Protein AF-A0A926CLS9-F1 (afdb_monomer)

Mean predicted aligned error: 20.53 Å

Sequence (986 aa):
MLSSRVLLTASLFLLSVSGQTIQLKQSTWQGRQILYQEIDGEAVIEGDIRLGPVAAIEQQESQGTKSQPRNALMTPGALSLWPGGVIPYVIEAALPNQARVLDAISHWNTRTGIRIIPRTSQSDYVLFRPSGGCNSYVGRVGGLQEINLAPGCGKGTVIHEIGHAAGMWHEHQRPDRDRYLTINTANADTAELFSVYPQQLQSDLVLSPYDFSSIMHYWGATGFNGKVVIDTVPSGIPLGGESLTAHDVDAIQRRYLFTANSFTVDSNPPGLQVKVDGLVVAAPATFNWSAGSAHTLEAVSGQLTDGGHSRWMFGRWSDDGSQVHNITAGNLSGPGTVRVYTVHHYGQNRILTALWEPWRAQGSAAVTPAAADNYYRNRQEFQVIATPNPGRYFLRWQNLSSSSQNPASFESTFGKTIYAQFADSPVTTFTCNVEDSRINVDGTQYLCPVAFDWVPGSVHTLSVQPDQIGESYGLPGTRRIFVGWNHGGPAAQTLTVPARGLTYSASFRLQYRLQTAGDGNGTVTTSPAPNHGYNNGYFDKGTSVLVTAGSTPGSQFVAWNGDASGASPFTSVLMDKPKFVAGIFNHDTCAVSLPDGPSITAPATGGLIQVRVNAGSSCYWISDNRLTWAGTTSAYTTTGNAIATLQIAENTAGSPRSGYVTFGNQSLLIQQLAAGASTQSGCVGSILPSDISVSASGATGTFVLNTTSPGCSWTVSSRPPWLQIFPSSGTGTATPGYTAYPNFTSQTRIGIVVIDGQQLSIVQSTASALSEQKRFVTLVYFNFLGRYPTQSEIDFQFSALASGTTRTTLVMNFYGAEEFNRGGRFIAGLYAGLLFRDAEFSGWRFQRNALATNVVNQDSLVSNFLASPEFLLANGSLSTEAFVNLLYRQILGRTAAPAEVALQAGALNSGPQTRVGLASAFLNSAEFRSRVGGRLTAFLLYATLLGRDPSTAEFSRAQTQLSAGTTVSDIVTPIVATPEFTAGLL

Solvent-accessible surface area (backbone atoms only — not comparable to full-atom values): 53863 Å² total; per-residue (Å²): 141,88,86,85,84,80,80,69,62,51,81,68,62,70,43,67,85,72,79,58,82,86,68,74,46,77,49,50,55,98,90,37,84,40,66,26,33,75,57,98,62,26,29,25,30,78,69,36,41,42,81,46,48,38,71,64,48,57,53,60,59,75,60,79,79,79,88,83,83,83,85,85,63,84,57,95,87,61,75,42,62,45,72,89,36,45,43,28,36,46,72,42,87,83,28,78,71,56,63,37,52,53,52,23,44,48,53,44,45,75,67,42,78,42,42,70,39,81,56,85,81,67,71,48,32,40,36,38,32,62,43,95,44,49,32,15,34,67,15,46,87,62,42,78,42,59,37,34,36,19,95,80,55,47,44,37,48,42,40,34,40,48,36,18,39,68,51,46,69,51,53,72,37,37,74,68,33,74,76,42,40,47,77,36,66,91,27,39,45,77,71,50,46,58,57,70,61,65,80,67,52,64,83,85,65,74,62,51,65,76,53,54,41,21,39,46,21,65,44,59,46,65,20,86,78,74,37,63,21,50,39,37,60,62,69,44,41,68,46,26,44,67,47,82,38,72,50,51,38,49,27,52,28,60,75,69,68,50,84,55,85,58,35,36,41,34,33,38,67,77,62,39,59,32,26,51,73,84,43,81,42,58,20,71,39,77,41,82,73,54,66,72,42,76,47,38,44,32,60,59,55,65,48,67,37,82,95,66,30,29,28,34,31,72,57,46,37,44,80,72,48,58,64,62,38,77,48,62,37,46,50,68,84,47,87,91,46,76,49,62,44,34,40,35,25,21,45,28,20,30,56,41,66,46,57,55,86,87,43,56,86,41,41,50,61,48,55,42,79,72,44,98,83,33,54,37,47,44,69,38,74,36,29,42,40,69,47,52,35,93,78,37,26,75,38,30,42,44,92,54,95,58,39,34,48,74,69,33,77,46,61,33,82,62,47,46,69,35,30,58,40,67,33,82,52,56,37,43,32,37,39,45,80,41,88,81,39,62,40,28,47,72,90,42,80,44,57,41,30,38,48,41,78,66,61,60,70,43,75,46,44,39,33,44,70,58,68,45,54,19,68,84,70,84,39,71,52,34,35,37,34,58,73,44,39,79,86,57,75,65,63,62,45,76,46,68,40,58,91,56,54,48,77,48,38,42,38,50,48,55,27,20,26,51,46,69,37,41,80,79,48,35,45,56,46,63,40,71,62,46,66,88,90,50,97,77,37,43,36,53,59,68,42,66,32,38,38,36,51,46,60,38,94,80,36,43,70,55,33,40,36,74,72,40,75,51,64,60,57,57,52,75,37,70,28,82,53,58,42,43,37,29,41,40,58,49,74,85,74,48,78,50,47,57,87,81,53,62,54,50,80,44,57,14,68,27,49,80,44,78,42,59,39,48,36,53,78,82,36,46,34,44,40,53,62,80,42,97,51,39,44,51,96,55,72,52,73,48,57,21,60,47,72,44,59,37,38,33,44,56,29,80,46,85,55,64,49,71,50,56,35,30,42,45,79,38,67,31,36,38,37,32,38,21,24,88,45,61,82,56,78,47,42,49,68,44,55,46,69,39,64,43,82,37,54,19,80,29,47,73,51,68,36,38,36,40,38,70,43,74,81,38,69,47,45,59,80,38,68,42,96,57,48,46,64,40,69,55,51,53,62,22,59,45,68,38,36,39,39,36,53,63,35,50,41,85,57,68,49,76,37,60,32,29,38,58,87,43,65,35,40,36,40,30,39,42,26,87,85,65,53,63,66,59,40,46,53,44,47,49,36,34,45,48,49,39,39,79,66,51,72,67,54,49,53,50,53,48,50,42,46,76,74,67,50,48,74,48,59,54,51,50,53,52,70,69,26,70,65,22,49,73,36,45,52,44,54,44,42,48,29,42,36,71,65,69,37,82,59,51,40,70,63,47,51,51,55,30,34,36,42,50,69,64,77,37,55,72,63,58,50,47,44,50,51,66,69,26,69,68,36,36,72,76,61,51,89,62,54,65,60,54,47,49,47,44,47,31,40,52,40,60,67,40,84,64,53,72,69,56,43,51,52,55,34,48,37,48,72,73,62,89,38,47,76,47,56,52,51,54,50,50,70,68,30,69,63,25,47,65,73,44,39,44,61,52,47,27,44,48,54,31,35,37,63,64,70,34,67,54,52,76,65,56,32,53,49,43,28,51,39,42,74,71,67,49,53,71,65,70,59,41,45,62,50,75,67,31,70,69,39,50,57,77,49,74

Secondary structure (DSSP, 8-state):
---S--SSSHHHHTTTTTTPPP-EEEEEETTEEEEEEEETTEEEETTTEEEEEHHHHHHHHHS-------SS---TT---PPGGGEEEEEE-TT-TTTHHHHHHHHHHHHHSS-EEEE-SS-SSEEEEEE-SS-BEESS--SSEEEEEE-TT--HHHHHHHHHHHHTPPPGGGSTTGGGTEEE-GGG--HHHHHHH------GGG-SSS--TT-TTSPP--B-TTSSBSEEESSTT-----SS--HHHHHHHHHHTTPPP--EEEEEESTT-EEEETTEEEESSEEE-PPTT-EEEEEE--SEEEGGGTEEEEEEEETT---SEEEEE---TTSTT---EEEEEEEEEEEEEEE--TTGGGSEEEEEESPPTTSEEETT-EEEEEEEEPTT-EEEEEESSSSTT-SSEEEE--S-EEEEEEEESSPPEEEEESSTT-EEEETTEEEESSEEE-PPTT-EEEEE--SEEEGGGTT-TTEEEEEEEETT---SEEEEEPPSS--EEEEEEEEEEEEEEEE-SSEEEEEESPSSSS--S-EEETT-EEEEEEEEPTT-EEEEEEES--SSSSEEEEE-SS-EEEEEEEE------B-TT-SEEEE-TT-EEEEEEEB--TT-EEEEEE--TTEEESS--EEESSEEEEEEEPP--SSS-EEEEEEETTEEEEEEEPPTT----TTSEEEEESSEEEE-TT-EEEE-EEEESSTT-EEEEEE--TTEEEESSEEESSB--EEEE----SSS-EEEEEEETTEEEEEEE---TT--HHHHHHHHHIIIIISSPPPHHHHHHHHHHHHTT--HHHHHHHHHT-HHHIIIIIHHHHHHHHHSSSPPPHHHHHHHHHHHHTTSS-HHHHHHHHHTSHHHHHHH-SPPHHHHHHHHIIIIISSPPPHHHHHHHHHHHHSSSS-HHHHHHHHHHSHHHHHHHHHHHHHHHHHHHHTSSPPPHHHHHHHHHHHHTT--HHHHHHHHTTSHHHHHTT-

Structure (mmCIF, N/CA/C/O backbone):
data_AF-A0A926CLS9-F1
#
_entry.id   AF-A0A926CLS9-F1
#
loop_
_atom_site.group_PDB
_atom_site.id
_atom_site.type_symbol
_atom_site.label_atom_id
_atom_site.label_alt_id
_atom_site.label_comp_id
_atom_site.label_asym_id
_atom_site.label_entity_id
_atom_site.label_seq_id
_atom_site.pdbx_PDB_ins_code
_atom_site.Cartn_x
_atom_site.Cartn_y
_atom_site.Cartn_z
_atom_site.occupancy
_atom_site.B_iso_or_equiv
_atom_site.auth_seq_id
_atom_site.auth_comp_id
_atom_site.auth_asym_id
_atom_site.auth_atom_id
_atom_site.pdbx_PDB_model_num
ATOM 1 N N . MET A 1 1 ? -0.316 -6.469 -15.883 1.00 20.58 1 MET A N 1
ATOM 2 C CA . MET A 1 1 ? -1.422 -6.819 -14.960 1.00 20.58 1 MET A CA 1
ATOM 3 C C . MET A 1 1 ? -0.889 -7.517 -13.700 1.00 20.58 1 MET A C 1
ATOM 5 O O . MET A 1 1 ? -1.343 -8.591 -13.344 1.00 20.58 1 MET A O 1
ATOM 9 N N . LEU A 1 2 ? 0.067 -6.891 -13.003 1.00 20.56 2 LEU A N 1
ATOM 10 C CA . LEU A 1 2 ? 0.675 -7.383 -11.751 1.00 20.56 2 LEU A CA 1
ATOM 11 C C . LEU A 1 2 ? 0.197 -6.578 -10.518 1.00 20.56 2 LEU A C 1
ATOM 13 O O . LEU A 1 2 ? 0.821 -6.615 -9.471 1.00 20.56 2 LEU A O 1
ATOM 17 N N . SER A 1 3 ? -0.908 -5.831 -10.636 1.00 19.45 3 SER A N 1
ATOM 18 C CA . SER A 1 3 ? -1.284 -4.759 -9.695 1.00 19.45 3 SER A CA 1
ATOM 19 C C . SER A 1 3 ? -2.450 -5.095 -8.747 1.00 19.45 3 SER A C 1
ATOM 21 O O . SER A 1 3 ? -3.046 -4.185 -8.176 1.00 19.45 3 SER A O 1
ATOM 23 N N . SER A 1 4 ? -2.825 -6.364 -8.571 1.00 20.81 4 SER A N 1
ATOM 24 C CA . SER A 1 4 ? -4.017 -6.712 -7.765 1.00 20.81 4 SER A CA 1
ATOM 25 C C . SER A 1 4 ? -3.840 -7.974 -6.918 1.00 20.81 4 SER A C 1
ATOM 27 O O . SER A 1 4 ? -4.737 -8.805 -6.856 1.00 20.81 4 SER A O 1
ATOM 29 N N . ARG A 1 5 ? -2.664 -8.156 -6.303 1.00 27.23 5 ARG A N 1
ATOM 30 C CA . ARG A 1 5 ? -2.379 -9.274 -5.381 1.00 27.23 5 ARG A CA 1
ATOM 31 C C . ARG A 1 5 ? -1.478 -8.844 -4.216 1.00 27.23 5 ARG A C 1
ATOM 33 O O . ARG A 1 5 ? -0.399 -9.394 -4.035 1.00 27.23 5 ARG A O 1
ATOM 40 N N . VAL A 1 6 ? -1.883 -7.820 -3.466 1.00 26.11 6 VAL A N 1
ATOM 41 C CA . VAL A 1 6 ? -1.140 -7.321 -2.293 1.00 26.11 6 VAL A CA 1
ATOM 42 C C . VAL A 1 6 ? -2.152 -7.008 -1.195 1.00 26.11 6 VAL A C 1
ATOM 44 O O . VAL A 1 6 ? -2.616 -5.877 -1.142 1.00 26.11 6 VAL A O 1
ATOM 47 N N . LEU A 1 7 ? -2.573 -7.983 -0.374 1.00 31.20 7 LEU A N 1
ATOM 48 C CA . LEU A 1 7 ? -3.564 -7.686 0.680 1.00 31.20 7 LEU A CA 1
ATOM 49 C C . LEU A 1 7 ? -3.433 -8.400 2.041 1.00 31.20 7 LEU A C 1
ATOM 51 O O . LEU A 1 7 ? -4.165 -8.004 2.935 1.00 31.20 7 LEU A O 1
ATOM 55 N N . LEU A 1 8 ? -2.490 -9.322 2.295 1.00 31.23 8 LEU A N 1
ATOM 56 C CA . LEU A 1 8 ? -2.140 -9.676 3.700 1.00 31.23 8 LEU A CA 1
ATOM 57 C C . LEU A 1 8 ? -0.632 -9.750 4.037 1.00 31.23 8 LEU A C 1
ATOM 59 O O . LEU A 1 8 ? -0.295 -9.823 5.206 1.00 31.23 8 LEU A O 1
ATOM 63 N N . THR A 1 9 ? 0.306 -9.607 3.094 1.00 30.30 9 THR A N 1
ATOM 64 C CA . THR A 1 9 ? 1.746 -9.415 3.429 1.00 30.30 9 THR A CA 1
ATOM 65 C C . THR A 1 9 ? 2.153 -7.938 3.557 1.00 30.30 9 THR A C 1
ATOM 67 O O . THR A 1 9 ? 3.316 -7.603 3.789 1.00 30.30 9 THR A O 1
ATOM 70 N N . ALA A 1 10 ? 1.196 -7.021 3.397 1.00 28.38 10 ALA A N 1
ATOM 71 C CA . ALA A 1 10 ? 1.454 -5.592 3.248 1.00 28.38 10 ALA A CA 1
ATOM 72 C C . ALA A 1 10 ? 1.852 -4.880 4.556 1.00 28.38 10 ALA A C 1
ATOM 74 O O . ALA A 1 10 ? 2.439 -3.803 4.481 1.00 28.38 10 ALA A O 1
ATOM 75 N N . SER A 1 11 ? 1.608 -5.474 5.729 1.00 31.47 11 SER A N 1
ATOM 76 C CA . SER A 1 11 ? 1.990 -4.862 7.011 1.00 31.47 11 SER A CA 1
ATOM 77 C C . SER A 1 11 ? 3.505 -4.882 7.264 1.00 31.47 11 SER A C 1
ATOM 79 O O . SER A 1 11 ? 4.003 -3.991 7.944 1.00 31.47 11 SER A O 1
ATOM 81 N N . LEU A 1 12 ? 4.261 -5.809 6.655 1.00 30.89 12 LEU A N 1
ATOM 82 C CA . LEU A 1 12 ? 5.733 -5.796 6.710 1.00 30.89 12 LEU A CA 1
ATOM 83 C C . LEU A 1 12 ? 6.397 -5.246 5.434 1.00 30.89 12 LEU A C 1
ATOM 85 O O . LEU A 1 12 ? 7.438 -4.598 5.531 1.00 30.89 12 LEU A O 1
ATOM 89 N N . PHE A 1 13 ? 5.797 -5.405 4.246 1.00 26.45 13 PHE A N 1
ATOM 90 C CA . PHE A 1 13 ? 6.428 -4.937 2.998 1.00 26.45 13 PHE A CA 1
ATOM 91 C C . PHE A 1 13 ? 6.263 -3.433 2.705 1.00 26.45 13 PHE A C 1
ATOM 93 O O . PHE A 1 13 ? 7.084 -2.872 1.980 1.00 26.45 13 PHE A O 1
ATOM 100 N N . LEU A 1 14 ? 5.258 -2.741 3.260 1.00 25.86 14 LEU A N 1
ATOM 101 C CA . LEU A 1 14 ? 5.060 -1.297 3.013 1.00 25.86 14 LEU A CA 1
ATOM 102 C C . LEU A 1 14 ? 5.909 -0.373 3.905 1.00 25.86 14 LEU A C 1
ATOM 104 O O . LEU A 1 14 ? 5.880 0.841 3.712 1.00 25.86 14 LEU A O 1
ATOM 108 N N . LEU A 1 15 ? 6.709 -0.919 4.824 1.00 27.56 15 LEU A N 1
ATOM 109 C CA . LEU A 1 15 ? 7.618 -0.141 5.679 1.00 27.56 15 LEU A CA 1
ATOM 110 C C . LEU A 1 15 ? 9.080 -0.137 5.193 1.00 27.56 15 LEU A C 1
ATOM 112 O O . LEU A 1 15 ? 9.888 0.633 5.703 1.00 27.56 15 LEU A O 1
ATOM 116 N N . SER A 1 16 ? 9.433 -0.906 4.156 1.00 24.25 16 SER A N 1
ATOM 117 C CA . SER A 1 16 ? 10.804 -0.922 3.613 1.00 24.25 16 SER A CA 1
ATOM 118 C C . SER A 1 16 ? 11.087 0.169 2.568 1.00 24.25 16 SER A C 1
ATOM 120 O O . SER A 1 16 ? 12.241 0.387 2.207 1.00 24.25 16 SER A O 1
ATOM 122 N N . VAL A 1 17 ? 10.071 0.923 2.126 1.00 25.25 17 VAL A N 1
ATOM 123 C CA . VAL A 1 17 ? 10.234 2.032 1.159 1.00 25.25 17 VAL A CA 1
ATOM 124 C C . VAL A 1 17 ? 10.533 3.377 1.856 1.00 25.25 17 VAL A C 1
ATOM 126 O O . VAL A 1 17 ? 10.870 4.354 1.194 1.00 25.25 17 VAL A O 1
ATOM 129 N N . SER A 1 18 ? 10.474 3.437 3.194 1.00 25.05 18 SER A N 1
ATOM 130 C CA . SER A 1 18 ? 10.773 4.642 3.993 1.00 25.05 18 SER A CA 1
ATOM 131 C C . SER A 1 18 ? 12.084 4.578 4.791 1.00 25.05 18 SER A C 1
ATOM 133 O O . SER A 1 18 ? 12.411 5.532 5.494 1.00 25.05 18 SER A O 1
ATOM 135 N N . GLY A 1 19 ? 12.854 3.487 4.704 1.00 25.44 19 GLY A N 1
ATOM 136 C CA . GLY A 1 19 ? 14.117 3.357 5.441 1.00 25.44 19 GLY A CA 1
ATOM 137 C C . GLY A 1 19 ? 13.974 3.324 6.972 1.00 25.44 19 GLY A C 1
ATOM 138 O O . GLY A 1 19 ? 14.969 3.527 7.666 1.00 25.44 19 GLY A O 1
ATOM 139 N N . GLN A 1 20 ? 12.776 3.070 7.514 1.00 28.58 20 GLN A N 1
ATOM 140 C CA . GLN A 1 20 ? 12.586 2.819 8.945 1.00 28.58 20 GLN A CA 1
ATOM 141 C C . GLN A 1 20 ? 12.662 1.318 9.249 1.00 28.58 20 GLN A C 1
ATOM 143 O O . GLN A 1 20 ? 11.883 0.519 8.738 1.00 28.58 20 GLN A O 1
ATOM 148 N N . THR A 1 21 ? 13.615 0.936 10.098 1.00 33.34 21 THR A N 1
ATOM 149 C CA . THR A 1 21 ? 13.809 -0.441 10.571 1.00 33.34 21 THR A CA 1
ATOM 150 C C . THR A 1 21 ? 12.709 -0.836 11.563 1.00 33.34 21 THR A C 1
ATOM 152 O O . THR A 1 21 ? 12.526 -0.153 12.570 1.00 33.34 21 THR A O 1
ATOM 155 N N . ILE A 1 22 ? 12.025 -1.960 11.327 1.00 42.66 22 ILE A N 1
ATOM 156 C CA . ILE A 1 22 ? 11.121 -2.588 12.307 1.00 42.66 22 ILE A CA 1
ATOM 157 C C . ILE A 1 22 ? 11.979 -3.156 13.450 1.00 42.66 22 ILE A C 1
ATOM 159 O O . ILE A 1 22 ? 12.846 -3.997 13.217 1.00 42.66 22 ILE A O 1
ATOM 163 N N . GLN A 1 23 ? 11.771 -2.680 14.680 1.00 49.22 23 GLN A N 1
ATOM 164 C CA . GLN A 1 23 ? 12.452 -3.186 15.879 1.00 49.22 23 GLN A CA 1
ATOM 165 C C . GLN A 1 23 ? 11.578 -4.257 16.540 1.00 49.22 23 GLN A C 1
ATOM 167 O O . GLN A 1 23 ? 10.495 -3.953 17.040 1.00 49.22 23 GLN A O 1
ATOM 172 N N . LEU A 1 24 ? 12.045 -5.506 16.531 1.00 51.81 24 LEU A N 1
ATOM 173 C CA . LEU A 1 24 ? 11.397 -6.626 17.212 1.00 51.81 24 LEU A CA 1
ATOM 174 C C . LEU A 1 24 ? 12.005 -6.815 18.603 1.00 51.81 24 LEU A C 1
ATOM 176 O O . LEU A 1 24 ? 13.225 -6.788 18.765 1.00 51.81 24 LEU A O 1
ATOM 180 N N . LYS A 1 25 ? 11.146 -7.028 19.595 1.00 56.66 25 LYS A N 1
ATOM 181 C CA . LYS A 1 25 ? 11.494 -7.363 20.974 1.00 56.66 25 LYS A CA 1
ATOM 182 C C . LYS A 1 25 ? 11.243 -8.846 21.223 1.00 56.66 25 LYS A C 1
ATOM 184 O O . LYS A 1 25 ? 10.334 -9.436 20.644 1.00 56.66 25 LYS A O 1
ATOM 189 N N . GLN A 1 26 ? 12.040 -9.446 22.098 1.00 60.75 26 GLN A N 1
ATOM 190 C CA . GLN A 1 26 ? 11.860 -10.824 22.545 1.00 60.75 26 GLN A CA 1
ATOM 191 C C . GLN A 1 26 ? 11.390 -10.821 23.995 1.00 60.75 26 GLN A C 1
ATOM 193 O O . GLN A 1 26 ? 11.916 -10.059 24.799 1.00 60.75 26 GLN A O 1
ATOM 198 N N . SER A 1 27 ? 10.415 -11.663 24.327 1.00 56.84 27 SER A N 1
ATOM 199 C CA . SER A 1 27 ? 10.012 -11.884 25.719 1.00 56.84 27 SER A CA 1
ATOM 200 C C . SER A 1 27 ? 9.413 -13.278 25.902 1.00 56.84 27 SER A C 1
ATOM 202 O O . SER A 1 27 ? 9.301 -14.053 24.948 1.00 56.84 27 SER A O 1
ATOM 204 N N . THR A 1 28 ? 9.033 -13.621 27.127 1.00 60.28 28 THR A N 1
ATOM 205 C CA . THR A 1 28 ? 8.357 -14.870 27.465 1.00 60.28 28 THR A CA 1
ATOM 206 C C . THR A 1 28 ? 6.895 -14.599 27.778 1.00 60.28 28 THR A C 1
ATOM 208 O O . THR A 1 28 ? 6.568 -14.019 28.807 1.00 60.28 28 THR A O 1
ATOM 211 N N . TRP A 1 29 ? 5.996 -15.092 26.932 1.00 57.56 29 TRP A N 1
ATOM 212 C CA . TRP A 1 29 ? 4.558 -15.007 27.158 1.00 57.56 29 TRP A CA 1
ATOM 213 C C . TRP A 1 29 ? 3.979 -16.403 27.347 1.00 57.56 29 TRP A C 1
ATOM 215 O O . TRP A 1 29 ? 4.208 -17.303 26.540 1.00 57.56 29 TRP A O 1
ATOM 225 N N . GLN A 1 30 ? 3.271 -16.610 28.461 1.00 59.72 30 GLN A N 1
ATOM 226 C CA . GLN A 1 30 ? 2.684 -17.908 28.829 1.00 59.72 30 GLN A CA 1
ATOM 227 C C . GLN A 1 30 ? 3.693 -19.081 28.815 1.00 59.72 30 GLN A C 1
ATOM 229 O O . GLN A 1 30 ? 3.355 -20.214 28.469 1.00 59.72 30 GLN A O 1
ATOM 234 N N . GLY A 1 31 ? 4.946 -18.820 29.207 1.00 51.09 31 GLY A N 1
ATOM 235 C CA . GLY A 1 31 ? 6.011 -19.830 29.275 1.00 51.09 31 GLY A CA 1
ATOM 236 C C . GLY A 1 31 ? 6.663 -20.169 27.931 1.00 51.09 31 GLY A C 1
ATOM 237 O O . GLY A 1 31 ? 7.390 -21.158 27.842 1.00 51.09 31 GLY A O 1
ATOM 238 N N . ARG A 1 32 ? 6.408 -19.371 26.890 1.00 51.47 32 ARG A N 1
ATOM 239 C CA . ARG A 1 32 ? 6.972 -19.531 25.549 1.00 51.47 32 ARG A CA 1
ATOM 240 C C . ARG A 1 32 ? 7.697 -18.274 25.111 1.00 51.47 32 ARG A C 1
ATOM 242 O O . ARG A 1 32 ? 7.233 -17.172 25.385 1.00 51.47 32 ARG A O 1
ATOM 249 N N . GLN A 1 33 ? 8.817 -18.446 24.418 1.00 54.88 33 GLN A N 1
ATOM 250 C CA . GLN A 1 33 ? 9.522 -17.310 23.839 1.00 54.88 33 GLN A CA 1
ATOM 251 C C . GLN A 1 33 ? 8.727 -16.761 22.665 1.00 54.88 33 GLN A C 1
ATOM 253 O O . GLN A 1 33 ? 8.447 -17.483 21.717 1.00 54.88 33 GLN A O 1
ATOM 258 N N . ILE A 1 34 ? 8.400 -15.484 22.712 1.00 57.97 34 ILE A N 1
ATOM 259 C CA . ILE A 1 34 ? 7.749 -14.774 21.624 1.00 57.97 34 ILE A CA 1
ATOM 260 C C . ILE A 1 34 ? 8.681 -13.688 21.110 1.00 57.97 34 ILE A C 1
ATOM 262 O O . ILE A 1 34 ? 9.480 -13.121 21.858 1.00 57.97 34 ILE A O 1
ATOM 266 N N . LEU A 1 35 ? 8.549 -13.392 19.826 1.00 58.22 35 LEU A N 1
ATOM 267 C CA . LEU A 1 35 ? 9.039 -12.157 19.245 1.00 58.22 35 LEU A CA 1
ATOM 268 C C . LEU A 1 35 ? 7.811 -11.277 18.999 1.00 58.22 35 LEU A C 1
ATOM 270 O O . LEU A 1 35 ? 6.799 -11.781 18.515 1.00 58.22 35 LEU A O 1
ATOM 274 N N . TYR A 1 36 ? 7.891 -9.985 19.298 1.00 63.00 36 TYR A N 1
ATOM 275 C CA . TYR A 1 36 ? 6.797 -9.039 19.083 1.00 63.00 36 TYR A CA 1
ATOM 276 C C . TYR A 1 36 ? 7.317 -7.657 18.667 1.00 63.00 36 TYR A C 1
ATOM 278 O O . TYR A 1 36 ? 8.444 -7.279 18.978 1.00 63.00 36 TYR A O 1
ATOM 286 N N . GLN A 1 37 ? 6.486 -6.889 17.972 1.00 67.44 37 GLN A N 1
ATOM 287 C CA . GLN A 1 37 ? 6.678 -5.470 17.707 1.00 67.44 37 GLN A CA 1
ATOM 288 C C . GLN A 1 37 ? 5.943 -4.654 18.773 1.00 67.44 37 GLN A C 1
ATOM 290 O O . GLN A 1 37 ? 4.807 -4.968 19.121 1.00 67.44 37 GLN A O 1
ATOM 295 N N . GLU A 1 38 ? 6.569 -3.589 19.272 1.00 70.94 38 GLU A N 1
ATOM 296 C CA . GLU A 1 38 ? 5.858 -2.599 20.080 1.00 70.94 38 GLU A CA 1
ATOM 297 C C . GLU A 1 38 ? 5.169 -1.576 19.169 1.00 70.94 38 GLU A C 1
ATOM 299 O O . GLU A 1 38 ? 5.831 -0.871 18.404 1.00 70.94 38 GLU A O 1
ATOM 304 N N . ILE A 1 39 ? 3.841 -1.498 19.253 1.00 65.25 39 ILE A N 1
ATOM 305 C CA . ILE A 1 39 ? 3.016 -0.521 18.531 1.00 65.25 39 ILE A CA 1
ATOM 306 C C . ILE A 1 39 ? 2.103 0.150 19.553 1.00 65.25 39 ILE A C 1
ATOM 308 O O . ILE A 1 39 ? 1.335 -0.531 20.224 1.00 65.25 39 ILE A O 1
ATOM 312 N N . ASP A 1 40 ? 2.198 1.474 19.699 1.00 67.88 40 ASP A N 1
ATOM 313 C CA . ASP A 1 40 ? 1.407 2.254 20.666 1.00 67.88 40 ASP A CA 1
ATOM 314 C C . ASP A 1 40 ? 1.492 1.721 22.124 1.00 67.88 40 ASP A C 1
ATOM 316 O O . ASP A 1 40 ? 0.536 1.832 22.888 1.00 67.88 40 ASP A O 1
ATOM 320 N N . GLY A 1 41 ? 2.636 1.137 22.519 1.00 71.38 41 GLY A N 1
ATOM 321 C CA . GLY A 1 41 ? 2.858 0.546 23.852 1.00 71.38 41 GLY A CA 1
ATOM 322 C C . GLY A 1 41 ? 2.337 -0.889 24.030 1.00 71.38 41 GLY A C 1
ATOM 323 O O . GLY A 1 41 ? 2.390 -1.436 25.135 1.00 71.38 41 GLY A O 1
ATOM 324 N N . GLU A 1 42 ? 1.854 -1.520 22.958 1.00 73.19 42 GLU A N 1
ATOM 325 C CA . GLU A 1 42 ? 1.305 -2.879 22.946 1.00 73.19 42 GLU A CA 1
ATOM 326 C C . GLU A 1 42 ? 2.245 -3.867 22.255 1.00 73.19 42 GLU A C 1
ATOM 328 O O . GLU A 1 42 ? 2.871 -3.543 21.246 1.00 73.19 42 GLU A O 1
ATOM 333 N N . ALA A 1 43 ? 2.304 -5.095 22.773 1.00 70.44 43 ALA A N 1
ATOM 334 C CA . ALA A 1 43 ? 3.006 -6.202 22.143 1.00 70.44 43 ALA A CA 1
ATOM 335 C C . ALA A 1 43 ? 2.146 -6.810 21.025 1.00 70.44 43 ALA A C 1
ATOM 337 O O . ALA A 1 43 ? 1.119 -7.445 21.292 1.00 70.44 43 ALA A O 1
ATOM 338 N N . VAL A 1 44 ? 2.582 -6.621 19.779 1.00 74.19 44 VAL A N 1
ATOM 339 C CA . VAL A 1 44 ? 1.932 -7.132 18.567 1.00 74.19 44 VAL A CA 1
ATOM 340 C C . VAL A 1 44 ? 2.817 -8.194 17.922 1.00 74.19 44 VAL A C 1
ATOM 342 O O . VAL A 1 44 ? 3.952 -7.915 17.542 1.00 74.19 44 VAL A O 1
ATOM 345 N N . ILE A 1 45 ? 2.323 -9.421 17.799 1.00 69.06 45 ILE A N 1
ATOM 346 C CA . ILE A 1 45 ? 3.004 -10.497 17.066 1.00 69.06 45 ILE A CA 1
ATOM 347 C C . ILE A 1 45 ? 2.436 -10.578 15.657 1.00 69.06 45 ILE A C 1
ATOM 349 O O . ILE A 1 45 ? 1.288 -10.199 15.440 1.00 69.06 45 ILE A O 1
ATOM 353 N N . GLU A 1 46 ? 3.233 -11.061 14.702 1.00 66.19 46 GLU A N 1
ATOM 354 C CA . GLU A 1 46 ? 2.758 -11.343 13.335 1.00 66.19 46 GLU A CA 1
ATOM 355 C C . GLU A 1 46 ? 2.227 -10.117 12.545 1.00 66.19 46 GLU A C 1
ATOM 357 O O . GLU A 1 46 ? 1.941 -10.209 11.358 1.00 66.19 46 GLU A O 1
ATOM 362 N N . GLY A 1 47 ? 2.239 -8.927 13.154 1.00 69.81 47 GLY A N 1
ATOM 363 C CA . GLY A 1 47 ? 1.837 -7.651 12.557 1.00 69.81 47 GLY A CA 1
ATOM 364 C C . GLY A 1 47 ? 0.388 -7.243 12.845 1.00 69.81 47 GLY A C 1
ATOM 365 O O . GLY A 1 47 ? 0.076 -6.059 12.718 1.00 69.81 47 GLY A O 1
ATOM 366 N N . ASP A 1 48 ? -0.461 -8.176 13.277 1.00 72.56 48 ASP A N 1
ATOM 367 C CA . ASP A 1 48 ? -1.918 -8.026 13.433 1.00 72.56 48 ASP A CA 1
ATOM 368 C C . ASP A 1 48 ? -2.495 -8.640 14.731 1.00 72.56 48 ASP A C 1
ATOM 370 O O . ASP A 1 48 ? -3.614 -8.301 15.123 1.00 72.56 48 ASP A O 1
ATOM 374 N N . ILE A 1 49 ? -1.737 -9.450 15.484 1.00 79.56 49 ILE A N 1
ATOM 375 C CA . ILE A 1 49 ? -2.219 -10.069 16.732 1.00 79.56 49 ILE A CA 1
ATOM 376 C C . ILE A 1 49 ? -1.685 -9.338 17.965 1.00 79.56 49 ILE A C 1
ATOM 378 O O . ILE A 1 49 ? -0.488 -9.350 18.259 1.00 79.56 49 ILE A O 1
ATOM 382 N N . ARG A 1 50 ? -2.588 -8.769 18.766 1.00 84.56 50 ARG A N 1
ATOM 383 C CA . ARG A 1 50 ? -2.259 -8.127 20.047 1.00 84.56 50 ARG A CA 1
ATOM 384 C C . ARG A 1 50 ? -2.241 -9.132 21.196 1.00 84.56 50 ARG A C 1
ATOM 386 O O . ARG A 1 50 ? -3.214 -9.855 21.414 1.00 84.56 50 ARG A O 1
ATOM 393 N N . LEU A 1 51 ? -1.170 -9.107 21.989 1.00 76.56 51 LEU A N 1
ATOM 394 C CA . LEU A 1 51 ? -1.045 -9.900 23.220 1.00 76.56 51 LEU A CA 1
ATOM 395 C C . LEU A 1 51 ? -1.337 -9.096 24.495 1.00 76.56 51 LEU A C 1
ATOM 397 O O . LEU A 1 51 ? -1.721 -9.682 25.508 1.00 76.56 51 LEU A O 1
ATOM 401 N N . GLY A 1 52 ? -1.175 -7.770 24.447 1.00 75.31 52 GLY A N 1
ATOM 402 C CA . GLY A 1 52 ? -1.422 -6.849 25.560 1.00 75.31 52 GLY A CA 1
ATOM 403 C C . GLY A 1 52 ? -0.322 -5.794 25.731 1.00 75.31 52 GLY A C 1
ATOM 404 O O . GLY A 1 52 ? 0.641 -5.786 24.959 1.00 75.31 52 GLY A O 1
ATOM 405 N N . PRO A 1 53 ? -0.432 -4.925 26.754 1.00 80.25 53 PRO A N 1
ATOM 406 C CA . PRO A 1 53 ? 0.555 -3.882 27.021 1.00 80.25 53 PRO A CA 1
ATOM 407 C C . PRO A 1 53 ? 1.950 -4.467 27.254 1.00 80.25 53 PRO A C 1
ATOM 409 O O . PRO A 1 53 ? 2.101 -5.411 28.034 1.00 80.25 53 PRO A O 1
ATOM 412 N N . VAL A 1 54 ? 2.981 -3.869 26.653 1.00 73.31 54 VAL A N 1
ATOM 413 C CA . VAL A 1 54 ? 4.378 -4.335 26.763 1.00 73.31 54 VAL A CA 1
ATOM 414 C C . VAL A 1 54 ? 4.820 -4.470 28.221 1.00 73.31 54 VAL A C 1
ATOM 416 O O . VAL A 1 54 ? 5.375 -5.496 28.607 1.00 73.31 54 VAL A O 1
ATOM 419 N N . ALA A 1 55 ? 4.460 -3.504 29.069 1.00 70.88 55 ALA A N 1
ATOM 420 C CA . ALA A 1 55 ? 4.779 -3.531 30.495 1.00 70.88 55 ALA A CA 1
ATOM 421 C C . ALA A 1 55 ? 4.236 -4.777 31.223 1.00 70.88 55 ALA A C 1
ATOM 423 O O . ALA A 1 55 ? 4.859 -5.257 32.167 1.00 70.88 55 ALA A O 1
ATOM 424 N N . ALA A 1 56 ? 3.087 -5.316 30.801 1.00 67.69 56 ALA A N 1
ATOM 425 C CA . ALA A 1 56 ? 2.510 -6.521 31.397 1.00 67.69 56 ALA A CA 1
ATOM 426 C C . ALA A 1 56 ? 3.225 -7.798 30.923 1.00 67.69 56 ALA A C 1
ATOM 428 O O . ALA A 1 56 ? 3.375 -8.739 31.702 1.00 67.69 56 ALA A O 1
ATOM 429 N N . ILE A 1 57 ? 3.681 -7.817 29.667 1.00 64.75 57 ILE A N 1
ATOM 430 C CA . ILE A 1 57 ? 4.474 -8.910 29.094 1.00 64.75 57 ILE A CA 1
ATOM 431 C C . ILE A 1 57 ? 5.853 -8.967 29.770 1.00 64.75 57 ILE A C 1
ATOM 433 O O . ILE A 1 57 ? 6.252 -10.014 30.269 1.00 64.75 57 ILE A O 1
ATOM 437 N N . GLU A 1 58 ? 6.532 -7.826 29.893 1.00 64.81 58 GLU A N 1
ATOM 438 C CA . GLU A 1 58 ? 7.872 -7.725 30.491 1.00 64.81 58 GLU A CA 1
ATOM 439 C C . GLU A 1 58 ? 7.856 -7.963 32.022 1.00 64.81 58 GLU A C 1
ATOM 441 O O . GLU A 1 58 ? 8.792 -8.536 32.583 1.00 64.81 58 GLU A O 1
ATOM 446 N N . GLN A 1 59 ? 6.767 -7.623 32.729 1.00 57.03 59 GLN A N 1
ATOM 447 C CA . GLN A 1 59 ? 6.621 -7.943 34.160 1.00 57.03 59 GLN A CA 1
ATOM 448 C C . GLN A 1 59 ? 6.577 -9.452 34.443 1.00 57.03 59 GLN A C 1
ATOM 450 O O . GLN A 1 59 ? 7.069 -9.871 35.496 1.00 57.03 59 GLN A O 1
ATOM 455 N N . GLN A 1 60 ? 6.051 -10.271 33.520 1.00 53.03 60 GLN A N 1
ATOM 456 C CA . GLN A 1 60 ? 6.056 -11.734 33.660 1.00 53.03 60 GLN A CA 1
ATOM 457 C C . GLN A 1 60 ? 7.479 -12.322 33.640 1.00 53.03 60 GLN A C 1
ATOM 459 O O . GLN A 1 60 ? 7.699 -13.371 34.247 1.00 53.03 60 GLN A O 1
ATOM 464 N N . GLU A 1 61 ? 8.457 -11.648 33.022 1.00 43.53 61 GLU A N 1
ATOM 465 C CA . GLU A 1 61 ? 9.864 -12.080 33.005 1.00 43.53 61 GLU A CA 1
ATOM 466 C C . GLU A 1 61 ? 10.615 -11.766 34.305 1.00 43.53 61 GLU A C 1
ATOM 468 O O . GLU A 1 61 ? 11.481 -12.537 34.720 1.00 43.53 61 GLU A O 1
ATOM 473 N N . SER A 1 62 ? 10.261 -10.673 34.989 1.00 37.25 62 SER A N 1
ATOM 474 C CA . SER A 1 62 ? 10.960 -10.218 36.203 1.00 37.25 62 SER A CA 1
ATOM 475 C C . SER A 1 62 ? 10.749 -11.113 37.439 1.00 37.25 62 SER A C 1
ATOM 477 O O . SER A 1 62 ? 11.533 -11.059 38.386 1.00 37.25 62 SER A O 1
ATOM 479 N N . GLN A 1 63 ? 9.717 -11.965 37.440 1.00 39.06 63 GLN A N 1
ATOM 480 C CA . GLN A 1 63 ? 9.329 -12.800 38.585 1.00 39.06 63 GLN A CA 1
ATOM 481 C C . GLN A 1 63 ? 9.697 -14.275 38.411 1.00 39.06 63 GLN A C 1
ATOM 483 O O . GLN A 1 63 ? 8.854 -15.155 38.569 1.00 39.06 63 GLN A O 1
ATOM 488 N N . GLY A 1 64 ? 10.956 -14.569 38.087 1.00 41.38 64 GLY A N 1
ATOM 489 C CA . GLY A 1 64 ? 11.423 -15.945 37.915 1.00 41.38 64 GLY A CA 1
ATOM 490 C C . GLY A 1 64 ? 10.837 -16.943 38.938 1.00 41.38 64 GLY A C 1
ATOM 491 O O . GLY A 1 64 ? 11.030 -16.794 40.140 1.00 41.38 64 GLY A O 1
ATOM 492 N N . THR A 1 65 ? 10.213 -18.009 38.413 1.00 36.06 65 THR A N 1
ATOM 493 C CA . THR A 1 65 ? 9.889 -19.323 39.021 1.00 36.06 65 THR A CA 1
ATOM 494 C C . THR A 1 65 ? 8.482 -19.634 39.585 1.00 36.06 65 THR A C 1
ATOM 496 O O . THR A 1 65 ? 7.898 -18.901 40.366 1.00 36.06 65 THR A O 1
ATOM 499 N N . LYS A 1 66 ? 8.058 -20.878 39.267 1.00 30.86 66 LYS A N 1
ATOM 500 C CA . LYS A 1 66 ? 7.253 -21.840 40.063 1.00 30.86 66 LYS A CA 1
ATOM 501 C C . LYS A 1 66 ? 5.768 -21.528 40.349 1.00 30.86 66 LYS A C 1
ATOM 503 O O . LYS A 1 66 ? 5.416 -20.805 41.261 1.00 30.86 66 LYS A O 1
ATOM 508 N N . SER A 1 67 ? 4.905 -22.249 39.624 1.00 35.88 67 SER A N 1
ATOM 509 C CA . SER A 1 67 ? 3.617 -22.833 40.057 1.00 35.88 67 SER A CA 1
ATOM 510 C C . SER A 1 67 ? 2.829 -22.200 41.237 1.00 35.88 67 SER A C 1
ATOM 512 O O . SER A 1 67 ? 3.100 -22.538 42.386 1.00 35.88 67 SER A O 1
ATOM 514 N N . GLN A 1 68 ? 1.702 -21.544 40.883 1.00 29.14 68 GLN A N 1
ATOM 515 C CA . GLN A 1 68 ? 0.425 -21.352 41.637 1.00 29.14 68 GLN A CA 1
ATOM 516 C C . GLN A 1 68 ? 0.423 -20.314 42.798 1.00 29.14 68 GLN A C 1
ATOM 518 O O . GLN A 1 68 ? 1.454 -20.161 43.439 1.00 29.14 68 GLN A O 1
ATOM 523 N N . PRO A 1 69 ? -0.709 -19.622 43.127 1.00 30.70 69 PRO A N 1
ATOM 524 C CA . PRO A 1 69 ? -2.111 -19.960 42.844 1.00 30.70 69 PRO A CA 1
ATOM 525 C C . PRO A 1 69 ? -2.945 -18.926 42.053 1.00 30.70 69 PRO A C 1
ATOM 527 O O . PRO A 1 69 ? -2.705 -17.723 42.024 1.00 30.70 69 PRO A O 1
ATOM 530 N N . ARG A 1 70 ? -3.998 -19.475 41.439 1.00 41.28 70 ARG A N 1
ATOM 531 C CA . ARG A 1 70 ? -5.100 -18.845 40.700 1.00 41.28 70 ARG A CA 1
ATOM 532 C C . ARG A 1 70 ? -5.913 -17.887 41.548 1.00 41.28 70 ARG A C 1
ATOM 534 O O . ARG A 1 70 ? -6.644 -18.376 42.392 1.00 41.28 70 ARG A O 1
ATOM 541 N N . ASN A 1 71 ? -5.832 -16.578 41.274 1.00 28.25 71 ASN A N 1
ATOM 542 C CA . ASN A 1 71 ? -6.941 -15.623 41.475 1.00 28.25 71 ASN A CA 1
ATOM 543 C C . ASN A 1 71 ? -6.777 -14.272 40.734 1.00 28.25 71 ASN A C 1
ATOM 545 O O . ASN A 1 71 ? -7.116 -13.214 41.245 1.00 28.25 71 ASN A O 1
ATOM 549 N N . ALA A 1 72 ? -6.310 -14.344 39.485 1.00 29.06 72 ALA A N 1
ATOM 550 C CA . ALA A 1 72 ? -6.787 -13.553 38.335 1.00 29.06 72 ALA A CA 1
ATOM 551 C C . ALA A 1 72 ? -6.489 -14.347 37.039 1.00 29.06 72 ALA A C 1
ATOM 553 O O . ALA A 1 72 ? -6.076 -13.811 36.016 1.00 29.06 72 ALA A O 1
ATOM 554 N N . LEU A 1 73 ? -6.594 -15.681 37.137 1.00 29.39 73 LEU A N 1
ATOM 555 C CA . LEU A 1 73 ? -6.087 -16.638 36.156 1.00 29.39 73 LEU A CA 1
ATOM 556 C C . LEU A 1 73 ? -7.139 -16.895 35.066 1.00 29.39 73 LEU A C 1
ATOM 558 O O . LEU A 1 73 ? -8.013 -17.743 35.250 1.00 29.39 73 LEU A O 1
ATOM 562 N N . MET A 1 74 ? -7.014 -16.252 33.899 1.00 29.31 74 MET A N 1
ATOM 563 C CA . MET A 1 74 ? -7.378 -16.963 32.670 1.00 29.31 74 MET A CA 1
ATOM 564 C C . MET A 1 74 ? -6.372 -18.107 32.529 1.00 29.31 74 MET A C 1
ATOM 566 O O . MET A 1 74 ? -5.163 -17.918 32.424 1.00 29.31 74 MET A O 1
ATOM 570 N N . THR A 1 75 ? -6.884 -19.315 32.706 1.00 28.66 75 THR A N 1
ATOM 571 C CA . THR A 1 75 ? -6.136 -20.570 32.688 1.00 28.66 75 THR A CA 1
ATOM 572 C C . THR A 1 75 ? -5.688 -20.884 31.253 1.00 28.66 75 THR A C 1
ATOM 574 O O . THR A 1 75 ? -6.317 -20.407 30.308 1.00 28.66 75 THR A O 1
ATOM 577 N N . PRO A 1 76 ? -4.625 -21.687 31.058 1.00 30.25 76 PRO A N 1
ATOM 578 C CA . PRO A 1 76 ? -4.161 -22.042 29.726 1.00 30.25 76 PRO A CA 1
ATOM 579 C C . PRO A 1 76 ? -5.273 -22.789 28.983 1.00 30.25 76 PRO A C 1
ATOM 581 O O . PRO A 1 76 ? -5.710 -23.846 29.431 1.00 30.25 76 PRO A O 1
ATOM 584 N N . GLY A 1 77 ? -5.721 -22.230 27.858 1.00 39.75 77 GLY A N 1
ATOM 585 C CA . GLY A 1 77 ? -6.548 -22.943 26.883 1.00 39.75 77 GLY A CA 1
ATOM 586 C C . GLY A 1 77 ? -8.049 -22.755 26.890 1.00 39.75 77 GLY A C 1
ATOM 587 O O . GLY A 1 77 ? -8.766 -23.534 26.273 1.00 39.75 77 GLY A O 1
ATOM 588 N N . ALA A 1 78 ? -8.534 -21.686 27.506 1.00 43.38 78 ALA A N 1
ATOM 589 C CA . ALA A 1 78 ? -9.860 -21.183 27.198 1.00 43.38 78 ALA A CA 1
ATOM 590 C C . ALA A 1 78 ? -9.718 -19.767 26.640 1.00 43.38 78 ALA A C 1
ATOM 592 O O . ALA A 1 78 ? -9.586 -18.814 27.405 1.00 43.38 78 ALA A O 1
ATOM 593 N N . LEU A 1 79 ? -9.750 -19.618 25.308 1.00 58.75 79 LEU A N 1
ATOM 594 C CA . LEU A 1 79 ? -10.145 -18.334 24.721 1.00 58.75 79 LEU A CA 1
ATOM 595 C C . LEU A 1 79 ? -11.456 -17.924 25.398 1.00 58.75 79 LEU A C 1
ATOM 597 O O . LEU A 1 79 ? -12.433 -18.677 25.352 1.00 58.75 79 LEU A O 1
ATOM 601 N N . SER A 1 80 ? -11.484 -16.760 26.042 1.00 74.75 80 SER A N 1
ATOM 602 C CA . SER A 1 80 ? -12.739 -16.202 26.534 1.00 74.75 80 SER A CA 1
ATOM 603 C C . SER A 1 80 ? -13.558 -15.812 25.308 1.00 74.75 80 SER A C 1
ATOM 605 O O . SER A 1 80 ? -13.217 -14.889 24.575 1.00 74.75 80 SER A O 1
ATOM 607 N N . LEU A 1 81 ? -14.601 -16.587 25.025 1.00 86.62 81 LEU A N 1
ATOM 608 C CA . LEU A 1 81 ? -15.514 -16.308 23.926 1.00 86.62 81 LEU A CA 1
ATOM 609 C C . LEU A 1 81 ? -16.507 -15.222 24.333 1.00 86.62 81 LEU A C 1
ATOM 611 O O . LEU A 1 81 ? -16.7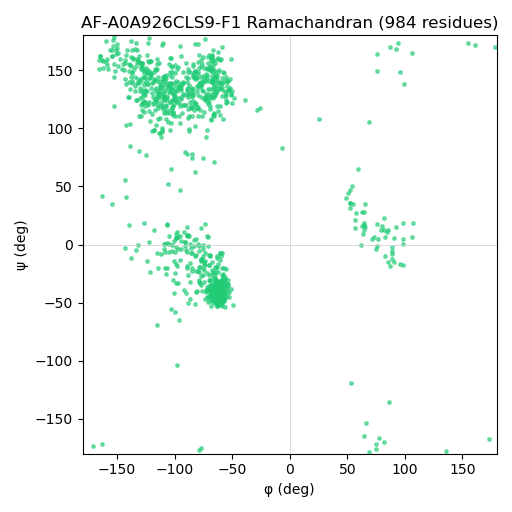91 -15.010 25.518 1.00 86.62 81 LEU A O 1
ATOM 615 N N . TRP A 1 82 ? -17.064 -14.547 23.335 1.00 92.81 82 TRP A N 1
ATOM 616 C CA . TRP A 1 82 ? -18.156 -13.610 23.556 1.00 92.81 82 TRP A CA 1
ATOM 617 C C . TRP A 1 82 ? -19.422 -14.366 23.988 1.00 92.81 82 TRP A C 1
ATOM 619 O O . TRP A 1 82 ? -19.831 -15.303 23.299 1.00 92.81 82 TRP A O 1
ATOM 629 N N . PRO A 1 83 ? -20.072 -14.012 25.110 1.00 91.25 83 PRO A N 1
ATOM 630 C CA . PRO A 1 83 ? -21.276 -14.708 25.555 1.00 91.25 83 PRO A CA 1
ATOM 631 C C . PRO A 1 83 ? -22.354 -14.749 24.461 1.00 91.25 83 PRO A C 1
ATOM 633 O O . PRO A 1 83 ? -22.748 -13.717 23.921 1.00 91.25 83 PRO A O 1
ATOM 636 N N . GLY A 1 84 ? -22.793 -15.958 24.093 1.00 88.31 84 GLY A N 1
ATOM 637 C CA . GLY A 1 84 ? -23.766 -16.177 23.013 1.00 88.31 84 GLY A CA 1
ATOM 638 C C . GLY A 1 84 ? -23.286 -15.774 21.610 1.00 88.31 84 GLY A C 1
ATOM 639 O O . GLY A 1 84 ? -24.106 -15.673 20.703 1.00 88.31 84 GLY A O 1
ATOM 640 N N . GLY A 1 85 ? -21.988 -15.504 21.430 1.00 92.88 85 GLY A N 1
ATOM 641 C CA . GLY A 1 85 ? -21.421 -14.969 20.190 1.00 92.88 85 GLY A CA 1
ATOM 642 C C . GLY A 1 85 ? -21.920 -13.574 19.832 1.00 92.88 85 GLY A C 1
ATOM 643 O O . GLY A 1 85 ? -21.970 -13.215 18.657 1.00 92.88 85 GLY A O 1
ATOM 644 N N . VAL A 1 86 ? -22.303 -12.790 20.839 1.00 96.44 86 VAL A N 1
ATOM 645 C CA . VAL A 1 86 ? -22.704 -11.395 20.669 1.00 96.44 86 VAL A CA 1
ATOM 646 C C . VAL A 1 86 ? -21.501 -10.498 20.935 1.00 96.44 86 VAL A C 1
ATOM 648 O O . VAL A 1 86 ? -20.979 -10.494 22.046 1.00 96.44 86 VAL A O 1
ATOM 651 N N . ILE A 1 87 ? -21.085 -9.724 19.931 1.00 97.62 87 ILE A N 1
ATOM 652 C CA . ILE A 1 87 ? -19.961 -8.783 20.017 1.00 97.62 87 ILE A CA 1
ATOM 653 C C . ILE A 1 87 ? -20.524 -7.359 19.949 1.00 97.62 87 ILE A C 1
ATOM 655 O O . ILE A 1 87 ? -20.844 -6.874 18.860 1.00 97.62 87 ILE A O 1
ATOM 659 N N . PRO A 1 88 ? -20.702 -6.666 21.083 1.00 98.00 88 PRO A N 1
ATOM 660 C CA . PRO A 1 88 ? -21.087 -5.265 21.067 1.00 98.00 88 PRO A CA 1
ATOM 661 C C . PRO A 1 88 ? -19.953 -4.430 20.473 1.00 98.00 88 PRO A C 1
ATOM 663 O O . PRO A 1 88 ? -18.790 -4.662 20.801 1.00 98.00 88 PRO A O 1
ATOM 666 N N . TYR A 1 89 ? -20.270 -3.448 19.633 1.00 98.19 89 TYR A N 1
ATOM 667 C CA . TYR A 1 89 ? -19.260 -2.584 19.030 1.00 98.19 89 TYR A CA 1
ATOM 668 C C . TYR A 1 89 ? -19.563 -1.098 19.185 1.00 98.19 89 TYR A C 1
ATOM 670 O O . TYR A 1 89 ? -20.715 -0.661 19.250 1.00 98.19 89 TYR A O 1
ATOM 678 N N . VAL A 1 90 ? -18.487 -0.321 19.180 1.00 97.19 90 VAL A N 1
ATOM 679 C CA . VAL A 1 90 ? -18.475 1.122 18.964 1.00 97.19 90 VAL A CA 1
ATOM 680 C C . VAL A 1 90 ? -17.529 1.388 17.798 1.00 97.19 90 VAL A C 1
ATOM 682 O O . VAL A 1 90 ? -16.471 0.771 17.702 1.00 97.19 90 VAL A O 1
ATOM 685 N N . ILE A 1 91 ? -17.906 2.288 16.894 1.00 96.00 91 ILE A N 1
ATOM 686 C CA . ILE A 1 91 ? -16.984 2.803 15.879 1.00 96.00 91 ILE A CA 1
ATOM 687 C C . ILE A 1 91 ? -16.584 4.198 16.321 1.00 96.00 91 ILE A C 1
ATOM 689 O O . ILE A 1 91 ? -17.445 5.051 16.541 1.00 96.00 91 ILE A O 1
ATOM 693 N N . GLU A 1 92 ? -15.286 4.419 16.491 1.00 94.88 92 GLU A N 1
ATOM 694 C CA . GLU A 1 92 ? -14.769 5.728 16.841 1.00 94.88 92 GLU A CA 1
ATOM 695 C C . GLU A 1 92 ? -15.080 6.716 15.719 1.00 94.88 92 GLU A C 1
ATOM 697 O O . GLU A 1 92 ? -14.822 6.447 14.545 1.00 94.88 92 GLU A O 1
ATOM 702 N N . ALA A 1 93 ? -15.618 7.882 16.075 1.00 86.81 93 ALA A N 1
ATOM 703 C CA . ALA A 1 93 ? -16.008 8.893 15.096 1.00 86.81 93 ALA A CA 1
ATOM 704 C C . ALA A 1 93 ? -14.838 9.312 14.185 1.00 86.81 93 ALA A C 1
ATOM 706 O O . ALA A 1 93 ? -15.050 9.573 13.004 1.00 86.81 93 ALA A O 1
ATOM 707 N N . ALA A 1 94 ? -13.611 9.312 14.719 1.00 84.44 94 ALA A N 1
ATOM 708 C CA . ALA A 1 94 ? -12.389 9.656 13.999 1.00 84.44 94 ALA A CA 1
ATOM 709 C C . ALA A 1 94 ? -11.900 8.566 13.028 1.00 84.44 94 ALA A C 1
ATOM 711 O O . ALA A 1 94 ? -10.991 8.823 12.240 1.00 84.44 94 ALA A O 1
ATOM 712 N N . LEU A 1 95 ? -12.467 7.354 13.061 1.00 78.88 95 LEU A N 1
ATOM 713 C CA . LEU A 1 95 ? -12.076 6.289 12.144 1.00 78.88 95 LEU A CA 1
ATOM 714 C C . LEU A 1 95 ? -12.524 6.633 10.708 1.00 78.88 95 LEU A C 1
ATOM 716 O O . LEU A 1 95 ? -13.732 6.680 10.449 1.00 78.88 95 LEU A O 1
ATOM 720 N N . PRO A 1 96 ? -11.600 6.807 9.741 1.00 80.44 96 PRO A N 1
ATOM 721 C CA . PRO A 1 96 ? -11.971 7.069 8.357 1.00 80.44 96 PRO A CA 1
ATOM 722 C C . PRO A 1 96 ? -12.593 5.828 7.706 1.00 80.44 96 PRO A C 1
ATOM 724 O O . PRO A 1 96 ? -12.254 4.686 8.031 1.00 80.44 96 PRO A O 1
ATOM 727 N N . ASN A 1 97 ? -13.477 6.063 6.732 1.00 87.31 97 ASN A N 1
ATOM 728 C CA . ASN A 1 97 ? -14.132 5.016 5.945 1.00 87.31 97 ASN A CA 1
ATOM 729 C C . ASN A 1 97 ? -14.841 3.950 6.809 1.00 87.31 97 ASN A C 1
ATOM 731 O O . ASN A 1 97 ? -14.658 2.756 6.601 1.00 87.31 97 ASN A O 1
ATOM 735 N N . GLN A 1 98 ? -15.677 4.358 7.771 1.00 90.06 98 GLN A N 1
ATOM 736 C CA . GLN A 1 98 ? -16.423 3.427 8.639 1.00 90.06 98 GLN A CA 1
ATOM 737 C C . GLN A 1 98 ? -17.310 2.431 7.866 1.00 90.06 98 GLN A C 1
ATOM 739 O O . GLN A 1 98 ? -17.636 1.368 8.389 1.00 90.06 98 GLN A O 1
ATOM 744 N N . ALA A 1 99 ? -17.656 2.724 6.605 1.00 91.75 99 ALA A N 1
ATOM 745 C CA . ALA A 1 99 ? -18.379 1.803 5.728 1.00 91.75 99 ALA A CA 1
ATOM 746 C C . ALA A 1 99 ? -17.669 0.448 5.598 1.00 91.75 99 ALA A C 1
ATOM 748 O O . ALA A 1 99 ? -18.332 -0.579 5.649 1.00 91.75 99 ALA A O 1
ATOM 749 N N . ARG A 1 100 ? -16.327 0.416 5.560 1.00 92.38 100 ARG A N 1
ATOM 750 C CA . ARG A 1 100 ? -15.570 -0.849 5.540 1.00 92.38 100 ARG A CA 1
ATOM 751 C C . ARG A 1 100 ? -15.834 -1.713 6.778 1.00 92.38 100 ARG A C 1
ATOM 753 O O . ARG A 1 100 ? -15.856 -2.934 6.672 1.00 92.38 100 ARG A O 1
ATOM 760 N N . VAL A 1 101 ? -16.063 -1.075 7.930 1.00 96.38 101 VAL A N 1
ATOM 761 C CA . VAL A 1 101 ? -16.407 -1.739 9.193 1.00 96.38 101 VAL A CA 1
ATOM 762 C C . VAL A 1 101 ? -17.836 -2.249 9.142 1.00 96.38 101 VAL A C 1
ATOM 764 O O . VAL A 1 101 ? -18.070 -3.410 9.446 1.00 96.38 101 VAL A O 1
ATOM 767 N N . LEU A 1 102 ? -18.786 -1.425 8.699 1.00 96.56 102 LEU A N 1
ATOM 768 C CA . LEU A 1 102 ? -20.187 -1.834 8.578 1.00 96.56 102 LEU A CA 1
ATOM 769 C C . LEU A 1 102 ? -20.378 -2.951 7.542 1.00 96.56 102 LEU A C 1
ATOM 771 O O . LEU A 1 102 ? -21.133 -3.887 7.790 1.00 96.56 102 LEU A O 1
ATOM 775 N N . ASP A 1 103 ? -19.658 -2.904 6.423 1.00 96.06 103 ASP A N 1
ATOM 776 C CA . ASP A 1 103 ? -19.665 -3.951 5.403 1.00 96.06 103 ASP A CA 1
ATOM 777 C C . ASP A 1 103 ? -19.060 -5.253 5.930 1.00 96.06 103 ASP A C 1
ATOM 779 O O . ASP A 1 103 ? -19.567 -6.330 5.618 1.00 96.06 103 ASP A O 1
ATOM 783 N N . ALA A 1 104 ? -17.991 -5.175 6.728 1.00 96.69 104 ALA A N 1
ATOM 784 C CA . ALA A 1 104 ? -17.404 -6.332 7.398 1.00 96.69 104 ALA A CA 1
ATOM 785 C C . ALA A 1 104 ? -18.340 -6.897 8.481 1.00 96.69 104 ALA A C 1
ATOM 787 O O . ALA A 1 104 ? -18.538 -8.106 8.560 1.00 96.69 104 ALA A O 1
ATOM 788 N N . ILE A 1 105 ? -18.994 -6.037 9.262 1.00 98.19 105 ILE A N 1
ATOM 789 C CA . ILE A 1 105 ? -20.013 -6.426 10.244 1.00 98.19 105 ILE A CA 1
ATOM 790 C C . ILE A 1 105 ? -21.192 -7.114 9.553 1.00 98.19 105 ILE A C 1
ATOM 792 O O . ILE A 1 105 ? -21.622 -8.183 9.982 1.00 98.19 105 ILE A O 1
ATOM 796 N N . SER A 1 106 ? -21.692 -6.541 8.457 1.00 97.81 106 SER A N 1
ATOM 797 C CA . SER A 1 106 ? -22.749 -7.133 7.634 1.00 97.81 106 SER A CA 1
ATOM 798 C C . SER A 1 106 ? -22.320 -8.496 7.090 1.00 97.81 106 SER A C 1
ATOM 800 O O . SER A 1 106 ? -23.073 -9.467 7.164 1.00 97.81 106 SER A O 1
ATOM 802 N N . HIS A 1 107 ? -21.074 -8.607 6.627 1.00 97.06 107 HIS A N 1
ATOM 803 C CA . HIS A 1 107 ? -20.485 -9.861 6.163 1.00 97.06 107 HIS A CA 1
ATOM 804 C C . HIS A 1 107 ? -20.517 -10.964 7.229 1.00 97.06 107 HIS A C 1
ATOM 806 O O . HIS A 1 107 ? -20.965 -12.075 6.952 1.00 97.06 107 HIS A O 1
ATOM 812 N N . TRP A 1 108 ? -20.112 -10.649 8.461 1.00 97.62 108 TRP A N 1
ATOM 813 C CA . TRP A 1 108 ? -20.153 -11.576 9.595 1.00 97.62 108 TRP A CA 1
ATOM 814 C C . TRP A 1 108 ? -21.583 -11.919 10.029 1.00 97.62 108 TRP A C 1
ATOM 816 O O . TRP A 1 108 ? -21.918 -13.098 10.181 1.00 97.62 108 TRP A O 1
ATOM 826 N N . ASN A 1 109 ? -22.442 -10.907 10.173 1.00 96.94 109 ASN A N 1
ATOM 827 C CA . ASN A 1 109 ? -23.824 -11.064 10.631 1.00 96.94 109 ASN A CA 1
ATOM 828 C C . ASN A 1 109 ? -24.681 -11.885 9.655 1.00 96.94 109 ASN A C 1
ATOM 830 O O . ASN A 1 109 ? -25.569 -12.615 10.090 1.00 96.94 109 ASN A O 1
ATOM 834 N N . THR A 1 110 ? -24.426 -11.781 8.348 1.00 95.50 110 THR A N 1
ATOM 835 C CA . THR A 1 110 ? -25.210 -12.484 7.315 1.00 95.50 110 THR A CA 1
ATOM 836 C C . THR A 1 110 ? -24.742 -13.913 7.051 1.00 95.50 110 THR A C 1
ATOM 838 O O . THR A 1 110 ? -25.534 -14.718 6.568 1.00 95.50 110 THR A O 1
ATOM 841 N N . ARG A 1 111 ? -23.483 -14.253 7.365 1.00 92.31 111 ARG A N 1
ATOM 842 C CA . ARG A 1 111 ? -22.894 -15.566 7.035 1.00 92.31 111 ARG A CA 1
ATOM 843 C C . ARG A 1 111 ? -22.680 -16.486 8.229 1.00 92.31 111 ARG A C 1
ATOM 845 O O . ARG A 1 111 ? -22.556 -17.692 8.047 1.00 92.31 111 ARG A O 1
ATOM 852 N N . THR A 1 112 ? -22.628 -15.943 9.441 1.00 93.38 112 THR A N 1
ATOM 853 C CA . THR A 1 112 ? -22.317 -16.713 10.653 1.00 93.38 112 THR A CA 1
ATOM 854 C C . THR A 1 112 ? -23.437 -16.606 11.687 1.00 93.38 112 THR A C 1
ATOM 856 O O . THR A 1 112 ? -24.426 -15.897 11.487 1.00 93.38 112 THR A O 1
ATOM 859 N N . GLY A 1 113 ? -23.292 -17.310 12.812 1.00 92.00 113 GLY A N 1
ATOM 860 C CA . GLY A 1 113 ? -24.132 -17.103 13.995 1.00 92.00 113 GLY A CA 1
ATOM 861 C C . GLY A 1 113 ? -23.679 -15.939 14.887 1.00 92.00 113 GLY A C 1
ATOM 862 O O . GLY A 1 113 ? -24.431 -15.550 15.774 1.00 92.00 113 GLY A O 1
ATOM 863 N N . ILE A 1 114 ? -22.494 -15.358 14.649 1.00 96.25 114 ILE A N 1
ATOM 864 C CA . ILE A 1 114 ? -21.990 -14.214 15.420 1.00 96.25 114 ILE A CA 1
ATOM 865 C C . ILE A 1 114 ? -22.885 -13.004 15.173 1.00 96.25 114 ILE A C 1
ATOM 867 O O . ILE A 1 114 ? -23.284 -12.723 14.040 1.00 96.25 114 ILE A O 1
ATOM 871 N N . ARG A 1 115 ? -23.216 -12.282 16.240 1.00 97.06 115 ARG A N 1
ATOM 872 C CA . ARG A 1 115 ? -24.045 -11.078 16.179 1.00 97.06 115 ARG A CA 1
ATOM 873 C C . ARG A 1 115 ? -23.241 -9.893 16.670 1.00 97.06 115 ARG A C 1
ATOM 875 O O . ARG A 1 115 ? -23.112 -9.662 17.869 1.00 97.06 115 ARG A O 1
ATOM 882 N N . ILE A 1 116 ? -22.707 -9.142 15.719 1.00 98.06 116 ILE A N 1
ATOM 883 C CA . ILE A 1 116 ? -21.985 -7.905 15.976 1.00 98.06 116 ILE A CA 1
ATOM 884 C C . ILE A 1 116 ? -23.012 -6.779 15.989 1.00 98.06 116 ILE A C 1
ATOM 886 O O . ILE A 1 116 ? -23.612 -6.462 14.956 1.00 98.06 116 ILE A O 1
ATOM 890 N N . ILE A 1 117 ? -23.273 -6.240 17.177 1.00 97.50 117 ILE A N 1
ATOM 891 C CA . ILE A 1 117 ? -24.390 -5.324 17.429 1.00 97.50 117 ILE A CA 1
ATOM 892 C C . ILE A 1 117 ? -23.893 -3.982 17.968 1.00 97.50 117 ILE A C 1
ATOM 894 O O . ILE A 1 117 ? -22.913 -3.963 18.712 1.00 97.50 117 ILE A O 1
ATOM 898 N N . PRO A 1 118 ? -24.556 -2.856 17.651 1.00 97.56 118 PRO A N 1
ATOM 899 C CA . PRO A 1 118 ? -24.228 -1.586 18.279 1.00 97.56 118 PRO A CA 1
ATOM 900 C C . PRO A 1 118 ? -24.310 -1.712 19.800 1.00 97.56 118 PRO A C 1
ATOM 902 O O . PRO A 1 118 ? -25.284 -2.242 20.343 1.00 97.56 118 PRO A O 1
ATOM 905 N N . ARG A 1 119 ? -23.278 -1.236 20.491 1.00 97.00 119 ARG A N 1
ATOM 906 C CA . ARG A 1 119 ? -23.249 -1.236 21.950 1.00 97.00 119 ARG A CA 1
ATOM 907 C C . ARG A 1 119 ? -24.289 -0.264 22.512 1.00 97.00 119 ARG A C 1
ATOM 909 O O . ARG A 1 119 ? -24.439 0.850 22.019 1.00 97.00 119 ARG A O 1
ATOM 916 N N . THR A 1 120 ? -24.943 -0.665 23.599 1.00 94.44 120 THR A N 1
ATOM 917 C CA . THR A 1 120 ? -25.813 0.195 24.413 1.00 94.44 120 THR A CA 1
ATOM 918 C C . THR A 1 120 ? -25.243 0.366 25.820 1.00 94.44 120 THR A C 1
ATOM 920 O O . THR A 1 120 ? -24.763 1.440 26.166 1.00 94.44 120 THR A O 1
ATOM 923 N N . SER A 1 121 ? -25.244 -0.699 26.621 1.00 91.00 121 SER A N 1
ATOM 924 C CA . SER A 1 121 ? -24.818 -0.695 28.029 1.00 91.00 121 SER A CA 1
ATOM 925 C C . SER A 1 121 ? -23.860 -1.831 28.389 1.00 91.00 121 SER A C 1
ATOM 927 O O . SER A 1 121 ? -23.432 -1.927 29.538 1.00 91.00 121 SER A O 1
ATOM 929 N N . GLN A 1 122 ? -23.512 -2.696 27.431 1.00 95.44 122 GLN A N 1
ATOM 930 C CA . GLN A 1 122 ? -22.629 -3.836 27.666 1.00 95.44 122 GLN A CA 1
ATOM 931 C C . GLN A 1 122 ? -21.263 -3.351 28.173 1.00 95.44 122 GLN A C 1
ATOM 933 O O . GLN A 1 122 ? -20.699 -2.393 27.637 1.00 95.44 122 GLN A O 1
ATOM 938 N N . SER A 1 123 ? -20.735 -3.986 29.221 1.00 89.44 123 SER A N 1
ATOM 939 C CA . SER A 1 123 ? -19.426 -3.642 29.795 1.00 89.44 123 SER A CA 1
ATOM 940 C C . SER A 1 123 ? -18.276 -4.022 28.866 1.00 89.44 123 SER A C 1
ATOM 942 O O . SER A 1 123 ? -17.313 -3.268 28.758 1.00 89.44 123 SER A O 1
ATOM 944 N N . ASP A 1 124 ? -18.425 -5.147 28.165 1.00 93.12 124 ASP A N 1
ATOM 945 C CA . ASP A 1 124 ? -17.439 -5.688 27.236 1.00 93.12 124 ASP A CA 1
ATOM 946 C C . ASP A 1 124 ? -17.854 -5.364 25.802 1.00 93.12 124 ASP A C 1
ATOM 948 O O . ASP A 1 124 ? -19.007 -5.598 25.424 1.00 93.12 124 ASP A O 1
ATOM 952 N N . TYR A 1 125 ? -16.941 -4.809 25.006 1.00 94.81 125 TYR A N 1
ATOM 953 C CA . TYR A 1 125 ? -17.220 -4.392 23.631 1.00 94.81 125 TYR A CA 1
ATOM 954 C C . TYR A 1 125 ? -15.936 -4.130 22.847 1.00 94.81 125 TYR A C 1
ATOM 956 O O . TYR A 1 125 ? -14.888 -3.838 23.424 1.00 94.81 125 TYR A O 1
ATOM 964 N N . VAL A 1 126 ? -16.042 -4.177 21.520 1.00 97.19 126 VAL A N 1
ATOM 965 C CA . VAL A 1 126 ? -14.956 -3.778 20.623 1.00 97.19 126 VAL A CA 1
ATOM 966 C C . VAL A 1 126 ? -15.078 -2.305 20.228 1.00 97.19 126 VAL A C 1
ATOM 968 O O . VAL A 1 126 ? -16.177 -1.819 19.946 1.00 97.19 126 VAL A O 1
ATOM 971 N N . LEU A 1 127 ? -13.959 -1.586 20.185 1.00 97.06 127 LEU A N 1
ATOM 972 C CA . LEU A 1 127 ? -13.861 -0.232 19.640 1.00 97.06 127 LEU A CA 1
ATOM 973 C C . LEU A 1 127 ? -13.072 -0.269 18.328 1.00 97.06 127 LEU A C 1
ATOM 975 O O . LEU A 1 127 ? -11.871 -0.524 18.340 1.00 97.06 127 LEU A O 1
ATOM 979 N N . PHE A 1 128 ? -13.721 0.024 17.203 1.00 96.62 128 PHE A N 1
ATOM 980 C CA . PHE A 1 128 ? -13.023 0.227 15.932 1.00 96.62 128 PHE A CA 1
ATOM 981 C C . PHE A 1 128 ? -12.441 1.641 15.887 1.00 96.62 128 PHE A C 1
ATOM 983 O O . PHE A 1 128 ? -13.214 2.601 15.896 1.00 96.62 128 PHE A O 1
ATOM 990 N N . ARG A 1 129 ? -11.112 1.787 15.807 1.00 92.12 129 ARG A N 1
ATOM 991 C CA . ARG A 1 129 ? -10.441 3.098 15.910 1.00 92.12 129 ARG A CA 1
ATOM 992 C C . ARG A 1 129 ? -9.275 3.303 14.937 1.00 92.12 129 ARG A C 1
ATOM 994 O O . ARG A 1 129 ? -8.689 2.314 14.489 1.00 92.12 129 ARG A O 1
ATOM 1001 N N . PRO A 1 130 ? -8.929 4.556 14.580 1.00 81.12 130 PRO A N 1
ATOM 1002 C CA . PRO A 1 130 ? -7.757 4.824 13.752 1.00 81.12 130 PRO A CA 1
ATOM 1003 C C . PRO A 1 130 ? -6.457 4.495 14.506 1.00 81.12 130 PRO A C 1
ATOM 1005 O O . PRO A 1 130 ? -6.330 4.777 15.694 1.00 81.12 130 PRO A O 1
ATOM 1008 N N . SER A 1 131 ? -5.484 3.908 13.808 1.00 75.81 131 SER A N 1
ATOM 1009 C CA . SER A 1 131 ? -4.139 3.595 14.325 1.00 75.81 131 SER A CA 1
ATOM 1010 C C . SER A 1 131 ? -3.125 3.566 13.167 1.00 75.81 131 SER A C 1
ATOM 1012 O O . SER A 1 131 ? -3.504 3.730 12.005 1.00 75.81 131 SER A O 1
ATOM 1014 N N . GLY A 1 132 ? -1.836 3.376 13.466 1.00 67.75 132 GLY A N 1
ATOM 1015 C CA . GLY A 1 132 ? -0.772 3.180 12.476 1.00 67.75 132 GLY A CA 1
ATOM 1016 C C . GLY A 1 132 ? -0.776 1.802 11.796 1.00 67.75 132 GLY A C 1
ATOM 1017 O O . GLY A 1 132 ? -0.141 1.654 10.756 1.00 67.75 132 GLY A O 1
ATOM 1018 N N . GLY A 1 133 ? -1.513 0.819 12.332 1.00 69.06 133 GLY A N 1
ATOM 1019 C CA . GLY A 1 133 ? -1.612 -0.545 11.793 1.00 69.06 133 GLY A CA 1
ATOM 1020 C C . GLY A 1 133 ? -3.033 -1.123 11.818 1.00 69.06 133 GLY A C 1
ATOM 1021 O O . GLY A 1 133 ? -3.964 -0.485 12.316 1.00 69.06 133 GLY A O 1
ATOM 1022 N N . CYS A 1 134 ? -3.195 -2.320 11.250 1.00 77.69 134 CYS A N 1
ATOM 1023 C CA . CYS A 1 134 ? -4.400 -3.146 11.369 1.00 77.69 134 CYS A CA 1
ATOM 1024 C C . CYS A 1 134 ? -4.086 -4.260 12.377 1.00 77.69 134 CYS A C 1
ATOM 1026 O O . CYS A 1 134 ? -3.127 -4.985 12.135 1.00 77.69 134 CYS A O 1
ATOM 1028 N N . ASN A 1 135 ? -4.765 -4.313 13.527 1.00 83.62 135 ASN A N 1
ATOM 1029 C CA . ASN A 1 135 ? -4.538 -5.367 14.524 1.00 83.62 135 ASN A CA 1
ATOM 1030 C C . ASN A 1 135 ? -5.692 -5.502 15.530 1.00 83.62 135 ASN A C 1
ATOM 1032 O O . ASN A 1 135 ? -6.440 -4.546 15.782 1.00 83.62 135 ASN A O 1
ATOM 1036 N N . SER A 1 136 ? -5.792 -6.674 16.159 1.00 85.12 136 SER A N 1
ATOM 1037 C CA . SER A 1 136 ? -6.823 -7.003 17.145 1.00 85.12 136 SER A CA 1
ATOM 1038 C C . SER A 1 136 ? -6.351 -8.027 18.180 1.00 85.12 136 SER A C 1
ATOM 1040 O O . SER A 1 136 ? -5.350 -8.720 18.009 1.00 85.12 136 SER A O 1
ATOM 1042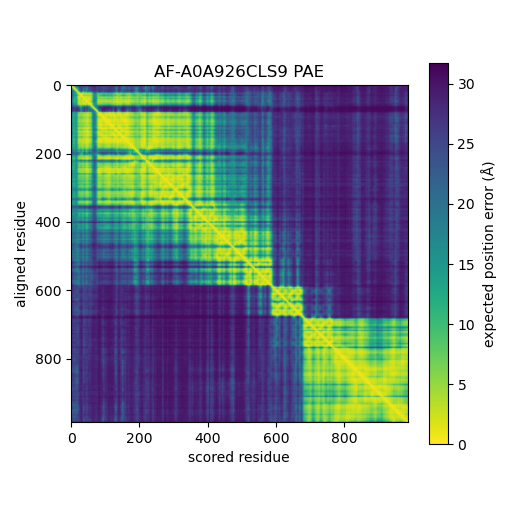 N N . TYR A 1 137 ? -7.083 -8.127 19.289 1.00 87.69 137 TYR A N 1
ATOM 1043 C CA . TYR A 1 137 ? -6.922 -9.221 20.250 1.00 87.69 137 TYR A CA 1
ATOM 1044 C C . TYR A 1 137 ? -7.615 -10.487 19.752 1.00 87.69 137 TYR A C 1
ATOM 1046 O O . TYR A 1 137 ? -8.654 -10.410 19.095 1.00 87.69 137 TYR A O 1
ATOM 1054 N N . VAL A 1 138 ? -7.110 -11.656 20.161 1.00 86.56 138 VAL A N 1
ATOM 1055 C CA . VAL A 1 138 ? -7.796 -12.924 19.891 1.00 86.56 138 VAL A CA 1
ATOM 1056 C C . VAL A 1 138 ? -8.809 -13.252 20.994 1.00 86.56 138 VAL A C 1
ATOM 1058 O O . VAL A 1 138 ? -8.446 -13.583 22.122 1.00 86.56 138 VAL A O 1
ATOM 1061 N N . GLY A 1 139 ? -10.098 -13.193 20.655 1.00 87.50 139 GLY A N 1
ATOM 1062 C CA . GLY A 1 139 ? -11.217 -13.435 21.569 1.00 87.50 139 GLY A CA 1
ATOM 1063 C C . GLY A 1 139 ? -11.598 -12.229 22.441 1.00 87.50 139 GLY A C 1
ATOM 1064 O O . GLY A 1 139 ? -11.155 -11.099 22.227 1.00 87.50 139 GLY A O 1
ATOM 1065 N N . ARG A 1 140 ? -12.463 -12.465 23.436 1.00 89.50 140 ARG A N 1
ATOM 1066 C CA . ARG A 1 140 ? -12.945 -11.455 24.392 1.00 89.50 140 ARG A CA 1
ATOM 1067 C C . ARG A 1 140 ? -11.969 -11.314 25.558 1.00 89.50 140 ARG A C 1
ATOM 1069 O O . ARG A 1 140 ? -11.925 -12.193 26.423 1.00 89.50 140 ARG A O 1
ATOM 1076 N N . VAL A 1 141 ? -11.278 -10.180 25.646 1.00 83.50 141 VAL A N 1
ATOM 1077 C CA . VAL A 1 141 ? -10.348 -9.877 26.755 1.00 83.50 141 VAL A CA 1
ATOM 1078 C C . VAL A 1 141 ? -11.037 -9.231 27.968 1.00 83.50 141 VAL A C 1
ATOM 1080 O O . VAL A 1 141 ? -10.504 -9.283 29.073 1.00 83.50 141 VAL A O 1
ATOM 1083 N N . GLY A 1 142 ? -12.262 -8.720 27.785 1.00 81.31 142 GLY A N 1
ATOM 1084 C CA . GLY A 1 142 ? -13.067 -8.050 28.816 1.00 81.31 142 GLY A CA 1
ATOM 1085 C C . GLY A 1 142 ? -12.917 -6.525 28.779 1.00 81.31 142 GLY A C 1
ATOM 1086 O O . GLY A 1 142 ? -11.865 -6.010 28.414 1.00 81.31 142 GLY A O 1
ATOM 1087 N N . GLY A 1 143 ? -13.973 -5.788 29.140 1.00 88.00 143 GLY A N 1
ATOM 1088 C CA . GLY A 1 143 ? -13.997 -4.326 29.023 1.00 88.00 143 GLY A CA 1
ATOM 1089 C C . GLY A 1 143 ? -13.967 -3.817 27.572 1.00 88.00 143 GLY A C 1
ATOM 1090 O O . GLY A 1 143 ? -14.425 -4.491 26.647 1.00 88.00 143 GLY A O 1
ATOM 1091 N N . LEU A 1 144 ? -13.456 -2.597 27.378 1.00 88.31 144 LEU A N 1
ATOM 1092 C CA . LEU A 1 144 ? -13.174 -2.043 26.048 1.00 88.31 144 LEU A CA 1
ATOM 1093 C C . LEU A 1 144 ? -11.939 -2.750 25.479 1.00 88.31 144 LEU A C 1
ATOM 1095 O O . LEU A 1 144 ? -10.891 -2.722 26.116 1.00 88.31 144 LEU A O 1
ATOM 1099 N N . GLN A 1 145 ? -12.050 -3.319 24.278 1.00 90.62 145 GLN A N 1
ATOM 1100 C CA . GLN A 1 145 ? -10.895 -3.799 23.513 1.00 90.62 145 GLN A CA 1
ATOM 1101 C C . GLN A 1 145 ? -10.878 -3.196 22.106 1.00 90.62 145 GLN A C 1
ATOM 1103 O O . GLN A 1 145 ? -11.918 -3.096 21.456 1.00 90.62 145 GLN A O 1
ATOM 1108 N N . GLU A 1 146 ? -9.722 -2.762 21.618 1.00 91.19 146 GLU A N 1
ATOM 1109 C CA . GLU A 1 146 ? -9.639 -2.078 20.326 1.00 91.19 146 GLU A CA 1
ATOM 1110 C C . GLU A 1 146 ? -9.433 -3.042 19.155 1.00 91.19 146 GLU A C 1
ATOM 1112 O O . GLU A 1 146 ? -8.617 -3.963 19.226 1.00 91.19 146 GLU A O 1
ATOM 1117 N N . ILE A 1 147 ? -10.132 -2.753 18.055 1.00 93.69 147 ILE A N 1
ATOM 1118 C CA . ILE A 1 147 ? -9.783 -3.187 16.703 1.00 93.69 147 ILE A CA 1
ATOM 1119 C C . ILE A 1 147 ? -9.168 -1.969 16.009 1.00 93.69 147 ILE A C 1
ATOM 1121 O O . ILE A 1 147 ? -9.864 -1.007 15.659 1.00 93.69 147 ILE A O 1
ATOM 1125 N N . ASN A 1 148 ? -7.849 -1.992 15.862 1.00 86.75 148 ASN A N 1
ATOM 1126 C CA . ASN A 1 148 ? -7.068 -0.890 15.317 1.00 86.75 148 ASN A CA 1
ATOM 1127 C C . ASN A 1 148 ? -7.063 -0.959 13.796 1.00 86.75 148 ASN A C 1
ATOM 1129 O O . ASN A 1 148 ? -6.859 -2.029 13.229 1.00 86.75 148 ASN A O 1
ATOM 1133 N N . LEU A 1 149 ? -7.305 0.174 13.134 1.00 78.75 149 LEU A N 1
ATOM 1134 C CA . LEU A 1 149 ? -7.449 0.226 11.684 1.00 78.75 149 LEU A CA 1
ATOM 1135 C C . LEU A 1 149 ? -6.747 1.448 11.073 1.00 78.75 149 LEU A C 1
ATOM 1137 O O . LEU A 1 149 ? -7.284 2.560 11.057 1.00 78.75 149 LEU A O 1
ATOM 1141 N N . ALA A 1 150 ? -5.591 1.221 10.456 1.00 77.00 150 ALA A N 1
ATOM 1142 C CA . ALA A 1 150 ? -4.934 2.168 9.556 1.00 77.00 150 ALA A CA 1
ATOM 1143 C C . ALA A 1 150 ? -5.795 2.537 8.325 1.00 77.00 150 ALA A C 1
ATOM 1145 O O . ALA A 1 150 ? -6.701 1.786 7.937 1.00 77.00 150 ALA A O 1
ATOM 1146 N N . PRO A 1 151 ? -5.523 3.667 7.639 1.00 72.25 151 PRO A N 1
ATOM 1147 C CA . PRO A 1 151 ? -6.241 4.045 6.415 1.00 72.25 151 PRO A CA 1
ATOM 1148 C C . PRO A 1 151 ? -6.185 2.983 5.304 1.00 72.25 151 PRO A C 1
ATOM 1150 O O . PRO A 1 151 ? -7.135 2.861 4.534 1.00 72.25 151 PRO A O 1
ATOM 1153 N N . GLY A 1 152 ? -5.107 2.189 5.255 1.00 71.62 152 GLY A N 1
ATOM 1154 C CA . GLY A 1 152 ? -4.902 1.121 4.271 1.00 71.62 152 GLY A CA 1
ATOM 1155 C C . GLY A 1 152 ? -5.683 -0.177 4.520 1.00 71.62 152 GLY A C 1
ATOM 1156 O O . GLY A 1 152 ? -5.769 -0.989 3.604 1.00 71.62 152 GLY A O 1
ATOM 1157 N N . CYS A 1 153 ? -6.277 -0.391 5.705 1.00 76.38 153 CYS A N 1
ATOM 1158 C CA . CYS A 1 153 ? -7.010 -1.634 5.988 1.00 76.38 153 CYS A CA 1
ATOM 1159 C C . CYS A 1 153 ? -8.275 -1.718 5.112 1.00 76.38 153 CYS A C 1
ATOM 1161 O O . CYS A 1 153 ? -9.219 -0.945 5.285 1.00 76.38 153 CYS A O 1
ATOM 1163 N N . GLY A 1 154 ? -8.323 -2.637 4.152 1.00 83.25 154 GLY A N 1
ATOM 1164 C CA . GLY A 1 154 ? -9.504 -2.832 3.308 1.00 83.25 154 GLY A CA 1
ATOM 1165 C C . GLY A 1 154 ? -10.645 -3.530 4.056 1.00 83.25 154 GLY A C 1
ATOM 1166 O O . GLY A 1 154 ? -10.489 -3.964 5.195 1.00 83.25 154 GLY A O 1
ATOM 1167 N N . LYS A 1 155 ? -11.797 -3.709 3.394 1.00 87.62 155 LYS A N 1
ATOM 1168 C CA . LYS A 1 155 ? -12.910 -4.518 3.931 1.00 87.62 155 LYS A CA 1
ATOM 1169 C C . LYS A 1 155 ? -12.448 -5.923 4.344 1.00 87.62 155 LYS A C 1
ATOM 1171 O O . LYS A 1 155 ? -12.812 -6.371 5.424 1.00 87.62 155 LYS A O 1
ATOM 1176 N N . GLY A 1 156 ? -11.647 -6.593 3.507 1.00 85.19 156 GLY A N 1
ATOM 1177 C CA . GLY A 1 156 ? -11.103 -7.926 3.801 1.00 85.19 156 GLY A CA 1
ATOM 1178 C C . GLY A 1 156 ? -10.285 -7.948 5.093 1.00 85.19 156 GLY A C 1
ATOM 1179 O O . GLY A 1 156 ? -10.531 -8.783 5.955 1.00 85.19 156 GLY A O 1
ATOM 1180 N N . THR A 1 157 ? -9.416 -6.953 5.291 1.00 86.62 157 THR A N 1
ATOM 1181 C CA . THR A 1 157 ? -8.658 -6.787 6.538 1.00 86.62 157 THR A CA 1
ATOM 1182 C C . THR A 1 157 ? -9.583 -6.603 7.738 1.00 86.62 157 THR A C 1
ATOM 1184 O O . THR A 1 157 ? -9.394 -7.245 8.756 1.00 86.62 157 THR A O 1
ATOM 1187 N N . VAL A 1 158 ? -10.647 -5.801 7.634 1.00 92.06 158 VAL A N 1
ATOM 1188 C CA . VAL A 1 158 ? -11.574 -5.645 8.771 1.00 92.06 158 VAL A CA 1
ATOM 1189 C C . VAL A 1 158 ? -12.346 -6.933 9.074 1.00 92.06 158 VAL A C 1
ATOM 1191 O O . VAL A 1 158 ? -12.589 -7.235 10.238 1.00 92.06 158 VAL A O 1
ATOM 1194 N N . ILE A 1 159 ? -12.711 -7.722 8.056 1.00 95.62 159 ILE A N 1
ATOM 1195 C CA . ILE A 1 159 ? -13.311 -9.050 8.269 1.00 95.62 159 ILE A CA 1
ATOM 1196 C C . ILE A 1 159 ? -12.332 -9.953 9.035 1.00 95.62 159 ILE A C 1
ATOM 1198 O O . ILE A 1 159 ? -12.774 -10.645 9.952 1.00 95.62 159 ILE A O 1
ATOM 1202 N N . HIS A 1 160 ? -11.042 -9.904 8.697 1.00 91.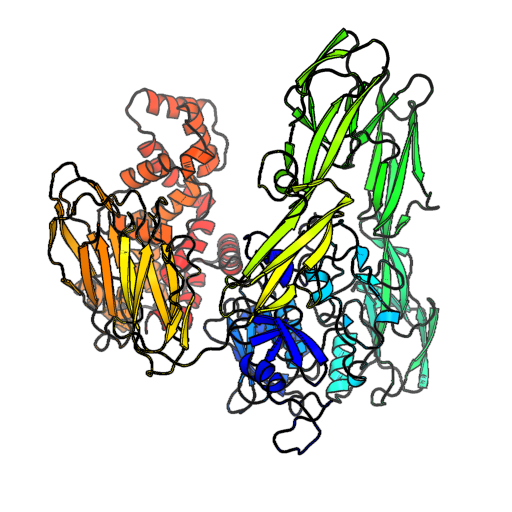81 160 HIS A N 1
ATOM 1203 C CA . HIS A 1 160 ? -9.967 -10.633 9.371 1.00 91.81 160 HIS A CA 1
ATOM 1204 C C . HIS A 1 160 ? -9.790 -10.195 10.837 1.00 91.81 160 HIS A C 1
ATOM 1206 O O . HIS A 1 160 ? -9.853 -11.031 11.735 1.00 91.81 160 HIS A O 1
ATOM 1212 N N . GLU A 1 161 ? -9.699 -8.889 11.113 1.00 93.81 161 GLU A N 1
ATOM 1213 C CA . GLU A 1 161 ? -9.565 -8.377 12.490 1.00 93.81 161 GLU A CA 1
ATOM 1214 C C . GLU A 1 161 ? -10.774 -8.714 13.378 1.00 93.81 161 GLU A C 1
ATOM 1216 O O . GLU A 1 161 ? -10.649 -8.940 14.586 1.00 93.81 161 GLU A O 1
ATOM 1221 N N . ILE A 1 162 ? -11.973 -8.762 12.785 1.00 96.94 162 ILE A N 1
ATOM 1222 C CA . ILE A 1 162 ? -13.169 -9.262 13.469 1.00 96.94 162 ILE A CA 1
ATOM 1223 C C . ILE A 1 162 ? -13.039 -10.766 13.750 1.00 96.94 162 ILE A C 1
ATOM 1225 O O . ILE A 1 162 ? -13.488 -11.216 14.803 1.00 96.94 162 ILE A O 1
ATOM 1229 N N . GLY A 1 163 ? -12.411 -11.536 12.857 1.00 93.75 163 GLY A N 1
ATOM 1230 C CA . GLY A 1 163 ? -12.083 -12.947 13.070 1.00 93.75 163 GLY A CA 1
ATOM 1231 C C . GLY A 1 163 ? -11.222 -13.154 14.311 1.00 93.75 163 GLY A C 1
ATOM 1232 O O . GLY A 1 163 ? -11.593 -13.951 15.177 1.00 93.75 163 GLY A O 1
ATOM 1233 N N . HIS A 1 164 ? -10.154 -12.367 14.469 1.00 90.19 164 HIS A N 1
ATOM 1234 C CA . HIS A 1 164 ? -9.371 -12.338 15.706 1.00 90.19 164 HIS A CA 1
ATOM 1235 C C . HIS A 1 164 ? -10.238 -12.008 16.918 1.00 90.19 164 HIS A C 1
ATOM 1237 O O . HIS A 1 164 ? -10.323 -12.822 17.838 1.00 90.19 164 HIS A O 1
ATOM 1243 N N . ALA A 1 165 ? -10.986 -10.901 16.895 1.00 94.00 165 ALA A N 1
ATOM 1244 C CA . ALA A 1 165 ? -11.853 -10.522 18.014 1.00 94.00 165 ALA A CA 1
ATOM 1245 C C . ALA A 1 165 ? -12.896 -11.604 18.362 1.00 94.00 165 ALA A C 1
ATOM 1247 O O . ALA A 1 165 ? -13.254 -11.774 19.530 1.00 94.00 165 ALA A O 1
ATOM 1248 N N . ALA A 1 166 ? -13.365 -12.369 17.373 1.00 92.50 166 ALA A N 1
ATOM 1249 C CA . ALA A 1 166 ? -14.280 -13.492 17.555 1.00 92.50 166 ALA A CA 1
ATOM 1250 C C . ALA A 1 166 ? -13.592 -14.758 18.108 1.00 92.50 166 ALA A C 1
ATOM 1252 O O . ALA A 1 166 ? -14.283 -15.665 18.576 1.00 92.50 166 ALA A O 1
ATOM 1253 N N . GLY A 1 167 ? -12.260 -14.810 18.129 1.00 87.00 167 GLY A N 1
ATOM 1254 C CA . GLY A 1 167 ? -11.458 -15.891 18.705 1.00 87.00 167 GLY A CA 1
ATOM 1255 C C . GLY A 1 167 ? -10.777 -16.796 17.679 1.00 87.00 167 GLY A C 1
ATOM 1256 O O . GLY A 1 167 ? -10.412 -17.917 18.031 1.00 87.00 167 GLY A O 1
ATOM 1257 N N . MET A 1 168 ? -10.636 -16.359 16.426 1.00 86.88 168 MET A N 1
ATOM 1258 C CA . MET A 1 168 ? -9.899 -17.096 15.399 1.00 86.88 168 MET A CA 1
ATOM 1259 C C . MET A 1 168 ? -8.419 -16.708 15.413 1.00 86.88 168 MET A C 1
ATOM 1261 O O . MET A 1 168 ? -8.065 -15.531 15.465 1.00 86.88 168 MET A O 1
ATOM 1265 N N . TRP A 1 169 ? -7.562 -17.719 15.349 1.00 83.56 169 TRP A N 1
ATOM 1266 C CA . TRP A 1 169 ? -6.131 -17.557 15.107 1.00 83.56 169 TRP A CA 1
ATOM 1267 C C . TRP A 1 169 ? -5.837 -17.724 13.623 1.00 83.56 169 TRP A C 1
ATOM 1269 O O . TRP A 1 169 ? -6.705 -18.144 12.854 1.00 83.56 169 TRP A O 1
ATOM 1279 N N . HIS A 1 170 ? -4.608 -17.415 13.230 1.00 83.38 170 HIS A N 1
ATOM 1280 C CA . HIS A 1 170 ? -4.181 -17.627 11.863 1.00 83.38 170 HIS A CA 1
ATOM 1281 C C . HIS A 1 170 ? -4.187 -19.116 11.486 1.00 83.38 170 HIS A C 1
ATOM 1283 O O . HIS A 1 170 ? -3.708 -19.980 12.227 1.00 83.38 170 HIS A O 1
ATOM 1289 N N . GLU A 1 171 ? -4.690 -19.417 10.291 1.00 84.69 171 GLU A N 1
ATOM 1290 C CA . GLU A 1 171 ? -4.854 -20.785 9.788 1.00 84.69 171 GLU A CA 1
ATOM 1291 C C . GLU A 1 171 ? -3.493 -21.489 9.614 1.00 84.69 171 GLU A C 1
ATOM 1293 O O . GLU A 1 171 ? -3.350 -22.686 9.878 1.00 84.69 171 GLU A O 1
ATOM 1298 N N . HIS A 1 172 ? -2.433 -20.745 9.270 1.00 78.06 172 HIS A N 1
ATOM 1299 C CA . HIS A 1 172 ? -1.065 -21.273 9.191 1.00 78.06 172 HIS A CA 1
ATOM 1300 C C . HIS A 1 172 ? -0.407 -21.505 10.560 1.00 78.06 172 HIS A C 1
ATOM 1302 O O . HIS A 1 172 ? 0.724 -21.979 10.609 1.00 78.06 172 HIS A O 1
ATOM 1308 N N . GLN A 1 173 ? -1.072 -21.230 11.686 1.00 74.06 173 GLN A N 1
ATOM 1309 C CA . GLN A 1 173 ? -0.544 -21.540 13.028 1.00 74.06 173 GLN A CA 1
ATOM 1310 C C . GLN A 1 173 ? -1.077 -22.852 13.592 1.00 74.06 173 GLN A C 1
ATOM 1312 O O . GLN A 1 173 ? -0.661 -23.274 14.676 1.00 74.06 173 GLN A O 1
ATOM 1317 N N . ARG A 1 174 ? -1.993 -23.504 12.871 1.00 76.31 174 ARG A N 1
ATOM 1318 C CA . ARG A 1 174 ? -2.578 -24.766 13.303 1.00 76.31 174 ARG A CA 1
ATOM 1319 C C . ARG A 1 174 ? -1.499 -25.817 13.586 1.00 76.31 174 ARG A C 1
ATOM 1321 O O . ARG A 1 174 ? -0.514 -25.909 12.847 1.00 76.31 174 ARG A O 1
ATOM 1328 N N . PRO A 1 175 ? -1.699 -26.674 14.601 1.00 75.12 175 PRO A N 1
ATOM 1329 C CA . PRO A 1 175 ? -0.741 -27.725 14.931 1.00 75.12 175 PRO A CA 1
ATOM 1330 C C . PRO A 1 175 ? -0.596 -28.783 13.823 1.00 75.12 175 PRO A C 1
ATOM 1332 O O . PRO A 1 175 ? 0.410 -29.486 13.796 1.00 75.12 175 PRO A O 1
ATOM 1335 N N . ASP A 1 176 ? -1.566 -28.900 12.907 1.00 78.69 176 ASP A N 1
ATOM 1336 C CA . ASP A 1 176 ? -1.553 -29.834 11.775 1.00 78.69 176 ASP A CA 1
ATOM 1337 C C . ASP A 1 176 ? -1.124 -29.205 10.435 1.00 78.69 176 ASP A C 1
ATOM 1339 O O . ASP A 1 176 ? -1.145 -29.898 9.415 1.00 78.69 176 ASP A O 1
ATOM 1343 N N . ARG A 1 177 ? -0.695 -27.931 10.414 1.00 83.31 177 ARG A N 1
ATOM 1344 C CA . ARG A 1 177 ? -0.372 -27.185 9.179 1.00 83.31 177 ARG A CA 1
ATOM 1345 C C . ARG A 1 177 ? 0.654 -27.879 8.279 1.00 83.31 177 ARG A C 1
ATOM 1347 O O . ARG A 1 177 ? 0.549 -27.785 7.062 1.00 83.31 177 ARG A O 1
ATOM 1354 N N . ASP A 1 178 ? 1.627 -28.588 8.856 1.00 82.31 178 ASP A N 1
ATOM 1355 C CA . ASP A 1 178 ? 2.754 -29.176 8.116 1.00 82.31 178 ASP A CA 1
ATOM 1356 C C . ASP A 1 178 ? 2.299 -30.361 7.233 1.00 82.31 178 ASP A C 1
ATOM 1358 O O . ASP A 1 178 ? 3.048 -30.851 6.392 1.00 82.31 178 ASP A O 1
ATOM 1362 N N . ARG A 1 179 ? 1.041 -30.814 7.377 1.00 85.94 179 ARG A N 1
ATOM 1363 C CA . ARG A 1 179 ? 0.386 -31.739 6.432 1.00 85.94 179 ARG A CA 1
ATOM 1364 C C . ARG A 1 179 ? -0.055 -31.057 5.132 1.00 85.94 179 ARG A C 1
ATOM 1366 O O . ARG A 1 179 ? -0.306 -31.746 4.145 1.00 85.94 179 ARG A O 1
ATOM 1373 N N . TYR A 1 180 ? -0.186 -29.733 5.149 1.00 86.44 180 TYR A N 1
ATOM 1374 C CA . TYR A 1 180 ? -0.787 -28.923 4.089 1.00 86.44 180 TYR A CA 1
ATOM 1375 C C . TYR A 1 180 ? 0.178 -27.878 3.528 1.00 86.44 180 TYR A C 1
ATOM 1377 O O . TYR A 1 180 ? 0.009 -27.461 2.384 1.00 86.44 180 TYR A O 1
ATOM 1385 N N . LEU A 1 181 ? 1.195 -27.478 4.294 1.00 85.19 181 LEU A N 1
ATOM 1386 C CA . LEU A 1 181 ? 2.179 -26.471 3.912 1.00 85.19 181 LEU A CA 1
ATOM 1387 C C . LEU A 1 181 ? 3.611 -27.003 4.005 1.00 85.19 181 LEU A C 1
ATOM 1389 O O . LEU A 1 181 ? 3.943 -27.806 4.872 1.00 85.19 181 LEU A O 1
ATOM 1393 N N . THR A 1 182 ? 4.479 -26.491 3.137 1.00 81.69 182 THR A N 1
ATOM 1394 C CA . THR A 1 182 ? 5.938 -26.611 3.232 1.00 81.69 182 THR A CA 1
ATOM 1395 C C . THR A 1 182 ? 6.536 -25.219 3.410 1.00 81.69 182 THR A C 1
ATOM 1397 O O . THR A 1 182 ? 6.302 -24.333 2.588 1.00 81.69 182 THR A O 1
ATOM 1400 N N . ILE A 1 183 ? 7.317 -25.024 4.476 1.00 75.94 183 ILE A N 1
ATOM 1401 C CA . ILE A 1 183 ? 7.987 -23.750 4.762 1.00 75.94 183 ILE A CA 1
ATOM 1402 C C . ILE A 1 183 ? 9.426 -23.792 4.237 1.00 75.94 183 ILE A C 1
ATOM 1404 O O . ILE A 1 183 ? 10.287 -24.486 4.777 1.00 75.94 183 ILE A O 1
ATOM 1408 N N . ASN A 1 184 ? 9.696 -23.021 3.187 1.00 71.06 184 ASN A N 1
ATOM 1409 C CA . ASN A 1 184 ? 11.001 -22.918 2.540 1.00 71.06 184 ASN A CA 1
ATOM 1410 C C . ASN A 1 184 ? 11.845 -21.823 3.200 1.00 71.06 184 ASN A C 1
ATOM 1412 O O . ASN A 1 184 ? 12.013 -20.725 2.668 1.00 71.06 184 ASN A O 1
ATOM 1416 N N . THR A 1 185 ? 12.409 -22.132 4.362 1.00 61.88 185 THR A N 1
ATOM 1417 C CA . THR A 1 185 ? 13.185 -21.179 5.175 1.00 61.88 185 THR A CA 1
ATOM 1418 C C . THR A 1 185 ? 14.395 -20.580 4.456 1.00 61.88 185 THR A C 1
ATOM 1420 O O . THR A 1 185 ? 14.776 -19.452 4.744 1.00 61.88 185 THR A O 1
ATOM 1423 N N . ALA A 1 186 ? 14.963 -21.286 3.474 1.00 62.81 186 ALA A N 1
ATOM 1424 C CA . ALA A 1 186 ? 16.061 -20.789 2.642 1.00 62.81 186 ALA A CA 1
ATOM 1425 C C . ALA A 1 186 ? 15.672 -19.593 1.752 1.00 62.81 186 ALA A C 1
ATOM 1427 O O . ALA A 1 186 ? 16.546 -18.830 1.341 1.00 62.81 186 ALA A O 1
ATOM 1428 N N . ASN A 1 187 ? 14.380 -19.437 1.450 1.00 60.97 187 ASN A N 1
ATOM 1429 C CA . ASN A 1 187 ? 13.868 -18.328 0.651 1.00 60.97 187 ASN A CA 1
ATOM 1430 C C . ASN A 1 187 ? 13.490 -17.121 1.517 1.00 60.97 187 ASN A C 1
ATOM 1432 O O . ASN A 1 187 ? 13.402 -16.024 0.985 1.00 60.97 187 ASN A O 1
ATOM 1436 N N . ALA A 1 188 ? 13.297 -17.308 2.825 1.00 55.06 188 ALA A N 1
ATOM 1437 C CA . ALA A 1 188 ? 12.799 -16.275 3.725 1.00 55.06 188 ALA A CA 1
ATOM 1438 C C . ALA A 1 188 ? 13.903 -15.317 4.211 1.00 55.06 188 ALA A C 1
ATOM 1440 O O . ALA A 1 188 ? 15.047 -15.727 4.459 1.00 55.06 188 ALA A O 1
ATOM 1441 N N . ASP A 1 189 ? 13.569 -14.037 4.378 1.00 50.38 189 ASP A N 1
ATOM 1442 C CA . ASP A 1 189 ? 14.356 -13.129 5.222 1.00 50.38 189 ASP A CA 1
ATOM 1443 C C . ASP A 1 189 ? 13.993 -13.274 6.720 1.00 50.38 189 ASP A C 1
ATOM 1445 O O . ASP A 1 189 ? 13.088 -14.020 7.095 1.00 50.38 189 ASP A O 1
ATOM 1449 N N . THR A 1 190 ? 14.737 -12.616 7.612 1.00 44.34 190 THR A N 1
ATOM 1450 C CA . THR A 1 190 ? 14.530 -12.704 9.070 1.00 44.34 190 THR A CA 1
ATOM 1451 C C . THR A 1 190 ? 13.184 -12.126 9.528 1.00 44.34 190 THR A C 1
ATOM 1453 O O . THR A 1 190 ? 12.620 -12.623 10.503 1.00 44.34 190 THR A O 1
ATOM 1456 N N . ALA A 1 191 ? 12.642 -11.126 8.827 1.00 47.06 191 ALA A N 1
ATOM 1457 C CA . ALA A 1 191 ? 11.334 -10.532 9.110 1.00 47.06 191 ALA A CA 1
ATOM 1458 C C . ALA A 1 191 ? 10.177 -11.407 8.579 1.00 47.06 191 ALA A C 1
ATOM 1460 O O . ALA A 1 191 ? 9.113 -11.488 9.191 1.00 47.06 191 ALA A O 1
ATOM 1461 N N . GLU A 1 192 ? 10.399 -12.139 7.490 1.00 45.38 192 GLU A N 1
ATOM 1462 C CA . GLU A 1 192 ? 9.489 -13.152 6.963 1.00 45.38 192 GLU A CA 1
ATOM 1463 C C . GLU A 1 192 ? 9.469 -14.385 7.871 1.00 45.38 192 GLU A C 1
ATOM 1465 O O . GLU A 1 192 ? 8.392 -14.843 8.245 1.00 45.38 192 GLU A O 1
ATOM 1470 N N . LEU A 1 193 ? 10.625 -14.878 8.332 1.00 47.91 193 LEU A N 1
ATOM 1471 C CA . LEU A 1 193 ? 10.694 -15.982 9.303 1.00 47.91 193 LEU A CA 1
ATOM 1472 C C . LEU A 1 193 ? 9.937 -15.667 10.604 1.00 47.91 193 LEU A C 1
ATOM 1474 O O . LEU A 1 193 ? 9.303 -16.563 11.158 1.00 47.91 193 LEU A O 1
ATOM 1478 N N . PHE A 1 194 ? 9.954 -14.405 11.045 1.00 49.69 194 PHE A N 1
ATOM 1479 C CA . PHE A 1 194 ? 9.197 -13.904 12.198 1.00 49.69 194 PHE A CA 1
ATOM 1480 C C . PHE A 1 194 ? 7.673 -14.047 12.038 1.00 49.69 194 PHE A C 1
ATOM 1482 O O . PHE A 1 194 ? 6.984 -14.335 13.011 1.00 49.69 194 PHE A O 1
ATOM 1489 N N . SER A 1 195 ? 7.154 -13.893 10.818 1.00 48.81 195 SER A N 1
ATOM 1490 C CA . SER A 1 195 ? 5.718 -13.998 10.514 1.00 48.81 195 SER A CA 1
ATOM 1491 C C . SER A 1 195 ? 5.265 -15.435 10.179 1.00 48.81 195 SER A C 1
ATOM 1493 O O . SER A 1 195 ? 4.113 -15.808 10.383 1.00 48.81 195 SER A O 1
ATOM 1495 N N . VAL A 1 196 ? 6.178 -16.280 9.684 1.00 47.50 196 VAL A N 1
ATOM 1496 C CA . VAL A 1 196 ? 5.853 -17.619 9.154 1.00 47.50 196 VAL A CA 1
ATOM 1497 C C . VAL A 1 196 ? 6.087 -18.745 10.176 1.00 47.50 196 VAL A C 1
ATOM 1499 O O . VAL A 1 196 ? 5.512 -19.827 10.044 1.00 47.50 196 VAL A O 1
ATOM 1502 N N . TYR A 1 197 ? 6.874 -18.505 11.232 1.00 48.59 197 TYR A N 1
ATOM 1503 C CA . TYR A 1 197 ? 7.032 -19.432 12.360 1.00 48.59 197 TYR A CA 1
ATOM 1504 C C . TYR A 1 197 ? 6.259 -18.989 13.605 1.00 48.59 197 TYR A C 1
ATOM 1506 O O . TYR A 1 197 ? 6.800 -18.275 14.447 1.00 48.59 197 TYR A O 1
ATOM 1514 N N . PRO A 1 198 ? 5.066 -19.549 13.830 1.00 50.66 198 PRO A N 1
ATOM 1515 C CA . PRO A 1 198 ? 4.501 -19.573 15.169 1.00 50.66 198 PRO A CA 1
ATOM 1516 C C . PRO A 1 198 ? 4.552 -20.956 15.810 1.00 50.66 198 PRO A C 1
ATOM 1518 O O . PRO A 1 198 ? 4.304 -22.005 15.200 1.00 50.66 198 PRO A O 1
ATOM 1521 N N . GLN A 1 199 ? 4.901 -20.911 17.091 1.00 46.88 199 GLN A N 1
ATOM 1522 C CA . GLN A 1 199 ? 5.011 -22.011 18.033 1.00 46.88 199 GLN A CA 1
ATOM 1523 C C . GLN A 1 199 ? 3.627 -22.585 18.344 1.00 46.88 199 GLN A C 1
ATOM 1525 O O . GLN A 1 199 ? 2.856 -21.955 19.061 1.00 46.88 199 GLN A O 1
ATOM 1530 N N . GLN A 1 200 ? 3.358 -23.790 17.829 1.00 45.56 200 GLN A N 1
ATOM 1531 C CA . GLN A 1 200 ? 2.219 -24.683 18.109 1.00 45.56 200 GLN A CA 1
ATOM 1532 C C . GLN A 1 200 ? 1.300 -24.227 19.254 1.00 45.56 200 GLN A C 1
ATOM 1534 O O . GLN A 1 200 ? 1.464 -24.658 20.400 1.00 45.56 200 GLN A O 1
ATOM 1539 N N . LEU A 1 201 ? 0.347 -23.336 18.984 1.00 49.44 201 LEU A N 1
ATOM 1540 C CA . LEU A 1 201 ? -0.739 -23.066 19.923 1.00 49.44 201 LEU A CA 1
ATOM 1541 C C . LEU A 1 201 ? -1.733 -24.239 19.871 1.00 49.44 201 LEU A C 1
ATOM 1543 O O . LEU A 1 201 ? -1.659 -25.112 19.011 1.00 49.44 201 LEU A O 1
ATOM 1547 N N . GLN A 1 202 ? -2.538 -24.334 20.916 1.00 50.72 202 GLN A N 1
ATOM 1548 C CA . GLN A 1 202 ? -3.144 -25.554 21.442 1.00 50.72 202 GLN A CA 1
ATOM 1549 C C . GLN A 1 202 ? -4.044 -26.342 20.463 1.00 50.72 202 GLN A C 1
ATOM 1551 O O . GLN A 1 202 ? -4.423 -25.884 19.390 1.00 50.72 202 GLN A O 1
ATOM 1556 N N . SER A 1 203 ? -4.429 -27.562 20.856 1.00 52.41 203 SER A N 1
ATOM 1557 C CA . SER A 1 203 ? -5.290 -28.461 20.066 1.00 52.41 203 SER A CA 1
ATOM 1558 C C . SER A 1 203 ? -6.687 -27.907 19.750 1.00 52.41 203 SER A C 1
ATOM 1560 O O . SER A 1 203 ? -7.386 -28.472 18.915 1.00 52.41 203 SER A O 1
ATOM 1562 N N . ASP A 1 204 ? -7.118 -26.832 20.411 1.00 58.41 204 ASP A N 1
ATOM 1563 C CA . ASP A 1 204 ? -8.433 -26.212 20.232 1.00 58.41 204 ASP A CA 1
ATOM 1564 C C . ASP A 1 204 ? -8.537 -25.325 18.972 1.00 58.41 204 ASP A C 1
ATOM 1566 O O . ASP A 1 204 ? -9.615 -24.799 18.685 1.00 58.41 204 ASP A O 1
ATOM 1570 N N . LEU A 1 205 ? -7.447 -25.188 18.206 1.00 63.91 205 LEU A N 1
ATOM 1571 C CA . LEU A 1 205 ? -7.411 -24.509 16.903 1.00 63.91 205 LEU A CA 1
ATOM 1572 C C . LEU A 1 205 ? -7.948 -25.365 15.746 1.00 63.91 205 LEU A C 1
ATOM 1574 O O . LEU A 1 205 ? -8.403 -24.826 14.739 1.00 63.91 205 LEU A O 1
ATOM 1578 N N . VAL A 1 206 ? -7.928 -26.696 15.871 1.00 73.38 206 VAL A N 1
ATOM 1579 C CA . VAL A 1 206 ? -8.375 -27.615 14.808 1.00 73.38 206 VAL A CA 1
ATOM 1580 C C . VAL A 1 206 ? -9.888 -27.808 14.903 1.00 73.38 206 VAL A C 1
ATOM 1582 O O . VAL A 1 206 ? -10.383 -28.797 15.442 1.00 73.38 206 VAL A O 1
ATOM 1585 N N . LEU A 1 207 ? -10.638 -26.818 14.417 1.00 78.19 207 LEU A N 1
ATOM 1586 C CA . LEU A 1 207 ? -12.105 -26.826 14.465 1.00 78.19 207 LEU A CA 1
ATOM 1587 C C . LEU A 1 207 ? -12.732 -27.308 13.161 1.00 78.19 207 LEU A C 1
ATOM 1589 O O . LEU A 1 207 ? -13.770 -27.960 13.194 1.00 78.19 207 LEU A O 1
ATOM 1593 N N . SER A 1 208 ? -12.102 -27.031 12.025 1.00 82.75 208 SER A N 1
ATOM 1594 C CA . SER A 1 208 ? -12.558 -27.482 10.711 1.00 82.75 208 SER A CA 1
ATOM 1595 C C . SER A 1 208 ? -11.378 -28.047 9.903 1.00 82.75 208 SER A C 1
ATOM 1597 O O . SER A 1 208 ? -10.222 -27.914 10.330 1.00 82.75 208 SER A O 1
ATOM 1599 N N . PRO A 1 209 ? -11.621 -28.731 8.770 1.00 87.50 209 PRO A N 1
ATOM 1600 C CA . PRO A 1 209 ? -10.553 -29.087 7.837 1.00 87.50 209 PRO A CA 1
ATOM 1601 C C . PRO A 1 209 ? -9.675 -27.890 7.444 1.00 87.50 209 PRO A C 1
ATOM 1603 O O . PRO A 1 209 ? -10.078 -26.746 7.623 1.00 87.50 209 PRO A O 1
ATOM 1606 N N . TYR A 1 210 ? -8.459 -28.146 6.961 1.00 88.00 210 TYR A N 1
ATOM 1607 C CA . TYR A 1 210 ? -7.520 -27.074 6.617 1.00 88.00 210 TYR A CA 1
ATOM 1608 C C . TYR A 1 210 ? -8.016 -26.237 5.444 1.00 88.00 210 TYR A C 1
ATOM 1610 O O . TYR A 1 210 ? -8.327 -26.784 4.385 1.00 88.00 210 TYR A O 1
ATOM 1618 N N . ASP A 1 211 ? -8.055 -24.920 5.621 1.00 90.62 211 ASP A N 1
ATOM 1619 C CA . ASP A 1 211 ? -8.554 -24.000 4.608 1.00 90.62 211 ASP A CA 1
ATOM 1620 C C . ASP A 1 211 ? -7.450 -23.114 4.034 1.00 90.62 211 ASP A C 1
ATOM 1622 O O . ASP A 1 211 ? -7.141 -22.031 4.527 1.00 90.62 211 ASP A O 1
ATOM 1626 N N . PHE A 1 212 ? -6.907 -23.550 2.899 1.00 90.12 212 PHE A N 1
ATOM 1627 C CA . PHE A 1 212 ? -5.914 -22.798 2.131 1.00 90.12 212 PHE A CA 1
ATOM 1628 C C . PHE A 1 212 ? -6.367 -21.373 1.781 1.00 90.12 212 PHE A C 1
ATOM 1630 O O . PHE A 1 212 ? -5.533 -20.484 1.658 1.00 90.12 212 PHE A O 1
ATOM 1637 N N . SER A 1 213 ? -7.671 -21.149 1.608 1.00 89.75 213 SER A N 1
ATOM 1638 C CA . SER A 1 213 ? -8.262 -19.863 1.216 1.00 89.75 213 SER A CA 1
ATOM 1639 C C . SER A 1 213 ? -8.811 -19.052 2.390 1.00 89.75 213 SER A C 1
ATOM 1641 O O . SER A 1 213 ? -9.432 -18.014 2.148 1.00 89.75 213 SER A O 1
ATOM 1643 N N . SER A 1 214 ? -8.597 -19.506 3.631 1.00 90.50 214 SER A N 1
ATOM 1644 C CA . SER A 1 214 ? -9.126 -18.843 4.824 1.00 90.50 214 SER A CA 1
ATOM 1645 C C . SER A 1 214 ? -8.727 -17.375 4.835 1.00 90.50 214 SER A C 1
ATOM 1647 O O . SER A 1 214 ? -7.589 -17.014 4.508 1.00 90.50 214 SER A O 1
ATOM 1649 N N . ILE A 1 215 ? -9.653 -16.515 5.261 1.00 89.75 215 ILE A N 1
ATOM 1650 C CA . ILE A 1 215 ? -9.319 -15.108 5.478 1.00 89.75 215 ILE A CA 1
ATOM 1651 C C . ILE A 1 215 ? -8.286 -14.935 6.600 1.00 89.75 215 ILE A C 1
ATOM 1653 O O . ILE A 1 215 ? -7.600 -13.920 6.638 1.00 89.75 215 ILE A O 1
ATOM 1657 N N . MET A 1 216 ? -8.139 -15.935 7.475 1.00 86.81 216 MET A N 1
ATOM 1658 C CA . MET A 1 216 ? -7.135 -15.996 8.537 1.00 86.81 216 MET A CA 1
ATOM 1659 C C . MET A 1 216 ? -5.818 -16.641 8.071 1.00 86.81 216 MET A C 1
ATOM 1661 O O . MET A 1 216 ? -4.947 -16.904 8.894 1.00 86.81 216 MET A O 1
ATOM 1665 N N . HIS A 1 217 ? -5.646 -16.937 6.779 1.00 84.81 217 HIS A N 1
ATOM 1666 C CA . HIS A 1 217 ? -4.403 -17.485 6.237 1.00 84.81 217 HIS A CA 1
ATOM 1667 C C . HIS A 1 217 ? -3.564 -16.392 5.565 1.00 84.81 217 HIS A C 1
ATOM 1669 O O . HIS A 1 217 ? -4.068 -15.577 4.791 1.00 84.81 217 HIS A O 1
ATOM 1675 N N . TYR A 1 218 ? -2.248 -16.419 5.770 1.00 72.44 218 TYR A N 1
ATOM 1676 C CA . TYR A 1 218 ? -1.331 -15.566 5.014 1.00 72.44 218 TYR A CA 1
ATOM 1677 C C . TYR A 1 218 ? -1.312 -15.890 3.519 1.00 72.44 218 TYR A C 1
ATOM 1679 O O . TYR A 1 218 ? -1.340 -17.054 3.115 1.00 72.44 218 TYR A O 1
ATOM 1687 N N . TRP A 1 219 ? -1.169 -14.869 2.671 1.00 64.00 219 TRP A N 1
ATOM 1688 C CA . TRP A 1 219 ? -0.804 -15.113 1.272 1.00 64.00 219 TRP A CA 1
ATOM 1689 C C . TRP A 1 219 ? 0.621 -15.666 1.223 1.00 64.00 219 TRP A C 1
ATOM 1691 O O . TRP A 1 219 ? 1.488 -15.216 1.969 1.00 64.00 219 TRP A O 1
ATOM 1701 N N . GLY A 1 220 ? 0.887 -16.618 0.326 1.00 58.72 220 GLY A N 1
ATOM 1702 C CA . GLY A 1 220 ? 2.224 -17.201 0.193 1.00 58.72 220 GLY A CA 1
ATOM 1703 C C . GLY A 1 220 ? 3.281 -16.136 -0.121 1.00 58.72 220 GLY A C 1
ATOM 1704 O O . GLY A 1 220 ? 3.306 -15.607 -1.237 1.00 58.72 220 GLY A O 1
ATOM 1705 N N . ALA A 1 221 ? 4.140 -15.827 0.857 1.00 51.28 221 ALA A N 1
ATOM 1706 C CA . ALA A 1 221 ? 5.194 -14.824 0.731 1.00 51.28 221 ALA A CA 1
ATOM 1707 C C . ALA A 1 221 ? 6.221 -15.224 -0.343 1.00 51.28 221 ALA A C 1
ATOM 1709 O O . ALA A 1 221 ? 6.547 -16.405 -0.512 1.00 51.28 221 ALA A O 1
ATOM 1710 N N . THR A 1 222 ? 6.695 -14.231 -1.097 1.00 50.56 222 THR A N 1
ATOM 1711 C CA . THR A 1 222 ? 7.797 -14.376 -2.056 1.00 50.56 222 THR A CA 1
ATOM 1712 C C . THR A 1 222 ? 9.014 -13.747 -1.409 1.00 50.56 222 THR A C 1
ATOM 1714 O O . THR A 1 222 ? 9.007 -12.542 -1.188 1.00 50.56 222 THR A O 1
ATOM 1717 N N . GLY A 1 223 ? 10.005 -14.563 -1.079 1.00 47.22 223 GLY A N 1
ATOM 1718 C CA . GLY A 1 223 ? 11.127 -14.133 -0.265 1.00 47.22 223 GLY A CA 1
ATOM 1719 C C . GLY A 1 223 ? 12.180 -13.341 -1.032 1.00 47.22 223 GLY A C 1
ATOM 1720 O O . GLY A 1 223 ? 12.042 -13.083 -2.231 1.00 47.22 223 GLY A O 1
ATOM 1721 N N . PHE A 1 224 ? 13.267 -12.968 -0.350 1.00 41.97 224 PHE A N 1
ATOM 1722 C CA . PHE A 1 224 ? 14.309 -12.051 -0.854 1.00 41.97 224 PHE A CA 1
ATOM 1723 C C . PHE A 1 224 ? 14.957 -12.469 -2.188 1.00 41.97 224 PHE A C 1
ATOM 1725 O O . PHE A 1 224 ? 15.559 -11.650 -2.879 1.00 41.97 224 PHE A O 1
ATOM 1732 N N . ASN A 1 225 ? 14.865 -13.752 -2.540 1.00 48.03 225 ASN A N 1
ATOM 1733 C CA . ASN A 1 225 ? 15.394 -14.333 -3.772 1.00 48.03 225 ASN A CA 1
ATOM 1734 C C . ASN A 1 225 ? 14.332 -14.511 -4.874 1.00 48.03 225 ASN A C 1
ATOM 1736 O O . ASN A 1 225 ? 14.597 -15.178 -5.872 1.00 48.03 225 ASN A O 1
ATOM 1740 N N . GLY A 1 226 ? 13.127 -13.964 -4.688 1.00 53.34 226 GLY A N 1
ATOM 1741 C CA . GLY A 1 226 ? 12.014 -14.097 -5.624 1.00 53.34 226 GLY A CA 1
ATOM 1742 C C . GLY A 1 226 ? 11.298 -15.452 -5.573 1.00 53.34 226 GLY A C 1
ATOM 1743 O O . GLY A 1 226 ? 10.404 -15.678 -6.387 1.00 53.34 226 GLY A O 1
ATOM 1744 N N . LYS A 1 227 ? 11.655 -16.350 -4.641 1.00 63.56 227 LYS A N 1
ATOM 1745 C CA . LYS A 1 227 ? 11.074 -17.698 -4.515 1.00 63.56 227 LYS A CA 1
ATOM 1746 C C . LYS A 1 227 ? 10.082 -17.798 -3.357 1.00 63.56 227 LYS A C 1
ATOM 1748 O O . LYS A 1 227 ? 10.071 -16.993 -2.434 1.00 63.56 227 LYS A O 1
ATOM 1753 N N . VAL A 1 228 ? 9.223 -18.811 -3.404 1.00 68.81 228 VAL A N 1
ATOM 1754 C CA . VAL A 1 228 ? 8.115 -18.999 -2.453 1.00 68.81 228 VAL A CA 1
ATOM 1755 C C . VAL A 1 228 ? 8.619 -19.404 -1.067 1.00 68.81 228 VAL A C 1
ATOM 1757 O O . VAL A 1 228 ? 9.361 -20.380 -0.952 1.00 68.81 228 VAL A O 1
ATOM 1760 N N . VAL A 1 229 ? 8.160 -18.713 -0.022 1.00 70.00 229 VAL A N 1
ATOM 1761 C CA . VAL A 1 229 ? 8.433 -19.046 1.387 1.00 70.00 229 VAL A CA 1
ATOM 1762 C C . VAL A 1 229 ? 7.424 -20.057 1.935 1.00 70.00 229 VAL A C 1
ATOM 1764 O O . VAL A 1 229 ? 7.831 -21.050 2.528 1.00 70.00 229 VAL A O 1
ATOM 1767 N N . ILE A 1 230 ? 6.124 -19.846 1.704 1.00 77.19 230 ILE A N 1
ATOM 1768 C CA . ILE A 1 230 ? 5.053 -20.781 2.091 1.00 77.19 230 ILE A CA 1
ATOM 1769 C C . ILE A 1 230 ? 4.513 -21.453 0.831 1.00 77.19 230 ILE A C 1
ATOM 1771 O O . ILE A 1 230 ? 3.831 -20.802 0.033 1.00 77.19 230 ILE A O 1
ATOM 1775 N N . ASP A 1 231 ? 4.817 -22.736 0.645 1.00 81.56 231 ASP A N 1
ATOM 1776 C CA . ASP A 1 231 ? 4.255 -23.540 -0.441 1.00 81.56 231 ASP A CA 1
ATOM 1777 C C . ASP A 1 231 ? 3.180 -24.506 0.073 1.00 81.56 231 ASP A C 1
ATOM 1779 O O . ASP A 1 231 ? 3.164 -24.877 1.244 1.00 81.56 231 ASP A O 1
ATOM 1783 N N . THR A 1 232 ? 2.265 -24.901 -0.805 1.00 86.56 232 THR A N 1
ATOM 1784 C CA . THR A 1 232 ? 1.137 -25.787 -0.488 1.00 86.56 232 THR A CA 1
ATOM 1785 C C . THR A 1 232 ? 1.457 -27.249 -0.780 1.00 86.56 232 THR A C 1
ATOM 1787 O O . THR A 1 232 ? 2.377 -27.574 -1.528 1.00 86.56 232 THR A O 1
ATOM 1790 N N . VAL A 1 233 ? 0.678 -28.161 -0.201 1.00 86.75 233 VAL A N 1
ATOM 1791 C CA . VAL A 1 233 ? 0.760 -29.603 -0.444 1.00 86.75 233 VAL A CA 1
ATOM 1792 C C . VAL A 1 233 ? -0.602 -30.099 -0.960 1.00 86.75 233 VAL A C 1
ATOM 1794 O O . VAL A 1 233 ? -1.547 -30.214 -0.177 1.00 86.75 233 VAL A O 1
ATOM 1797 N N . PRO A 1 234 ? -0.734 -30.423 -2.264 1.00 85.19 234 PRO A N 1
ATOM 1798 C CA . PRO A 1 234 ? 0.272 -30.294 -3.321 1.00 85.19 234 PRO A CA 1
ATOM 1799 C C . PRO A 1 234 ? 0.533 -28.835 -3.729 1.00 85.19 234 PRO A C 1
ATOM 1801 O O . PRO A 1 234 ? -0.364 -27.999 -3.685 1.00 85.19 234 PRO A O 1
ATOM 1804 N N . SER A 1 235 ? 1.752 -28.572 -4.204 1.00 83.81 235 SER A N 1
ATOM 1805 C CA . SER A 1 235 ? 2.205 -27.230 -4.597 1.00 83.81 235 SER A CA 1
ATOM 1806 C C . SER A 1 235 ? 1.327 -26.598 -5.679 1.00 83.81 235 SER A C 1
ATOM 1808 O O . SER A 1 235 ? 0.932 -27.265 -6.645 1.00 83.81 235 SER A O 1
ATOM 1810 N N . GLY A 1 236 ? 1.078 -25.293 -5.539 1.00 80.06 236 GLY A N 1
ATOM 1811 C CA . GLY A 1 236 ? 0.350 -24.461 -6.500 1.00 80.06 236 GLY A CA 1
ATOM 1812 C C . GLY A 1 236 ? -1.132 -24.214 -6.190 1.00 80.06 236 GLY A C 1
ATOM 1813 O O . GLY A 1 236 ? -1.805 -23.592 -7.019 1.00 80.06 236 GLY A O 1
ATOM 1814 N N . ILE A 1 237 ? -1.639 -24.669 -5.039 1.00 87.81 237 ILE A N 1
ATOM 1815 C CA . ILE A 1 237 ? -2.976 -24.304 -4.541 1.00 87.81 237 ILE A CA 1
ATOM 1816 C C . ILE A 1 237 ? -2.964 -22.825 -4.096 1.00 87.81 237 ILE A C 1
ATOM 1818 O O . ILE A 1 237 ? -2.015 -22.406 -3.425 1.00 87.81 237 ILE A O 1
ATOM 1822 N N . PRO A 1 238 ? -3.970 -22.008 -4.470 1.00 86.94 238 PRO A N 1
ATOM 1823 C CA . PRO A 1 238 ? -4.083 -20.628 -4.004 1.00 86.94 238 PRO A CA 1
ATOM 1824 C C . PRO A 1 238 ? -4.206 -20.532 -2.479 1.00 86.94 238 PRO A C 1
ATOM 1826 O O . PRO A 1 238 ? -4.995 -21.256 -1.871 1.00 86.94 238 PRO A O 1
ATOM 1829 N N . LEU A 1 239 ? -3.438 -19.605 -1.899 1.00 84.38 239 LEU A N 1
ATOM 1830 C CA . LEU A 1 239 ? -3.410 -19.307 -0.469 1.00 84.38 239 LEU A CA 1
ATOM 1831 C C . LEU A 1 239 ? -4.046 -17.954 -0.162 1.00 84.38 239 LEU A C 1
ATOM 1833 O O . LEU A 1 239 ? -3.796 -17.004 -0.904 1.00 84.38 239 LEU A O 1
ATOM 1837 N N . GLY A 1 240 ? -4.749 -17.870 0.966 1.00 82.94 240 GLY A N 1
ATOM 1838 C CA . GLY A 1 240 ? -5.379 -16.656 1.475 1.00 82.94 240 GLY A CA 1
ATOM 1839 C C . GLY A 1 240 ? -6.661 -16.272 0.734 1.00 82.94 240 GLY A C 1
ATOM 1840 O O . GLY A 1 240 ? -6.953 -16.747 -0.368 1.00 82.94 240 GLY A O 1
ATOM 1841 N N . GLY A 1 241 ? -7.432 -15.384 1.355 1.00 78.62 241 GLY A N 1
ATOM 1842 C CA . GLY A 1 241 ? -8.691 -14.880 0.818 1.00 78.62 241 GLY A CA 1
ATOM 1843 C C . GLY A 1 241 ? -8.996 -13.459 1.287 1.00 78.62 241 GLY A C 1
ATOM 1844 O O . GLY A 1 241 ? -8.371 -12.933 2.201 1.00 78.62 241 GLY A O 1
ATOM 1845 N N . GLU A 1 242 ? -9.979 -12.818 0.652 1.00 81.25 242 GLU A N 1
ATOM 1846 C CA . GLU A 1 242 ? -10.471 -11.478 1.033 1.00 81.25 242 GLU A CA 1
ATOM 1847 C C . GLU A 1 242 ? -11.835 -11.533 1.752 1.00 81.25 242 GLU A C 1
ATOM 1849 O O . GLU A 1 242 ? -12.500 -10.515 1.962 1.00 81.25 242 GLU A O 1
ATOM 1854 N N . SER A 1 243 ? -12.311 -12.738 2.072 1.00 90.31 243 SER A N 1
ATOM 1855 C CA . SER A 1 243 ? -13.672 -12.997 2.535 1.00 90.31 243 SER A CA 1
ATOM 1856 C C . SER A 1 243 ? -13.751 -14.300 3.319 1.00 90.31 243 SER A C 1
ATOM 1858 O O . SER A 1 243 ? -13.025 -15.227 2.988 1.00 90.31 243 SER A O 1
ATOM 1860 N N . LEU A 1 244 ? -14.684 -14.394 4.276 1.00 92.62 244 LEU A N 1
ATOM 1861 C CA . LEU A 1 244 ? -14.989 -15.666 4.950 1.00 92.62 244 LEU A CA 1
ATOM 1862 C C . LEU A 1 244 ? -15.347 -16.759 3.937 1.00 92.62 244 LEU A C 1
ATOM 1864 O O . LEU A 1 244 ? -16.308 -16.590 3.169 1.00 92.62 244 LEU A O 1
ATOM 1868 N N . THR A 1 245 ? -14.614 -17.865 3.997 1.00 93.12 245 THR A N 1
ATOM 1869 C CA . THR A 1 245 ? -14.904 -19.111 3.281 1.00 93.12 245 THR A CA 1
ATOM 1870 C C . THR A 1 245 ? -15.984 -19.923 4.003 1.00 93.12 245 THR A C 1
ATOM 1872 O O . THR A 1 245 ? -16.385 -19.612 5.130 1.00 93.12 245 THR A O 1
ATOM 1875 N N . ALA A 1 246 ? -16.455 -21.010 3.385 1.00 92.12 246 ALA A N 1
ATOM 1876 C CA . ALA A 1 246 ? -17.326 -21.958 4.074 1.00 92.12 246 ALA A CA 1
ATOM 1877 C C . ALA A 1 246 ? -16.643 -22.605 5.300 1.00 92.12 246 ALA A C 1
ATOM 1879 O O . ALA A 1 246 ? -17.314 -22.863 6.302 1.00 92.12 246 ALA A O 1
ATOM 1880 N N . HIS A 1 247 ? -15.324 -22.822 5.257 1.00 91.44 247 HIS A N 1
ATOM 1881 C CA . HIS A 1 247 ? -14.560 -23.371 6.380 1.00 91.44 247 HIS A CA 1
ATOM 1882 C C . HIS A 1 247 ? -14.391 -22.368 7.527 1.00 91.44 247 HIS A C 1
ATOM 1884 O O . HIS A 1 247 ? -14.580 -22.759 8.679 1.00 91.44 247 HIS A O 1
ATOM 1890 N N . ASP A 1 248 ? -14.160 -21.080 7.243 1.00 93.00 248 ASP A N 1
ATOM 1891 C CA . ASP A 1 248 ? -14.146 -20.026 8.269 1.00 93.00 248 ASP A CA 1
ATOM 1892 C C . ASP A 1 248 ? -15.485 -19.980 9.030 1.00 93.00 248 ASP A C 1
ATOM 1894 O O . ASP A 1 248 ? -15.538 -19.910 10.263 1.00 93.00 248 ASP A O 1
ATOM 1898 N N . VAL A 1 249 ? -16.595 -20.079 8.286 1.00 92.06 249 VAL A N 1
ATOM 1899 C CA . VAL A 1 249 ? -17.954 -20.110 8.843 1.00 92.06 249 VAL A CA 1
ATOM 1900 C C . VAL A 1 249 ? -18.190 -21.370 9.690 1.00 92.06 249 VAL A C 1
ATOM 1902 O O . VAL A 1 249 ? -18.766 -21.275 10.775 1.00 92.06 249 VAL A O 1
ATOM 1905 N N . ASP A 1 250 ? -17.750 -22.547 9.243 1.00 89.81 250 ASP A N 1
ATOM 1906 C CA . ASP A 1 250 ? -17.893 -23.795 10.010 1.00 89.81 250 ASP A CA 1
ATOM 1907 C C . ASP A 1 250 ? -17.032 -23.787 11.284 1.00 89.81 250 ASP A C 1
ATOM 1909 O O . ASP A 1 250 ? -17.499 -24.179 12.359 1.00 89.81 250 ASP A O 1
ATOM 1913 N N . ALA A 1 251 ? -15.801 -23.273 11.203 1.00 88.06 251 ALA A N 1
ATOM 1914 C CA . ALA A 1 251 ? -14.902 -23.144 12.344 1.00 88.06 251 ALA A CA 1
ATOM 1915 C C . ALA A 1 251 ? -15.518 -22.271 13.447 1.00 88.06 251 ALA A C 1
ATOM 1917 O O . ALA A 1 251 ? -15.572 -22.691 14.609 1.00 88.06 251 ALA A O 1
ATOM 1918 N N . ILE A 1 252 ? -16.064 -21.098 13.096 1.00 89.56 252 ILE A N 1
ATOM 1919 C CA . ILE A 1 252 ? -16.700 -20.222 14.089 1.00 89.56 252 ILE A CA 1
ATOM 1920 C C . ILE A 1 252 ? -18.006 -20.814 14.635 1.00 89.56 252 ILE A C 1
ATOM 1922 O O . ILE A 1 252 ? -18.282 -20.699 15.831 1.00 89.56 252 ILE A O 1
ATOM 1926 N N . GLN A 1 253 ? -18.793 -21.504 13.801 1.00 88.31 253 GLN A N 1
ATOM 1927 C CA . GLN A 1 253 ? -20.006 -22.189 14.254 1.00 88.31 253 GLN A CA 1
ATOM 1928 C C . GLN A 1 253 ? -19.690 -23.256 15.301 1.00 88.31 253 GLN A C 1
ATOM 1930 O O . GLN A 1 253 ? -20.374 -23.329 16.320 1.00 88.31 253 GLN A O 1
ATOM 1935 N N . ARG A 1 254 ? -18.629 -24.044 15.104 1.00 86.31 254 ARG A N 1
ATOM 1936 C CA . ARG A 1 254 ? -18.180 -25.030 16.097 1.00 86.31 254 ARG A CA 1
ATOM 1937 C C . ARG A 1 254 ? -17.650 -24.371 17.357 1.00 86.31 254 ARG A C 1
ATOM 1939 O O . ARG A 1 254 ? -17.992 -24.822 18.446 1.00 86.31 254 ARG A O 1
ATOM 1946 N N . ARG A 1 255 ? -16.867 -23.295 17.222 1.00 86.00 255 ARG A N 1
ATOM 1947 C CA . ARG A 1 255 ? -16.309 -22.560 18.367 1.00 86.00 255 ARG A CA 1
ATOM 1948 C C . ARG A 1 255 ? -17.407 -22.070 19.316 1.00 86.00 255 ARG A C 1
ATOM 1950 O O . ARG A 1 255 ? -17.263 -22.204 20.525 1.00 86.00 255 ARG A O 1
ATOM 1957 N N . TYR A 1 256 ? -18.502 -21.542 18.767 1.00 88.12 256 TYR A N 1
ATOM 1958 C CA . TYR A 1 256 ? -19.629 -20.986 19.528 1.00 88.12 256 TYR A CA 1
ATOM 1959 C C . TYR A 1 256 ? -20.804 -21.958 19.713 1.00 88.12 256 TYR A C 1
ATOM 1961 O O . TYR A 1 256 ? -21.838 -21.569 20.252 1.00 88.12 256 TYR A O 1
ATOM 1969 N N . LEU A 1 257 ? -20.648 -23.220 19.291 1.00 87.56 257 LEU A N 1
ATOM 1970 C CA . LEU A 1 257 ? -21.679 -24.263 19.358 1.00 87.56 257 LEU A CA 1
ATOM 1971 C C . LEU A 1 257 ? -22.999 -23.864 18.670 1.00 87.56 257 LEU A C 1
ATOM 1973 O O . LEU A 1 257 ? -24.087 -24.247 19.103 1.00 87.56 257 LEU A O 1
ATOM 1977 N N . PHE A 1 258 ? -22.912 -23.103 17.579 1.00 87.38 258 PHE A N 1
ATOM 1978 C CA . PHE A 1 258 ? -24.065 -22.772 16.752 1.00 87.38 258 PHE A CA 1
ATOM 1979 C C . PHE A 1 258 ? -24.542 -23.987 15.949 1.00 87.38 258 PHE A C 1
ATOM 1981 O O . PHE A 1 258 ? -23.755 -24.826 15.500 1.00 87.38 258 PHE A O 1
ATOM 1988 N N . THR A 1 259 ? -25.856 -24.070 15.742 1.00 80.44 259 THR A N 1
ATOM 1989 C CA . THR A 1 259 ? -26.468 -25.121 14.927 1.00 80.44 259 THR A CA 1
ATOM 1990 C C . THR A 1 259 ? -26.195 -24.863 13.446 1.00 80.44 259 THR A C 1
ATOM 1992 O O . THR A 1 259 ? -26.490 -23.781 12.939 1.00 80.44 259 THR A O 1
ATOM 1995 N N . ALA A 1 260 ? -25.638 -25.859 12.754 1.00 79.88 260 ALA A N 1
ATOM 1996 C CA . ALA A 1 260 ? -25.571 -25.864 11.298 1.00 79.88 260 ALA A CA 1
ATOM 1997 C C . ALA A 1 260 ? -26.838 -26.496 10.719 1.00 79.88 260 ALA A C 1
ATOM 1999 O O . ALA A 1 260 ? -27.357 -27.469 11.268 1.00 79.88 260 ALA A O 1
ATOM 2000 N N . ASN A 1 261 ? -27.302 -25.962 9.589 1.00 82.88 261 ASN A N 1
ATOM 2001 C CA . ASN A 1 261 ? -28.582 -26.348 8.990 1.00 82.88 261 ASN A CA 1
ATOM 2002 C C . ASN A 1 261 ? -28.434 -27.030 7.619 1.00 82.88 261 ASN A C 1
ATOM 2004 O O . ASN A 1 261 ? -29.426 -27.513 7.085 1.00 82.88 261 ASN A O 1
ATOM 2008 N N . SER A 1 262 ? -27.223 -27.077 7.056 1.00 89.62 262 SER A N 1
ATOM 2009 C CA . SER A 1 262 ? -26.938 -27.659 5.741 1.00 89.62 262 SER A CA 1
ATOM 2010 C C . SER A 1 262 ? -25.483 -28.128 5.639 1.00 89.62 262 SER A C 1
ATOM 2012 O O . SER A 1 262 ? -24.626 -27.682 6.404 1.00 89.62 262 SER A O 1
ATOM 2014 N N . PHE A 1 263 ? -25.205 -28.983 4.655 1.00 91.88 263 PHE A N 1
ATOM 2015 C CA . PHE A 1 263 ? -23.862 -29.281 4.151 1.00 91.88 263 PHE A CA 1
ATOM 2016 C C . PHE A 1 263 ? -23.487 -28.296 3.043 1.00 91.88 263 PHE A C 1
ATOM 2018 O O . PHE A 1 263 ? -24.368 -27.833 2.319 1.00 91.88 263 PHE A O 1
ATOM 2025 N N . THR A 1 264 ? -22.197 -28.017 2.876 1.00 94.44 264 THR A N 1
ATOM 2026 C CA . THR A 1 264 ? -21.684 -27.151 1.806 1.00 94.44 264 THR A CA 1
ATOM 2027 C C . THR A 1 264 ? -20.611 -27.882 1.011 1.00 94.44 264 THR A C 1
ATOM 2029 O O . THR A 1 264 ? -19.683 -28.442 1.593 1.00 94.44 264 THR A O 1
ATOM 2032 N N . VAL A 1 265 ? -20.718 -27.849 -0.316 1.00 96.19 265 VAL A N 1
ATOM 2033 C CA . VAL A 1 265 ? -19.637 -28.233 -1.229 1.00 96.19 265 VAL A CA 1
ATOM 2034 C C . VAL A 1 265 ? -19.095 -26.958 -1.867 1.00 96.19 265 VAL A C 1
ATOM 2036 O O . VAL A 1 265 ? -19.847 -26.233 -2.518 1.00 96.19 265 VAL A O 1
ATOM 2039 N N . ASP A 1 266 ? -17.817 -26.670 -1.651 1.00 95.31 266 ASP A N 1
ATOM 2040 C CA . ASP A 1 266 ? -17.144 -25.436 -2.067 1.00 95.31 266 ASP A CA 1
ATOM 2041 C C . ASP A 1 266 ? -15.918 -25.725 -2.956 1.00 95.31 266 ASP A C 1
ATOM 2043 O O . ASP A 1 266 ? -15.520 -26.880 -3.145 1.00 95.31 266 ASP A O 1
ATOM 2047 N N . SER A 1 267 ? -15.306 -24.680 -3.515 1.00 94.69 267 SER A N 1
ATOM 2048 C CA . SER A 1 267 ? -14.089 -24.776 -4.319 1.00 94.69 267 SER A CA 1
ATOM 2049 C C . SER A 1 267 ? -13.074 -23.684 -3.981 1.00 94.69 267 SER A C 1
ATOM 2051 O O . SER A 1 267 ? -13.430 -22.544 -3.699 1.00 94.69 267 SER A O 1
ATOM 2053 N N . ASN A 1 268 ? -11.789 -24.010 -4.105 1.00 92.12 268 ASN A N 1
ATOM 2054 C CA . ASN A 1 268 ? -10.685 -23.056 -4.094 1.00 92.12 268 ASN A CA 1
ATOM 2055 C C . ASN A 1 268 ? -9.884 -23.200 -5.405 1.00 92.12 268 ASN A C 1
ATOM 2057 O O . ASN A 1 268 ? -9.254 -24.243 -5.600 1.00 92.12 268 ASN A O 1
ATOM 2061 N N . PRO A 1 269 ? -9.855 -22.183 -6.289 1.00 90.25 269 PRO A N 1
ATOM 2062 C CA . PRO A 1 269 ? -10.523 -20.880 -6.163 1.00 90.25 269 PRO A CA 1
ATOM 2063 C C . PRO A 1 269 ? -12.063 -20.953 -6.119 1.00 90.25 269 PRO A C 1
ATOM 2065 O O . PRO A 1 269 ? -12.638 -21.933 -6.600 1.00 90.25 269 PRO A O 1
ATOM 2068 N N . PRO A 1 270 ? -12.743 -19.917 -5.597 1.00 88.56 270 PRO A N 1
ATOM 2069 C CA . PRO A 1 270 ? -14.203 -19.882 -5.528 1.00 88.56 270 PRO A CA 1
ATOM 2070 C C . PRO A 1 270 ? -14.849 -19.817 -6.920 1.00 88.56 270 PRO A C 1
ATOM 2072 O O . PRO A 1 270 ? -14.306 -19.199 -7.840 1.00 88.56 270 PRO A O 1
ATOM 2075 N N . GLY A 1 271 ? -16.037 -20.413 -7.064 1.00 89.12 271 GLY A N 1
ATOM 2076 C CA . GLY A 1 271 ? -16.843 -20.346 -8.290 1.00 89.12 271 GLY A CA 1
ATOM 2077 C C . GLY A 1 271 ? -16.591 -21.456 -9.315 1.00 89.12 271 GLY A C 1
ATOM 2078 O O . GLY A 1 271 ? -17.145 -21.392 -10.414 1.00 89.12 271 GLY A O 1
ATOM 2079 N N . LEU A 1 272 ? -15.762 -22.459 -9.006 1.00 92.75 272 LEU A N 1
ATOM 2080 C CA . LEU A 1 272 ? -15.499 -23.570 -9.923 1.00 92.75 272 LEU A CA 1
ATOM 2081 C C . LEU A 1 272 ? -16.649 -24.580 -9.938 1.00 92.75 272 LEU A C 1
ATOM 2083 O O . LEU A 1 272 ? -17.461 -24.672 -9.017 1.00 92.75 272 LEU A O 1
ATOM 2087 N N . GLN A 1 273 ? -16.715 -25.359 -11.016 1.00 94.50 273 GLN A N 1
ATOM 2088 C CA . GLN A 1 273 ? -17.683 -26.441 -11.138 1.00 94.50 273 GLN A CA 1
ATOM 2089 C C . GLN A 1 273 ? -17.226 -27.660 -10.333 1.00 94.50 273 GLN A C 1
ATOM 2091 O O . GLN A 1 273 ? -16.060 -28.062 -10.386 1.00 94.50 273 GLN A O 1
ATOM 2096 N N . VAL A 1 274 ? -18.172 -28.280 -9.638 1.00 95.25 274 VAL A N 1
ATOM 2097 C CA . VAL A 1 274 ? -18.024 -29.562 -8.940 1.00 95.25 274 VAL A CA 1
ATOM 2098 C C . VAL A 1 274 ? -19.201 -30.453 -9.305 1.00 95.25 274 VAL A C 1
ATOM 2100 O O . VAL A 1 274 ? -20.235 -29.959 -9.750 1.00 95.25 274 VAL A O 1
ATOM 2103 N N . LYS A 1 275 ? -19.065 -31.767 -9.155 1.00 96.56 275 LYS A N 1
ATOM 2104 C CA . LYS A 1 275 ? -20.184 -32.690 -9.326 1.00 96.56 275 LYS A CA 1
ATOM 2105 C C . LYS A 1 275 ? -20.581 -33.303 -7.995 1.00 96.56 275 LYS A C 1
ATOM 2107 O O . LYS A 1 275 ? -19.724 -33.752 -7.239 1.00 96.56 275 LYS A O 1
ATOM 2112 N N . VAL A 1 276 ? -21.883 -33.344 -7.748 1.00 97.19 276 VAL A N 1
ATOM 2113 C CA . VAL A 1 276 ? -22.486 -34.008 -6.591 1.00 97.19 276 VAL A CA 1
ATOM 2114 C C . VAL A 1 276 ? -23.538 -34.969 -7.117 1.00 97.19 276 VAL A C 1
ATOM 2116 O O . VAL A 1 276 ? -24.418 -34.561 -7.873 1.00 97.19 276 VAL A O 1
ATOM 2119 N N . ASP A 1 277 ? -23.413 -36.251 -6.780 1.00 96.81 277 ASP A N 1
ATOM 2120 C CA . ASP A 1 277 ? -24.295 -37.326 -7.256 1.00 96.81 277 ASP A CA 1
ATOM 2121 C C . ASP A 1 277 ? -24.431 -37.345 -8.797 1.00 96.81 277 ASP A C 1
ATOM 2123 O O . ASP A 1 277 ? -25.490 -37.607 -9.365 1.00 96.81 277 ASP A O 1
ATOM 2127 N N . GLY A 1 278 ? -23.332 -37.019 -9.491 1.00 93.62 278 GLY A N 1
ATOM 2128 C CA . GLY A 1 278 ? -23.249 -36.934 -10.954 1.00 93.62 278 GLY A CA 1
ATOM 2129 C C . GLY A 1 278 ? -23.741 -35.616 -11.570 1.00 93.62 278 GLY A C 1
ATOM 2130 O O . GLY A 1 278 ? -23.494 -35.379 -12.755 1.00 93.62 278 GLY A O 1
ATOM 2131 N N . LEU A 1 279 ? -24.378 -34.730 -10.797 1.00 95.31 279 LEU A N 1
ATOM 2132 C CA . LEU A 1 279 ? -24.867 -33.433 -11.270 1.00 95.31 279 LEU A CA 1
ATOM 2133 C C . LEU A 1 279 ? -23.789 -32.352 -11.143 1.00 95.31 279 LEU A C 1
ATOM 2135 O O . LEU A 1 279 ? -23.251 -32.143 -10.061 1.00 95.31 279 LEU A O 1
ATOM 2139 N N . VAL A 1 280 ? -23.520 -31.620 -12.228 1.00 94.88 280 VAL A N 1
ATOM 2140 C CA . VAL A 1 280 ? -22.624 -30.451 -12.206 1.00 94.88 280 VAL A CA 1
ATOM 2141 C C . VAL A 1 280 ? -23.307 -29.287 -11.491 1.00 94.88 280 VAL A C 1
ATOM 2143 O O . VAL A 1 280 ? -24.372 -28.835 -11.910 1.00 94.88 280 VAL A O 1
ATOM 2146 N N . VAL A 1 281 ? -22.666 -28.771 -10.448 1.00 93.69 281 VAL A N 1
ATOM 2147 C CA . VAL A 1 281 ? -23.096 -27.607 -9.670 1.00 93.69 281 VAL A CA 1
ATOM 2148 C C . VAL A 1 281 ? -21.965 -26.578 -9.597 1.00 93.69 281 VAL A C 1
ATOM 2150 O O . VAL A 1 281 ? -20.783 -26.923 -9.650 1.00 93.69 281 VAL A O 1
ATOM 2153 N N . ALA A 1 282 ? -22.320 -25.297 -9.502 1.00 91.19 282 ALA A N 1
ATOM 2154 C CA . ALA A 1 282 ? -21.357 -24.230 -9.240 1.00 91.19 282 ALA A CA 1
ATOM 2155 C C . ALA A 1 282 ? -21.120 -24.119 -7.728 1.00 91.19 282 ALA A C 1
ATOM 2157 O O . ALA A 1 282 ? -22.082 -24.036 -6.967 1.00 91.19 282 ALA A O 1
ATOM 2158 N N . ALA A 1 283 ? -19.858 -24.126 -7.303 1.00 92.31 283 ALA A N 1
ATOM 2159 C CA . ALA A 1 283 ? -19.485 -23.953 -5.905 1.00 92.31 283 ALA A CA 1
ATOM 2160 C C . ALA A 1 283 ? -19.456 -22.458 -5.497 1.00 92.31 283 ALA A C 1
ATOM 2162 O O . ALA A 1 283 ? -19.044 -21.623 -6.309 1.00 92.31 283 ALA A O 1
ATOM 2163 N N . PRO A 1 284 ? -19.847 -22.096 -4.258 1.00 93.25 284 PRO A N 1
ATOM 2164 C CA . PRO A 1 284 ? -20.377 -22.981 -3.220 1.00 93.25 284 PRO A CA 1
ATOM 2165 C C . PRO A 1 284 ? -21.833 -23.403 -3.479 1.00 93.25 284 PRO A C 1
ATOM 2167 O O . PRO A 1 284 ? -22.669 -22.588 -3.868 1.00 93.25 284 PRO A O 1
ATOM 2170 N N . ALA A 1 285 ? -22.152 -24.665 -3.185 1.00 94.12 285 ALA A N 1
ATOM 2171 C CA . ALA A 1 285 ? -23.503 -25.225 -3.226 1.00 94.12 285 ALA A CA 1
ATOM 2172 C C . ALA A 1 285 ? -23.886 -25.821 -1.863 1.00 94.12 285 ALA A C 1
ATOM 2174 O O . ALA A 1 285 ? -23.073 -26.494 -1.227 1.00 94.12 285 ALA A O 1
ATOM 2175 N N . THR A 1 286 ? -25.122 -25.587 -1.413 1.00 93.94 286 THR A N 1
ATOM 2176 C CA . THR A 1 286 ? -25.631 -26.076 -0.122 1.00 93.94 286 THR A CA 1
ATOM 2177 C C . THR A 1 286 ? -26.646 -27.204 -0.289 1.00 93.94 286 THR A C 1
ATOM 2179 O O . THR A 1 286 ? -27.455 -27.206 -1.216 1.00 93.94 286 THR A O 1
ATOM 2182 N N . PHE A 1 287 ? -26.616 -28.165 0.635 1.00 94.00 287 PHE A N 1
ATOM 2183 C CA . PHE A 1 287 ? -27.425 -29.380 0.581 1.00 94.00 287 PHE A CA 1
ATOM 2184 C C . PHE A 1 287 ? -28.041 -29.729 1.939 1.00 94.00 287 PHE A C 1
ATOM 2186 O O . PHE A 1 287 ? -27.389 -29.646 2.979 1.00 94.00 287 PHE A O 1
ATOM 2193 N N . ASN A 1 288 ? -29.289 -30.199 1.916 1.00 93.00 288 ASN A N 1
ATOM 2194 C CA . ASN A 1 288 ? -30.012 -30.696 3.091 1.00 93.00 288 ASN A CA 1
ATOM 2195 C C . ASN A 1 288 ? -30.050 -32.230 3.074 1.00 93.00 288 ASN A C 1
ATOM 2197 O O . ASN A 1 288 ? -31.104 -32.837 2.884 1.00 93.00 288 ASN A O 1
ATOM 2201 N N . TRP A 1 289 ? -28.886 -32.864 3.200 1.00 92.62 289 TRP A N 1
ATOM 2202 C CA . TRP A 1 289 ? -28.787 -34.323 3.223 1.00 92.62 289 TRP A CA 1
ATOM 2203 C C . TRP A 1 289 ? -29.282 -34.906 4.546 1.00 92.62 289 TRP A C 1
ATOM 2205 O O . TRP A 1 289 ? -29.083 -34.330 5.616 1.00 92.62 289 TRP A O 1
ATOM 2215 N N . SER A 1 290 ? -29.937 -36.064 4.468 1.00 90.50 290 SER A N 1
ATOM 2216 C CA . SER A 1 290 ? -30.411 -36.773 5.658 1.00 90.50 290 SER A CA 1
ATOM 2217 C C . SER A 1 290 ? -29.239 -37.472 6.342 1.00 90.50 290 SER A C 1
ATOM 2219 O O . SER A 1 290 ? -28.413 -38.083 5.675 1.00 90.50 290 SER A O 1
ATOM 2221 N N . ALA A 1 291 ? -29.160 -37.430 7.672 1.00 88.44 291 ALA A N 1
ATOM 2222 C CA . ALA A 1 291 ? -28.092 -38.129 8.384 1.00 88.44 291 ALA A CA 1
ATOM 2223 C C . ALA A 1 291 ? -28.078 -39.629 8.014 1.00 88.44 291 ALA A C 1
ATOM 2225 O O . ALA A 1 291 ? -29.107 -40.301 8.071 1.00 88.44 291 ALA A O 1
ATOM 2226 N N . GLY A 1 292 ? -26.910 -40.140 7.629 1.00 88.88 292 GLY A N 1
ATOM 2227 C CA . GLY A 1 292 ? -26.703 -41.506 7.152 1.00 88.88 292 GLY A CA 1
ATOM 2228 C C . GLY A 1 292 ? -26.889 -41.712 5.644 1.00 88.88 292 GLY A C 1
ATOM 2229 O O . GLY A 1 292 ? -26.605 -42.812 5.172 1.00 88.88 292 GLY A O 1
ATOM 2230 N N . SER A 1 293 ? -27.328 -40.710 4.868 1.00 94.88 293 SER A N 1
ATOM 2231 C CA . SER A 1 293 ? -27.385 -40.837 3.405 1.00 94.88 293 SER A CA 1
ATOM 2232 C C . SER A 1 293 ? -25.986 -40.812 2.785 1.00 94.88 293 SER A C 1
ATOM 2234 O O . SER A 1 293 ? -25.095 -40.097 3.248 1.00 94.88 293 SER A O 1
ATOM 2236 N N . ALA A 1 294 ? -25.788 -41.612 1.737 1.00 95.31 294 ALA A N 1
ATOM 2237 C CA . ALA A 1 294 ? -24.545 -41.655 0.975 1.00 95.31 294 ALA A CA 1
ATOM 2238 C C . ALA A 1 294 ? -24.626 -40.719 -0.235 1.00 95.31 294 ALA A C 1
ATOM 2240 O O . ALA A 1 294 ? -25.647 -40.697 -0.921 1.00 95.31 294 ALA A O 1
ATOM 2241 N N . HIS A 1 295 ? -23.542 -39.992 -0.497 1.00 96.38 295 HIS A N 1
ATOM 2242 C CA . HIS A 1 295 ? -23.409 -39.076 -1.629 1.00 96.38 295 HIS A CA 1
ATOM 2243 C C . HIS A 1 295 ? -22.053 -39.262 -2.302 1.00 96.38 295 HIS A C 1
ATOM 2245 O O . HIS A 1 295 ? -21.076 -39.627 -1.643 1.00 96.38 295 HIS A O 1
ATOM 2251 N N . THR A 1 296 ? -21.980 -38.992 -3.600 1.00 97.62 296 THR A N 1
ATOM 2252 C CA . THR A 1 296 ? -20.731 -39.017 -4.366 1.00 97.62 296 THR A CA 1
ATOM 2253 C C . THR A 1 296 ? -20.293 -37.594 -4.681 1.00 97.62 296 THR A C 1
ATOM 2255 O O . THR A 1 296 ? -21.047 -36.825 -5.278 1.00 97.62 296 THR A O 1
ATOM 2258 N N . LEU A 1 297 ? -19.057 -37.256 -4.320 1.00 97.44 297 LEU A N 1
ATOM 2259 C CA . LEU A 1 297 ? -18.411 -36.002 -4.693 1.00 97.44 297 LEU A CA 1
ATOM 2260 C C . LEU A 1 297 ? -17.413 -36.260 -5.822 1.00 97.44 297 LEU A C 1
ATOM 2262 O O . LEU A 1 297 ? -16.632 -37.208 -5.765 1.00 97.44 297 LEU A O 1
ATOM 2266 N N . GLU A 1 298 ? -17.425 -35.412 -6.847 1.00 97.31 298 GLU A N 1
ATOM 2267 C CA . GLU A 1 298 ? -16.451 -35.438 -7.938 1.00 97.31 298 GLU A CA 1
ATOM 2268 C C . GLU A 1 298 ? -15.914 -34.030 -8.213 1.00 97.31 298 GLU A C 1
ATOM 2270 O O . GLU A 1 298 ? -16.645 -33.083 -8.515 1.00 97.31 298 GLU A O 1
ATOM 2275 N N . ALA A 1 299 ? -14.592 -33.904 -8.154 1.00 95.06 299 ALA A N 1
ATOM 2276 C CA . ALA A 1 299 ? -13.894 -32.699 -8.550 1.00 95.06 299 ALA A CA 1
ATOM 2277 C C . ALA A 1 299 ? -13.727 -32.657 -10.073 1.00 95.06 299 ALA A C 1
ATOM 2279 O O . ALA A 1 299 ? -13.061 -33.513 -10.668 1.00 95.06 299 ALA A O 1
ATOM 2280 N N . VAL A 1 300 ? -14.262 -31.614 -10.713 1.00 93.81 300 VAL A N 1
ATOM 2281 C CA . VAL A 1 300 ? -14.026 -31.370 -12.140 1.00 93.81 300 VAL A CA 1
ATOM 2282 C C . VAL A 1 300 ? -12.596 -30.843 -12.308 1.00 93.81 300 VAL A C 1
ATOM 2284 O O . VAL A 1 300 ? -12.260 -29.755 -11.834 1.00 93.81 300 VAL A O 1
ATOM 2287 N N . SER A 1 301 ? -11.738 -31.629 -12.960 1.00 92.81 301 SER A N 1
ATOM 2288 C CA . SER A 1 301 ? -10.328 -31.302 -13.220 1.00 92.81 301 SER A CA 1
ATOM 2289 C C . SER A 1 301 ? -10.132 -30.879 -14.677 1.00 92.81 301 SER A C 1
ATOM 2291 O O . SER A 1 301 ? -10.812 -31.385 -15.567 1.00 92.81 301 SER A O 1
ATOM 2293 N N . GLY A 1 302 ? -9.210 -29.949 -14.932 1.00 90.94 302 GLY A N 1
ATOM 2294 C CA . GLY A 1 302 ? -8.943 -29.415 -16.270 1.00 90.94 302 GLY A CA 1
ATOM 2295 C C . GLY A 1 302 ? -9.902 -28.310 -16.713 1.00 90.94 302 GLY A C 1
ATOM 2296 O O . GLY A 1 302 ? -10.055 -28.088 -17.912 1.00 90.94 302 GLY A O 1
ATOM 2297 N N . GLN A 1 303 ? -10.544 -27.610 -15.773 1.00 92.50 303 GLN A N 1
ATOM 2298 C CA . GLN A 1 303 ? -11.472 -26.519 -16.084 1.00 92.50 303 GLN A CA 1
ATOM 2299 C C . GLN A 1 303 ? -10.713 -25.353 -16.726 1.00 92.50 303 GLN A C 1
ATOM 2301 O O . GLN A 1 303 ? -9.877 -24.726 -16.072 1.00 92.50 303 GLN A O 1
ATOM 2306 N N . LEU A 1 304 ? -10.978 -25.092 -18.009 1.00 87.62 304 LEU A N 1
ATOM 2307 C CA . LEU A 1 304 ? -10.315 -24.038 -18.778 1.00 87.62 304 LEU A CA 1
ATOM 2308 C C . LEU A 1 304 ? -10.752 -22.650 -18.306 1.00 87.62 304 LEU A C 1
ATOM 2310 O O . LEU A 1 304 ? -11.930 -22.396 -18.062 1.00 87.62 304 LEU A O 1
ATOM 2314 N N . THR A 1 305 ? -9.795 -21.735 -18.257 1.00 79.12 305 THR A N 1
ATOM 2315 C CA . THR A 1 305 ? -10.004 -20.317 -17.967 1.00 79.12 305 THR A CA 1
ATOM 2316 C C . THR A 1 305 ? -9.250 -19.462 -18.983 1.00 79.12 305 THR A C 1
ATOM 2318 O O . THR A 1 305 ? -8.445 -19.971 -19.769 1.00 79.12 305 THR A O 1
ATOM 2321 N N . ASP A 1 306 ? -9.552 -18.162 -19.015 1.00 73.50 306 ASP A N 1
ATOM 2322 C CA . ASP A 1 306 ? -8.836 -17.178 -19.842 1.00 73.50 306 ASP 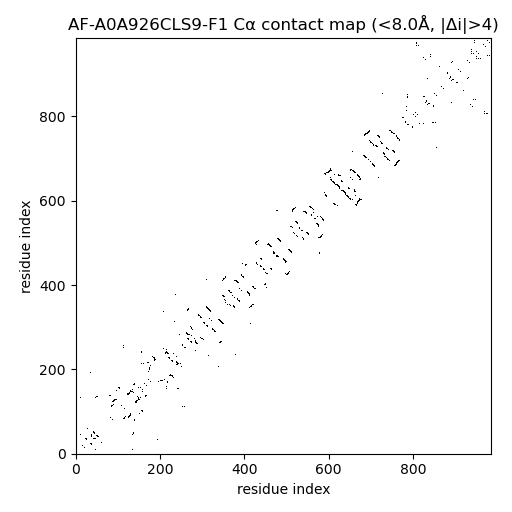A CA 1
ATOM 2323 C C . ASP A 1 306 ? -8.736 -17.570 -21.332 1.00 73.50 306 ASP A C 1
ATOM 2325 O O . ASP A 1 306 ? -7.665 -17.601 -21.937 1.00 73.50 306 ASP A O 1
ATOM 2329 N N . GLY A 1 307 ? -9.858 -18.000 -21.922 1.00 72.50 307 GLY A N 1
ATOM 2330 C CA . GLY A 1 307 ? -9.900 -18.429 -23.326 1.00 72.50 307 GLY A CA 1
ATOM 2331 C C . GLY A 1 307 ? -9.072 -19.685 -23.643 1.00 72.50 307 GLY A C 1
ATOM 2332 O O . GLY A 1 307 ? -8.761 -19.924 -24.807 1.00 72.50 307 GLY A O 1
ATOM 2333 N N . GLY A 1 308 ? -8.707 -20.486 -22.634 1.00 78.38 308 GLY A N 1
ATOM 2334 C CA . GLY A 1 308 ? -7.901 -21.701 -22.789 1.00 78.38 308 GLY A CA 1
ATOM 2335 C C . GLY A 1 308 ? -6.393 -21.486 -22.630 1.00 78.38 308 GLY A C 1
ATOM 2336 O O . GLY A 1 308 ? -5.608 -22.349 -23.027 1.00 78.38 308 GLY A O 1
ATOM 2337 N N . HIS A 1 309 ? -5.967 -20.348 -22.074 1.00 80.56 309 HIS A N 1
ATOM 2338 C CA . HIS A 1 309 ? -4.566 -20.105 -21.716 1.00 80.56 309 HIS A CA 1
ATOM 2339 C C . HIS A 1 309 ? -4.193 -20.658 -20.340 1.00 80.56 309 HIS A C 1
ATOM 2341 O O . HIS A 1 309 ? -3.015 -20.911 -20.088 1.00 80.56 309 HIS A O 1
ATOM 2347 N N . SER A 1 310 ? -5.174 -20.893 -19.473 1.00 86.88 310 SER A N 1
ATOM 2348 C CA . SER A 1 310 ? -4.964 -21.452 -18.141 1.00 86.88 310 SER A CA 1
ATOM 2349 C C . SER A 1 310 ? -6.028 -22.499 -17.825 1.00 86.88 310 SER A C 1
ATOM 2351 O O . SER A 1 310 ? -7.068 -22.575 -18.483 1.00 86.88 310 SER A O 1
ATOM 2353 N N . ARG A 1 311 ? -5.751 -23.350 -16.835 1.00 91.38 311 ARG A N 1
ATOM 2354 C CA . ARG A 1 311 ? -6.716 -24.334 -16.337 1.00 91.38 311 ARG A CA 1
ATOM 2355 C C . ARG A 1 311 ? -6.535 -24.637 -14.858 1.00 91.38 311 ARG A C 1
ATOM 2357 O O . ARG A 1 311 ? -5.421 -24.558 -14.339 1.00 91.38 311 ARG A O 1
ATOM 2364 N N . TRP A 1 312 ? -7.623 -25.046 -14.218 1.00 92.31 312 TRP A N 1
ATOM 2365 C CA . TRP A 1 312 ? -7.635 -25.524 -12.838 1.00 92.31 312 TRP A CA 1
ATOM 2366 C C . TRP A 1 312 ? -7.650 -27.046 -12.794 1.00 92.31 312 TRP A C 1
ATOM 2368 O O . TRP A 1 312 ? -8.516 -27.692 -13.387 1.00 92.31 312 TRP A O 1
ATOM 2378 N N . MET A 1 313 ? -6.681 -27.619 -12.089 1.00 93.81 313 MET A N 1
ATOM 2379 C CA . MET A 1 313 ? -6.517 -29.062 -11.925 1.00 93.81 313 MET A CA 1
ATOM 2380 C C . MET A 1 313 ? -6.844 -29.466 -10.498 1.00 93.81 313 MET A C 1
ATOM 2382 O O . MET A 1 313 ? -6.534 -28.722 -9.571 1.00 93.81 313 MET A O 1
ATOM 2386 N N . PHE A 1 314 ? -7.441 -30.643 -10.322 1.00 95.31 314 PHE A N 1
ATOM 2387 C CA . PHE A 1 314 ? -7.691 -31.203 -8.995 1.00 95.31 314 PHE A CA 1
ATOM 2388 C C . PHE A 1 314 ? -6.385 -31.298 -8.196 1.00 95.31 314 PHE A C 1
ATOM 2390 O O . PHE A 1 314 ? -5.435 -31.941 -8.639 1.00 95.31 314 PHE A O 1
ATOM 2397 N N . GLY A 1 315 ? -6.347 -30.651 -7.033 1.00 93.25 315 GLY A N 1
ATOM 2398 C CA . GLY A 1 315 ? -5.264 -30.774 -6.066 1.00 93.25 315 GLY A CA 1
ATOM 2399 C C . GLY A 1 315 ? -5.613 -31.789 -4.986 1.00 93.25 315 GLY A C 1
ATOM 2400 O O . GLY A 1 315 ? -4.948 -32.816 -4.875 1.00 93.25 315 GLY A O 1
ATOM 2401 N N . ARG A 1 316 ? -6.645 -31.491 -4.190 1.00 94.56 316 ARG A N 1
ATOM 2402 C CA . ARG A 1 316 ? -7.129 -32.343 -3.090 1.00 94.56 316 ARG A CA 1
ATOM 2403 C C . ARG A 1 316 ? -8.521 -31.915 -2.631 1.00 94.56 316 ARG A C 1
ATOM 2405 O O . ARG A 1 316 ? -8.908 -30.771 -2.857 1.00 94.56 316 ARG A O 1
ATOM 2412 N N . TRP A 1 317 ? -9.229 -32.786 -1.924 1.00 95.00 317 TRP A N 1
ATOM 2413 C CA . TRP A 1 317 ? -10.383 -32.389 -1.116 1.00 95.00 317 TRP A CA 1
ATOM 2414 C C . TRP A 1 317 ? -9.964 -32.026 0.313 1.00 95.00 317 TRP A C 1
ATOM 2416 O O . TRP A 1 317 ? -8.923 -32.477 0.794 1.00 95.00 317 TRP A O 1
ATOM 2426 N N . SER A 1 318 ? -10.763 -31.207 0.996 1.00 92.94 318 SER A N 1
ATOM 2427 C CA . SER A 1 318 ? -10.529 -30.838 2.396 1.00 92.94 318 SER A CA 1
ATOM 2428 C C . SER A 1 318 ? -10.701 -32.015 3.368 1.00 92.94 318 SER A C 1
ATOM 2430 O O . SER A 1 318 ? -10.112 -32.004 4.443 1.00 92.94 318 SER A O 1
ATOM 2432 N N . ASP A 1 319 ? -11.430 -33.064 2.980 1.00 91.06 319 ASP A N 1
ATOM 2433 C CA . ASP A 1 319 ? -11.587 -34.320 3.728 1.00 91.06 319 ASP A CA 1
ATOM 2434 C C . ASP A 1 319 ? -10.564 -35.408 3.343 1.00 91.06 319 ASP A C 1
ATOM 2436 O O . ASP A 1 319 ? -10.707 -36.561 3.745 1.00 91.06 319 ASP A O 1
ATOM 2440 N N . ASP A 1 320 ? -9.538 -35.051 2.564 1.00 90.12 320 ASP A N 1
ATOM 2441 C CA . ASP A 1 320 ? -8.492 -35.945 2.052 1.00 90.12 320 ASP A CA 1
ATOM 2442 C C . ASP A 1 320 ? -9.000 -37.063 1.106 1.00 90.12 320 ASP A C 1
ATOM 2444 O O . ASP A 1 320 ? -8.269 -38.015 0.818 1.00 90.12 320 ASP A O 1
ATOM 2448 N N . GLY A 1 321 ? -10.225 -36.944 0.576 1.00 91.81 321 GLY A N 1
ATOM 2449 C CA . GLY A 1 321 ? -10.791 -37.871 -0.408 1.00 91.81 321 GLY A CA 1
ATOM 2450 C C . GLY A 1 321 ? -10.088 -37.860 -1.776 1.00 91.81 321 GLY A C 1
ATOM 2451 O O . GLY A 1 321 ? -9.419 -36.895 -2.166 1.00 91.81 321 GLY A O 1
ATOM 2452 N N . SER A 1 322 ? -10.257 -38.944 -2.545 1.00 95.88 322 SER A N 1
ATOM 2453 C CA . SER A 1 322 ? -9.826 -39.013 -3.952 1.00 95.88 322 SER A CA 1
ATOM 2454 C C . SER A 1 322 ? -10.627 -38.054 -4.840 1.00 95.88 322 SER A C 1
ATOM 2456 O O . SER A 1 322 ? -11.664 -37.551 -4.436 1.00 95.88 322 SER A O 1
ATOM 2458 N N . GLN A 1 323 ? -10.185 -37.805 -6.081 1.00 95.44 323 GLN A N 1
ATOM 2459 C CA . GLN A 1 323 ? -10.882 -36.880 -6.996 1.00 95.44 323 GLN A CA 1
ATOM 2460 C C . GLN A 1 323 ? -12.386 -37.179 -7.122 1.00 95.44 323 GLN A C 1
ATOM 2462 O O . GLN A 1 323 ? -13.191 -36.251 -7.192 1.00 95.44 323 GLN A O 1
ATOM 2467 N N . VAL A 1 324 ? -12.732 -38.469 -7.139 1.00 97.44 324 VAL A N 1
ATOM 2468 C CA . VAL A 1 324 ? -14.094 -38.981 -6.991 1.00 97.44 324 VAL A CA 1
ATOM 2469 C C . VAL A 1 324 ? -14.126 -39.861 -5.754 1.00 97.44 324 VAL A C 1
ATOM 2471 O O . VAL A 1 324 ? -13.308 -40.781 -5.651 1.00 97.44 324 VAL A O 1
ATOM 2474 N N . HIS A 1 325 ? -15.047 -39.610 -4.832 1.00 97.62 325 HIS A N 1
ATOM 2475 C CA . HIS A 1 325 ? -15.215 -40.433 -3.636 1.00 97.62 325 HIS A CA 1
ATOM 2476 C C . HIS A 1 325 ? -16.635 -40.357 -3.083 1.00 97.62 325 HIS A C 1
ATOM 2478 O O . HIS A 1 325 ? -17.415 -39.464 -3.411 1.00 97.62 325 HIS A O 1
ATOM 2484 N N . ASN A 1 326 ? -16.968 -41.331 -2.236 1.00 96.25 326 ASN A N 1
ATOM 2485 C CA . ASN A 1 326 ? -18.244 -41.374 -1.537 1.00 96.25 326 ASN A CA 1
ATOM 2486 C C . ASN A 1 326 ? -18.086 -40.835 -0.120 1.00 96.25 326 ASN A C 1
ATOM 2488 O O . ASN A 1 326 ? -17.124 -41.164 0.576 1.00 96.25 326 ASN A O 1
ATOM 2492 N N . ILE A 1 327 ? -19.082 -40.080 0.320 1.00 94.44 327 ILE A N 1
ATOM 2493 C CA . ILE A 1 327 ? -19.221 -39.588 1.685 1.00 94.44 327 ILE A CA 1
ATOM 2494 C C . ILE A 1 327 ? -20.536 -40.090 2.278 1.00 94.44 327 ILE A C 1
ATOM 2496 O O . ILE A 1 327 ? -21.475 -40.434 1.561 1.00 94.44 327 ILE A O 1
ATOM 2500 N N . THR A 1 328 ? -20.612 -40.130 3.604 1.00 92.69 328 THR A N 1
ATOM 2501 C CA . THR A 1 328 ? -21.868 -40.354 4.328 1.00 92.69 328 THR A CA 1
ATOM 2502 C C . THR A 1 328 ? -22.192 -39.097 5.118 1.00 92.69 328 THR A C 1
ATOM 2504 O O . THR A 1 328 ? -21.375 -38.653 5.925 1.00 92.69 328 THR A O 1
ATOM 2507 N N . ALA A 1 329 ? -23.368 -38.517 4.882 1.00 89.94 329 ALA A N 1
ATOM 2508 C CA . ALA A 1 329 ? -23.817 -37.315 5.568 1.00 89.94 329 ALA A CA 1
ATOM 2509 C C . ALA A 1 329 ? -23.935 -37.588 7.077 1.00 89.94 329 ALA A C 1
ATOM 2511 O O . ALA A 1 329 ? -24.737 -38.415 7.513 1.00 89.94 329 ALA A O 1
ATOM 2512 N N . GLY A 1 330 ? -23.110 -36.924 7.889 1.00 84.25 330 GLY A N 1
ATOM 2513 C CA . GLY A 1 330 ? -23.150 -37.066 9.347 1.00 84.25 330 GLY A CA 1
ATOM 2514 C C . GLY A 1 330 ? -24.314 -36.307 9.994 1.00 84.25 330 GLY A C 1
ATOM 2515 O O . GLY A 1 330 ? -25.155 -35.715 9.323 1.00 84.25 330 GLY A O 1
ATOM 2516 N N . ASN A 1 331 ? -24.374 -36.288 11.326 1.00 81.75 331 ASN A N 1
ATOM 2517 C CA . ASN A 1 331 ? -25.352 -35.452 12.021 1.00 81.75 331 ASN A CA 1
ATOM 2518 C C . ASN A 1 331 ? -24.825 -34.011 12.116 1.00 81.75 331 ASN A C 1
ATOM 2520 O O . ASN A 1 331 ? -23.774 -33.776 12.712 1.00 81.75 331 ASN A O 1
ATOM 2524 N N . LEU A 1 332 ? -25.567 -33.039 11.576 1.00 79.38 332 LEU A N 1
ATOM 2525 C CA . LEU A 1 332 ? -25.179 -31.623 11.564 1.00 79.38 332 LEU A CA 1
ATOM 2526 C C . LEU A 1 332 ? -24.982 -31.009 12.959 1.00 79.38 332 LEU A C 1
ATOM 2528 O O . LEU A 1 332 ? -24.453 -29.912 13.044 1.00 79.38 332 LEU A O 1
ATOM 2532 N N . SER A 1 333 ? -25.352 -31.677 14.053 1.00 68.50 333 SER A N 1
ATOM 2533 C CA . SER A 1 333 ? -25.059 -31.238 15.429 1.00 68.50 333 SER A CA 1
ATOM 2534 C C . SER A 1 333 ? -23.941 -32.034 16.119 1.00 68.50 333 SER A C 1
ATOM 2536 O O . SER A 1 333 ? -23.505 -31.657 17.204 1.00 68.50 333 SER A O 1
ATOM 2538 N N . GLY A 1 334 ? -23.439 -33.108 15.502 1.00 63.53 334 GLY A N 1
ATOM 2539 C CA . GLY A 1 334 ? -22.467 -34.014 16.114 1.00 63.53 334 GLY A CA 1
ATOM 2540 C C . GLY A 1 334 ? -21.025 -33.479 16.093 1.00 63.53 334 GLY A C 1
ATOM 2541 O O . GLY A 1 334 ? -20.591 -32.944 15.064 1.00 63.53 334 GLY A O 1
ATOM 2542 N N . PRO A 1 335 ? -20.245 -33.653 17.179 1.00 61.47 335 PRO A N 1
ATOM 2543 C CA . PRO A 1 335 ? -18.815 -33.350 17.177 1.00 61.47 335 PRO A CA 1
ATOM 2544 C C . PRO A 1 335 ? -18.086 -34.211 16.133 1.00 61.47 335 PRO A C 1
ATOM 2546 O O . PRO A 1 335 ? -18.416 -35.379 15.944 1.00 61.47 335 PRO A O 1
ATOM 2549 N N . GLY A 1 336 ? -17.121 -33.625 15.419 1.00 65.19 336 GLY A N 1
ATOM 2550 C CA . GLY A 1 336 ? -16.329 -34.326 14.396 1.00 65.19 336 GLY A CA 1
ATOM 2551 C C . GLY A 1 336 ? -17.031 -34.593 13.054 1.00 65.19 336 GLY A C 1
ATOM 2552 O O . GLY A 1 336 ? -16.395 -35.105 12.142 1.00 65.19 336 GLY A O 1
ATOM 2553 N N . THR A 1 337 ? -18.306 -34.220 12.884 1.00 74.94 337 THR A N 1
ATOM 2554 C CA . THR A 1 337 ? -18.989 -34.342 11.579 1.00 74.94 337 THR A CA 1
ATOM 2555 C C . THR A 1 337 ? -18.401 -33.350 10.583 1.00 74.94 337 THR A C 1
ATOM 2557 O O . THR A 1 337 ? -18.364 -32.162 10.893 1.00 74.94 337 THR A O 1
ATOM 2560 N N . VAL A 1 338 ? -17.987 -33.792 9.393 1.00 80.69 338 VAL A N 1
ATOM 2561 C CA . VAL A 1 338 ? -17.595 -32.894 8.292 1.00 80.69 338 VAL A CA 1
ATOM 2562 C C . VAL A 1 338 ? -18.858 -32.271 7.693 1.00 80.69 338 VAL A C 1
ATOM 2564 O O . VAL A 1 338 ? -19.797 -32.982 7.342 1.00 80.69 338 VAL A O 1
ATOM 2567 N N . ARG A 1 339 ? -18.910 -30.935 7.633 1.00 87.62 339 ARG A N 1
ATOM 2568 C CA . ARG A 1 339 ? -20.065 -30.172 7.113 1.00 87.62 339 ARG A CA 1
ATOM 2569 C C . ARG A 1 339 ? -19.742 -29.409 5.832 1.00 87.62 339 ARG A C 1
ATOM 2571 O O . ARG A 1 339 ? -20.650 -29.044 5.092 1.00 87.62 339 ARG A O 1
ATOM 2578 N N . VAL A 1 340 ? -18.456 -29.181 5.587 1.00 91.81 340 VAL A N 1
ATOM 2579 C CA . VAL A 1 340 ? -17.941 -28.426 4.451 1.00 91.81 340 VAL A CA 1
ATOM 2580 C C . VAL A 1 340 ? -16.917 -29.287 3.732 1.00 91.81 340 VAL A C 1
ATOM 2582 O O . VAL A 1 340 ? -15.943 -29.728 4.343 1.00 91.81 340 VAL A O 1
ATOM 2585 N N . TYR A 1 341 ? -17.155 -29.510 2.445 1.00 94.88 341 TYR A N 1
ATOM 2586 C CA . TYR A 1 341 ? -16.273 -30.232 1.541 1.00 94.88 341 TYR A CA 1
ATOM 2587 C C . TYR A 1 341 ? -15.765 -29.251 0.495 1.00 94.88 341 TYR A C 1
ATOM 2589 O O . TYR A 1 341 ? -16.523 -28.830 -0.374 1.00 94.88 341 TYR A O 1
ATOM 2597 N N . THR A 1 342 ? -14.494 -28.880 0.572 1.00 95.44 342 THR A N 1
ATOM 2598 C CA . THR A 1 342 ? -13.887 -27.941 -0.373 1.00 95.44 342 THR A CA 1
ATOM 2599 C C . THR A 1 342 ? -12.928 -28.696 -1.264 1.00 95.44 342 THR A C 1
ATOM 2601 O O . THR A 1 342 ? -12.032 -29.385 -0.774 1.00 95.44 342 THR A O 1
ATOM 2604 N N . VAL A 1 343 ? -13.099 -28.581 -2.577 1.00 96.25 343 VAL A N 1
ATOM 2605 C CA . VAL A 1 343 ? -12.064 -29.019 -3.513 1.00 96.25 343 VAL A CA 1
ATOM 2606 C C . VAL A 1 343 ? -11.055 -27.895 -3.695 1.00 96.25 343 VAL A C 1
ATOM 2608 O O . VAL A 1 343 ? -11.412 -26.771 -4.033 1.00 96.25 343 VAL A O 1
ATOM 2611 N N . HIS A 1 344 ? -9.780 -28.202 -3.502 1.00 94.38 344 HIS A N 1
ATOM 2612 C CA . HIS A 1 344 ? -8.678 -27.291 -3.761 1.00 94.38 344 HIS A CA 1
ATOM 2613 C C . HIS A 1 344 ? -8.016 -27.650 -5.087 1.00 94.38 344 HIS A C 1
ATOM 2615 O O . HIS A 1 344 ? -7.560 -28.781 -5.286 1.00 94.38 344 HIS A O 1
ATOM 2621 N N . HIS A 1 345 ? -7.940 -26.678 -5.988 1.00 93.88 345 HIS A N 1
ATOM 2622 C CA . HIS A 1 345 ? -7.329 -26.803 -7.302 1.00 93.88 345 HIS A CA 1
ATOM 2623 C C . HIS A 1 345 ? -5.997 -26.061 -7.365 1.00 93.88 345 HIS A C 1
ATOM 2625 O O . HIS A 1 345 ? -5.844 -24.982 -6.800 1.00 93.88 345 HIS A O 1
ATOM 2631 N N . TYR A 1 346 ? -5.043 -26.601 -8.123 1.00 90.19 346 TYR A N 1
ATOM 2632 C CA . TYR A 1 346 ? -3.836 -25.868 -8.508 1.00 90.19 346 TYR A CA 1
ATOM 2633 C C . TYR A 1 346 ? -3.944 -25.370 -9.951 1.00 90.19 346 TYR A C 1
ATOM 2635 O O . TYR A 1 346 ? -4.573 -25.995 -10.812 1.00 90.19 346 TYR A O 1
ATOM 2643 N N . GLY A 1 347 ? -3.316 -24.228 -10.222 1.00 88.75 347 GLY A N 1
ATOM 2644 C CA . GLY A 1 347 ? -3.323 -23.617 -11.549 1.00 88.75 347 GLY A CA 1
ATOM 2645 C C . GLY A 1 347 ? -2.279 -24.234 -12.477 1.00 88.75 347 GLY A C 1
ATOM 2646 O O . GLY A 1 347 ? -1.151 -24.522 -12.065 1.00 88.75 347 GLY A O 1
ATOM 2647 N N . GLN A 1 348 ? -2.624 -24.383 -13.752 1.00 90.06 348 GLN A N 1
ATOM 2648 C CA . GLN A 1 348 ? -1.660 -24.585 -14.830 1.00 90.06 348 GLN A CA 1
ATOM 2649 C C . GLN A 1 348 ? -1.832 -23.516 -15.905 1.00 90.06 348 GLN A C 1
ATOM 2651 O O . GLN A 1 348 ? -2.945 -23.070 -16.180 1.00 90.06 348 GLN A O 1
ATOM 2656 N N . ASN A 1 349 ? -0.727 -23.149 -16.540 1.00 87.62 349 ASN A N 1
ATOM 2657 C CA . ASN A 1 349 ? -0.683 -22.183 -17.623 1.00 87.62 349 ASN A CA 1
ATOM 2658 C C . ASN A 1 349 ? -0.148 -22.843 -18.884 1.00 87.62 349 ASN A C 1
ATOM 2660 O O . ASN A 1 349 ? 0.805 -23.623 -18.840 1.00 87.62 349 ASN A O 1
ATOM 2664 N N . ARG A 1 350 ? -0.750 -22.501 -20.014 1.00 88.50 350 ARG A N 1
ATOM 2665 C CA . ARG A 1 350 ? -0.331 -22.982 -21.317 1.00 88.50 350 ARG A CA 1
ATOM 2666 C C . ARG A 1 350 ? 0.869 -22.176 -21.800 1.00 88.50 350 ARG A C 1
ATOM 2668 O O . ARG A 1 350 ? 0.765 -20.963 -21.991 1.00 88.50 350 ARG A O 1
ATOM 2675 N N . ILE A 1 351 ? 1.993 -22.849 -22.008 1.00 86.12 351 ILE A N 1
ATOM 2676 C CA . ILE A 1 351 ? 3.217 -22.243 -22.531 1.00 86.12 351 ILE A CA 1
ATOM 2677 C C . ILE A 1 351 ? 3.438 -22.773 -23.937 1.00 86.12 351 ILE A C 1
ATOM 2679 O O . ILE A 1 351 ? 3.630 -23.968 -24.134 1.00 86.12 351 ILE A O 1
ATOM 2683 N N . LEU A 1 352 ? 3.403 -21.878 -24.916 1.00 83.06 352 LEU A N 1
ATOM 2684 C CA . LEU A 1 352 ? 3.647 -22.219 -26.311 1.00 83.06 352 LEU A CA 1
ATOM 2685 C C . LEU A 1 352 ? 4.944 -21.570 -26.779 1.00 83.06 352 LEU A C 1
ATOM 2687 O O . LEU A 1 352 ? 5.210 -20.408 -26.474 1.00 83.06 352 LEU A O 1
ATOM 2691 N N . THR A 1 353 ? 5.716 -22.297 -27.576 1.00 76.88 353 THR A N 1
ATOM 2692 C CA . THR A 1 353 ? 6.743 -21.712 -28.435 1.00 76.88 353 THR A CA 1
ATOM 2693 C C . THR A 1 353 ? 6.172 -21.569 -29.840 1.00 76.88 353 THR A C 1
ATOM 2695 O O . THR A 1 353 ? 5.550 -22.484 -30.378 1.00 76.88 353 THR A O 1
ATOM 2698 N N . ALA A 1 354 ? 6.349 -20.399 -30.441 1.00 67.75 354 ALA A N 1
ATOM 2699 C CA . ALA A 1 354 ? 5.941 -20.136 -31.811 1.00 67.75 354 ALA A CA 1
ATOM 2700 C C . ALA A 1 354 ? 7.070 -19.453 -32.581 1.00 67.75 354 ALA A C 1
ATOM 2702 O O . ALA A 1 354 ? 7.979 -18.855 -32.014 1.00 67.75 354 ALA A O 1
ATOM 2703 N N . LEU A 1 355 ? 6.996 -19.533 -33.904 1.00 61.56 355 LEU A N 1
ATOM 2704 C CA . LEU A 1 355 ? 7.867 -18.797 -34.808 1.00 61.56 355 LEU A CA 1
ATOM 2705 C C . LEU A 1 355 ? 6.996 -17.798 -35.575 1.00 61.56 355 LEU A C 1
ATOM 2707 O O . LEU A 1 355 ? 5.958 -18.168 -36.137 1.00 61.56 355 LEU A O 1
ATOM 2711 N N . TRP A 1 356 ? 7.377 -16.522 -35.551 1.00 56.56 356 TRP A N 1
ATOM 2712 C CA . TRP A 1 356 ? 6.711 -15.480 -36.336 1.00 56.56 356 TRP A CA 1
ATOM 2713 C C . TRP A 1 356 ? 7.186 -15.583 -37.794 1.00 56.56 356 TRP A C 1
ATOM 2715 O O . TRP A 1 356 ? 8.367 -15.834 -38.021 1.00 56.56 356 TRP A O 1
ATOM 2725 N N . GLU A 1 357 ? 6.304 -15.433 -38.783 1.00 50.06 357 GLU A N 1
ATOM 2726 C CA . GLU A 1 357 ? 6.728 -15.343 -40.194 1.00 50.06 357 GLU A CA 1
ATOM 2727 C C . GLU A 1 357 ? 7.507 -14.037 -40.399 1.00 50.06 357 GLU A C 1
ATOM 2729 O O . GLU A 1 357 ? 7.002 -13.006 -39.963 1.00 50.06 357 GLU A O 1
ATOM 2734 N N . PRO A 1 358 ? 8.714 -14.024 -41.005 1.00 57.47 358 PRO A N 1
ATOM 2735 C CA . PRO A 1 358 ? 9.294 -15.015 -41.933 1.00 57.47 358 PRO A CA 1
ATOM 2736 C C . PRO A 1 358 ? 10.259 -16.059 -41.318 1.00 57.47 358 PRO A C 1
ATOM 2738 O O . PRO A 1 358 ? 10.963 -16.774 -42.032 1.00 57.47 358 PRO A O 1
ATOM 2741 N N . TRP A 1 359 ? 10.353 -16.160 -39.991 1.00 58.59 359 TRP A N 1
ATOM 2742 C CA . TRP A 1 359 ? 11.402 -16.927 -39.298 1.00 58.59 359 TRP A CA 1
ATOM 2743 C C . TRP A 1 359 ? 11.083 -18.420 -39.121 1.00 58.59 359 TRP A C 1
ATOM 2745 O O . TRP A 1 359 ? 11.928 -19.171 -38.632 1.00 58.59 359 TRP A O 1
ATOM 2755 N N . ARG A 1 360 ? 9.891 -18.882 -39.537 1.00 59.00 360 ARG A N 1
ATOM 2756 C CA . ARG A 1 360 ? 9.463 -20.291 -39.402 1.00 59.00 360 ARG A CA 1
ATOM 2757 C C . ARG A 1 360 ? 10.394 -21.280 -40.101 1.00 59.00 360 ARG A C 1
ATOM 2759 O O . ARG A 1 360 ? 10.545 -22.401 -39.634 1.00 59.00 360 ARG A O 1
ATOM 2766 N N . ALA A 1 361 ? 11.032 -20.855 -41.190 1.00 61.62 361 ALA A N 1
ATOM 2767 C CA . ALA A 1 361 ? 11.968 -21.669 -41.965 1.00 61.62 361 ALA A CA 1
ATOM 2768 C C . ALA A 1 361 ? 13.422 -21.621 -41.443 1.00 61.62 361 ALA A C 1
ATOM 2770 O O . ALA A 1 361 ? 14.307 -22.236 -42.039 1.00 61.62 361 ALA A O 1
ATOM 2771 N N . GLN A 1 362 ? 13.700 -20.882 -40.362 1.00 78.31 362 GLN A N 1
ATOM 2772 C CA . GLN A 1 362 ? 15.069 -20.541 -39.947 1.00 78.31 362 GLN A CA 1
ATOM 2773 C C . GLN A 1 362 ? 15.561 -21.265 -38.684 1.00 78.31 362 GLN A C 1
ATOM 2775 O O . GLN A 1 362 ? 16.743 -21.178 -38.349 1.00 78.31 362 GLN A O 1
ATOM 2780 N N . GLY A 1 363 ? 14.697 -22.018 -38.006 1.00 85.38 363 GLY A N 1
ATOM 2781 C CA . GLY A 1 363 ? 15.059 -22.818 -36.839 1.00 85.38 363 GLY A CA 1
ATOM 2782 C C . GLY A 1 363 ? 13.840 -23.433 -36.161 1.00 85.38 363 GLY A C 1
ATOM 2783 O O . GLY A 1 363 ? 12.740 -23.418 -36.709 1.00 85.38 363 GLY A O 1
ATOM 2784 N N . SER A 1 364 ? 14.028 -23.961 -34.956 1.00 87.88 364 SER A N 1
ATOM 2785 C CA . SER A 1 364 ? 12.968 -24.505 -34.101 1.00 87.88 364 SER A CA 1
ATOM 2786 C C . SER A 1 364 ? 13.055 -23.948 -32.677 1.00 87.88 364 SER A C 1
ATOM 2788 O O . SER A 1 364 ? 14.082 -23.398 -32.276 1.00 87.88 364 SER A O 1
ATOM 2790 N N . ALA A 1 365 ? 11.968 -24.061 -31.910 1.00 88.19 365 ALA A N 1
ATOM 2791 C CA . ALA A 1 365 ? 11.921 -23.667 -30.505 1.00 88.19 365 ALA A CA 1
ATOM 2792 C C . ALA A 1 365 ? 11.134 -24.694 -29.683 1.00 88.19 365 ALA A C 1
ATOM 2794 O O . ALA A 1 365 ? 10.033 -25.082 -30.076 1.00 88.19 365 ALA A O 1
ATOM 2795 N N . ALA A 1 366 ? 11.674 -25.100 -28.538 1.00 88.75 366 ALA A N 1
ATOM 2796 C CA . ALA A 1 366 ? 11.084 -26.103 -27.657 1.00 88.75 366 ALA A CA 1
ATOM 2797 C C . ALA A 1 366 ? 11.075 -25.638 -26.198 1.00 88.75 366 ALA A C 1
ATOM 2799 O O . ALA A 1 366 ? 11.878 -24.789 -25.809 1.00 88.75 366 ALA A O 1
ATOM 2800 N N . VAL A 1 367 ? 10.177 -26.219 -25.400 1.00 88.81 367 VAL A N 1
ATOM 2801 C CA . VAL A 1 367 ? 10.120 -26.043 -23.945 1.00 88.81 367 VAL A CA 1
ATOM 2802 C C . VAL A 1 367 ? 10.638 -27.312 -23.265 1.00 88.81 367 VAL A C 1
ATOM 2804 O O . VAL A 1 367 ? 10.237 -28.415 -23.637 1.00 88.81 367 VAL A O 1
ATOM 2807 N N . THR A 1 368 ? 11.491 -27.160 -22.253 1.00 87.38 368 THR A N 1
ATOM 2808 C CA . THR A 1 368 ? 12.094 -28.258 -21.489 1.00 87.38 368 THR A CA 1
ATOM 2809 C C . THR A 1 368 ? 11.883 -28.044 -19.985 1.00 87.38 368 THR A C 1
ATOM 2811 O O . THR A 1 368 ? 12.264 -26.991 -19.480 1.00 87.38 368 THR A O 1
ATOM 2814 N N . PRO A 1 369 ? 11.330 -29.018 -19.238 1.00 86.69 369 PRO A N 1
ATOM 2815 C CA . PRO A 1 369 ? 10.772 -30.280 -19.730 1.00 86.69 369 PRO A CA 1
ATOM 2816 C C . PRO A 1 369 ? 9.542 -30.045 -20.621 1.00 86.69 369 PRO A C 1
ATOM 2818 O O . PRO A 1 369 ? 8.809 -29.077 -20.442 1.00 86.69 369 PRO A O 1
ATOM 2821 N N . ALA A 1 370 ? 9.306 -30.915 -21.601 1.00 85.62 370 ALA A N 1
ATOM 2822 C CA . ALA A 1 370 ? 8.112 -30.816 -22.438 1.00 85.62 370 ALA A CA 1
ATOM 2823 C C . ALA A 1 370 ? 6.880 -31.310 -21.661 1.00 85.62 370 ALA A C 1
ATOM 2825 O O . ALA A 1 370 ? 6.912 -32.386 -21.064 1.00 85.62 370 ALA A O 1
ATOM 2826 N N . ALA A 1 371 ? 5.788 -30.546 -21.686 1.00 84.94 371 ALA A N 1
ATOM 2827 C CA . ALA A 1 371 ? 4.482 -30.996 -21.213 1.00 84.94 371 ALA A CA 1
ATOM 2828 C C . ALA A 1 371 ? 3.676 -31.543 -22.399 1.00 84.94 371 ALA A C 1
ATOM 2830 O O . ALA A 1 371 ? 3.594 -30.889 -23.437 1.00 84.94 371 ALA A O 1
ATOM 2831 N N . ALA A 1 372 ? 3.053 -32.717 -22.247 1.00 81.50 372 ALA A N 1
ATOM 2832 C CA . ALA A 1 372 ? 2.361 -33.415 -23.339 1.00 81.50 372 ALA A CA 1
ATOM 2833 C C . ALA A 1 372 ? 1.262 -32.576 -24.025 1.00 81.50 372 ALA A C 1
ATOM 2835 O O . ALA A 1 372 ? 1.013 -32.729 -25.217 1.00 81.50 372 ALA A O 1
ATOM 2836 N N . ASP A 1 373 ? 0.626 -31.670 -23.284 1.00 88.12 373 ASP A N 1
ATOM 2837 C CA . ASP A 1 373 ? -0.436 -30.778 -23.755 1.00 88.12 373 ASP A CA 1
ATOM 2838 C C . ASP A 1 373 ? -0.063 -29.285 -23.662 1.00 88.12 373 ASP A C 1
ATOM 2840 O O . ASP A 1 373 ? -0.914 -28.414 -23.865 1.00 88.12 373 ASP A O 1
ATOM 2844 N N . ASN A 1 374 ? 1.218 -28.981 -23.420 1.00 89.25 374 ASN A N 1
ATOM 2845 C CA . ASN A 1 374 ? 1.775 -27.638 -23.223 1.00 89.25 374 ASN A CA 1
ATOM 2846 C C . ASN A 1 374 ? 1.294 -26.894 -21.964 1.00 89.25 374 ASN A C 1
ATOM 2848 O O . ASN A 1 374 ? 1.488 -25.680 -21.875 1.00 89.25 374 ASN A O 1
ATOM 2852 N N . TYR A 1 375 ? 0.677 -27.570 -20.992 1.00 89.50 375 TYR A N 1
ATOM 2853 C CA . TYR A 1 375 ? 0.309 -26.953 -19.718 1.00 89.50 375 TYR A CA 1
ATOM 2854 C C . TYR A 1 375 ? 1.342 -27.232 -18.633 1.00 89.50 375 TYR A C 1
ATOM 2856 O O . TYR A 1 375 ? 1.647 -28.374 -18.294 1.00 89.50 375 TYR A O 1
ATOM 2864 N N . TYR A 1 376 ? 1.816 -26.154 -18.029 1.00 87.56 376 TYR A N 1
ATOM 2865 C CA . TYR A 1 376 ? 2.829 -26.153 -16.989 1.00 87.56 376 TYR A CA 1
ATOM 2866 C C . TYR A 1 376 ? 2.205 -25.698 -15.686 1.00 87.56 376 TYR A C 1
ATOM 2868 O O . TYR A 1 376 ? 1.417 -24.749 -15.675 1.00 87.56 376 TYR A O 1
ATOM 2876 N N . ARG A 1 377 ? 2.545 -26.357 -14.576 1.00 84.44 377 ARG A N 1
ATOM 2877 C CA . ARG A 1 377 ? 2.051 -25.940 -13.260 1.00 84.44 377 ARG A CA 1
ATOM 2878 C C . ARG A 1 377 ? 2.482 -24.501 -12.985 1.00 84.44 377 ARG A C 1
ATOM 2880 O O . ARG A 1 377 ? 3.560 -24.082 -13.397 1.00 84.44 377 ARG A O 1
ATOM 2887 N N . ASN A 1 378 ? 1.619 -23.729 -12.336 1.00 78.50 378 ASN A N 1
ATOM 2888 C CA . ASN A 1 378 ? 1.983 -22.390 -11.896 1.00 78.50 378 ASN A CA 1
ATOM 2889 C C . ASN A 1 378 ? 3.262 -22.458 -11.034 1.00 78.50 378 ASN A C 1
ATOM 2891 O O . ASN A 1 378 ? 3.381 -23.357 -10.205 1.00 78.50 378 ASN A O 1
ATOM 2895 N N . ARG A 1 379 ? 4.205 -21.538 -11.257 1.00 72.25 379 ARG A N 1
ATOM 2896 C CA . ARG A 1 379 ? 5.560 -21.490 -10.671 1.00 72.25 379 ARG A CA 1
ATOM 2897 C C . ARG A 1 379 ? 6.489 -22.656 -11.031 1.00 72.25 379 ARG A C 1
ATOM 2899 O O . ARG A 1 379 ? 7.581 -22.758 -10.489 1.00 72.25 379 ARG A O 1
ATOM 2906 N N . GLN A 1 380 ? 6.105 -23.526 -11.966 1.00 80.50 380 GLN A N 1
ATOM 2907 C CA . GLN A 1 380 ? 7.032 -24.519 -12.503 1.00 80.50 380 GLN A CA 1
ATOM 2908 C C . GLN A 1 380 ? 8.138 -23.815 -13.294 1.00 80.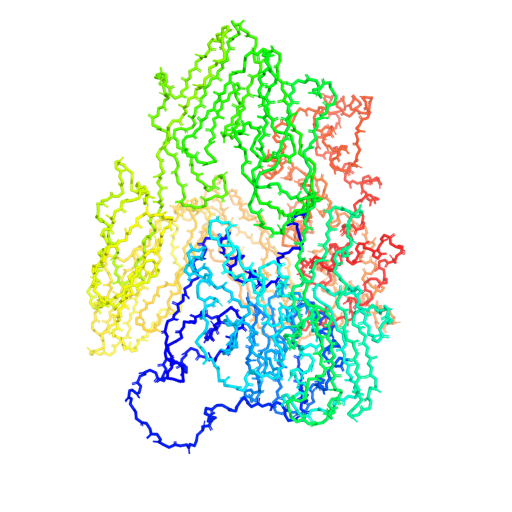50 380 GLN A C 1
ATOM 2910 O O . GLN A 1 380 ? 7.835 -23.060 -14.224 1.00 80.50 380 GLN A O 1
ATOM 2915 N N . GLU A 1 381 ? 9.393 -24.102 -12.948 1.00 80.88 381 GLU A N 1
ATOM 2916 C CA . GLU A 1 381 ? 10.552 -23.716 -13.749 1.00 80.88 381 GLU A CA 1
ATOM 2917 C C . GLU A 1 381 ? 10.579 -24.530 -15.056 1.00 80.88 381 GLU A C 1
ATOM 2919 O O . GLU A 1 381 ? 10.395 -25.752 -15.073 1.00 80.88 381 GLU A O 1
ATOM 2924 N N . PHE A 1 382 ? 10.804 -23.846 -16.171 1.00 83.06 382 PHE A N 1
ATOM 2925 C CA . PHE A 1 382 ? 11.014 -24.437 -17.484 1.00 83.06 382 PHE A CA 1
ATOM 2926 C C . PHE A 1 382 ? 12.056 -23.634 -18.255 1.00 83.06 382 PHE A C 1
ATOM 2928 O O . PHE A 1 382 ? 12.292 -22.457 -17.992 1.00 83.06 382 PHE A O 1
ATOM 2935 N N . GLN A 1 383 ? 12.665 -24.265 -19.247 1.00 88.12 383 GLN A N 1
ATOM 2936 C CA . GLN A 1 383 ? 13.561 -23.624 -20.192 1.00 88.12 383 GLN A CA 1
ATOM 2937 C C . GLN A 1 383 ? 12.911 -23.549 -21.561 1.00 88.12 383 GLN A C 1
ATOM 2939 O O . GLN A 1 383 ? 12.249 -24.491 -21.986 1.00 88.12 383 GLN A O 1
ATOM 2944 N N . VAL A 1 384 ? 13.142 -22.457 -22.277 1.00 87.25 384 VAL A N 1
ATOM 2945 C CA . VAL A 1 384 ? 12.934 -22.405 -23.724 1.00 87.25 384 VAL A CA 1
ATOM 2946 C C . VAL A 1 384 ? 14.271 -22.489 -24.433 1.00 87.25 384 VAL A C 1
ATOM 2948 O O . VAL A 1 384 ? 15.239 -21.827 -24.057 1.00 87.25 384 VAL A O 1
ATOM 2951 N N . ILE A 1 385 ? 14.319 -23.335 -25.456 1.00 90.12 385 ILE A N 1
ATOM 2952 C CA . ILE A 1 385 ? 15.518 -23.629 -26.235 1.00 90.12 385 ILE A CA 1
ATOM 2953 C C . ILE A 1 385 ? 15.203 -23.341 -27.695 1.00 90.12 385 ILE A C 1
ATOM 2955 O O . ILE A 1 385 ? 14.284 -23.935 -28.256 1.00 90.12 385 ILE A O 1
ATOM 2959 N N . ALA A 1 386 ? 15.966 -22.447 -28.314 1.00 89.88 386 ALA A N 1
ATOM 2960 C CA . ALA A 1 386 ? 15.929 -22.211 -29.749 1.00 89.88 386 ALA A CA 1
ATOM 2961 C C . ALA A 1 386 ? 17.076 -22.971 -30.422 1.00 89.88 386 ALA A C 1
ATOM 2963 O O . ALA A 1 386 ? 18.224 -22.879 -29.988 1.00 89.88 386 ALA A O 1
ATOM 2964 N N . THR A 1 387 ? 16.777 -23.685 -31.504 1.00 91.44 387 THR A N 1
ATOM 2965 C CA . THR A 1 387 ? 17.766 -24.389 -32.330 1.00 91.44 387 THR A CA 1
ATOM 2966 C C . THR A 1 387 ? 17.770 -23.766 -33.726 1.00 91.44 387 THR A C 1
ATOM 2968 O O . THR A 1 387 ? 16.838 -24.012 -34.494 1.00 91.44 387 THR A O 1
ATOM 2971 N N . PRO A 1 388 ? 18.761 -22.924 -34.070 1.00 90.12 388 PRO A N 1
ATOM 2972 C CA . PRO A 1 388 ? 18.883 -22.373 -35.418 1.00 90.12 388 PRO A CA 1
ATOM 2973 C C . PRO A 1 388 ? 19.156 -23.467 -36.459 1.00 90.12 388 PRO A C 1
ATOM 2975 O O . PRO A 1 388 ? 19.889 -24.419 -36.186 1.00 90.12 388 PRO A O 1
ATOM 2978 N N . ASN A 1 389 ? 18.619 -23.309 -37.670 1.00 89.50 389 ASN A N 1
ATOM 2979 C CA . ASN A 1 389 ? 19.004 -24.137 -38.816 1.00 89.50 389 ASN A CA 1
ATOM 2980 C C . ASN A 1 389 ? 20.463 -23.849 -39.239 1.00 89.50 389 ASN A C 1
ATOM 2982 O O . ASN A 1 389 ? 21.009 -22.795 -38.897 1.00 89.50 389 ASN A O 1
ATOM 2986 N N . PRO A 1 390 ? 21.116 -24.740 -40.013 1.00 88.44 390 PRO A N 1
ATOM 2987 C CA . PRO A 1 390 ? 22.449 -24.474 -40.550 1.00 88.44 390 PRO A CA 1
ATOM 2988 C C . PRO A 1 390 ? 22.528 -23.119 -41.274 1.00 88.44 390 PRO A C 1
ATOM 2990 O O . PRO A 1 390 ? 21.704 -22.819 -42.136 1.00 88.44 390 PRO A O 1
ATOM 2993 N N . GLY A 1 391 ? 23.516 -22.294 -40.914 1.00 85.88 391 GLY A N 1
ATOM 2994 C CA . GLY A 1 391 ? 23.679 -20.943 -41.467 1.00 85.88 391 GLY A CA 1
ATOM 2995 C C . GLY A 1 391 ? 22.698 -19.900 -40.914 1.00 85.88 391 GLY A C 1
ATOM 2996 O O . GLY A 1 391 ? 22.500 -18.864 -41.546 1.00 85.88 391 GLY A O 1
ATOM 2997 N N . ARG A 1 392 ? 22.055 -20.168 -39.772 1.00 88.50 392 ARG A N 1
ATOM 2998 C CA . ARG A 1 392 ? 21.240 -19.211 -39.012 1.00 88.50 392 ARG A CA 1
ATOM 2999 C C . ARG A 1 392 ? 21.757 -19.069 -37.591 1.00 88.50 392 ARG A C 1
ATOM 3001 O O . ARG A 1 392 ? 22.405 -19.967 -37.057 1.00 88.50 392 ARG A O 1
ATOM 3008 N N . TYR A 1 393 ? 21.442 -17.937 -36.973 1.00 87.88 393 TYR A N 1
ATOM 3009 C CA . TYR A 1 393 ? 21.922 -17.588 -35.639 1.00 87.88 393 TYR A CA 1
ATOM 3010 C C . TYR A 1 393 ? 20.752 -17.162 -34.760 1.00 87.88 393 TYR A C 1
ATOM 3012 O O . TYR A 1 393 ? 19.891 -16.408 -35.203 1.00 87.88 393 TYR A O 1
ATOM 3020 N N . PHE A 1 394 ? 20.685 -17.653 -33.522 1.00 89.00 394 PHE A N 1
ATOM 3021 C CA . PHE A 1 394 ? 19.670 -17.195 -32.574 1.00 89.00 394 PHE A CA 1
ATOM 3022 C C . PHE A 1 394 ? 19.969 -15.750 -32.172 1.00 89.00 394 PHE A C 1
ATOM 3024 O O . PHE A 1 394 ? 21.077 -15.454 -31.730 1.00 89.00 394 PHE A O 1
ATOM 3031 N N . LEU A 1 395 ? 18.983 -14.868 -32.318 1.00 86.94 395 LEU A N 1
ATOM 3032 C CA . LEU A 1 395 ? 19.113 -13.462 -31.952 1.00 86.94 395 LEU A CA 1
ATOM 3033 C C . LEU A 1 395 ? 18.481 -13.199 -30.588 1.00 86.94 395 LEU A C 1
ATOM 3035 O O . LEU A 1 395 ? 19.135 -12.690 -29.675 1.00 86.94 395 LEU A O 1
ATOM 3039 N N . ARG A 1 396 ? 17.188 -13.513 -30.454 1.00 86.94 396 ARG A N 1
ATOM 3040 C CA . ARG A 1 396 ? 16.446 -13.200 -29.236 1.00 86.94 396 ARG A CA 1
ATOM 3041 C C . ARG A 1 396 ? 15.139 -13.955 -29.067 1.00 86.94 396 ARG A C 1
ATOM 3043 O O . ARG A 1 396 ? 14.524 -14.387 -30.038 1.00 86.94 396 ARG A O 1
ATOM 3050 N N . TRP A 1 397 ? 14.684 -14.021 -27.825 1.00 84.94 397 TRP A N 1
ATOM 3051 C CA . TRP A 1 397 ? 13.305 -14.306 -27.473 1.00 84.94 397 TRP A CA 1
ATOM 3052 C C . TRP A 1 397 ? 12.484 -13.015 -27.438 1.00 84.94 397 TRP A C 1
ATOM 3054 O O . TRP A 1 397 ? 12.916 -12.004 -26.883 1.00 84.94 397 TRP A O 1
ATOM 3064 N N . GLN A 1 398 ? 11.273 -13.055 -27.987 1.00 79.38 398 GLN A N 1
ATOM 3065 C CA . GLN A 1 398 ? 10.267 -12.008 -27.802 1.00 79.38 398 GLN A CA 1
ATOM 3066 C C . GLN A 1 398 ? 9.199 -12.457 -26.796 1.00 79.38 398 GLN A C 1
ATOM 3068 O O . GLN A 1 398 ? 8.936 -13.653 -26.645 1.00 79.38 398 GLN A O 1
ATOM 3073 N N . ASN A 1 399 ? 8.572 -11.482 -26.127 1.00 74.38 399 ASN A N 1
ATOM 3074 C CA . ASN A 1 399 ? 7.645 -11.673 -25.000 1.00 74.38 399 ASN A CA 1
ATOM 3075 C C . ASN A 1 399 ? 8.279 -12.329 -23.755 1.00 74.38 399 ASN A C 1
ATOM 3077 O O . ASN A 1 399 ? 7.580 -12.963 -22.961 1.00 74.38 399 ASN A O 1
ATOM 3081 N N . LEU A 1 400 ? 9.593 -12.138 -23.573 1.00 69.12 400 LEU A N 1
ATOM 3082 C CA . LEU A 1 400 ? 10.377 -12.568 -22.411 1.00 69.12 400 LEU A CA 1
ATOM 3083 C C . LEU A 1 400 ? 11.290 -11.435 -21.903 1.00 69.12 400 LEU A C 1
ATOM 3085 O O . LEU A 1 400 ? 11.662 -10.547 -22.666 1.00 69.12 400 LEU A O 1
ATOM 3089 N N . SER A 1 401 ? 11.629 -11.464 -20.609 1.00 57.50 401 SER A N 1
ATOM 3090 C CA . SER A 1 401 ? 12.413 -10.434 -19.904 1.00 57.50 401 SER A CA 1
ATOM 3091 C C . SER A 1 401 ? 13.931 -10.509 -20.142 1.00 57.50 401 SER A C 1
ATOM 3093 O O . SER A 1 401 ? 14.608 -9.499 -19.971 1.00 57.50 401 SER A O 1
ATOM 3095 N N . SER A 1 402 ? 14.469 -11.648 -20.594 1.00 60.16 402 SER A N 1
ATOM 3096 C CA . SER A 1 402 ? 15.880 -11.826 -20.975 1.00 60.16 402 SER A CA 1
ATOM 3097 C C . SER A 1 402 ? 15.991 -12.031 -22.485 1.00 60.16 402 SER A C 1
ATOM 3099 O O . SER A 1 402 ? 15.840 -13.133 -23.011 1.00 60.16 402 SER A O 1
ATOM 3101 N N . SER A 1 403 ? 16.191 -10.936 -23.221 1.00 69.00 403 SER A N 1
ATOM 3102 C CA . SER A 1 403 ? 15.947 -10.991 -24.661 1.00 69.00 403 SER A CA 1
ATOM 3103 C C . SER A 1 403 ? 16.922 -11.885 -25.439 1.00 69.00 403 SER A C 1
ATOM 3105 O O . SER A 1 403 ? 16.464 -12.450 -26.408 1.00 69.00 403 SER A O 1
ATOM 3107 N N . SER A 1 404 ? 18.165 -12.184 -25.033 1.00 83.62 404 SER A N 1
ATOM 3108 C CA . SER A 1 404 ? 19.067 -13.009 -25.881 1.00 83.62 404 SER A CA 1
ATOM 3109 C C . SER A 1 404 ? 19.693 -14.237 -25.213 1.00 83.62 404 SER A C 1
ATOM 3111 O O . SER A 1 404 ? 20.673 -14.781 -25.719 1.00 83.62 404 SER A O 1
ATOM 3113 N N . GLN A 1 405 ? 19.141 -14.711 -24.097 1.00 85.88 405 GLN A N 1
ATOM 3114 C CA . GLN A 1 405 ? 19.625 -15.929 -23.438 1.00 85.88 405 GLN A CA 1
ATOM 3115 C C . GLN A 1 405 ? 19.087 -17.179 -24.150 1.00 85.88 405 GLN A C 1
ATOM 3117 O O . GLN A 1 405 ? 17.910 -17.231 -24.488 1.00 85.88 405 GLN A O 1
ATOM 3122 N N . ASN A 1 406 ? 19.914 -18.198 -24.389 1.00 86.62 406 ASN A N 1
ATOM 3123 C CA . ASN A 1 406 ? 19.457 -19.461 -24.974 1.00 86.62 406 ASN A CA 1
ATOM 3124 C C . ASN A 1 406 ? 20.355 -20.634 -24.535 1.00 86.62 406 ASN A C 1
ATOM 3126 O O . ASN A 1 406 ? 21.543 -20.611 -24.863 1.00 86.62 406 ASN A O 1
ATOM 3130 N N . PRO A 1 407 ? 19.828 -21.661 -23.840 1.00 88.88 407 PRO A N 1
ATOM 3131 C CA . PRO A 1 407 ? 18.478 -21.757 -23.270 1.00 88.88 407 PRO A CA 1
ATOM 3132 C C . PRO A 1 407 ? 18.148 -20.622 -22.300 1.00 88.88 407 PRO A C 1
ATOM 3134 O O . PRO A 1 407 ? 19.036 -20.145 -21.598 1.00 88.88 407 PRO A O 1
ATOM 3137 N N . ALA A 1 408 ? 16.883 -20.210 -22.232 1.00 83.88 408 ALA A N 1
ATOM 3138 C CA . ALA A 1 408 ? 16.416 -19.240 -21.241 1.00 83.88 408 ALA A CA 1
ATOM 3139 C C . ALA A 1 408 ? 15.456 -19.897 -20.243 1.00 83.88 408 ALA A C 1
ATOM 3141 O O . ALA A 1 408 ? 14.514 -20.571 -20.656 1.00 83.88 408 ALA A O 1
ATOM 3142 N N . SER A 1 409 ? 15.712 -19.706 -18.946 1.00 82.19 409 SER A N 1
ATOM 3143 C CA . SER A 1 409 ? 14.927 -20.272 -17.840 1.00 82.19 409 SER A CA 1
ATOM 3144 C C . SER A 1 409 ? 13.836 -19.308 -17.376 1.00 82.19 409 SER A C 1
ATOM 3146 O O . SER A 1 409 ? 14.079 -18.108 -17.258 1.00 82.19 409 SER A O 1
ATOM 3148 N N . PHE A 1 410 ? 12.650 -19.835 -17.075 1.00 75.31 410 PHE A N 1
ATOM 3149 C CA . PHE A 1 410 ? 11.481 -19.070 -16.643 1.00 75.31 410 PHE A CA 1
ATOM 3150 C C . PHE A 1 410 ? 10.609 -19.855 -15.675 1.00 75.31 410 PHE A C 1
ATOM 3152 O O . PHE A 1 410 ? 10.598 -21.081 -15.693 1.00 75.31 410 PHE A O 1
ATOM 3159 N N . GLU A 1 411 ? 9.786 -19.132 -14.920 1.00 76.62 411 GLU A N 1
ATOM 3160 C CA . GLU A 1 411 ? 8.679 -19.703 -14.162 1.00 76.62 411 GLU A CA 1
ATOM 3161 C C . GLU A 1 411 ? 7.332 -19.441 -14.849 1.00 76.62 411 GLU A C 1
ATOM 3163 O O . GLU A 1 411 ? 7.032 -18.344 -15.338 1.00 76.62 411 GLU A O 1
ATOM 3168 N N . SER A 1 412 ? 6.482 -20.465 -14.865 1.00 73.69 412 SER A N 1
ATOM 3169 C CA . SER A 1 412 ? 5.125 -20.396 -15.408 1.00 73.69 412 SER A CA 1
ATOM 3170 C C . SER A 1 412 ? 4.215 -19.574 -14.497 1.00 73.69 412 SER A C 1
ATOM 3172 O O . SER A 1 412 ? 3.694 -20.093 -13.523 1.00 73.69 412 SER A O 1
ATOM 3174 N N . THR A 1 413 ? 3.987 -18.296 -14.800 1.00 69.56 413 THR A N 1
ATOM 3175 C CA . THR A 1 413 ? 3.114 -17.415 -13.987 1.00 69.56 413 THR A CA 1
ATOM 3176 C C . THR A 1 413 ? 1.772 -17.094 -14.646 1.00 69.56 413 THR A C 1
ATOM 3178 O O . THR A 1 413 ? 0.792 -16.830 -13.953 1.00 69.56 413 THR A O 1
ATOM 3181 N N . PHE A 1 414 ? 1.708 -17.144 -15.978 1.00 75.06 414 PHE A N 1
ATOM 3182 C CA . PHE A 1 414 ? 0.497 -16.982 -16.787 1.00 75.06 414 PHE A CA 1
ATOM 3183 C C . PHE A 1 414 ? 0.707 -17.604 -18.170 1.00 75.06 414 PHE A C 1
ATOM 3185 O O . PHE A 1 414 ? 1.852 -17.793 -18.600 1.00 75.06 414 PHE A O 1
ATOM 3192 N N . GLY A 1 415 ? -0.386 -17.926 -18.865 1.00 76.50 415 GLY A N 1
ATOM 3193 C CA . GLY A 1 415 ? -0.315 -18.501 -20.205 1.00 76.50 415 GLY A CA 1
ATOM 3194 C C . GLY A 1 415 ? 0.303 -17.519 -21.198 1.00 76.50 415 GLY A C 1
ATOM 3195 O O . GLY A 1 415 ? -0.051 -16.341 -21.222 1.00 76.50 415 GLY A O 1
ATOM 3196 N N . LYS A 1 416 ? 1.264 -17.977 -22.002 1.00 79.69 416 LYS A N 1
ATOM 3197 C CA . LYS A 1 416 ? 1.940 -17.116 -22.980 1.00 79.69 416 LYS A CA 1
ATOM 3198 C C . LYS A 1 416 ? 2.468 -17.886 -24.176 1.00 79.69 416 LYS A C 1
ATOM 3200 O O . LYS A 1 416 ? 2.791 -19.069 -24.089 1.00 79.69 416 LYS A O 1
ATOM 3205 N N . THR A 1 417 ? 2.604 -17.157 -25.280 1.00 81.75 417 THR A N 1
ATOM 3206 C CA . THR A 1 417 ? 3.322 -17.617 -26.469 1.00 81.75 417 THR A CA 1
ATOM 3207 C C . THR A 1 417 ? 4.648 -16.874 -26.581 1.00 81.75 417 THR A C 1
ATOM 3209 O O . THR A 1 417 ? 4.683 -15.640 -26.591 1.00 81.75 417 THR A O 1
ATOM 3212 N N . ILE A 1 418 ? 5.727 -17.645 -26.649 1.00 83.19 418 ILE A N 1
ATOM 3213 C CA . ILE A 1 418 ? 7.114 -17.194 -26.697 1.00 83.19 418 ILE A CA 1
ATOM 3214 C C . ILE A 1 418 ? 7.627 -17.350 -28.126 1.00 83.19 418 ILE A C 1
ATOM 3216 O O . ILE A 1 418 ? 7.474 -18.420 -28.718 1.00 83.19 418 ILE A O 1
ATOM 3220 N N . TYR A 1 419 ? 8.260 -16.308 -28.670 1.00 82.44 419 TYR A N 1
ATOM 3221 C CA . TYR A 1 419 ? 8.757 -16.325 -30.047 1.00 82.44 419 TYR A CA 1
ATOM 3222 C C . TYR A 1 419 ? 10.281 -16.324 -30.101 1.00 82.44 419 TYR A C 1
ATOM 3224 O O . TYR A 1 419 ? 10.905 -15.442 -29.512 1.00 82.44 419 TYR A O 1
ATOM 3232 N N . ALA A 1 420 ? 10.874 -17.275 -30.828 1.00 85.75 420 ALA A N 1
ATOM 3233 C CA . ALA A 1 420 ? 12.295 -17.227 -31.176 1.00 85.75 420 ALA A CA 1
ATOM 3234 C C . ALA A 1 420 ? 12.500 -16.382 -32.438 1.00 85.75 420 ALA A C 1
ATOM 3236 O O . ALA A 1 420 ? 11.786 -16.551 -33.429 1.00 85.75 420 ALA A O 1
ATOM 3237 N N . GLN A 1 421 ? 13.498 -15.504 -32.411 1.00 85.25 421 GLN A N 1
ATOM 3238 C CA . GLN A 1 421 ? 13.953 -14.731 -33.559 1.00 85.25 421 GLN A CA 1
ATOM 3239 C C . GLN A 1 421 ? 15.360 -15.182 -33.963 1.00 85.25 421 GLN A C 1
ATOM 3241 O O . GLN A 1 421 ? 16.243 -15.321 -33.111 1.00 85.25 421 GLN A O 1
ATOM 3246 N N . PHE A 1 422 ? 15.566 -15.369 -35.268 1.00 87.25 422 PHE A N 1
ATOM 3247 C CA . PHE A 1 422 ? 16.843 -15.760 -35.865 1.00 87.25 422 PHE A CA 1
ATOM 3248 C C . PHE A 1 422 ? 17.382 -14.650 -36.778 1.00 87.25 422 PHE A C 1
ATOM 3250 O O . PHE A 1 422 ? 16.623 -13.786 -37.211 1.00 87.25 422 PHE A O 1
ATOM 3257 N N . ALA A 1 423 ? 18.686 -14.678 -37.045 1.00 86.19 423 ALA A N 1
ATOM 3258 C CA . ALA A 1 423 ? 19.384 -13.778 -37.956 1.00 86.19 423 ALA A CA 1
ATOM 3259 C C . ALA A 1 423 ? 20.073 -14.562 -39.088 1.00 86.19 423 ALA A C 1
ATOM 3261 O O . ALA A 1 423 ? 20.546 -15.688 -38.882 1.00 86.19 423 ALA A O 1
ATOM 3262 N N . ASP A 1 424 ? 20.148 -13.943 -40.272 1.00 84.38 424 ASP A N 1
ATOM 3263 C CA . ASP A 1 424 ? 20.824 -14.485 -41.463 1.00 84.38 424 ASP A CA 1
ATOM 3264 C C . ASP A 1 424 ? 22.357 -14.330 -41.406 1.00 84.38 424 ASP A C 1
ATOM 3266 O O . ASP A 1 424 ? 23.081 -15.045 -42.099 1.00 84.38 424 ASP A O 1
ATOM 3270 N N . SER A 1 425 ? 22.852 -13.427 -40.557 1.00 82.50 425 SER A N 1
ATOM 3271 C CA . SER A 1 425 ? 24.276 -13.147 -40.352 1.00 82.50 425 SER A CA 1
ATOM 3272 C C . SER A 1 425 ? 24.715 -13.521 -38.933 1.00 82.50 425 SER A C 1
ATOM 3274 O O . SER A 1 425 ? 23.884 -13.521 -38.018 1.00 82.50 425 SER A O 1
ATOM 3276 N N . PRO A 1 426 ? 26.011 -13.819 -38.714 1.00 85.88 426 PRO A N 1
ATOM 3277 C CA . PRO A 1 426 ? 26.527 -14.095 -37.380 1.00 85.88 426 PRO A CA 1
ATOM 3278 C C . PRO A 1 426 ? 26.249 -12.946 -36.401 1.00 85.88 426 PRO A C 1
ATOM 3280 O O . PRO A 1 426 ? 26.591 -11.798 -36.676 1.00 85.88 426 PRO A O 1
ATOM 3283 N N . VAL A 1 427 ? 25.659 -13.259 -35.246 1.00 89.81 427 VAL A N 1
ATOM 3284 C CA . VAL A 1 427 ? 25.315 -12.260 -34.221 1.00 89.81 427 VAL A CA 1
ATOM 3285 C C . VAL A 1 427 ? 26.507 -11.932 -33.323 1.00 89.81 427 VAL A C 1
ATOM 3287 O O . VAL A 1 427 ? 27.340 -12.790 -33.021 1.00 89.81 427 VAL A O 1
ATOM 3290 N N . THR A 1 428 ? 26.568 -10.684 -32.866 1.00 90.81 428 THR A N 1
ATOM 3291 C CA . THR A 1 428 ? 27.459 -10.262 -31.782 1.00 90.81 428 THR A CA 1
ATOM 3292 C C . THR A 1 428 ? 26.699 -10.351 -30.468 1.00 90.81 428 THR A C 1
ATOM 3294 O O . THR A 1 428 ? 25.668 -9.702 -30.305 1.00 90.81 428 THR A O 1
ATOM 3297 N N . THR A 1 429 ? 27.190 -11.156 -29.529 1.00 90.31 429 THR A N 1
ATOM 3298 C CA . THR A 1 429 ? 26.532 -11.387 -28.238 1.00 90.31 429 THR A CA 1
ATOM 3299 C C . THR A 1 429 ? 27.345 -10.781 -27.110 1.00 90.31 429 THR A C 1
ATOM 3301 O O . THR A 1 429 ? 28.559 -10.951 -27.036 1.00 90.31 429 THR A O 1
ATOM 3304 N N . PHE A 1 430 ? 26.665 -10.126 -26.182 1.00 91.06 430 PHE A N 1
ATOM 3305 C CA . PHE A 1 430 ? 27.237 -9.690 -24.926 1.00 91.06 430 PHE A CA 1
ATOM 3306 C C . PHE A 1 430 ? 26.669 -10.519 -23.783 1.00 91.06 430 PHE A C 1
ATOM 3308 O O . PHE A 1 430 ? 25.452 -10.640 -23.642 1.00 91.06 430 PHE A O 1
ATOM 3315 N N . THR A 1 431 ? 27.545 -11.089 -22.962 1.00 91.06 431 THR A N 1
ATOM 3316 C CA . THR A 1 431 ? 27.165 -11.878 -21.788 1.00 91.06 431 THR A CA 1
ATOM 3317 C C . THR A 1 431 ? 27.754 -11.286 -20.519 1.00 91.06 431 THR A C 1
ATOM 3319 O O . THR A 1 431 ? 28.751 -10.564 -20.546 1.00 91.06 431 THR A O 1
ATOM 3322 N N . CYS A 1 432 ? 27.136 -11.613 -19.392 1.00 90.12 432 CYS A N 1
ATOM 3323 C CA . CYS A 1 432 ? 27.638 -11.267 -18.077 1.00 90.12 432 CYS A CA 1
ATOM 3324 C C . CYS A 1 432 ? 27.645 -12.529 -17.210 1.00 90.12 432 CYS A C 1
ATOM 3326 O O . CYS A 1 432 ? 26.736 -13.350 -17.307 1.00 90.12 432 CYS A O 1
ATOM 3328 N N . ASN A 1 433 ? 28.670 -12.698 -16.377 1.00 88.12 433 ASN A N 1
ATOM 3329 C CA . ASN A 1 433 ? 28.789 -13.843 -15.461 1.00 88.12 433 ASN A CA 1
ATOM 3330 C C . ASN A 1 433 ? 27.892 -13.728 -14.213 1.00 88.12 433 ASN A C 1
ATOM 3332 O O . ASN A 1 433 ? 27.738 -14.698 -13.477 1.00 88.12 433 ASN A O 1
ATOM 3336 N N . VAL A 1 434 ? 27.353 -12.537 -13.952 1.00 84.19 434 VAL A N 1
ATOM 3337 C CA . VAL A 1 434 ? 26.429 -12.246 -12.856 1.00 84.19 434 VAL A CA 1
ATOM 3338 C C . VAL A 1 434 ? 25.078 -11.879 -13.461 1.00 84.19 434 VAL A C 1
ATOM 3340 O O . VAL A 1 434 ? 25.009 -11.063 -14.383 1.00 84.19 434 VAL A O 1
ATOM 3343 N N . GLU A 1 435 ? 24.015 -12.497 -12.949 1.00 75.06 435 GLU A N 1
ATOM 3344 C CA . GLU A 1 435 ? 22.643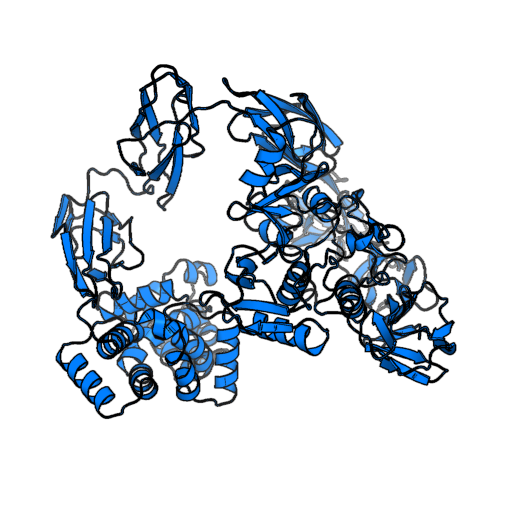 -12.250 -13.392 1.00 75.06 435 GLU A CA 1
ATOM 3345 C C . GLU A 1 435 ? 22.216 -10.794 -13.144 1.00 75.06 435 GLU A C 1
ATOM 3347 O O . GLU A 1 435 ? 22.677 -10.114 -12.214 1.00 75.06 435 GLU A O 1
ATOM 3352 N N . ASP A 1 436 ? 21.355 -10.309 -14.037 1.00 75.06 436 ASP A N 1
ATOM 3353 C CA . ASP A 1 436 ? 20.856 -8.932 -14.112 1.00 75.06 436 ASP A CA 1
ATOM 3354 C C . ASP A 1 436 ? 21.930 -7.836 -14.230 1.00 75.06 436 ASP A C 1
ATOM 3356 O O . ASP A 1 436 ? 21.639 -6.648 -14.060 1.00 75.06 436 ASP A O 1
ATOM 3360 N N . SER A 1 437 ? 23.176 -8.202 -14.541 1.00 85.44 437 SER A N 1
ATOM 3361 C CA . SER A 1 437 ? 24.203 -7.231 -14.913 1.00 85.44 437 SER A CA 1
ATOM 3362 C C . SER A 1 437 ? 23.829 -6.511 -16.204 1.00 85.44 437 SER A C 1
ATOM 3364 O O . SER A 1 437 ? 23.257 -7.090 -17.134 1.00 85.44 437 SER A O 1
ATOM 3366 N N . ARG A 1 438 ? 24.190 -5.230 -16.271 1.00 87.44 438 ARG A N 1
ATOM 3367 C CA . ARG A 1 438 ? 23.855 -4.354 -17.396 1.00 87.44 438 ARG A CA 1
ATOM 3368 C C . ARG A 1 438 ? 25.097 -3.893 -18.139 1.00 87.44 438 ARG A C 1
ATOM 3370 O O . ARG A 1 438 ? 26.166 -3.733 -17.554 1.00 87.44 438 ARG A O 1
ATOM 3377 N N . ILE A 1 439 ? 24.943 -3.626 -19.424 1.00 91.25 439 ILE A N 1
ATOM 3378 C CA . ILE A 1 439 ? 25.960 -2.984 -20.260 1.00 91.25 439 ILE A CA 1
ATOM 3379 C C . ILE A 1 439 ? 25.312 -1.842 -21.034 1.00 91.25 439 ILE A C 1
ATOM 3381 O O . ILE A 1 439 ? 24.106 -1.855 -21.258 1.00 91.25 439 ILE A O 1
ATOM 3385 N N . ASN A 1 440 ? 26.104 -0.876 -21.473 1.00 92.25 440 ASN A N 1
ATOM 3386 C CA . ASN A 1 440 ? 25.661 0.203 -22.340 1.00 92.25 440 ASN A CA 1
ATOM 3387 C C . ASN A 1 440 ? 26.261 0.009 -23.730 1.00 92.25 440 ASN A C 1
ATOM 3389 O O . ASN A 1 440 ? 27.477 -0.118 -23.871 1.00 92.25 440 ASN A O 1
ATOM 3393 N N . VAL A 1 441 ? 25.411 0.030 -24.746 1.00 91.56 441 VAL A N 1
ATOM 3394 C CA . VAL A 1 441 ? 25.783 -0.087 -26.152 1.00 91.56 441 VAL A CA 1
ATOM 3395 C C . VAL A 1 441 ? 25.148 1.077 -26.902 1.00 91.56 441 VAL A C 1
ATOM 3397 O O . VAL A 1 441 ? 23.935 1.266 -26.817 1.00 91.56 441 VAL A O 1
ATOM 3400 N N . ASP A 1 442 ? 25.964 1.894 -27.569 1.00 92.75 442 ASP A N 1
ATOM 3401 C CA . ASP A 1 442 ? 25.522 3.109 -28.277 1.00 92.75 442 ASP A CA 1
ATOM 3402 C C . ASP A 1 442 ? 24.644 4.029 -27.418 1.00 92.75 442 ASP A C 1
ATOM 3404 O O . ASP A 1 442 ? 23.590 4.513 -27.826 1.00 92.75 442 ASP A O 1
ATOM 3408 N N . GLY A 1 443 ? 25.068 4.224 -26.166 1.00 87.50 443 GLY A N 1
ATOM 3409 C CA . GLY A 1 443 ? 24.364 5.044 -25.176 1.00 87.50 443 GLY A CA 1
ATOM 3410 C C . GLY A 1 443 ? 23.104 4.406 -24.580 1.00 87.50 443 GLY A C 1
ATOM 3411 O O . GLY A 1 443 ? 22.528 4.972 -23.655 1.00 87.50 443 GLY A O 1
ATOM 3412 N N . THR A 1 444 ? 22.693 3.224 -25.046 1.00 89.75 444 THR A N 1
ATOM 3413 C CA . THR A 1 444 ? 21.506 2.514 -24.549 1.00 89.75 444 THR A CA 1
ATOM 3414 C C . THR A 1 444 ? 21.903 1.397 -23.592 1.00 89.75 444 THR A C 1
ATOM 3416 O O . THR A 1 444 ? 22.790 0.602 -23.892 1.00 89.75 444 THR A O 1
ATOM 3419 N N . GLN A 1 445 ? 21.241 1.315 -22.438 1.00 88.19 445 GLN A N 1
ATOM 3420 C CA . GLN A 1 445 ? 21.502 0.279 -21.441 1.00 88.19 445 GLN A CA 1
ATOM 3421 C C . GLN A 1 445 ? 20.706 -1.001 -21.736 1.00 88.19 445 GLN A C 1
ATOM 3423 O O . GLN A 1 445 ? 19.494 -0.957 -21.933 1.00 88.19 445 GLN A O 1
ATOM 3428 N N . TYR A 1 446 ? 21.375 -2.150 -21.683 1.00 86.00 446 TYR A N 1
ATOM 3429 C CA . TYR A 1 446 ? 20.809 -3.477 -21.911 1.00 86.00 446 TYR A CA 1
ATOM 3430 C C . TYR A 1 446 ? 21.126 -4.422 -20.747 1.00 86.00 446 TYR A C 1
ATOM 3432 O O . TYR A 1 446 ? 22.188 -4.326 -20.133 1.00 86.00 446 TYR A O 1
ATOM 3440 N N . LEU A 1 447 ? 20.210 -5.352 -20.461 1.00 85.00 447 LEU A N 1
ATOM 3441 C CA . LEU A 1 447 ? 20.450 -6.487 -19.564 1.00 85.00 447 LEU A CA 1
ATOM 3442 C C . LEU A 1 447 ? 21.208 -7.589 -20.306 1.00 85.00 447 LEU A C 1
ATOM 3444 O O . LEU A 1 447 ? 20.870 -7.927 -21.440 1.00 85.00 447 LEU A O 1
ATOM 3448 N N . CYS A 1 448 ? 22.206 -8.166 -19.649 1.00 85.19 448 CYS A N 1
ATOM 3449 C CA . CYS A 1 448 ? 22.884 -9.350 -20.147 1.00 85.19 448 CYS A CA 1
ATOM 3450 C C . CYS A 1 448 ? 22.029 -10.624 -19.965 1.00 85.19 448 CYS A C 1
ATOM 3452 O O . CYS A 1 448 ? 21.394 -10.775 -18.923 1.00 85.19 448 CYS A O 1
ATOM 3454 N N . PRO A 1 449 ? 22.102 -11.591 -20.897 1.00 87.62 449 PRO A N 1
ATOM 3455 C CA . PRO A 1 449 ? 22.766 -11.483 -22.192 1.00 87.62 449 PRO A CA 1
ATOM 3456 C C . PRO A 1 449 ? 21.907 -10.735 -23.228 1.00 87.62 449 PRO A C 1
ATOM 3458 O O . PRO A 1 449 ? 20.682 -10.871 -23.261 1.00 87.62 449 PRO A O 1
ATOM 3461 N N . VAL A 1 450 ? 22.572 -9.997 -24.120 1.00 89.06 450 VAL A N 1
ATOM 3462 C CA . VAL A 1 450 ? 21.958 -9.274 -25.249 1.00 89.06 450 VAL A CA 1
ATOM 3463 C C . VAL A 1 450 ? 22.741 -9.553 -26.531 1.00 89.06 450 VAL A C 1
ATOM 3465 O O . VAL A 1 450 ? 23.968 -9.608 -26.500 1.00 89.06 450 VAL A O 1
ATOM 3468 N N . ALA A 1 451 ? 22.059 -9.749 -27.657 1.00 89.75 451 ALA A N 1
ATOM 3469 C CA . ALA A 1 451 ? 22.686 -9.992 -28.952 1.00 89.75 451 ALA A CA 1
ATOM 3470 C C . ALA A 1 451 ? 22.172 -9.035 -30.031 1.00 89.75 451 ALA A C 1
ATOM 3472 O O . ALA A 1 451 ? 21.017 -8.606 -30.005 1.00 89.75 451 ALA A O 1
ATOM 3473 N N . PHE A 1 452 ? 23.046 -8.743 -30.992 1.00 89.69 452 PHE A N 1
ATOM 3474 C CA . PHE A 1 452 ? 22.801 -7.831 -32.102 1.00 89.69 452 PHE A CA 1
ATOM 3475 C C . PHE A 1 452 ? 23.227 -8.463 -33.433 1.00 89.69 452 PHE A C 1
ATOM 3477 O O . PHE A 1 452 ? 24.253 -9.139 -33.513 1.00 89.69 452 PHE A O 1
ATOM 3484 N N . ASP A 1 453 ? 22.463 -8.207 -34.490 1.00 88.56 453 ASP A N 1
ATOM 3485 C CA . ASP A 1 453 ? 22.700 -8.616 -35.879 1.00 88.56 453 ASP A CA 1
ATOM 3486 C C . ASP A 1 453 ? 23.407 -7.512 -36.687 1.00 88.56 453 ASP A C 1
ATOM 3488 O O . ASP A 1 453 ? 23.014 -7.154 -37.796 1.00 88.56 453 ASP A O 1
ATOM 3492 N N . TRP A 1 454 ? 24.462 -6.936 -36.108 1.00 90.19 454 TRP A N 1
ATOM 3493 C CA . TRP A 1 454 ? 25.196 -5.827 -36.714 1.00 90.19 454 TRP A CA 1
ATOM 3494 C C . TRP A 1 454 ? 25.937 -6.203 -38.000 1.00 90.19 454 TRP A C 1
ATOM 3496 O O . TRP A 1 454 ? 26.400 -7.328 -38.187 1.00 90.19 454 TRP A O 1
ATOM 3506 N N . VAL A 1 455 ? 26.100 -5.208 -38.875 1.00 88.19 455 VAL A N 1
ATOM 3507 C CA . VAL A 1 455 ? 26.811 -5.350 -40.149 1.00 88.19 455 VAL A CA 1
ATOM 3508 C C . VAL A 1 455 ? 28.324 -5.459 -39.901 1.00 88.19 455 VAL A C 1
ATOM 3510 O O . VAL A 1 455 ? 28.887 -4.588 -39.238 1.00 88.19 455 VAL A O 1
ATOM 3513 N N . PRO A 1 456 ? 29.027 -6.460 -40.464 1.00 88.44 456 PRO A N 1
ATOM 3514 C CA . PRO A 1 456 ? 30.481 -6.541 -40.370 1.00 88.44 456 PRO A CA 1
ATOM 3515 C C . PRO A 1 456 ? 31.186 -5.257 -40.826 1.00 88.44 456 PRO A C 1
ATOM 3517 O O . PRO A 1 456 ? 30.897 -4.717 -41.892 1.00 88.44 456 PRO A O 1
ATOM 3520 N N . GLY A 1 457 ? 32.139 -4.787 -40.025 1.00 86.12 457 GLY A N 1
ATOM 3521 C CA . GLY A 1 457 ? 32.885 -3.549 -40.239 1.00 86.12 457 GLY A CA 1
ATOM 3522 C C . GLY A 1 457 ? 32.241 -2.298 -39.635 1.00 86.12 457 GLY A C 1
ATOM 3523 O O . GLY A 1 457 ? 32.899 -1.258 -39.615 1.00 86.12 457 GLY A O 1
ATOM 3524 N N . SER A 1 458 ? 31.007 -2.365 -39.116 1.00 93.31 458 SER A N 1
ATOM 3525 C CA . SER A 1 458 ? 30.417 -1.244 -38.372 1.00 93.31 458 SER A CA 1
ATOM 3526 C C . SER A 1 458 ? 31.161 -0.995 -37.056 1.00 93.31 458 SER A C 1
ATOM 3528 O O . SER A 1 458 ? 31.798 -1.895 -36.502 1.00 93.31 458 SER A O 1
ATOM 3530 N N . VAL A 1 459 ? 31.095 0.239 -36.551 1.00 93.50 459 VAL A N 1
ATOM 3531 C CA . VAL A 1 459 ? 31.739 0.646 -35.294 1.00 93.50 459 VAL A CA 1
ATOM 3532 C C . VAL A 1 459 ? 30.671 1.034 -34.280 1.00 93.50 459 VAL A C 1
ATOM 3534 O O . VAL A 1 459 ? 29.809 1.852 -34.586 1.00 93.50 459 VAL A O 1
ATOM 3537 N N . HIS A 1 460 ? 30.760 0.470 -33.077 1.00 94.06 460 HIS A N 1
ATOM 3538 C CA . HIS A 1 460 ? 29.823 0.694 -31.975 1.00 94.06 460 HIS A CA 1
ATOM 3539 C C . HIS A 1 460 ? 30.567 1.087 -30.699 1.00 94.06 460 HIS A C 1
ATOM 3541 O O . HIS A 1 460 ? 31.727 0.718 -30.492 1.00 94.06 460 HIS A O 1
ATOM 3547 N N . THR A 1 461 ? 29.898 1.828 -29.824 1.00 94.00 461 THR A N 1
ATOM 3548 C CA . THR A 1 461 ? 30.418 2.174 -28.497 1.00 94.00 461 THR A CA 1
ATOM 3549 C C . THR A 1 461 ? 29.902 1.189 -27.457 1.00 94.00 461 THR A C 1
ATOM 3551 O O . THR A 1 461 ? 28.719 0.860 -27.424 1.00 94.00 461 THR A O 1
ATOM 3554 N N . LEU A 1 462 ? 30.795 0.728 -26.588 1.00 93.94 462 LEU A N 1
ATOM 3555 C CA . LEU A 1 462 ? 30.509 -0.203 -25.506 1.00 93.94 462 LEU A CA 1
ATOM 3556 C C . LEU A 1 462 ? 30.999 0.399 -24.195 1.00 93.94 462 LEU A C 1
ATOM 3558 O O . LEU A 1 462 ? 32.159 0.787 -24.089 1.00 93.94 462 LEU A O 1
ATOM 3562 N N . SER A 1 463 ? 30.150 0.450 -23.174 1.00 92.38 463 SER A N 1
ATOM 3563 C CA . SER A 1 463 ? 30.574 0.840 -21.830 1.00 92.38 463 SER A CA 1
ATOM 3564 C C . SER A 1 463 ? 29.864 0.061 -20.732 1.00 92.38 463 SER A C 1
ATOM 3566 O O . SER A 1 463 ? 28.772 -0.464 -20.923 1.00 92.38 463 SER A O 1
ATOM 3568 N N . VAL A 1 464 ? 30.484 -0.019 -19.559 1.00 91.06 464 VAL A N 1
ATOM 3569 C CA . VAL A 1 464 ? 29.882 -0.586 -18.348 1.00 91.06 464 VAL A CA 1
ATOM 3570 C C . VAL A 1 464 ? 30.040 0.417 -17.222 1.00 91.06 464 VAL A C 1
ATOM 3572 O O . VAL A 1 464 ? 31.127 0.955 -17.019 1.00 91.06 464 VAL A O 1
ATOM 3575 N N . GLN A 1 465 ? 28.961 0.661 -16.476 1.00 86.88 465 GLN A N 1
ATOM 3576 C CA . GLN A 1 465 ? 29.074 1.374 -15.207 1.00 86.88 465 GLN A CA 1
ATOM 3577 C C . GLN A 1 465 ? 29.935 0.533 -14.252 1.00 86.88 465 GLN A C 1
ATOM 3579 O O . GLN A 1 465 ? 29.535 -0.597 -13.960 1.00 86.88 465 GLN A O 1
ATOM 3584 N N . PRO A 1 466 ? 31.090 1.041 -13.773 1.00 79.31 466 PRO A N 1
ATOM 3585 C CA . PRO A 1 466 ? 32.019 0.254 -12.954 1.00 79.31 466 PRO A CA 1
ATOM 3586 C C . PRO A 1 466 ? 31.388 -0.301 -11.674 1.00 79.31 466 PRO A C 1
ATOM 3588 O O . PRO A 1 466 ? 31.811 -1.341 -11.169 1.00 79.31 466 PRO A O 1
ATOM 3591 N N . ASP A 1 467 ? 30.366 0.398 -11.183 1.00 78.88 467 ASP A N 1
ATOM 3592 C CA . ASP A 1 467 ? 29.588 0.053 -10.009 1.00 78.88 467 ASP A CA 1
ATOM 3593 C C . ASP A 1 467 ? 28.091 0.060 -10.338 1.00 78.88 467 ASP A C 1
ATOM 3595 O O . ASP A 1 467 ? 27.526 1.099 -10.683 1.00 78.88 467 ASP A O 1
ATOM 3599 N N . GLN A 1 468 ? 27.455 -1.105 -10.240 1.00 80.00 468 GLN A N 1
ATOM 3600 C CA . GLN A 1 468 ? 26.016 -1.260 -10.436 1.00 80.00 468 GLN A CA 1
ATOM 3601 C C . GLN A 1 468 ? 25.371 -1.599 -9.096 1.00 80.00 468 GLN A C 1
ATOM 3603 O O . GLN A 1 468 ? 25.352 -2.758 -8.665 1.00 80.00 468 GLN A O 1
ATOM 3608 N N . ILE A 1 469 ? 24.852 -0.564 -8.438 1.00 66.75 469 ILE A N 1
ATOM 3609 C CA . ILE A 1 469 ? 24.192 -0.664 -7.136 1.00 66.75 469 ILE A CA 1
ATOM 3610 C C . ILE A 1 469 ? 22.741 -1.095 -7.349 1.00 66.75 469 ILE A C 1
ATOM 3612 O O . ILE A 1 469 ? 21.969 -0.424 -8.032 1.00 66.75 469 ILE A O 1
ATOM 3616 N N . GLY A 1 470 ? 22.362 -2.221 -6.750 1.00 53.72 470 GLY A N 1
ATOM 3617 C CA . GLY A 1 470 ? 21.068 -2.869 -6.941 1.00 53.72 470 GLY A CA 1
ATOM 3618 C C . GLY A 1 470 ? 19.862 -2.041 -6.492 1.00 53.72 470 GLY A C 1
ATOM 3619 O O . GLY A 1 470 ? 18.773 -2.271 -7.003 1.00 53.72 470 GLY A O 1
ATOM 3620 N N . GLU A 1 471 ? 20.034 -1.023 -5.643 1.00 48.34 471 GLU A N 1
ATOM 3621 C CA . GLU A 1 471 ? 18.971 -0.071 -5.267 1.00 48.34 471 GLU A CA 1
ATOM 3622 C C . GLU A 1 471 ? 18.419 0.707 -6.474 1.00 48.34 471 GLU A C 1
ATOM 3624 O O . GLU A 1 471 ? 17.228 0.994 -6.533 1.00 48.34 471 GLU A O 1
ATOM 3629 N N . SER A 1 472 ? 19.245 0.967 -7.494 1.00 39.44 472 SER A N 1
ATOM 3630 C CA . SER A 1 472 ? 18.798 1.568 -8.763 1.00 39.44 472 SER A CA 1
ATOM 3631 C C . SER A 1 472 ? 18.125 0.562 -9.710 1.00 39.44 472 SER A C 1
ATOM 3633 O O . SER A 1 472 ? 17.635 0.942 -10.771 1.00 39.44 472 SER A O 1
ATOM 3635 N N . TYR A 1 473 ? 18.115 -0.726 -9.348 1.00 41.53 473 TYR A N 1
ATOM 3636 C CA . TYR A 1 473 ? 17.776 -1.838 -10.238 1.00 41.53 473 TYR A CA 1
ATOM 3637 C C . TYR A 1 473 ? 16.910 -2.930 -9.572 1.00 41.53 473 TYR A C 1
ATOM 3639 O O . TYR A 1 473 ? 16.818 -4.030 -10.110 1.00 41.53 473 TYR A O 1
ATOM 3647 N N . GLY A 1 474 ? 16.268 -2.639 -8.431 1.00 38.00 474 GLY A N 1
ATOM 3648 C CA . GLY A 1 474 ? 15.288 -3.520 -7.775 1.00 38.00 474 GLY A CA 1
ATOM 3649 C C . GLY A 1 474 ? 15.840 -4.596 -6.826 1.00 38.00 474 GLY A C 1
ATOM 3650 O O . GLY A 1 474 ? 15.084 -5.476 -6.433 1.00 38.00 474 GLY A O 1
ATOM 3651 N N . LEU A 1 475 ? 17.122 -4.541 -6.440 1.00 49.62 475 LEU A N 1
ATOM 3652 C CA . LEU A 1 475 ? 17.772 -5.493 -5.519 1.00 49.62 475 LEU A CA 1
ATOM 3653 C C . LEU A 1 475 ? 18.557 -4.750 -4.414 1.00 49.62 475 LEU A C 1
ATOM 3655 O O . LEU A 1 475 ? 19.778 -4.583 -4.532 1.00 49.62 475 LEU A O 1
ATOM 3659 N N . PRO A 1 476 ? 17.887 -4.262 -3.353 1.00 55.34 476 PRO A N 1
ATOM 3660 C CA . PRO A 1 476 ? 18.520 -3.484 -2.286 1.00 55.34 476 PRO A CA 1
ATOM 3661 C C . PRO A 1 476 ? 19.712 -4.208 -1.631 1.00 55.34 476 PRO A C 1
ATOM 3663 O O . PRO A 1 476 ? 19.699 -5.426 -1.458 1.00 55.34 476 PRO A O 1
ATOM 3666 N N . GLY A 1 477 ? 20.777 -3.473 -1.285 1.00 66.06 477 GLY A N 1
ATOM 3667 C CA . GLY A 1 477 ? 21.952 -4.027 -0.589 1.00 66.06 477 GLY A CA 1
ATOM 3668 C C . GLY A 1 477 ? 22.862 -4.952 -1.415 1.00 66.06 477 GLY A C 1
ATOM 3669 O O . GLY A 1 477 ? 23.824 -5.495 -0.872 1.00 66.06 477 GLY A O 1
ATOM 3670 N N . THR A 1 478 ? 22.603 -5.126 -2.715 1.00 78.00 478 THR A N 1
ATOM 3671 C CA . THR A 1 478 ? 23.468 -5.878 -3.643 1.00 78.00 478 THR A CA 1
ATOM 3672 C C . THR A 1 478 ? 24.248 -4.926 -4.541 1.00 78.00 478 THR A C 1
ATOM 3674 O O . THR A 1 478 ? 23.703 -3.947 -5.045 1.00 78.00 478 THR A O 1
ATOM 3677 N N . ARG A 1 479 ? 25.526 -5.216 -4.785 1.00 81.75 479 ARG A N 1
ATOM 3678 C CA . ARG A 1 479 ? 26.406 -4.397 -5.624 1.00 81.75 479 ARG A CA 1
ATOM 3679 C C . ARG A 1 479 ? 27.200 -5.280 -6.576 1.00 81.75 479 ARG A C 1
ATOM 3681 O O . ARG A 1 479 ? 27.767 -6.290 -6.164 1.00 81.75 479 ARG A O 1
ATOM 3688 N N . ARG A 1 480 ? 27.238 -4.913 -7.857 1.00 86.50 480 ARG A N 1
ATOM 3689 C CA . ARG A 1 480 ? 28.006 -5.629 -8.885 1.00 86.50 480 ARG A CA 1
ATOM 3690 C C . ARG A 1 480 ? 29.165 -4.747 -9.323 1.00 86.50 480 ARG A C 1
ATOM 3692 O O . ARG A 1 480 ? 28.944 -3.646 -9.822 1.00 86.50 480 ARG A O 1
ATOM 3699 N N . ILE A 1 481 ? 30.388 -5.231 -9.140 1.00 87.62 481 ILE A N 1
ATOM 3700 C CA . ILE A 1 481 ? 31.600 -4.491 -9.503 1.00 87.62 481 ILE A CA 1
ATOM 3701 C C . ILE A 1 481 ? 32.168 -5.073 -10.780 1.00 87.62 481 ILE A C 1
ATOM 3703 O O . ILE A 1 481 ? 32.488 -6.263 -10.818 1.00 87.62 481 ILE A O 1
ATOM 3707 N N . PHE A 1 482 ? 32.316 -4.235 -11.801 1.00 91.06 482 PHE A N 1
ATOM 3708 C CA . PHE A 1 482 ? 32.952 -4.634 -13.048 1.00 91.06 482 PHE A CA 1
ATOM 3709 C C . PHE A 1 482 ? 34.430 -4.972 -12.810 1.00 91.06 482 PHE A C 1
ATOM 3711 O O . PHE A 1 482 ? 35.170 -4.201 -12.202 1.00 91.06 482 PHE A O 1
ATOM 3718 N N . VAL A 1 483 ? 34.850 -6.143 -13.283 1.00 92.00 483 VAL A N 1
ATOM 3719 C CA . VAL A 1 483 ? 36.222 -6.660 -13.172 1.00 92.00 483 VAL A CA 1
ATOM 3720 C C . VAL A 1 483 ? 36.975 -6.457 -14.482 1.00 92.00 483 VAL A C 1
ATOM 3722 O O . VAL A 1 483 ? 38.143 -6.082 -14.472 1.00 92.00 483 VAL A O 1
ATOM 3725 N N . GLY A 1 484 ? 36.318 -6.700 -15.614 1.00 92.06 484 GLY A N 1
ATOM 3726 C CA . GLY A 1 484 ? 36.949 -6.590 -16.921 1.00 92.06 484 GLY A CA 1
ATOM 3727 C C . GLY A 1 484 ? 36.187 -7.332 -18.006 1.00 92.06 484 GLY A C 1
ATOM 3728 O O . GLY A 1 484 ? 35.245 -8.082 -17.740 1.00 92.06 484 GLY A O 1
ATOM 3729 N N . TRP A 1 485 ? 36.624 -7.127 -19.242 1.00 92.44 485 TRP A N 1
ATOM 3730 C CA . TRP A 1 485 ? 36.134 -7.862 -20.397 1.00 92.44 485 TRP A CA 1
ATOM 3731 C C . TRP A 1 485 ? 37.006 -9.083 -20.688 1.00 92.44 485 TRP A C 1
ATOM 3733 O O . TRP A 1 485 ? 38.225 -9.033 -20.527 1.00 92.44 485 TRP A O 1
ATOM 3743 N N . ASN A 1 486 ? 36.411 -10.154 -21.214 1.00 92.31 486 ASN A N 1
ATOM 3744 C CA . ASN A 1 486 ? 37.146 -11.346 -21.663 1.00 92.31 486 ASN A CA 1
ATOM 3745 C C . ASN A 1 486 ? 38.209 -11.074 -22.747 1.00 92.31 486 ASN A C 1
ATOM 3747 O O . ASN A 1 486 ? 39.157 -11.841 -22.876 1.00 92.31 486 ASN A O 1
ATOM 3751 N N . HIS A 1 487 ? 38.047 -10.007 -23.527 1.00 87.81 487 HIS A N 1
ATOM 3752 C CA . HIS A 1 487 ? 38.962 -9.601 -24.596 1.00 87.81 487 HIS A CA 1
ATOM 3753 C C . HIS A 1 487 ? 39.940 -8.492 -24.168 1.00 87.81 487 HIS A C 1
ATOM 3755 O O . HIS A 1 487 ? 40.703 -7.999 -24.996 1.00 87.81 487 HIS A O 1
ATOM 3761 N N . GLY A 1 488 ? 39.933 -8.103 -22.888 1.00 87.50 488 GLY A N 1
ATOM 3762 C CA . GLY A 1 488 ? 40.709 -6.974 -22.377 1.00 87.50 488 GLY A CA 1
ATOM 3763 C C . GLY A 1 488 ? 40.123 -5.609 -22.761 1.00 87.50 488 GLY A C 1
ATOM 3764 O O . GLY A 1 488 ? 39.012 -5.516 -23.273 1.00 87.50 488 GLY A O 1
ATOM 3765 N N . GLY A 1 489 ? 40.876 -4.542 -22.481 1.00 86.31 489 GLY A N 1
ATOM 3766 C CA . GLY A 1 489 ? 40.464 -3.159 -22.749 1.00 86.31 489 GLY A CA 1
ATOM 3767 C C . GLY A 1 489 ? 39.749 -2.463 -21.576 1.00 86.31 489 GLY A C 1
ATOM 3768 O O . GLY A 1 489 ? 39.414 -3.099 -20.572 1.00 86.31 489 GLY A O 1
ATOM 3769 N N . PRO A 1 490 ? 39.561 -1.133 -21.662 1.00 91.00 490 PRO A N 1
ATOM 3770 C CA . PRO A 1 490 ? 38.899 -0.340 -20.625 1.00 91.00 490 PRO A CA 1
ATOM 3771 C C . PRO A 1 490 ? 37.389 -0.618 -20.529 1.00 91.00 490 PRO A C 1
ATOM 3773 O O . PRO A 1 490 ? 36.762 -1.147 -21.446 1.00 91.00 490 PRO A O 1
ATOM 3776 N N . ALA A 1 491 ? 36.777 -0.211 -19.410 1.00 88.62 491 ALA A N 1
ATOM 3777 C CA . ALA A 1 491 ? 35.337 -0.371 -19.178 1.00 88.62 491 ALA A CA 1
ATOM 3778 C C . ALA A 1 491 ? 34.470 0.322 -20.243 1.00 88.62 491 ALA A C 1
ATOM 3780 O O . ALA A 1 491 ? 33.379 -0.164 -20.525 1.00 88.62 491 ALA A O 1
ATOM 3781 N N . ALA A 1 492 ? 34.958 1.418 -20.835 1.00 93.25 492 ALA A N 1
ATOM 3782 C CA . ALA A 1 492 ? 34.361 2.101 -21.978 1.00 93.25 492 ALA A CA 1
ATOM 3783 C C . ALA A 1 492 ? 35.318 2.058 -23.176 1.00 93.25 492 ALA A C 1
ATOM 3785 O O . ALA A 1 492 ? 36.464 2.486 -23.055 1.00 93.25 492 ALA A O 1
ATOM 3786 N N . GLN A 1 493 ? 34.853 1.550 -24.316 1.00 93.62 493 GLN A N 1
ATOM 3787 C CA . GLN A 1 493 ? 35.651 1.309 -25.517 1.00 93.62 493 GLN A CA 1
ATOM 3788 C C . GLN A 1 493 ? 34.797 1.341 -26.792 1.00 93.62 493 GLN A C 1
ATOM 3790 O O . GLN A 1 493 ? 33.568 1.302 -26.742 1.00 93.62 493 GLN A O 1
ATOM 3795 N N . THR A 1 494 ? 35.452 1.395 -27.949 1.00 92.56 494 THR A N 1
ATOM 3796 C CA . THR A 1 494 ? 34.826 1.214 -29.263 1.00 92.56 494 THR A CA 1
ATOM 3797 C C . THR A 1 494 ? 35.134 -0.170 -29.815 1.00 92.56 494 THR A C 1
ATOM 3799 O O . THR A 1 494 ? 36.253 -0.667 -29.708 1.00 92.56 494 THR A O 1
ATOM 3802 N N . LEU A 1 495 ? 34.132 -0.792 -30.428 1.00 90.56 495 LEU A N 1
ATOM 3803 C CA . LEU A 1 495 ? 34.236 -2.095 -31.068 1.00 90.56 495 LEU A CA 1
ATOM 3804 C C . LEU A 1 495 ? 33.992 -1.958 -32.567 1.00 90.56 495 LEU A C 1
ATOM 3806 O O . LEU A 1 495 ? 33.033 -1.313 -32.977 1.00 90.56 495 LEU A O 1
ATOM 3810 N N . THR A 1 496 ? 34.835 -2.599 -33.378 1.00 90.69 496 THR A N 1
ATOM 3811 C CA . THR A 1 496 ? 34.563 -2.821 -34.807 1.00 90.69 496 THR A CA 1
ATOM 3812 C C . THR A 1 496 ? 34.032 -4.236 -34.987 1.00 90.69 496 THR A C 1
ATOM 3814 O O . THR A 1 496 ? 34.682 -5.194 -34.564 1.00 90.69 496 THR A O 1
ATOM 3817 N N . VAL A 1 497 ? 32.855 -4.375 -35.592 1.00 87.44 497 VAL A N 1
ATOM 3818 C CA . VAL A 1 497 ? 32.150 -5.656 -35.712 1.00 87.44 497 VAL A CA 1
ATOM 3819 C C . VAL A 1 497 ? 32.892 -6.574 -36.687 1.00 87.44 497 VAL A C 1
ATOM 3821 O O . VAL A 1 497 ? 33.105 -6.198 -37.840 1.00 87.44 497 VAL A O 1
ATOM 3824 N N . PRO A 1 498 ? 33.310 -7.780 -36.276 1.00 81.12 498 PRO A N 1
ATOM 3825 C CA . PRO A 1 498 ? 34.012 -8.702 -37.162 1.00 81.12 498 PRO A CA 1
ATOM 3826 C C . PRO A 1 498 ? 33.055 -9.444 -38.106 1.00 81.12 498 PRO A C 1
ATOM 3828 O O . PRO A 1 498 ? 31.864 -9.562 -37.852 1.00 81.12 498 PRO A O 1
ATOM 3831 N N . ALA A 1 499 ? 33.596 -10.036 -39.176 1.00 82.75 499 ALA A N 1
ATOM 3832 C CA . ALA A 1 499 ? 32.827 -10.837 -40.143 1.00 82.75 499 ALA A CA 1
ATOM 3833 C C . ALA A 1 499 ? 32.336 -12.201 -39.609 1.00 82.75 499 ALA A C 1
ATOM 3835 O O . ALA A 1 499 ? 31.677 -12.950 -40.325 1.00 82.75 499 ALA A O 1
ATOM 3836 N N . ARG A 1 500 ? 32.666 -12.540 -38.358 1.00 85.44 500 ARG A N 1
ATOM 3837 C CA . ARG A 1 500 ? 32.231 -13.756 -37.659 1.00 85.44 500 ARG A CA 1
ATOM 3838 C C . ARG A 1 500 ? 31.539 -13.367 -36.358 1.00 85.44 500 ARG A C 1
ATOM 3840 O O . ARG A 1 500 ? 31.920 -12.375 -35.748 1.00 85.44 500 ARG A O 1
ATOM 3847 N N . GLY A 1 501 ? 30.594 -14.182 -35.903 1.00 82.31 501 GLY A N 1
ATOM 3848 C CA . GLY A 1 501 ? 29.906 -13.953 -34.634 1.00 82.31 501 GLY A CA 1
ATOM 3849 C C . GLY A 1 501 ? 30.889 -14.082 -33.475 1.00 82.31 501 GLY A C 1
ATOM 3850 O O . GLY A 1 501 ? 31.693 -15.017 -33.452 1.00 82.31 501 GLY A O 1
ATOM 3851 N N . LEU A 1 502 ? 30.849 -13.135 -32.542 1.00 86.62 502 LEU A N 1
ATOM 3852 C CA . LEU A 1 502 ? 31.687 -13.129 -31.346 1.00 86.62 502 LEU A CA 1
ATOM 3853 C C . LEU A 1 502 ? 30.846 -12.916 -30.093 1.00 86.62 502 LEU A C 1
ATOM 3855 O O . LEU A 1 502 ? 29.836 -12.212 -30.118 1.00 86.62 502 LEU A O 1
ATOM 3859 N N . THR A 1 503 ? 31.338 -13.476 -28.989 1.00 89.38 503 THR A N 1
ATOM 3860 C CA . THR A 1 503 ? 30.791 -13.248 -27.654 1.00 89.38 503 THR A CA 1
ATOM 3861 C C . THR A 1 503 ? 31.756 -12.412 -26.823 1.00 89.38 503 THR A C 1
ATOM 3863 O O . THR A 1 503 ? 32.880 -12.832 -26.529 1.00 89.38 503 THR A O 1
ATOM 3866 N N . TYR A 1 504 ? 31.299 -11.236 -26.412 1.00 90.50 504 TYR A N 1
ATOM 3867 C CA . TYR A 1 504 ? 31.987 -10.361 -25.475 1.00 90.50 504 TYR A CA 1
ATOM 3868 C C . TYR A 1 504 ? 31.406 -10.571 -24.077 1.00 90.50 504 TYR A C 1
ATOM 3870 O O . TYR A 1 504 ? 30.208 -10.407 -23.865 1.00 90.50 504 TYR A O 1
ATOM 3878 N N . SER A 1 505 ? 32.241 -10.938 -23.110 1.00 91.81 505 SER A N 1
ATOM 3879 C CA . SER A 1 505 ? 31.785 -11.225 -21.747 1.00 91.81 505 SER A CA 1
ATOM 3880 C C . SER A 1 505 ? 32.297 -10.175 -20.779 1.00 91.81 505 SER A C 1
ATOM 3882 O O . SER A 1 505 ? 33.509 -9.978 -20.670 1.00 91.81 505 SER A O 1
ATOM 3884 N N . ALA A 1 506 ? 31.375 -9.519 -20.079 1.00 92.62 506 ALA A N 1
ATOM 3885 C CA . ALA A 1 506 ? 31.676 -8.672 -18.939 1.00 92.62 506 ALA A CA 1
ATOM 3886 C C . ALA A 1 506 ? 31.722 -9.525 -17.668 1.00 92.62 506 ALA A C 1
ATOM 3888 O O . ALA A 1 506 ? 30.743 -10.182 -17.302 1.00 92.62 506 ALA A O 1
ATOM 3889 N N . SER A 1 507 ? 32.857 -9.491 -16.983 1.00 92.75 507 SER A N 1
ATOM 3890 C CA . SER A 1 507 ? 33.023 -10.137 -15.688 1.00 92.75 507 SER A CA 1
ATOM 3891 C C . SER A 1 507 ? 32.721 -9.143 -14.577 1.00 92.75 507 SER A C 1
ATOM 3893 O O . SER A 1 507 ? 33.282 -8.050 -14.540 1.00 92.75 507 SER A O 1
ATOM 3895 N N . PHE A 1 508 ? 31.867 -9.544 -13.648 1.00 90.94 508 PHE A N 1
ATOM 3896 C CA . PHE A 1 508 ? 31.527 -8.829 -12.431 1.00 90.94 508 PHE A CA 1
ATOM 3897 C C . PHE A 1 508 ? 31.818 -9.704 -11.215 1.00 90.94 508 PHE A C 1
ATOM 3899 O O . PHE A 1 508 ? 31.680 -10.929 -11.266 1.00 90.94 508 PHE A O 1
ATOM 3906 N N . ARG A 1 509 ? 32.163 -9.068 -10.098 1.00 89.56 509 ARG A N 1
ATOM 3907 C CA . ARG A 1 509 ? 32.093 -9.681 -8.767 1.00 89.56 509 ARG A CA 1
ATOM 3908 C C . ARG A 1 509 ? 30.857 -9.172 -8.035 1.00 89.56 509 ARG A C 1
ATOM 3910 O O . ARG A 1 509 ? 30.483 -8.007 -8.183 1.00 89.56 509 ARG A O 1
ATOM 3917 N N . LEU A 1 510 ? 30.237 -10.049 -7.254 1.00 86.88 510 LEU A N 1
ATOM 3918 C CA . LEU A 1 510 ? 29.116 -9.702 -6.388 1.00 86.88 510 LEU A CA 1
ATOM 3919 C C . LEU A 1 510 ? 29.627 -9.253 -5.025 1.00 86.88 510 LEU A C 1
ATOM 3921 O O . LEU A 1 510 ? 30.460 -9.928 -4.421 1.00 86.88 510 LEU A O 1
ATOM 3925 N N . GLN A 1 511 ? 29.075 -8.149 -4.540 1.00 86.56 511 GLN A N 1
ATOM 3926 C CA . GLN A 1 511 ? 29.216 -7.694 -3.170 1.00 86.56 511 GLN A CA 1
ATOM 3927 C C . GLN A 1 511 ? 27.843 -7.572 -2.517 1.00 86.56 511 GLN A C 1
ATOM 3929 O O . GLN A 1 511 ? 26.871 -7.153 -3.152 1.00 86.56 511 GLN A O 1
ATOM 3934 N N . TYR A 1 512 ? 27.785 -7.890 -1.232 1.00 84.12 512 TYR A N 1
ATOM 3935 C CA . TYR A 1 512 ? 26.602 -7.724 -0.405 1.00 84.12 512 TYR A CA 1
ATOM 3936 C C . TYR A 1 512 ? 26.882 -6.754 0.724 1.00 84.12 512 TYR A C 1
ATOM 3938 O O . TYR A 1 512 ? 27.977 -6.730 1.290 1.00 84.12 512 TYR A O 1
ATOM 3946 N N . ARG A 1 513 ? 25.880 -5.945 1.046 1.00 83.06 513 ARG A N 1
ATOM 3947 C CA . ARG A 1 513 ? 25.965 -4.996 2.141 1.00 83.06 513 ARG A CA 1
ATOM 3948 C C . ARG A 1 513 ? 25.739 -5.710 3.471 1.00 83.06 513 ARG A C 1
ATOM 3950 O O . ARG A 1 513 ? 24.735 -6.398 3.625 1.00 83.06 513 ARG A O 1
ATOM 3957 N N . LEU A 1 514 ? 26.649 -5.516 4.420 1.00 77.81 514 LEU A N 1
ATOM 3958 C CA . LEU A 1 514 ? 26.439 -5.810 5.833 1.00 77.81 514 LEU A CA 1
ATOM 3959 C C . LEU A 1 514 ? 26.145 -4.493 6.544 1.00 77.81 514 LEU A C 1
ATOM 3961 O O . LEU A 1 514 ? 27.004 -3.617 6.653 1.00 77.81 514 LEU A O 1
ATOM 3965 N N . GLN A 1 515 ? 24.915 -4.344 7.006 1.00 70.12 515 GLN A N 1
ATOM 3966 C CA . GLN A 1 515 ? 24.523 -3.248 7.872 1.00 70.12 515 GLN A CA 1
ATOM 3967 C C . GLN A 1 515 ? 24.753 -3.660 9.324 1.00 70.12 515 GLN A C 1
ATOM 3969 O O . GLN A 1 515 ? 24.343 -4.739 9.737 1.00 70.12 515 GLN A O 1
ATOM 3974 N N . THR A 1 516 ? 25.395 -2.799 10.104 1.00 64.56 516 THR A N 1
ATOM 3975 C CA . THR A 1 516 ? 25.610 -3.029 11.534 1.00 64.56 516 THR A CA 1
ATOM 3976 C C . THR A 1 516 ? 24.962 -1.926 12.355 1.00 64.56 516 THR A C 1
ATOM 3978 O O . THR A 1 516 ? 25.088 -0.757 11.990 1.00 64.56 516 THR A O 1
ATOM 3981 N N . ALA A 1 517 ? 24.318 -2.267 13.469 1.00 49.28 517 ALA A N 1
ATOM 3982 C CA . ALA A 1 517 ? 23.751 -1.292 14.399 1.00 49.28 517 ALA A CA 1
ATOM 3983 C C . ALA A 1 517 ? 24.142 -1.591 15.855 1.00 49.28 517 ALA A C 1
ATOM 3985 O O . ALA A 1 517 ? 24.144 -2.734 16.297 1.00 49.28 517 ALA A O 1
ATOM 3986 N N . GLY A 1 518 ? 24.459 -0.548 16.615 1.00 50.31 518 GLY A N 1
ATOM 3987 C CA . GLY A 1 518 ? 24.361 -0.582 18.074 1.00 50.31 518 GLY A CA 1
ATOM 3988 C C . GLY A 1 518 ? 23.046 0.070 18.488 1.00 50.31 518 GLY A C 1
ATOM 3989 O O . GLY A 1 518 ? 22.563 0.962 17.793 1.00 50.31 518 GLY A O 1
ATOM 3990 N N . ASP A 1 519 ? 22.470 -0.339 19.610 1.00 47.97 519 ASP A N 1
ATOM 3991 C CA . ASP A 1 519 ? 21.246 0.252 20.178 1.00 47.97 519 ASP A CA 1
ATOM 3992 C C . ASP A 1 519 ? 21.438 1.665 20.781 1.00 47.97 519 ASP A C 1
ATOM 3994 O O . ASP A 1 519 ? 20.519 2.212 21.392 1.00 47.97 519 ASP A O 1
ATOM 3998 N N . GLY A 1 520 ? 22.622 2.261 20.597 1.00 47.97 520 GLY A N 1
ATOM 3999 C CA . GLY A 1 520 ? 23.057 3.517 21.212 1.00 47.97 520 GLY A CA 1
ATOM 4000 C C . GLY A 1 520 ? 23.941 3.320 22.448 1.00 47.97 520 GLY A C 1
ATOM 4001 O O . GLY A 1 520 ? 24.688 4.229 22.796 1.00 47.97 520 GLY A O 1
ATOM 4002 N N . ASN A 1 521 ? 23.941 2.124 23.047 1.00 49.81 521 ASN A N 1
ATOM 4003 C CA . ASN A 1 521 ? 24.688 1.784 24.264 1.00 49.81 521 ASN A CA 1
ATOM 4004 C C . ASN A 1 521 ? 25.919 0.893 23.997 1.00 49.81 521 ASN A C 1
ATOM 4006 O O . ASN A 1 521 ? 26.672 0.555 24.910 1.00 49.81 521 ASN A O 1
ATOM 4010 N N . GLY A 1 522 ? 26.191 0.561 22.739 1.00 58.56 522 GLY A N 1
ATOM 4011 C CA . GLY A 1 522 ? 27.400 -0.137 22.315 1.00 58.56 522 GLY A CA 1
ATOM 4012 C C . GLY A 1 522 ? 27.685 0.042 20.827 1.00 58.56 522 GLY A C 1
ATOM 4013 O O . GLY A 1 522 ? 26.912 0.655 20.093 1.00 58.56 522 GLY A O 1
ATOM 4014 N N . THR A 1 523 ? 28.822 -0.472 20.367 1.00 69.25 523 THR A N 1
ATOM 4015 C CA . THR A 1 523 ? 29.243 -0.427 18.960 1.00 69.25 523 THR A CA 1
ATOM 4016 C C . THR A 1 523 ? 29.349 -1.830 18.392 1.00 69.25 523 THR A C 1
ATOM 4018 O O . THR A 1 523 ? 29.649 -2.777 19.114 1.00 69.25 523 THR A O 1
ATOM 4021 N N . VAL A 1 524 ? 29.132 -1.958 17.087 1.00 69.44 524 VAL A N 1
ATOM 4022 C CA . VAL A 1 524 ? 29.390 -3.193 16.348 1.00 69.44 524 VAL A CA 1
ATOM 4023 C C . VAL A 1 524 ? 30.463 -2.892 15.314 1.00 69.44 524 VAL A C 1
ATOM 4025 O O . VAL A 1 524 ? 30.312 -1.989 14.494 1.00 69.44 524 VAL A O 1
ATOM 4028 N N . THR A 1 525 ? 31.563 -3.630 15.376 1.00 82.62 525 THR A N 1
ATOM 4029 C CA . THR A 1 525 ? 32.696 -3.510 14.451 1.00 82.62 525 THR A CA 1
ATOM 4030 C C . THR A 1 525 ? 32.819 -4.769 13.605 1.00 82.62 525 THR A C 1
ATOM 4032 O O . THR A 1 525 ? 32.326 -5.824 13.997 1.00 82.62 525 THR A O 1
ATOM 4035 N N . THR A 1 526 ? 33.446 -4.658 12.432 1.00 83.69 526 THR A N 1
ATOM 4036 C CA . THR A 1 526 ? 33.610 -5.761 11.473 1.00 83.69 526 THR A CA 1
ATOM 4037 C C . THR A 1 526 ? 35.086 -6.021 11.178 1.00 83.69 526 THR A C 1
ATOM 4039 O O . THR A 1 526 ? 35.887 -5.087 11.113 1.00 83.69 526 THR A O 1
ATOM 4042 N N . SER A 1 527 ? 35.452 -7.290 10.997 1.00 82.62 527 SER A N 1
ATOM 4043 C CA . SER A 1 527 ? 36.778 -7.721 10.551 1.00 82.62 527 SER A CA 1
ATOM 4044 C C . SER A 1 527 ? 36.661 -8.890 9.556 1.00 82.62 527 SER A C 1
ATOM 4046 O O . SER A 1 527 ? 36.024 -9.889 9.889 1.00 82.62 527 SER A O 1
ATOM 4048 N N . PRO A 1 528 ? 37.260 -8.819 8.350 1.00 80.69 528 PRO A N 1
ATOM 4049 C CA . PRO A 1 528 ? 37.995 -7.674 7.807 1.00 80.69 528 PRO A CA 1
ATOM 4050 C C . PRO A 1 528 ? 37.087 -6.443 7.650 1.00 80.69 528 PRO A C 1
ATOM 4052 O O . PRO A 1 528 ? 35.867 -6.569 7.645 1.00 80.69 528 PRO A O 1
ATOM 4055 N N . ALA A 1 529 ? 37.669 -5.248 7.552 1.00 68.31 529 ALA A N 1
ATOM 4056 C CA . ALA A 1 529 ? 36.902 -4.048 7.216 1.00 68.31 529 ALA A CA 1
ATOM 4057 C C . ALA A 1 529 ? 36.328 -4.162 5.781 1.00 68.31 529 ALA A C 1
ATOM 4059 O O . ALA A 1 529 ? 36.904 -4.892 4.964 1.00 68.31 529 ALA A O 1
ATOM 4060 N N . PRO A 1 530 ? 35.236 -3.448 5.437 1.00 69.75 530 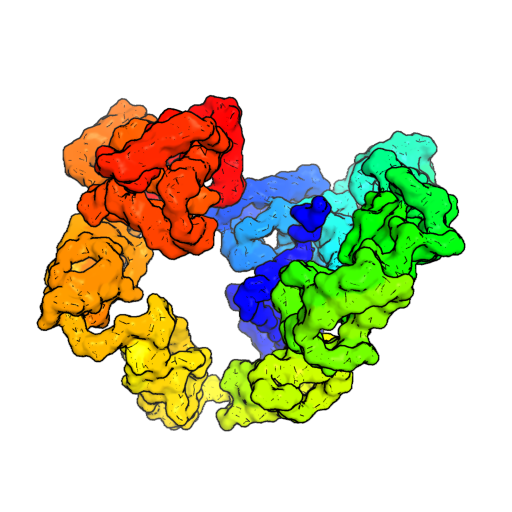PRO A N 1
ATOM 4061 C CA . PRO A 1 530 ? 34.694 -3.427 4.076 1.00 69.75 530 PRO A CA 1
ATOM 4062 C C . PRO A 1 530 ? 35.792 -3.124 3.040 1.00 69.75 530 PRO A C 1
ATOM 4064 O O . PRO A 1 530 ? 36.611 -2.221 3.223 1.00 69.75 530 PRO A O 1
ATOM 4067 N N . ASN A 1 531 ? 35.849 -3.921 1.972 1.00 58.59 531 ASN A N 1
ATOM 4068 C CA . ASN A 1 531 ? 37.037 -4.067 1.126 1.00 58.59 531 ASN A CA 1
ATOM 4069 C C . ASN A 1 531 ? 37.425 -2.771 0.357 1.00 58.59 531 ASN A C 1
ATOM 4071 O O . ASN A 1 531 ? 36.610 -2.195 -0.360 1.00 58.59 531 ASN A O 1
ATOM 4075 N N . HIS A 1 532 ? 38.714 -2.401 0.429 1.00 44.41 532 HIS A N 1
ATOM 4076 C CA . HIS A 1 532 ? 39.472 -1.465 -0.433 1.00 44.41 532 HIS A CA 1
ATOM 4077 C C . HIS A 1 532 ? 39.006 0.006 -0.557 1.00 44.41 532 HIS A C 1
ATOM 4079 O O . HIS A 1 532 ? 38.726 0.493 -1.652 1.00 44.41 532 HIS A O 1
ATOM 4085 N N . GLY A 1 533 ? 39.058 0.764 0.545 1.00 38.47 533 GLY A N 1
ATOM 4086 C CA . GLY A 1 533 ? 39.202 2.232 0.496 1.00 38.47 533 GLY A CA 1
ATOM 4087 C C . GLY A 1 533 ? 37.923 3.062 0.649 1.00 38.47 533 GLY A C 1
ATOM 4088 O O . GLY A 1 533 ? 38.009 4.287 0.670 1.00 38.47 533 GLY A O 1
ATOM 4089 N N . TYR A 1 534 ? 36.761 2.423 0.823 1.00 37.66 534 TYR A N 1
ATOM 4090 C CA . TYR A 1 534 ? 35.490 3.100 1.102 1.00 37.66 534 TYR A CA 1
ATOM 4091 C C . TYR A 1 534 ? 34.755 2.410 2.254 1.00 37.66 534 TYR A C 1
ATOM 4093 O O . TYR A 1 534 ? 34.457 1.222 2.187 1.00 37.66 534 TYR A O 1
ATOM 4101 N N . ASN A 1 535 ? 34.419 3.159 3.306 1.00 50.84 535 ASN A N 1
ATOM 4102 C CA . ASN A 1 535 ? 33.692 2.641 4.467 1.00 50.84 535 ASN A CA 1
ATOM 4103 C C . ASN A 1 535 ? 32.173 2.609 4.189 1.00 50.84 535 ASN A C 1
ATOM 4105 O O . ASN A 1 535 ? 31.403 3.356 4.785 1.00 50.84 535 ASN A O 1
ATOM 4109 N N . ASN A 1 536 ? 31.752 1.818 3.196 1.00 65.94 536 ASN A N 1
ATOM 4110 C CA . ASN A 1 536 ? 30.373 1.805 2.680 1.00 65.94 536 ASN A CA 1
ATOM 4111 C C . ASN A 1 536 ? 29.572 0.530 3.029 1.00 65.94 536 ASN A C 1
ATOM 4113 O O . ASN A 1 536 ? 28.398 0.423 2.666 1.00 65.94 536 ASN A O 1
ATOM 4117 N N . GLY A 1 537 ? 30.186 -0.415 3.754 1.00 75.31 537 GLY A N 1
ATOM 4118 C CA . GLY A 1 537 ? 29.532 -1.618 4.283 1.00 75.31 537 GLY A CA 1
ATOM 4119 C C . GLY A 1 537 ? 29.379 -2.782 3.299 1.00 75.31 537 GLY A C 1
ATOM 4120 O O . GLY A 1 537 ? 28.631 -3.704 3.598 1.00 75.31 537 GLY A O 1
ATOM 4121 N N . TYR A 1 538 ? 30.040 -2.765 2.137 1.00 82.50 538 TYR A N 1
ATOM 4122 C CA . TYR A 1 538 ? 29.966 -3.854 1.152 1.00 82.50 538 TYR A CA 1
ATOM 4123 C C . TYR A 1 538 ? 31.131 -4.846 1.266 1.00 82.50 538 TYR A C 1
ATOM 4125 O O . TYR A 1 538 ? 32.297 -4.461 1.366 1.00 82.50 538 TYR A O 1
ATOM 4133 N N . PHE A 1 539 ? 30.804 -6.133 1.179 1.00 86.69 539 PHE A N 1
ATOM 4134 C CA . PHE A 1 539 ? 31.735 -7.256 1.269 1.00 86.69 539 PHE A CA 1
ATOM 4135 C C . PHE A 1 539 ? 31.577 -8.176 0.063 1.00 86.69 539 PHE A C 1
ATOM 4137 O O . PHE A 1 539 ? 30.460 -8.379 -0.410 1.00 86.69 539 PHE A O 1
ATOM 4144 N N . ASP A 1 540 ? 32.676 -8.749 -0.431 1.00 88.00 540 ASP A N 1
ATOM 4145 C CA . ASP A 1 540 ? 32.619 -9.711 -1.536 1.00 88.00 540 ASP A CA 1
ATOM 4146 C C . ASP A 1 540 ? 31.802 -10.948 -1.124 1.00 88.00 540 ASP A C 1
ATOM 4148 O O . ASP A 1 540 ? 31.912 -11.435 0.007 1.00 88.00 540 ASP A O 1
ATOM 4152 N N . LYS A 1 541 ? 30.970 -11.460 -2.039 1.00 87.12 541 LYS A N 1
ATOM 4153 C CA . LYS A 1 541 ? 30.173 -12.672 -1.818 1.00 87.12 541 LYS A CA 1
ATOM 4154 C C . LYS A 1 541 ? 31.067 -13.816 -1.324 1.00 87.12 541 LYS A C 1
ATOM 4156 O O . LYS A 1 541 ? 32.073 -14.135 -1.949 1.00 87.12 541 LYS A O 1
ATOM 4161 N N . GLY A 1 542 ? 30.658 -14.460 -0.234 1.00 85.75 542 GLY A N 1
ATOM 4162 C CA . GLY A 1 542 ? 31.379 -15.555 0.416 1.00 85.75 542 GLY A CA 1
ATOM 4163 C C . GLY A 1 542 ? 32.392 -15.113 1.476 1.00 85.75 542 GLY A C 1
ATOM 4164 O O . GLY A 1 542 ? 32.988 -15.971 2.122 1.00 85.75 542 GLY A O 1
ATOM 4165 N N . THR A 1 543 ? 32.578 -13.808 1.702 1.00 90.75 543 THR A N 1
ATOM 4166 C CA . THR A 1 543 ? 33.435 -13.314 2.793 1.00 90.75 543 THR A CA 1
ATOM 4167 C C . THR A 1 543 ? 32.819 -13.682 4.143 1.00 90.75 543 THR A C 1
ATOM 4169 O O . THR A 1 543 ? 31.658 -13.368 4.387 1.00 90.75 543 THR A O 1
ATOM 4172 N N . SER A 1 544 ? 33.582 -14.320 5.034 1.00 90.69 544 SER A N 1
ATOM 4173 C CA . SER A 1 544 ? 33.198 -14.467 6.445 1.00 90.69 544 SER A CA 1
ATOM 4174 C C . SER A 1 544 ? 33.655 -13.230 7.214 1.00 90.69 544 SER A C 1
ATOM 4176 O O . SER A 1 544 ? 34.850 -12.938 7.255 1.00 90.69 544 SER A O 1
ATOM 4178 N N . VAL A 1 545 ? 32.707 -12.487 7.779 1.00 89.88 545 VAL A N 1
ATOM 4179 C CA . VAL A 1 545 ? 32.953 -11.237 8.502 1.00 89.88 545 VAL A CA 1
ATOM 4180 C C . VAL A 1 545 ? 32.766 -11.487 9.994 1.00 89.88 545 VAL A C 1
ATOM 4182 O O . VAL A 1 545 ? 31.670 -11.810 10.443 1.00 89.88 545 VAL A O 1
ATOM 4185 N N . LEU A 1 546 ? 33.831 -11.342 10.778 1.00 88.25 546 LEU A N 1
ATOM 4186 C CA . LEU A 1 546 ? 33.760 -11.309 12.236 1.00 88.25 546 LEU A CA 1
ATOM 4187 C C . LEU A 1 546 ? 33.108 -9.993 12.665 1.00 88.25 546 LEU A C 1
ATOM 4189 O O . LEU A 1 546 ? 33.623 -8.921 12.357 1.00 88.25 546 LEU A O 1
ATOM 4193 N N . VAL A 1 547 ? 31.997 -10.080 13.384 1.00 86.00 547 VAL A N 1
ATOM 4194 C CA . VAL A 1 547 ? 31.332 -8.954 14.036 1.00 86.00 547 VAL A CA 1
ATOM 4195 C C . VAL A 1 547 ? 31.647 -8.970 15.530 1.00 86.00 547 VAL A C 1
ATOM 4197 O O . VAL A 1 547 ? 31.570 -10.014 16.181 1.00 86.00 547 VAL A O 1
ATOM 4200 N N . THR A 1 548 ? 32.004 -7.810 16.076 1.00 85.25 548 THR A N 1
ATOM 4201 C CA . THR A 1 548 ? 32.413 -7.657 17.480 1.00 85.25 548 THR A CA 1
ATOM 4202 C C . THR A 1 548 ? 31.643 -6.520 18.135 1.00 85.25 548 THR A C 1
ATOM 4204 O O . THR A 1 548 ? 31.653 -5.394 17.632 1.00 85.25 548 THR A O 1
ATOM 4207 N N . ALA A 1 549 ? 30.992 -6.818 19.258 1.00 73.56 549 ALA A N 1
ATOM 4208 C CA . ALA A 1 549 ? 30.239 -5.889 20.081 1.00 73.56 549 ALA A CA 1
ATOM 4209 C C . ALA A 1 549 ? 31.154 -5.264 21.141 1.00 73.56 549 ALA A C 1
ATOM 4211 O O . ALA A 1 549 ? 31.727 -5.958 21.981 1.00 73.56 549 ALA A O 1
ATOM 4212 N N . GLY A 1 550 ? 31.278 -3.940 21.116 1.00 73.50 550 GLY A N 1
ATOM 4213 C CA . GLY A 1 550 ? 31.933 -3.156 22.160 1.00 73.50 550 GLY A CA 1
ATOM 4214 C C . GLY A 1 550 ? 30.889 -2.486 23.048 1.00 73.50 550 GLY A C 1
ATOM 4215 O O . GLY A 1 550 ? 30.116 -1.674 22.547 1.00 73.50 550 GLY A O 1
ATOM 4216 N N . SER A 1 551 ? 30.863 -2.804 24.346 1.00 65.00 551 SER A N 1
ATOM 4217 C CA . SER A 1 551 ? 29.954 -2.152 25.310 1.00 65.00 551 SER A CA 1
ATOM 4218 C C . SER A 1 551 ? 30.473 -0.761 25.687 1.00 65.00 551 SER A C 1
ATOM 4220 O O . SER A 1 551 ? 31.685 -0.572 25.815 1.00 65.00 551 SER A O 1
ATOM 4222 N N . THR A 1 552 ? 29.581 0.209 25.898 1.00 57.56 552 THR A N 1
ATOM 4223 C CA . THR A 1 552 ? 29.949 1.486 26.540 1.00 57.56 552 THR A CA 1
ATOM 4224 C C . THR A 1 552 ? 29.917 1.346 28.074 1.00 57.56 552 THR A C 1
ATOM 4226 O O . THR A 1 552 ? 29.223 0.461 28.581 1.00 57.56 552 THR A O 1
ATOM 4229 N N . PRO A 1 553 ? 30.660 2.159 28.853 1.00 50.41 553 PRO A N 1
ATOM 4230 C CA . PRO A 1 553 ? 30.665 2.061 30.318 1.00 50.41 553 PRO A CA 1
ATOM 4231 C C . PRO A 1 553 ? 29.256 2.136 30.931 1.00 50.41 553 PRO A C 1
ATOM 4233 O O . PRO A 1 553 ? 28.480 3.015 30.575 1.00 50.41 553 PRO A O 1
ATOM 4236 N N . GLY A 1 554 ? 28.940 1.219 31.853 1.00 49.62 554 GLY A N 1
ATOM 4237 C CA . GLY A 1 554 ? 27.614 1.100 32.484 1.00 49.62 554 GLY A CA 1
ATOM 4238 C C . GLY A 1 554 ? 26.644 0.168 31.747 1.00 49.62 554 GLY A C 1
ATOM 4239 O O . GLY A 1 554 ? 25.669 -0.287 32.337 1.00 49.62 554 GLY A O 1
ATOM 4240 N N . SER A 1 555 ? 26.955 -0.189 30.497 1.00 54.06 555 SER A N 1
ATOM 4241 C CA . SER A 1 555 ? 26.188 -1.161 29.722 1.00 54.06 555 SER A CA 1
ATOM 4242 C C . SER A 1 555 ? 26.872 -2.528 29.671 1.00 54.06 555 SER A C 1
ATOM 4244 O O . SER A 1 555 ? 28.100 -2.630 29.758 1.00 54.06 555 SER A O 1
ATOM 4246 N N . GLN A 1 556 ? 26.087 -3.590 29.503 1.00 62.53 556 GLN A N 1
ATOM 4247 C CA . GLN A 1 556 ? 26.607 -4.931 29.226 1.00 62.53 556 GLN A CA 1
ATOM 4248 C C . GLN A 1 556 ? 25.964 -5.491 27.966 1.00 62.53 556 GLN A C 1
ATOM 4250 O O . GLN A 1 556 ? 24.744 -5.430 27.826 1.00 62.53 556 GLN A O 1
ATOM 4255 N N . PHE A 1 557 ? 26.785 -6.045 27.069 1.00 60.19 557 PHE A N 1
ATOM 4256 C CA . PHE A 1 557 ? 26.307 -6.795 25.910 1.00 60.19 557 PHE A CA 1
ATOM 4257 C C . PHE A 1 557 ? 25.459 -7.985 26.364 1.00 60.19 557 PHE A C 1
ATOM 4259 O O . PHE A 1 557 ? 25.893 -8.791 27.187 1.00 60.19 557 PHE A O 1
ATOM 4266 N N . VAL A 1 558 ? 24.262 -8.085 25.803 1.00 58.00 558 VAL A N 1
ATOM 4267 C CA . VAL A 1 558 ? 23.264 -9.099 26.142 1.00 58.00 558 VAL A CA 1
ATOM 4268 C C . VAL A 1 558 ? 23.227 -10.172 25.064 1.00 58.00 558 VAL A C 1
ATOM 4270 O O . VAL A 1 558 ? 23.377 -11.358 25.357 1.00 58.00 558 VAL A O 1
ATOM 4273 N N . ALA A 1 559 ? 23.017 -9.761 23.812 1.00 55.03 559 ALA A N 1
ATOM 4274 C CA . ALA A 1 559 ? 22.863 -10.668 22.685 1.00 55.03 559 ALA A CA 1
ATOM 4275 C C . ALA A 1 559 ? 23.009 -9.954 21.336 1.00 55.03 559 ALA A C 1
ATOM 4277 O O . ALA A 1 559 ? 22.869 -8.734 21.227 1.00 55.03 559 ALA A O 1
ATOM 4278 N N . TRP A 1 560 ? 23.251 -10.743 20.291 1.00 60.66 560 TRP A N 1
ATOM 4279 C CA . TRP A 1 560 ? 23.118 -10.310 18.902 1.00 60.66 560 TRP A CA 1
ATOM 4280 C C . TRP A 1 560 ? 21.666 -10.390 18.416 1.00 60.66 560 TRP A C 1
ATOM 4282 O O . TRP A 1 560 ? 20.914 -11.270 18.834 1.00 60.66 560 TRP A O 1
ATOM 4292 N N . ASN A 1 561 ? 21.313 -9.499 17.494 1.00 51.28 561 ASN A N 1
ATOM 4293 C CA . ASN A 1 561 ? 20.042 -9.428 16.783 1.00 51.28 561 ASN A CA 1
ATOM 4294 C C . ASN A 1 561 ? 20.283 -9.313 15.263 1.00 51.28 561 ASN A C 1
ATOM 4296 O O . ASN A 1 561 ? 21.337 -8.842 14.827 1.00 51.28 561 ASN A O 1
ATOM 4300 N N . GLY A 1 562 ? 19.302 -9.710 14.450 1.00 56.38 562 GLY A N 1
ATOM 4301 C CA . GLY A 1 562 ? 19.401 -9.767 12.986 1.00 56.38 562 GLY A CA 1
ATOM 4302 C C . GLY A 1 562 ? 20.007 -11.081 12.473 1.00 56.38 562 GLY A C 1
ATOM 4303 O O . GLY A 1 562 ? 19.657 -12.160 12.937 1.00 56.38 562 GLY A O 1
ATOM 4304 N N . ASP A 1 563 ? 20.924 -11.000 11.509 1.00 64.94 563 ASP A N 1
ATOM 4305 C CA . ASP A 1 563 ? 21.638 -12.121 10.874 1.00 64.94 563 ASP A CA 1
ATOM 4306 C C . ASP A 1 563 ? 22.782 -12.703 11.736 1.00 64.94 563 ASP A C 1
ATOM 4308 O O . ASP A 1 563 ? 23.632 -13.451 11.244 1.00 64.94 563 ASP A O 1
ATOM 4312 N N . ALA A 1 564 ? 22.818 -12.358 13.024 1.00 63.25 564 ALA A N 1
ATOM 4313 C CA . ALA A 1 564 ? 23.721 -12.901 14.028 1.00 63.25 564 ALA A CA 1
ATOM 4314 C C . ALA A 1 564 ? 22.952 -13.175 15.330 1.00 63.25 564 ALA A C 1
ATOM 4316 O O . ALA A 1 564 ? 22.010 -12.460 15.662 1.00 63.25 564 ALA A O 1
ATOM 4317 N N . SER A 1 565 ? 23.370 -14.191 16.088 1.00 58.28 565 SER A N 1
ATOM 4318 C CA . SER A 1 565 ? 22.707 -14.610 17.331 1.00 58.28 565 SER A CA 1
ATOM 4319 C C . SER A 1 565 ? 23.707 -15.046 18.403 1.00 58.28 565 SER A C 1
ATOM 4321 O O . SER A 1 565 ? 24.846 -15.403 18.095 1.00 58.28 565 SER A O 1
ATOM 4323 N N . GLY A 1 566 ? 23.249 -15.103 19.654 1.00 52.19 566 GLY A N 1
ATOM 4324 C CA . GLY A 1 566 ? 24.014 -15.596 20.801 1.00 52.19 566 GLY A CA 1
ATOM 4325 C C . GLY A 1 566 ? 24.485 -14.484 21.739 1.00 52.19 566 GLY A C 1
ATOM 4326 O O . GLY A 1 566 ? 24.463 -13.310 21.386 1.00 52.19 566 GLY A O 1
ATOM 4327 N N . ALA A 1 567 ? 24.910 -14.879 22.941 1.00 57.75 567 ALA A N 1
ATOM 4328 C CA . ALA A 1 567 ? 25.318 -13.974 24.024 1.00 57.75 567 ALA A CA 1
ATOM 4329 C C . ALA A 1 567 ? 26.838 -13.699 24.070 1.00 57.75 567 ALA A C 1
ATOM 4331 O O . ALA A 1 567 ? 27.329 -13.008 24.958 1.00 57.75 567 ALA A O 1
ATOM 4332 N N . SER A 1 568 ? 27.605 -14.244 23.119 1.00 70.69 568 SER A N 1
ATOM 4333 C CA . SER A 1 568 ? 29.031 -13.930 22.970 1.00 70.69 568 SER A CA 1
ATOM 4334 C C . SER A 1 568 ? 29.195 -12.553 22.322 1.00 70.69 568 SER A C 1
ATOM 4336 O O . SER A 1 568 ? 28.589 -12.348 21.276 1.00 70.69 568 SER A O 1
ATOM 4338 N N . PRO A 1 569 ? 30.051 -11.644 22.823 1.00 70.50 569 PRO A N 1
ATOM 4339 C CA . PRO A 1 569 ? 30.266 -10.320 22.227 1.00 70.50 569 PRO A CA 1
ATOM 4340 C C . PRO A 1 569 ? 31.032 -10.360 20.893 1.00 70.50 569 PRO A C 1
ATOM 4342 O O . PRO A 1 569 ? 31.395 -9.324 20.349 1.00 70.50 569 PRO A O 1
ATOM 4345 N N . PHE A 1 570 ? 31.300 -11.542 20.345 1.00 85.12 570 PHE A N 1
ATOM 4346 C CA . PHE A 1 570 ? 31.879 -11.743 19.020 1.00 85.12 570 PHE A CA 1
ATOM 4347 C C . PHE A 1 570 ? 31.197 -12.926 18.331 1.00 85.12 570 PHE A C 1
ATOM 4349 O O . PHE A 1 570 ? 30.918 -13.946 18.969 1.00 85.12 570 PHE A O 1
ATOM 4356 N N . THR A 1 571 ? 30.939 -12.796 17.030 1.00 83.88 571 THR A N 1
ATOM 4357 C CA . THR A 1 571 ? 30.411 -13.871 16.175 1.00 83.88 571 THR A CA 1
ATOM 4358 C C . THR A 1 571 ? 30.773 -13.627 14.707 1.00 83.88 571 THR A C 1
ATOM 4360 O O . THR A 1 571 ? 31.258 -12.555 14.365 1.00 83.88 571 THR A O 1
ATOM 4363 N N . SER A 1 572 ? 30.606 -14.610 13.824 1.00 87.19 572 SER A N 1
ATOM 4364 C CA . SER A 1 572 ? 30.943 -14.481 12.399 1.00 87.19 572 SER A CA 1
ATOM 4365 C C . SER A 1 572 ? 29.710 -14.592 11.515 1.00 87.19 572 SER A C 1
ATOM 4367 O O . SER A 1 572 ? 28.845 -15.434 11.740 1.00 87.19 572 SER A O 1
ATOM 4369 N N . VAL A 1 573 ? 29.669 -13.770 10.469 1.00 84.75 573 VAL A N 1
ATOM 4370 C CA . VAL A 1 573 ? 28.585 -13.705 9.492 1.00 84.75 573 VAL A CA 1
ATOM 4371 C C . VAL A 1 573 ? 29.140 -13.945 8.091 1.00 84.75 573 VAL A C 1
ATOM 4373 O O . VAL A 1 573 ? 29.991 -13.203 7.609 1.00 84.75 573 VAL A O 1
ATOM 4376 N N . LEU A 1 574 ? 28.652 -14.989 7.418 1.00 88.69 574 LEU A N 1
ATOM 4377 C CA . LEU A 1 574 ? 28.991 -15.276 6.023 1.00 88.69 574 LEU A CA 1
ATOM 4378 C C . LEU A 1 574 ? 28.215 -14.343 5.085 1.00 88.69 574 LEU A C 1
ATOM 4380 O O . LEU A 1 574 ? 26.994 -14.309 5.146 1.00 88.69 574 LEU A O 1
ATOM 4384 N N . MET A 1 575 ? 28.881 -13.629 4.185 1.00 87.19 575 MET A N 1
ATOM 4385 C CA . MET A 1 575 ? 28.236 -12.715 3.237 1.00 87.19 575 MET A CA 1
ATOM 4386 C C . MET A 1 575 ? 27.754 -13.454 1.984 1.00 87.19 575 MET A C 1
ATOM 4388 O O . MET A 1 575 ? 28.361 -13.375 0.920 1.00 87.19 575 MET A O 1
ATOM 4392 N N . ASP A 1 576 ? 26.666 -14.208 2.103 1.00 80.19 576 ASP A N 1
ATOM 4393 C CA . ASP A 1 576 ? 25.997 -14.953 1.022 1.00 80.19 576 ASP A CA 1
ATOM 4394 C C . ASP A 1 576 ? 24.765 -14.234 0.434 1.00 80.19 576 ASP A C 1
ATOM 4396 O O . ASP A 1 576 ? 24.353 -14.539 -0.691 1.00 80.19 576 ASP A O 1
ATOM 4400 N N . LYS A 1 577 ? 24.251 -13.237 1.162 1.00 74.88 577 LYS A N 1
ATOM 4401 C CA . LYS A 1 577 ? 23.208 -12.268 0.793 1.00 74.88 577 LYS A CA 1
ATOM 4402 C C . LYS A 1 577 ? 23.445 -10.934 1.535 1.00 74.88 577 LYS A C 1
ATOM 4404 O O . LYS A 1 577 ? 24.347 -10.887 2.379 1.00 74.88 577 LYS A O 1
ATOM 4409 N N . PRO A 1 578 ? 22.705 -9.845 1.243 1.00 73.88 578 PRO A N 1
ATOM 4410 C CA . PRO A 1 578 ? 22.700 -8.651 2.096 1.00 73.88 578 PRO A CA 1
ATOM 4411 C C . PRO A 1 578 ? 22.241 -9.005 3.515 1.00 73.88 578 PRO A C 1
ATOM 4413 O O . PRO A 1 578 ? 21.327 -9.813 3.667 1.00 73.88 578 PRO A O 1
ATOM 4416 N N . LYS A 1 579 ? 22.891 -8.439 4.538 1.00 65.06 579 LYS A N 1
ATOM 4417 C CA . LYS A 1 579 ? 22.684 -8.810 5.948 1.00 65.06 579 LYS A CA 1
ATOM 4418 C C . LYS A 1 579 ? 22.636 -7.603 6.874 1.00 65.06 579 LYS A C 1
ATOM 4420 O O . LYS A 1 579 ? 23.252 -6.574 6.594 1.00 65.06 579 LYS A O 1
ATOM 4425 N N . PHE A 1 580 ? 21.952 -7.754 7.999 1.00 64.88 580 PHE A N 1
ATOM 4426 C CA . PHE A 1 580 ? 21.867 -6.787 9.085 1.00 64.88 580 PHE A CA 1
ATOM 4427 C C . PHE A 1 580 ? 22.230 -7.443 10.419 1.00 64.88 580 PHE A C 1
ATOM 4429 O O . PHE A 1 580 ? 21.676 -8.474 10.767 1.00 64.88 580 PHE A O 1
ATOM 4436 N N . VAL A 1 581 ? 23.128 -6.839 11.195 1.00 59.06 581 VAL A N 1
ATOM 4437 C CA . VAL A 1 581 ? 23.524 -7.325 12.524 1.00 59.06 581 VAL A CA 1
ATOM 4438 C C . VAL A 1 581 ? 23.445 -6.198 13.538 1.00 59.06 581 VAL A C 1
ATOM 4440 O O . VAL A 1 581 ? 24.017 -5.132 13.322 1.00 59.06 581 VAL A O 1
ATOM 4443 N N . ALA A 1 582 ? 22.817 -6.443 14.683 1.00 55.94 582 ALA A N 1
ATOM 4444 C CA . ALA A 1 582 ? 22.779 -5.490 15.781 1.00 55.94 582 ALA A CA 1
ATOM 4445 C C . ALA A 1 582 ? 23.216 -6.096 17.116 1.00 55.94 582 ALA A C 1
ATOM 4447 O O . ALA A 1 582 ? 22.912 -7.250 17.398 1.00 55.94 582 ALA A O 1
ATOM 4448 N N . GLY A 1 583 ? 23.926 -5.324 17.939 1.00 54.91 583 GLY A N 1
ATOM 4449 C CA . GLY A 1 583 ? 24.228 -5.695 19.326 1.00 54.91 583 GLY A CA 1
ATOM 4450 C C . GLY A 1 583 ? 23.226 -5.068 20.297 1.00 54.91 583 GLY A C 1
ATOM 4451 O O . GLY A 1 583 ? 22.936 -3.879 20.169 1.00 54.91 583 GLY A O 1
ATOM 4452 N N . ILE A 1 584 ? 22.719 -5.856 21.249 1.00 53.47 584 ILE A N 1
ATOM 4453 C CA . ILE A 1 584 ? 21.796 -5.426 22.315 1.00 53.47 584 ILE A CA 1
ATOM 4454 C C . ILE A 1 584 ? 22.568 -5.264 23.631 1.00 53.47 584 ILE A C 1
ATOM 4456 O O . ILE A 1 584 ? 23.342 -6.157 23.988 1.00 53.47 584 ILE A O 1
ATOM 4460 N N . PHE A 1 585 ? 22.335 -4.172 24.367 1.00 61.12 585 PHE A N 1
ATOM 4461 C CA . PHE A 1 585 ? 23.024 -3.842 25.619 1.00 61.12 585 PHE A CA 1
ATOM 4462 C C . PHE A 1 585 ? 22.038 -3.371 26.725 1.00 61.12 585 PHE A C 1
ATOM 4464 O O . PHE A 1 585 ? 21.159 -2.556 26.464 1.00 61.12 585 PHE A O 1
ATOM 4471 N N . ASN A 1 586 ? 22.189 -3.836 27.978 1.00 53.56 586 ASN A N 1
ATOM 4472 C CA . ASN A 1 586 ? 21.331 -3.457 29.134 1.00 53.56 586 ASN A CA 1
ATOM 4473 C C . ASN A 1 586 ? 21.966 -2.378 30.044 1.00 53.56 586 ASN A C 1
ATOM 4475 O O . ASN A 1 586 ? 23.192 -2.320 30.116 1.00 53.56 586 ASN A O 1
ATOM 4479 N N . HIS A 1 587 ? 21.148 -1.589 30.777 1.00 50.84 587 HIS A N 1
ATOM 4480 C CA . HIS A 1 587 ? 21.556 -0.566 31.773 1.00 50.84 587 HIS A CA 1
ATOM 4481 C C . HIS A 1 587 ? 20.689 -0.591 33.060 1.00 50.84 587 HIS A C 1
ATOM 4483 O O . HIS A 1 587 ? 19.473 -0.741 32.962 1.00 50.84 587 HIS A O 1
ATOM 4489 N N . ASP A 1 588 ? 21.267 -0.337 34.243 1.00 48.44 588 ASP A N 1
ATOM 4490 C CA . ASP A 1 588 ? 20.541 -0.162 35.525 1.00 48.44 588 ASP A CA 1
ATOM 4491 C C . ASP A 1 588 ? 20.299 1.348 35.832 1.00 48.44 588 ASP A C 1
ATOM 4493 O O . ASP A 1 588 ? 21.278 2.089 35.926 1.00 48.44 588 ASP A O 1
ATOM 4497 N N . THR A 1 589 ? 19.057 1.863 36.012 1.00 46.12 589 THR A N 1
ATOM 4498 C CA . THR A 1 589 ? 18.807 3.304 36.361 1.00 46.12 589 THR A CA 1
ATOM 4499 C C . THR A 1 589 ? 17.624 3.593 37.325 1.00 46.12 589 THR A C 1
ATOM 4501 O O . THR A 1 589 ? 16.632 2.869 37.353 1.00 46.12 589 THR A O 1
ATOM 4504 N N . CYS A 1 590 ? 17.729 4.681 38.121 1.00 52.12 590 CYS A N 1
ATOM 4505 C CA . CYS A 1 590 ? 16.744 5.224 39.094 1.00 52.12 590 CYS A CA 1
ATOM 4506 C C . CYS A 1 590 ? 16.120 6.585 38.658 1.00 52.12 590 CYS A C 1
ATOM 4508 O O . CYS A 1 590 ? 16.545 7.175 37.668 1.00 52.12 590 CYS A O 1
ATOM 4510 N N . ALA A 1 591 ? 15.095 7.094 39.375 1.00 54.88 591 ALA A N 1
ATOM 4511 C CA . ALA A 1 591 ? 14.271 8.259 38.977 1.00 54.88 591 ALA A CA 1
ATOM 4512 C C . ALA A 1 591 ? 14.924 9.653 39.180 1.00 54.88 591 ALA A C 1
ATOM 4514 O O . ALA A 1 591 ? 15.519 9.912 40.229 1.00 54.88 591 ALA A O 1
ATOM 4515 N N . VAL A 1 592 ? 14.734 10.575 38.217 1.00 64.12 592 VAL A N 1
ATOM 4516 C CA . VAL A 1 592 ? 15.290 11.956 38.208 1.00 64.12 592 VAL A CA 1
ATOM 4517 C C . VAL A 1 592 ? 14.243 13.032 37.834 1.00 64.12 592 VAL A C 1
ATOM 4519 O O . VAL A 1 592 ? 13.121 12.695 37.464 1.00 64.12 592 VAL A O 1
ATOM 4522 N N . SER A 1 593 ? 14.582 14.332 37.923 1.00 75.31 593 SER A N 1
ATOM 4523 C CA . SER A 1 593 ? 13.699 15.463 37.540 1.00 75.31 593 SER A CA 1
ATOM 4524 C C . SER A 1 593 ? 14.425 16.612 36.811 1.00 75.31 593 SER A C 1
ATOM 4526 O O . SER A 1 593 ? 15.602 16.873 37.078 1.00 75.31 593 SER A O 1
ATOM 4528 N N . LEU A 1 594 ? 13.708 17.312 35.913 1.00 75.12 594 LEU A N 1
ATOM 4529 C CA . LEU A 1 594 ? 14.212 18.396 35.048 1.00 75.12 594 LEU A CA 1
ATOM 4530 C C . LEU A 1 594 ? 13.472 19.728 35.318 1.00 75.12 594 LEU A C 1
ATOM 4532 O O . LEU A 1 594 ? 12.369 19.933 34.810 1.00 75.12 594 LEU A O 1
ATOM 4536 N N . PRO A 1 595 ? 14.035 20.644 36.124 1.00 57.66 595 PRO A N 1
ATOM 4537 C CA . PRO A 1 595 ? 13.359 21.880 36.527 1.00 57.66 595 PRO A CA 1
ATOM 4538 C C . PRO A 1 595 ? 13.250 22.939 35.418 1.00 57.66 595 PRO A C 1
ATOM 4540 O O . PRO A 1 595 ? 12.416 23.833 35.530 1.00 57.66 595 PRO A O 1
ATOM 4543 N N . ASP A 1 596 ? 14.041 22.832 34.347 1.00 58.72 596 ASP A N 1
ATOM 4544 C CA . ASP A 1 596 ? 14.058 23.796 33.234 1.00 58.72 596 ASP A CA 1
ATOM 4545 C C . ASP A 1 596 ? 12.919 23.556 32.209 1.00 58.72 596 ASP A C 1
ATOM 4547 O O . ASP A 1 596 ? 12.821 24.249 31.197 1.00 58.72 596 ASP A O 1
ATOM 4551 N N . GLY A 1 597 ? 12.019 22.603 32.491 1.00 56.62 597 GLY A N 1
ATOM 4552 C CA . GLY A 1 597 ? 10.854 22.266 31.668 1.00 56.62 597 GLY A CA 1
ATOM 4553 C C . GLY A 1 597 ? 11.106 21.118 30.677 1.00 56.62 597 GLY A C 1
ATOM 4554 O O . GLY A 1 597 ? 12.230 20.642 30.544 1.00 56.62 597 GLY A O 1
ATOM 4555 N N . PRO A 1 598 ? 10.063 20.637 29.972 1.00 58.22 598 PRO A N 1
ATOM 4556 C CA . PRO A 1 598 ? 10.161 19.463 29.100 1.00 58.22 598 PRO A CA 1
ATOM 4557 C C . PRO A 1 598 ? 10.783 19.759 27.725 1.00 58.22 598 PRO A C 1
ATOM 4559 O O . PRO A 1 598 ? 10.894 18.846 26.907 1.00 58.22 598 PRO A O 1
ATOM 4562 N N . SER A 1 599 ? 11.175 21.006 27.433 1.00 62.84 599 SER A N 1
ATOM 4563 C CA . SER A 1 599 ? 11.730 21.379 26.127 1.00 62.84 599 SER A CA 1
ATOM 4564 C C . SER A 1 599 ? 12.684 22.575 26.167 1.00 62.84 599 SER A C 1
ATOM 4566 O O . SER A 1 599 ? 12.410 23.543 26.872 1.00 62.84 599 SER A O 1
ATOM 4568 N N . ILE A 1 600 ? 13.729 22.560 25.331 1.00 64.38 600 ILE A N 1
ATOM 4569 C CA . ILE A 1 600 ? 14.688 23.661 25.134 1.00 64.38 600 ILE A CA 1
ATOM 4570 C C . ILE A 1 600 ? 14.928 23.890 23.632 1.00 64.38 600 ILE A C 1
ATOM 4572 O O . ILE A 1 600 ? 14.968 22.946 22.845 1.00 64.38 600 ILE A O 1
ATOM 4576 N N . THR A 1 601 ? 15.106 25.148 23.216 1.00 69.69 601 THR A N 1
ATOM 4577 C CA . THR A 1 601 ? 15.392 25.518 21.815 1.00 69.69 601 THR A CA 1
ATOM 4578 C C . THR A 1 601 ? 16.860 25.923 21.615 1.00 69.69 601 THR A C 1
ATOM 4580 O O . THR A 1 601 ? 17.399 26.696 22.402 1.00 69.69 601 THR A O 1
ATOM 4583 N N . ALA A 1 602 ? 17.493 25.427 20.547 1.00 62.00 602 ALA A N 1
ATOM 4584 C CA . ALA A 1 602 ? 18.890 25.631 20.167 1.00 62.00 602 ALA A CA 1
ATOM 4585 C C . ALA A 1 602 ? 19.028 26.417 18.841 1.00 62.00 602 ALA A C 1
ATOM 4587 O O . ALA A 1 602 ? 18.251 26.190 17.906 1.00 62.00 602 ALA A O 1
ATOM 4588 N N . PRO A 1 603 ? 20.040 27.292 18.699 1.00 60.38 603 PRO A N 1
ATOM 4589 C CA . PRO A 1 603 ? 20.291 28.019 17.454 1.00 60.38 603 PRO A CA 1
ATOM 4590 C C . PRO A 1 603 ? 20.776 27.099 16.321 1.00 60.38 603 PRO A C 1
ATOM 4592 O O . PRO A 1 603 ? 21.327 26.018 16.555 1.00 60.38 603 PRO A O 1
ATOM 4595 N N . ALA A 1 604 ? 20.595 27.541 15.072 1.00 61.72 604 ALA A N 1
ATOM 4596 C CA . ALA A 1 604 ? 20.970 26.769 13.886 1.00 61.72 604 ALA A CA 1
ATOM 4597 C C . ALA A 1 604 ? 22.477 26.570 13.759 1.00 61.72 604 ALA A C 1
ATOM 4599 O O . ALA A 1 604 ? 22.891 25.497 13.354 1.00 61.72 604 ALA A O 1
ATOM 4600 N N . THR A 1 605 ? 23.287 27.540 14.189 1.00 59.72 605 THR A N 1
ATOM 4601 C CA . THR A 1 605 ? 24.752 27.417 14.287 1.00 59.72 605 THR A CA 1
ATOM 4602 C C . THR A 1 605 ? 25.208 26.349 15.279 1.00 59.72 605 THR A C 1
ATOM 4604 O O . THR A 1 605 ? 26.389 26.025 15.343 1.00 59.72 605 THR A O 1
ATOM 4607 N N . GLY A 1 606 ? 24.289 25.806 16.081 1.00 71.00 606 GLY A N 1
ATOM 4608 C CA . GLY A 1 606 ? 24.644 24.987 17.226 1.00 71.00 606 GLY A CA 1
ATOM 4609 C C . GLY A 1 606 ? 25.178 25.831 18.386 1.00 71.00 606 GLY A C 1
ATOM 4610 O O . GLY A 1 606 ? 25.166 27.062 18.347 1.00 71.00 606 GLY A O 1
ATOM 4611 N N . GLY A 1 607 ? 25.610 25.169 19.454 1.00 67.75 607 GLY A N 1
ATOM 4612 C CA . GLY A 1 607 ? 26.080 25.812 20.681 1.00 67.75 607 GLY A CA 1
ATOM 4613 C C . GLY A 1 607 ? 25.937 24.906 21.900 1.00 67.75 607 GLY A C 1
ATOM 4614 O O . GLY A 1 607 ? 25.363 23.824 21.807 1.00 67.75 607 GLY A O 1
ATOM 4615 N N . LEU A 1 608 ? 26.459 25.342 23.046 1.00 68.31 608 LEU A N 1
ATOM 4616 C CA . LEU A 1 608 ? 26.339 24.605 24.305 1.00 68.31 608 LEU A CA 1
ATOM 4617 C C . LEU A 1 608 ? 25.010 24.935 25.000 1.00 68.31 608 LEU A C 1
ATOM 4619 O O . LEU A 1 608 ? 24.688 26.102 25.207 1.00 68.31 608 LEU A O 1
ATOM 4623 N N . ILE A 1 609 ? 24.269 23.907 25.402 1.00 70.38 609 ILE A N 1
ATOM 4624 C CA . ILE A 1 609 ? 23.060 23.989 26.227 1.00 70.38 609 ILE A CA 1
ATOM 4625 C C . ILE A 1 609 ? 23.344 23.309 27.555 1.00 70.38 609 ILE A C 1
ATOM 4627 O O . ILE A 1 609 ? 23.772 22.162 27.575 1.00 70.38 609 ILE A O 1
ATOM 4631 N N . GLN A 1 610 ? 23.078 23.992 28.663 1.00 71.50 610 GLN A N 1
ATOM 4632 C CA . GLN A 1 610 ? 23.186 23.414 29.999 1.00 71.50 610 GLN A CA 1
ATOM 4633 C C . GLN A 1 610 ? 21.802 23.015 30.506 1.00 71.50 610 GLN A C 1
ATOM 4635 O O . GLN A 1 610 ? 20.873 23.814 30.471 1.00 71.50 610 GLN A O 1
ATOM 4640 N N . VAL A 1 611 ? 21.682 21.782 30.980 1.00 73.12 611 VAL A N 1
ATOM 4641 C CA . VAL A 1 611 ? 20.460 21.179 31.506 1.00 73.12 611 VAL A CA 1
ATOM 4642 C C . VAL A 1 611 ? 20.708 20.813 32.957 1.00 73.12 611 VAL A C 1
ATOM 4644 O O . VAL A 1 611 ? 21.610 20.028 33.257 1.00 73.12 611 VAL A O 1
ATOM 4647 N N . ARG A 1 612 ? 19.916 21.363 33.877 1.00 75.00 612 ARG A N 1
ATOM 4648 C CA . ARG A 1 612 ? 19.993 20.954 35.279 1.00 75.00 612 ARG A CA 1
ATOM 4649 C C . ARG A 1 612 ? 19.226 19.649 35.483 1.00 75.00 612 ARG A C 1
ATOM 4651 O O . ARG A 1 612 ? 18.074 19.533 35.080 1.00 75.00 612 ARG A O 1
ATOM 4658 N N . VAL A 1 613 ? 19.849 18.692 36.162 1.00 74.06 613 VAL A N 1
ATOM 4659 C CA . VAL A 1 613 ? 19.240 17.411 36.529 1.00 74.06 613 VAL A CA 1
ATOM 4660 C C . VAL A 1 613 ? 19.292 17.262 38.041 1.00 74.06 613 VAL A C 1
ATOM 4662 O O . VAL A 1 613 ? 20.368 17.297 38.644 1.00 74.06 613 VAL A O 1
ATOM 4665 N N . ASN A 1 614 ? 18.121 17.086 38.651 1.00 76.62 614 ASN A N 1
ATOM 4666 C CA . ASN A 1 614 ? 17.999 16.842 40.082 1.00 76.62 614 ASN A CA 1
ATOM 4667 C C . ASN A 1 614 ? 17.749 15.347 40.339 1.00 76.62 614 ASN A C 1
ATOM 4669 O O . ASN A 1 614 ? 16.781 14.782 39.822 1.00 76.62 614 ASN A O 1
ATOM 4673 N N . ALA A 1 615 ? 18.597 14.726 41.162 1.00 72.31 615 ALA A N 1
ATOM 4674 C CA . ALA A 1 615 ? 18.554 13.316 41.543 1.00 72.31 615 ALA A CA 1
ATOM 4675 C C . ALA A 1 615 ? 19.017 13.126 43.002 1.00 72.31 615 ALA A C 1
ATOM 4677 O O . ALA A 1 615 ? 19.836 13.893 43.514 1.00 72.31 615 ALA A O 1
ATOM 4678 N N . GLY A 1 616 ? 18.514 12.091 43.685 1.00 67.44 616 GLY A N 1
ATOM 4679 C CA . GLY A 1 616 ? 18.958 11.751 45.046 1.00 67.44 616 GLY A CA 1
ATOM 4680 C C . GLY A 1 616 ? 20.470 11.485 45.107 1.00 67.44 616 GLY A C 1
ATOM 4681 O O . GLY A 1 616 ? 21.044 10.998 44.139 1.00 67.44 616 GLY A O 1
ATOM 4682 N N . SER A 1 617 ? 21.127 11.783 46.232 1.00 56.31 617 SER A N 1
ATOM 4683 C CA . SER A 1 617 ? 22.600 11.803 46.357 1.00 56.31 617 SER A CA 1
ATOM 4684 C C . SER A 1 617 ? 23.318 10.481 46.040 1.00 56.31 617 SER A C 1
ATOM 4686 O O . SER A 1 617 ? 24.504 10.506 45.728 1.00 56.31 617 SER A O 1
ATOM 4688 N N . SER A 1 618 ? 22.617 9.345 46.085 1.00 53.94 618 SER A N 1
ATOM 4689 C CA . SER A 1 618 ? 23.121 8.018 45.699 1.00 53.94 618 SER A CA 1
ATOM 4690 C C . SER A 1 618 ? 22.591 7.510 44.349 1.00 53.94 618 SER A C 1
ATOM 4692 O O . SER A 1 618 ? 22.922 6.397 43.951 1.00 53.94 618 SER A O 1
ATOM 4694 N N . CYS A 1 619 ? 21.754 8.284 43.648 1.00 58.66 619 CYS A N 1
ATOM 4695 C CA . CYS A 1 619 ? 21.125 7.854 42.402 1.00 58.66 619 CYS A CA 1
ATOM 4696 C C . CYS A 1 619 ? 22.073 8.060 41.218 1.00 58.66 619 CYS A C 1
ATOM 4698 O O . CYS A 1 619 ? 22.426 9.198 40.900 1.00 58.66 619 CYS A O 1
ATOM 4700 N N . TYR A 1 620 ? 22.468 6.950 40.588 1.00 52.88 620 TYR A N 1
ATOM 4701 C CA . TYR A 1 620 ? 23.231 6.917 39.344 1.00 52.88 620 TYR A CA 1
ATOM 4702 C C . TYR A 1 620 ? 22.282 7.035 38.153 1.00 52.88 620 TYR A C 1
ATOM 4704 O O . TYR A 1 620 ? 21.340 6.251 38.014 1.00 52.88 620 TYR A O 1
ATOM 4712 N N . TRP A 1 621 ? 22.520 8.028 37.307 1.00 62.28 621 TRP A N 1
ATOM 4713 C CA . TRP A 1 621 ? 21.720 8.266 36.115 1.00 62.28 621 TRP A CA 1
ATOM 4714 C C . TRP A 1 621 ? 22.619 8.641 34.946 1.00 62.28 621 TRP A C 1
ATOM 4716 O O . TRP A 1 621 ? 23.729 9.154 35.118 1.00 62.28 621 TRP A O 1
ATOM 4726 N N . ILE A 1 622 ? 22.113 8.358 33.750 1.00 54.41 622 ILE A N 1
ATOM 4727 C CA . ILE A 1 622 ? 22.797 8.626 32.492 1.00 54.41 622 ILE A CA 1
ATOM 4728 C C . ILE A 1 622 ? 21.894 9.445 31.596 1.00 54.41 622 ILE A C 1
ATOM 4730 O O . ILE A 1 622 ? 20.674 9.279 31.595 1.00 54.41 622 ILE A O 1
ATOM 4734 N N . SER A 1 623 ? 22.511 10.351 30.848 1.00 60.41 623 SER A N 1
ATOM 4735 C CA . SER A 1 623 ? 21.860 11.005 29.727 1.00 60.41 623 SER A CA 1
ATOM 4736 C C . SER A 1 623 ? 22.001 10.162 28.452 1.00 60.41 623 SER A C 1
ATOM 4738 O O . SER A 1 623 ? 23.134 9.971 28.007 1.00 60.41 623 SER A O 1
ATOM 4740 N N . ASP A 1 624 ? 20.903 9.705 27.845 1.00 59.12 624 ASP A N 1
ATOM 4741 C CA . ASP A 1 624 ? 20.909 9.087 26.509 1.00 59.12 624 ASP A CA 1
ATOM 4742 C C . ASP A 1 624 ? 20.465 10.127 25.469 1.00 59.12 624 ASP A C 1
ATOM 4744 O O . ASP A 1 624 ? 19.319 10.591 25.437 1.00 59.12 624 ASP A O 1
ATOM 4748 N N . ASN A 1 625 ? 21.430 10.536 24.646 1.00 59.56 625 ASN A N 1
ATOM 4749 C CA . ASN A 1 625 ? 21.275 11.510 23.582 1.00 59.56 625 ASN A CA 1
ATOM 4750 C C . ASN A 1 625 ? 21.472 10.816 22.229 1.00 59.56 625 ASN A C 1
ATOM 4752 O O . ASN A 1 625 ? 22.596 10.673 21.748 1.00 59.56 625 ASN A O 1
ATOM 4756 N N . ARG A 1 626 ? 20.365 10.420 21.595 1.00 59.12 626 ARG A N 1
ATOM 4757 C CA . ARG A 1 626 ? 20.366 9.779 20.265 1.00 59.12 626 ARG A CA 1
ATOM 4758 C C . ARG A 1 626 ? 20.275 10.773 19.113 1.00 59.12 626 ARG A C 1
ATOM 4760 O O . ARG A 1 626 ? 20.085 10.382 17.960 1.00 59.12 626 ARG A O 1
ATOM 4767 N N . LEU A 1 627 ? 20.376 12.068 19.405 1.00 59.28 627 LEU A N 1
ATOM 4768 C CA . LEU A 1 627 ? 20.343 13.096 18.381 1.00 59.28 627 LEU A CA 1
ATOM 4769 C C . LEU A 1 627 ? 21.694 13.111 17.683 1.00 59.28 627 LEU A C 1
ATOM 4771 O O . LEU A 1 627 ? 22.692 13.568 18.226 1.00 59.28 627 LEU A O 1
ATOM 4775 N N . THR A 1 628 ? 21.710 12.685 16.424 1.00 59.78 628 THR A N 1
ATOM 4776 C CA . THR A 1 628 ? 22.903 12.710 15.557 1.00 59.78 628 THR A CA 1
ATOM 4777 C C . THR A 1 628 ? 23.466 14.118 15.331 1.00 59.78 628 THR A C 1
ATOM 4779 O O . THR A 1 628 ? 24.532 14.286 14.746 1.00 59.78 628 THR A O 1
ATOM 4782 N N . TRP A 1 629 ? 22.745 15.133 15.802 1.00 63.38 629 TRP A N 1
ATOM 4783 C CA . TRP A 1 629 ? 23.040 16.545 15.674 1.00 63.38 629 TRP A CA 1
ATOM 4784 C C . TRP A 1 629 ? 23.171 17.304 17.001 1.00 63.38 629 TRP A C 1
ATOM 4786 O O . TRP A 1 629 ? 23.409 18.510 16.992 1.00 63.38 629 TRP A O 1
ATOM 4796 N N . ALA A 1 630 ? 23.046 16.632 18.140 1.00 63.78 630 ALA A N 1
ATOM 4797 C CA . ALA A 1 630 ? 23.468 17.169 19.423 1.00 63.78 630 ALA A CA 1
ATOM 4798 C C . ALA A 1 630 ? 24.533 16.231 19.980 1.00 63.78 630 ALA A C 1
ATOM 4800 O O . ALA A 1 630 ? 24.242 15.090 20.304 1.00 63.78 630 ALA A O 1
ATOM 4801 N N . GLY A 1 631 ? 25.776 16.682 20.081 1.00 51.28 631 GLY A N 1
ATOM 4802 C CA . GLY A 1 631 ? 26.817 15.953 20.790 1.00 51.28 631 GLY A CA 1
ATOM 4803 C C . GLY A 1 631 ? 26.711 16.197 22.292 1.00 51.28 631 GLY A C 1
ATOM 4804 O O . GLY A 1 631 ? 26.438 17.301 22.740 1.00 51.28 631 GLY A O 1
ATOM 4805 N N . THR A 1 632 ? 26.974 15.190 23.106 1.00 49.47 632 THR A N 1
ATOM 4806 C CA . THR A 1 632 ? 27.494 15.409 24.461 1.00 49.47 632 THR A CA 1
ATOM 4807 C C . THR A 1 632 ? 29.004 15.252 24.392 1.00 49.47 632 THR A C 1
ATOM 4809 O O . THR A 1 632 ? 29.475 14.294 23.783 1.00 49.47 632 THR A O 1
ATOM 4812 N N . THR A 1 633 ? 29.782 16.131 25.024 1.00 40.56 633 THR A N 1
ATOM 4813 C CA . THR A 1 633 ? 31.244 15.945 25.126 1.00 40.56 633 THR A CA 1
ATOM 4814 C C . THR A 1 633 ? 31.620 14.674 25.908 1.00 40.56 633 THR A C 1
ATOM 4816 O O . THR A 1 633 ? 32.724 14.165 25.744 1.00 40.56 633 THR A O 1
ATOM 4819 N N . SER A 1 634 ? 30.673 14.105 26.664 1.00 38.69 634 SER A N 1
ATOM 4820 C CA . SER A 1 634 ? 30.618 12.717 27.151 1.00 38.69 634 SER A CA 1
ATOM 4821 C C . SER A 1 634 ? 29.197 12.431 27.661 1.00 38.69 634 SER A C 1
ATOM 4823 O O . SER A 1 634 ? 28.555 13.364 28.147 1.00 38.69 634 SER A O 1
ATOM 4825 N N . ALA A 1 635 ? 28.699 11.188 27.607 1.00 42.97 635 ALA A N 1
ATOM 4826 C CA . ALA A 1 635 ? 27.489 10.818 28.353 1.00 42.97 635 ALA A CA 1
ATOM 4827 C C . ALA A 1 635 ? 27.640 11.310 29.805 1.00 42.97 635 ALA A C 1
ATOM 4829 O O . ALA A 1 635 ? 28.672 11.050 30.428 1.00 42.97 635 ALA A O 1
ATOM 4830 N N . TYR A 1 636 ? 26.681 12.080 30.334 1.00 49.31 636 TYR A N 1
ATOM 4831 C CA . TYR A 1 636 ? 26.743 12.484 31.739 1.00 49.31 636 TYR A CA 1
ATOM 4832 C C . TYR A 1 636 ? 26.413 11.257 32.583 1.00 49.31 636 TYR A C 1
ATOM 4834 O O . TYR A 1 636 ? 25.249 10.961 32.820 1.00 49.31 636 TYR A O 1
ATOM 4842 N N . THR A 1 637 ? 27.448 10.522 32.983 1.00 48.75 637 THR A N 1
ATOM 4843 C CA . THR A 1 637 ? 27.380 9.437 33.963 1.00 48.75 637 THR A CA 1
ATOM 4844 C C . THR A 1 637 ? 27.761 10.026 35.314 1.00 48.75 637 THR A C 1
ATOM 4846 O O . THR A 1 637 ? 28.934 10.321 35.556 1.00 48.75 637 THR A O 1
ATOM 4849 N N . THR A 1 638 ? 26.791 10.259 36.188 1.00 51.34 638 THR A N 1
ATOM 4850 C CA . THR A 1 638 ? 27.065 10.843 37.506 1.00 51.34 638 THR A CA 1
ATOM 4851 C C . THR A 1 638 ? 26.074 10.345 38.547 1.00 51.34 638 THR A C 1
ATOM 4853 O O . THR A 1 638 ? 25.042 9.756 38.227 1.00 51.34 638 THR A O 1
ATOM 4856 N N . THR A 1 639 ? 26.412 10.558 39.813 1.00 57.34 639 THR A N 1
ATOM 4857 C CA . THR A 1 639 ? 25.555 10.267 40.961 1.00 57.34 639 THR A CA 1
ATOM 4858 C C . THR A 1 639 ? 25.070 11.568 41.588 1.00 57.34 639 THR A C 1
ATOM 4860 O O . THR A 1 639 ? 25.881 12.452 41.865 1.00 57.34 639 THR A O 1
ATOM 4863 N N . GLY A 1 640 ? 23.768 11.682 41.849 1.00 59.84 640 GLY A N 1
ATOM 4864 C CA . GLY A 1 640 ? 23.171 12.884 42.438 1.00 59.84 640 GLY A CA 1
ATOM 4865 C C . GLY A 1 640 ? 22.978 14.038 41.450 1.00 59.84 640 GLY A C 1
ATOM 4866 O O . GLY A 1 640 ? 23.014 13.852 40.236 1.00 59.84 640 GLY A O 1
ATOM 4867 N N . ASN A 1 641 ? 22.703 15.236 41.971 1.00 73.31 641 ASN A N 1
ATOM 4868 C CA . ASN A 1 641 ? 22.421 16.419 41.152 1.00 73.31 641 ASN A CA 1
ATOM 4869 C C . ASN A 1 641 ? 23.602 16.776 40.240 1.00 73.31 641 ASN A C 1
ATOM 4871 O O . ASN A 1 641 ? 24.745 16.818 40.696 1.00 73.31 641 ASN A O 1
ATOM 4875 N N . ALA A 1 642 ? 23.327 17.132 38.986 1.00 71.06 642 ALA A N 1
ATOM 4876 C CA . ALA A 1 642 ? 24.356 17.650 38.089 1.00 71.06 642 ALA A CA 1
ATOM 4877 C C . ALA A 1 642 ? 23.800 18.626 37.049 1.00 71.06 642 ALA A C 1
ATOM 4879 O O . ALA A 1 642 ? 22.591 18.775 36.880 1.00 71.06 642 ALA A O 1
ATOM 4880 N N . ILE A 1 643 ? 24.710 19.300 36.344 1.00 69.12 643 ILE A N 1
ATOM 4881 C CA . ILE A 1 643 ? 24.393 20.126 35.179 1.00 69.12 643 ILE A CA 1
ATOM 4882 C C . ILE A 1 643 ? 25.014 19.450 33.961 1.00 69.12 643 ILE A C 1
ATOM 4884 O O . ILE A 1 643 ? 26.238 19.427 33.820 1.00 69.12 643 ILE A O 1
ATOM 4888 N N . ALA A 1 644 ? 24.162 18.887 33.108 1.00 68.12 644 ALA A N 1
ATOM 4889 C CA . ALA A 1 644 ? 24.557 18.253 31.865 1.00 68.12 644 ALA A CA 1
ATOM 4890 C C . ALA A 1 644 ? 24.700 19.290 30.747 1.00 68.12 644 ALA A C 1
ATOM 4892 O O . ALA A 1 644 ? 23.802 20.096 30.539 1.00 68.12 644 ALA A O 1
ATOM 4893 N N . THR A 1 645 ? 25.811 19.280 30.014 1.00 67.12 645 THR A N 1
ATOM 4894 C CA . THR A 1 645 ? 26.051 20.204 28.897 1.00 67.12 645 THR A CA 1
ATOM 4895 C C . THR A 1 645 ? 25.956 19.471 27.555 1.00 67.12 645 THR A C 1
ATOM 4897 O O . THR A 1 645 ? 26.713 18.537 27.297 1.00 67.12 645 THR A O 1
ATOM 4900 N N . LEU A 1 646 ? 25.034 19.899 26.696 1.00 68.19 646 LEU A N 1
ATOM 4901 C CA . LEU A 1 646 ? 24.798 19.401 25.342 1.00 68.19 646 LEU A CA 1
ATOM 4902 C C . LEU A 1 646 ? 25.441 20.357 24.328 1.00 68.19 646 LEU A C 1
ATOM 4904 O O . LEU A 1 646 ? 25.079 21.525 24.266 1.00 68.19 646 LEU A O 1
ATOM 4908 N N . GLN A 1 647 ? 26.371 19.877 23.511 1.00 76.25 647 GLN A N 1
ATOM 4909 C CA . GLN A 1 647 ? 26.925 20.593 22.363 1.00 76.25 647 GLN A CA 1
ATOM 4910 C C . GLN A 1 647 ? 26.059 20.331 21.134 1.00 76.25 647 GLN A C 1
ATOM 4912 O O . GLN A 1 647 ? 26.216 19.339 20.429 1.00 76.25 647 GLN A O 1
ATOM 4917 N N . ILE A 1 648 ? 25.158 21.245 20.824 1.00 77.81 648 ILE A N 1
ATOM 4918 C CA . ILE A 1 648 ? 24.342 21.135 19.625 1.00 77.81 648 ILE A CA 1
ATOM 4919 C C . ILE A 1 648 ? 25.220 21.452 18.405 1.00 77.81 648 ILE A C 1
ATOM 4921 O O . ILE A 1 648 ? 25.911 22.472 18.393 1.00 77.81 648 ILE A O 1
ATOM 4925 N N . ALA A 1 649 ? 25.243 20.563 17.410 1.00 71.25 649 ALA A N 1
ATOM 4926 C CA . ALA A 1 649 ? 25.973 20.739 16.157 1.00 71.25 649 ALA A CA 1
ATOM 4927 C C . ALA A 1 649 ? 25.179 21.637 15.213 1.00 71.25 649 ALA A C 1
ATOM 4929 O O . ALA A 1 649 ? 23.952 21.608 15.225 1.00 71.25 649 ALA A O 1
ATOM 4930 N N . GLU A 1 650 ? 25.859 22.404 14.370 1.00 71.69 650 GLU A N 1
ATOM 4931 C CA . GLU A 1 650 ? 25.201 23.246 13.374 1.00 71.69 650 GLU A CA 1
ATOM 4932 C C . GLU A 1 650 ? 24.216 22.432 12.513 1.00 71.69 650 GLU A C 1
ATOM 4934 O O . GLU A 1 650 ? 24.496 21.315 12.062 1.00 71.69 650 GLU A O 1
ATOM 4939 N N . ASN A 1 651 ? 23.009 22.948 12.325 1.00 66.38 651 ASN A N 1
ATOM 4940 C CA . ASN A 1 651 ? 21.988 22.331 11.497 1.00 66.38 651 ASN A CA 1
ATOM 4941 C C . ASN A 1 651 ? 22.082 22.835 10.078 1.00 66.38 651 ASN A C 1
ATOM 4943 O O . ASN A 1 651 ? 21.260 23.638 9.702 1.00 66.38 651 ASN A O 1
ATOM 4947 N N . THR A 1 652 ? 23.002 22.327 9.263 1.00 65.19 652 THR A N 1
ATOM 4948 C CA . THR A 1 652 ? 23.205 22.772 7.870 1.00 65.19 652 THR A CA 1
ATOM 4949 C C . THR A 1 652 ? 21.995 22.598 6.924 1.00 65.19 652 THR A C 1
ATOM 4951 O O . THR A 1 652 ? 22.027 23.079 5.791 1.00 65.19 652 THR A O 1
ATOM 4954 N N . ALA A 1 653 ? 20.916 21.944 7.370 1.00 50.94 653 ALA A N 1
ATOM 4955 C CA . ALA A 1 653 ? 19.697 21.731 6.596 1.00 50.94 653 ALA A CA 1
ATOM 4956 C C . ALA A 1 653 ? 18.739 22.932 6.671 1.00 50.94 653 ALA A C 1
ATOM 4958 O O . ALA A 1 653 ? 18.553 23.519 7.732 1.00 50.94 653 ALA A O 1
ATOM 4959 N N . GLY A 1 654 ? 18.042 23.235 5.569 1.00 51.53 654 GLY A N 1
ATOM 4960 C CA . GLY A 1 654 ? 17.071 24.338 5.462 1.00 51.53 654 GLY A CA 1
ATOM 4961 C C . GLY A 1 654 ? 15.728 24.113 6.179 1.00 51.53 654 GLY A C 1
ATOM 4962 O O . GLY A 1 654 ? 14.740 24.769 5.860 1.00 51.53 654 GLY A O 1
ATOM 4963 N N . SER A 1 655 ? 15.646 23.168 7.118 1.00 47.34 655 SER A N 1
ATOM 4964 C CA . SER A 1 655 ? 14.448 22.889 7.921 1.00 47.34 655 SER A CA 1
ATOM 4965 C C . SER A 1 655 ? 14.816 22.666 9.394 1.00 47.34 655 SER A C 1
ATOM 4967 O O . SER A 1 655 ? 15.855 22.056 9.672 1.00 47.34 655 SER A O 1
ATOM 4969 N N . PRO A 1 656 ? 14.022 23.197 10.351 1.00 53.22 656 PRO A N 1
ATOM 4970 C CA . PRO A 1 656 ? 14.284 22.988 11.767 1.00 53.22 656 PRO A CA 1
ATOM 4971 C C . PRO A 1 656 ? 14.130 21.504 12.092 1.00 53.22 656 PRO A C 1
ATOM 4973 O O . PRO A 1 656 ? 13.294 20.808 11.514 1.00 53.22 656 PRO A O 1
ATOM 4976 N N . ARG A 1 657 ? 14.946 21.022 13.019 1.00 67.44 657 ARG A N 1
ATOM 4977 C CA . ARG A 1 657 ? 14.946 19.634 13.479 1.00 67.44 657 ARG A CA 1
ATOM 4978 C C . ARG A 1 657 ? 14.678 19.603 14.970 1.00 67.44 657 ARG A C 1
ATOM 4980 O O . ARG A 1 657 ? 15.088 20.501 15.694 1.00 67.44 657 ARG A O 1
ATOM 4987 N N . SER A 1 658 ? 13.991 18.581 15.444 1.00 64.12 658 SER A N 1
ATOM 4988 C CA . SER A 1 658 ? 13.752 18.386 16.868 1.00 64.12 658 SER A CA 1
ATOM 4989 C C . SER A 1 658 ? 13.965 16.935 17.245 1.00 64.12 658 SER A C 1
ATOM 4991 O O . SER A 1 658 ? 13.965 16.049 16.391 1.00 64.12 658 SER A O 1
ATOM 4993 N N . GLY A 1 659 ? 14.191 16.694 18.526 1.00 51.75 659 GLY A N 1
ATOM 4994 C CA . GLY A 1 659 ? 14.305 15.349 19.051 1.00 51.75 659 GLY A CA 1
ATOM 4995 C C . GLY A 1 659 ? 14.602 15.352 20.539 1.00 51.75 659 GLY A C 1
ATOM 4996 O O . GLY A 1 659 ? 14.856 16.397 21.132 1.00 51.75 659 GLY A O 1
ATOM 4997 N N . TYR A 1 660 ? 14.513 14.181 21.151 1.00 59.44 660 TYR A N 1
ATOM 4998 C CA . TYR A 1 660 ? 14.591 14.040 22.595 1.00 59.44 660 TYR A CA 1
ATOM 4999 C C . TYR A 1 660 ? 15.996 13.651 23.052 1.00 59.44 660 TYR A C 1
ATOM 5001 O O . TYR A 1 660 ? 16.648 12.805 22.441 1.00 59.44 660 TYR A O 1
ATOM 5009 N N . VAL A 1 661 ? 16.420 14.250 24.161 1.00 59.09 661 VAL A N 1
ATOM 5010 C CA . VAL A 1 661 ? 17.517 13.764 24.998 1.00 59.09 661 VAL A CA 1
ATOM 5011 C C . VAL A 1 661 ? 16.907 13.293 26.304 1.00 59.09 661 VAL A C 1
ATOM 5013 O O . VAL A 1 661 ? 16.114 14.011 26.911 1.00 59.09 661 VAL A O 1
ATOM 5016 N N . THR A 1 662 ? 17.249 12.090 26.735 1.00 63.62 662 THR A N 1
ATOM 5017 C CA . THR A 1 662 ? 16.759 11.550 28.002 1.00 63.62 662 THR A CA 1
ATOM 5018 C C . THR A 1 662 ? 17.812 11.714 29.086 1.00 63.62 662 THR A C 1
ATOM 5020 O O . THR A 1 662 ? 19.005 11.688 28.804 1.00 63.62 662 THR A O 1
ATOM 5023 N N . PHE A 1 663 ? 17.369 11.911 30.323 1.00 68.50 663 PHE A N 1
ATOM 5024 C CA . PHE A 1 663 ? 18.182 11.941 31.534 1.00 68.50 663 PHE A CA 1
ATOM 5025 C C . PHE A 1 663 ? 17.510 10.992 32.524 1.00 68.50 663 PHE A C 1
ATOM 5027 O O . PHE A 1 663 ? 16.396 11.274 32.963 1.00 68.50 663 PHE A O 1
ATOM 5034 N N . GLY A 1 664 ? 18.129 9.849 32.831 1.00 69.00 664 GLY A N 1
ATOM 5035 C CA . GLY A 1 664 ? 17.471 8.782 33.593 1.00 69.00 664 GLY A CA 1
ATOM 5036 C C . GLY A 1 664 ? 16.127 8.391 32.960 1.00 69.00 664 GLY A C 1
ATOM 5037 O O . GLY A 1 664 ? 16.075 7.995 31.802 1.00 69.00 664 GLY A O 1
ATOM 5038 N N . ASN A 1 665 ? 15.027 8.559 33.700 1.00 63.78 665 ASN A N 1
ATOM 5039 C CA . ASN A 1 665 ? 13.661 8.291 33.232 1.00 63.78 665 ASN A CA 1
ATOM 5040 C C . ASN A 1 665 ? 12.902 9.522 32.680 1.00 63.78 665 ASN A C 1
ATOM 5042 O O . ASN A 1 665 ? 11.699 9.429 32.441 1.00 63.78 665 ASN A O 1
ATOM 5046 N N . GLN A 1 666 ? 13.548 10.682 32.526 1.00 64.94 666 GLN A N 1
ATOM 5047 C CA . GLN A 1 666 ? 12.916 11.920 32.047 1.00 64.94 666 GLN A CA 1
ATOM 5048 C C . GLN A 1 666 ? 13.372 12.264 30.628 1.00 64.94 666 GLN A C 1
ATOM 5050 O O . GLN A 1 666 ? 14.546 12.125 30.300 1.00 64.94 666 GLN A O 1
ATOM 5055 N N . SER A 1 667 ? 12.454 12.756 29.792 1.00 67.69 667 SER A N 1
ATOM 5056 C CA . SER A 1 667 ? 12.740 13.164 28.409 1.00 67.69 667 SER A CA 1
ATOM 5057 C C . SER A 1 667 ? 12.690 14.681 28.254 1.00 67.69 667 SER A C 1
ATOM 5059 O O . SER A 1 667 ? 11.728 15.318 28.677 1.00 67.69 667 SER A O 1
ATOM 5061 N N . LEU A 1 668 ? 13.701 15.247 27.597 1.00 70.06 668 LEU A N 1
ATOM 5062 C CA . LEU A 1 668 ? 13.811 16.662 27.260 1.00 70.06 668 LEU A CA 1
ATOM 5063 C C . LEU A 1 668 ? 13.782 16.838 25.740 1.00 70.06 668 LEU A C 1
ATOM 5065 O O . LEU A 1 668 ? 14.654 16.331 25.036 1.00 70.06 668 LEU A O 1
ATOM 5069 N N . LEU A 1 669 ? 12.803 17.572 25.219 1.00 63.09 669 LEU A N 1
ATOM 5070 C CA . LEU A 1 669 ? 12.710 17.888 23.795 1.00 63.09 669 LEU A CA 1
ATOM 5071 C C . LEU A 1 669 ? 13.680 19.020 23.425 1.00 63.09 669 LEU A C 1
ATOM 5073 O O . LEU A 1 669 ? 13.492 20.159 23.842 1.00 63.09 669 LEU A O 1
ATOM 5077 N N . ILE A 1 670 ? 14.674 18.743 22.586 1.00 70.00 670 ILE A N 1
ATOM 5078 C CA . ILE A 1 670 ? 15.536 19.761 21.981 1.00 70.00 670 ILE A CA 1
ATOM 5079 C C . ILE A 1 670 ? 14.981 20.132 20.608 1.00 70.00 670 ILE A C 1
ATOM 5081 O O . ILE A 1 670 ? 14.757 19.270 19.759 1.00 70.00 670 ILE A O 1
ATOM 5085 N N . GLN A 1 671 ? 14.771 21.422 20.369 1.00 66.06 671 GLN A N 1
ATOM 5086 C CA . GLN A 1 671 ? 14.339 21.954 19.076 1.00 66.06 671 GLN A CA 1
ATOM 5087 C C . GLN A 1 671 ? 15.452 22.824 18.495 1.00 66.06 671 GLN A C 1
ATOM 5089 O O . GLN A 1 671 ? 15.805 23.831 19.091 1.00 66.06 671 GLN A O 1
ATOM 5094 N N . GLN A 1 672 ? 16.022 22.461 17.348 1.00 68.06 672 GLN A N 1
ATOM 5095 C CA . GLN A 1 672 ? 17.103 23.197 16.699 1.00 68.06 672 GLN A CA 1
ATOM 5096 C C . GLN A 1 672 ? 16.674 23.817 15.366 1.00 68.06 672 GLN A C 1
ATOM 5098 O O . GLN A 1 672 ? 16.099 23.166 14.494 1.00 68.06 672 GLN A O 1
ATOM 5103 N N . LEU A 1 673 ? 17.005 25.092 15.191 1.00 59.84 673 LEU A N 1
ATOM 5104 C CA . LEU A 1 673 ? 16.708 25.874 13.985 1.00 59.84 673 LEU A CA 1
ATOM 5105 C C . LEU A 1 673 ? 17.511 25.387 12.750 1.00 59.84 673 LEU A C 1
ATOM 5107 O O . LEU A 1 673 ? 18.491 24.677 12.914 1.00 59.84 673 LEU A O 1
ATOM 5111 N N . ALA A 1 674 ? 17.097 25.733 11.524 1.00 54.59 674 ALA A N 1
ATOM 5112 C CA . ALA A 1 674 ? 17.687 25.359 10.214 1.00 54.59 674 ALA A CA 1
ATOM 5113 C C . ALA A 1 674 ? 18.891 26.225 9.779 1.00 54.59 674 ALA A C 1
ATOM 5115 O O . ALA A 1 674 ? 18.864 27.418 10.050 1.00 54.59 674 ALA A O 1
ATOM 5116 N N . ALA A 1 675 ? 19.883 25.735 9.029 1.00 46.44 675 ALA A N 1
ATOM 5117 C CA . ALA A 1 675 ? 20.996 26.560 8.532 1.00 46.44 675 ALA A CA 1
ATOM 5118 C C . ALA A 1 675 ? 20.637 27.292 7.259 1.00 46.44 675 ALA A C 1
ATOM 5120 O O . ALA A 1 675 ? 19.763 26.905 6.484 1.00 46.44 675 ALA A O 1
ATOM 5121 N N . GLY A 1 676 ? 21.340 28.404 7.091 1.00 46.06 676 GLY A N 1
ATOM 5122 C CA . GLY A 1 676 ? 20.773 29.569 6.440 1.00 46.06 676 GLY A CA 1
ATOM 5123 C C . GLY A 1 676 ? 20.031 30.462 7.438 1.00 46.06 676 GLY A C 1
ATOM 5124 O O . GLY A 1 676 ? 19.933 31.653 7.170 1.00 46.06 676 GLY A O 1
ATOM 5125 N N . ALA A 1 677 ? 19.649 29.968 8.630 1.00 44.16 677 ALA A N 1
ATOM 5126 C CA . ALA A 1 677 ? 19.618 30.831 9.808 1.00 44.16 677 ALA A CA 1
ATOM 5127 C C . ALA A 1 677 ? 21.070 31.033 10.243 1.00 44.16 677 ALA A C 1
ATOM 5129 O O . ALA A 1 677 ? 21.564 30.413 11.186 1.00 44.16 677 ALA A O 1
ATOM 5130 N N . SER A 1 678 ? 21.803 31.857 9.490 1.00 33.78 678 SER A N 1
ATOM 5131 C CA . SER A 1 678 ? 22.984 32.461 10.078 1.00 33.78 678 SER A CA 1
ATOM 5132 C C . SER A 1 678 ? 22.509 33.100 11.381 1.00 33.78 678 SER A C 1
ATOM 5134 O O . SER A 1 678 ? 21.498 33.800 11.416 1.00 33.78 678 SER A O 1
ATOM 5136 N N . THR A 1 679 ? 23.250 32.901 12.464 1.00 36.75 679 THR A N 1
ATOM 5137 C CA . THR A 1 679 ? 23.354 33.979 13.438 1.00 36.75 679 THR A CA 1
ATOM 5138 C C . THR A 1 679 ? 24.101 35.111 12.737 1.00 36.75 679 THR A C 1
ATOM 5140 O O . THR A 1 679 ? 25.257 35.405 13.036 1.00 36.75 679 THR A O 1
ATOM 5143 N N . GLN A 1 680 ? 23.452 35.766 11.779 1.00 35.59 680 GLN A N 1
ATOM 5144 C CA . GLN A 1 680 ? 23.546 37.197 11.798 1.00 35.59 680 GLN A CA 1
ATOM 5145 C C . GLN A 1 680 ? 22.825 37.573 13.084 1.00 35.59 680 GLN A C 1
ATOM 5147 O O . GLN A 1 680 ? 21.649 37.270 13.269 1.00 35.59 680 GLN A O 1
ATOM 5152 N N . SER A 1 681 ? 23.598 38.103 14.029 1.00 43.91 681 SER A N 1
ATOM 5153 C CA . SER A 1 681 ? 23.083 38.929 15.114 1.00 43.91 681 SER A CA 1
ATOM 5154 C C . SER A 1 681 ? 21.778 39.592 14.664 1.00 43.91 681 SER A C 1
ATOM 5156 O O . SER A 1 681 ? 21.784 40.289 13.646 1.00 43.91 681 SER A O 1
ATOM 5158 N N . GLY A 1 682 ? 20.696 39.239 15.370 1.00 53.84 682 GLY A N 1
ATOM 5159 C CA . GLY A 1 682 ? 19.308 39.234 14.908 1.00 53.84 682 GLY A CA 1
ATOM 5160 C C . GLY A 1 682 ? 19.004 40.255 13.827 1.00 53.84 682 GLY A C 1
ATOM 5161 O O . GLY A 1 682 ? 19.073 41.467 14.058 1.00 53.84 682 GLY A O 1
ATOM 5162 N N . CYS A 1 683 ? 18.642 39.766 12.643 1.00 59.41 683 CYS A N 1
ATOM 5163 C CA . CYS A 1 683 ? 18.201 40.678 11.614 1.00 59.41 683 CYS A CA 1
ATOM 5164 C C . CYS A 1 683 ? 16.871 41.286 11.950 1.00 59.41 683 CYS A C 1
ATOM 5166 O O . CYS A 1 683 ? 16.681 42.448 11.633 1.00 59.41 683 CYS A O 1
ATOM 5168 N N . VAL A 1 684 ? 16.000 40.573 12.653 1.00 62.84 684 VAL A N 1
ATOM 5169 C CA . VAL A 1 684 ? 14.813 41.157 13.271 1.00 62.84 684 VAL A CA 1
ATOM 5170 C C . VAL A 1 684 ? 15.205 41.788 14.608 1.00 62.84 684 VAL A C 1
ATOM 5172 O O . VAL A 1 684 ? 15.388 41.098 15.607 1.00 62.84 684 VAL A O 1
ATOM 5175 N N . GLY A 1 685 ? 15.331 43.116 14.628 1.00 62.59 685 GLY A N 1
ATOM 5176 C CA . GLY A 1 685 ? 15.617 43.880 15.844 1.00 62.59 685 GLY A CA 1
ATOM 5177 C C . GLY A 1 685 ? 14.402 44.011 16.765 1.00 62.59 685 GLY A C 1
ATOM 5178 O O . GLY A 1 685 ? 14.559 44.180 17.969 1.00 62.59 685 GLY A O 1
ATOM 5179 N N . SER A 1 686 ? 13.185 43.938 16.214 1.00 77.19 686 SER A N 1
ATOM 5180 C CA . SER A 1 686 ? 11.940 43.850 16.989 1.00 77.19 686 SER A CA 1
ATOM 5181 C C . SER A 1 686 ? 10.766 43.352 16.141 1.00 77.19 686 SER A C 1
ATOM 5183 O O . SER A 1 686 ? 10.712 43.590 14.931 1.00 77.19 686 SER A O 1
ATOM 5185 N N . ILE A 1 687 ? 9.810 42.696 16.806 1.00 82.69 687 ILE A N 1
ATOM 5186 C CA . ILE A 1 687 ? 8.466 42.417 16.287 1.00 82.69 687 ILE A CA 1
ATOM 5187 C C . ILE A 1 687 ? 7.487 43.300 17.063 1.00 82.69 687 ILE A C 1
ATOM 5189 O O . ILE A 1 687 ? 7.494 43.286 18.293 1.00 82.69 687 ILE A O 1
ATOM 5193 N N . LEU A 1 688 ? 6.667 44.082 16.358 1.00 78.38 688 LEU A N 1
ATOM 5194 C CA . LEU A 1 688 ? 5.713 45.004 16.974 1.00 78.38 688 LEU A CA 1
ATOM 5195 C C . LEU A 1 688 ? 4.288 44.791 16.432 1.00 78.38 688 LEU A C 1
ATOM 5197 O O . LEU A 1 688 ? 4.068 44.969 15.230 1.00 78.38 688 LEU A O 1
ATOM 5201 N N . PRO A 1 689 ? 3.307 44.485 17.301 1.00 87.56 689 PRO A N 1
ATOM 5202 C CA . PRO A 1 689 ? 3.472 44.064 18.703 1.00 87.56 689 PRO A CA 1
ATOM 5203 C C . PRO A 1 689 ? 4.101 42.657 18.803 1.00 87.56 689 PRO A C 1
ATOM 5205 O O . PRO A 1 689 ? 3.929 41.848 17.895 1.00 87.56 689 PRO A O 1
ATOM 5208 N N . SER A 1 690 ? 4.805 42.356 19.901 1.00 75.25 690 SER A N 1
ATOM 5209 C CA . SER A 1 690 ? 5.344 41.012 20.205 1.00 75.25 690 SER A CA 1
ATOM 5210 C C . SER A 1 690 ? 4.282 40.043 20.727 1.00 75.25 690 SER A C 1
ATOM 5212 O O . SER A 1 690 ? 4.506 38.834 20.780 1.00 75.25 690 SER A O 1
ATOM 5214 N N . ASP A 1 691 ? 3.111 40.568 21.084 1.00 78.62 691 ASP A N 1
ATOM 5215 C CA . ASP A 1 691 ? 1.996 39.827 21.646 1.00 78.62 691 ASP A CA 1
ATOM 5216 C C . ASP A 1 691 ? 0.680 40.358 21.068 1.00 78.62 691 ASP A C 1
ATOM 5218 O O . ASP A 1 691 ? 0.401 41.557 21.061 1.00 78.62 691 ASP A O 1
ATOM 5222 N N . ILE A 1 692 ? -0.133 39.451 20.531 1.00 84.19 692 ILE A N 1
ATOM 5223 C CA . ILE A 1 692 ? -1.391 39.760 19.853 1.00 84.19 692 ILE A CA 1
ATOM 5224 C C . ILE A 1 692 ? -2.501 38.942 20.492 1.00 84.19 692 ILE A C 1
ATOM 5226 O O . ILE A 1 692 ? -2.410 37.723 20.608 1.00 84.19 692 ILE A O 1
ATOM 5230 N N . SER A 1 693 ? -3.590 39.610 20.860 1.00 88.94 693 SER A N 1
ATOM 5231 C CA . SER A 1 693 ? -4.812 38.940 21.299 1.00 88.94 693 SER A CA 1
ATOM 5232 C C . SER A 1 693 ? -5.819 38.882 20.158 1.00 88.94 693 SER A C 1
ATOM 5234 O O . SER A 1 693 ? -6.136 39.905 19.552 1.00 88.94 693 SER A O 1
ATOM 5236 N N . VAL A 1 694 ? -6.340 37.690 19.875 1.00 86.88 694 VAL A N 1
ATOM 5237 C CA . VAL A 1 694 ? -7.356 37.460 18.840 1.00 86.88 694 VAL A CA 1
ATOM 5238 C C . VAL A 1 694 ? -8.606 36.819 19.437 1.00 86.88 694 VAL A C 1
ATOM 5240 O O . VAL A 1 694 ? -8.545 36.044 20.395 1.00 86.88 694 VAL A O 1
ATOM 5243 N N . SER A 1 695 ? -9.764 37.142 18.863 1.00 85.19 695 SER A N 1
ATOM 5244 C CA . SER A 1 695 ? -11.033 36.556 19.296 1.00 85.19 695 SER A CA 1
ATOM 5245 C C . SER A 1 695 ? -11.153 35.079 18.896 1.00 85.19 695 SER A C 1
ATOM 5247 O O . SER A 1 695 ? -10.493 34.607 17.962 1.00 85.19 695 SER A O 1
ATOM 5249 N N . ALA A 1 696 ? -12.060 34.359 19.556 1.00 81.12 696 ALA A N 1
ATOM 5250 C CA . ALA A 1 696 ? -12.420 32.983 19.220 1.00 81.12 696 ALA A CA 1
ATOM 5251 C C . ALA A 1 696 ? -12.888 32.799 17.763 1.00 81.12 696 ALA A C 1
ATOM 5253 O O . ALA A 1 696 ? -12.662 31.747 17.177 1.00 81.12 696 ALA A O 1
ATOM 5254 N N . SER A 1 697 ? -13.469 33.824 17.129 1.00 80.62 697 SER A N 1
ATOM 5255 C CA . SER A 1 697 ? -13.887 33.769 15.716 1.00 80.62 697 SER A CA 1
ATOM 5256 C C . SER A 1 697 ? -12.719 33.722 14.725 1.00 80.62 697 SER A C 1
ATOM 5258 O O . SER A 1 697 ? -12.944 33.496 13.540 1.00 80.62 697 SER A O 1
ATOM 5260 N N . GLY A 1 698 ? -11.486 33.933 15.193 1.00 86.50 698 GLY A N 1
ATOM 5261 C CA . GLY A 1 698 ? -10.327 34.158 14.338 1.00 86.50 698 GLY A CA 1
ATOM 5262 C C . GLY A 1 698 ? -10.154 35.631 13.975 1.00 86.50 698 GLY A C 1
ATOM 5263 O O . GLY A 1 698 ? -10.999 36.475 14.283 1.00 86.50 698 GLY A O 1
ATOM 5264 N N . ALA A 1 699 ? -9.012 35.950 13.375 1.00 87.69 699 ALA A N 1
ATOM 5265 C CA . ALA A 1 699 ? -8.700 37.290 12.890 1.00 87.69 699 ALA A CA 1
ATOM 5266 C C . ALA A 1 699 ? -7.601 37.242 11.827 1.00 87.69 699 ALA A C 1
ATOM 5268 O O . ALA A 1 699 ? -6.761 36.339 11.816 1.00 87.69 699 ALA A O 1
ATOM 5269 N N . THR A 1 700 ? -7.587 38.243 10.954 1.00 89.12 700 THR A N 1
ATOM 5270 C CA . THR A 1 700 ? -6.414 38.591 10.150 1.00 89.12 700 THR A CA 1
ATOM 5271 C C . THR A 1 700 ? -5.851 39.906 10.648 1.00 89.12 700 THR A C 1
ATOM 5273 O O . THR A 1 700 ? -6.607 40.807 11.007 1.00 89.12 700 THR A O 1
ATOM 5276 N N . GLY A 1 701 ? -4.538 40.048 10.611 1.00 88.50 701 GLY A N 1
ATOM 5277 C CA . GLY A 1 701 ? -3.896 41.317 10.905 1.00 88.50 701 GLY A CA 1
ATOM 5278 C C . GLY A 1 701 ? -2.472 41.332 10.396 1.00 88.50 701 GLY A C 1
ATOM 5279 O O . GLY A 1 701 ? -2.036 40.423 9.694 1.00 88.50 701 GLY A O 1
ATOM 5280 N N . THR A 1 702 ? -1.743 42.370 10.765 1.00 90.31 702 THR A N 1
ATOM 5281 C CA . THR A 1 702 ? -0.332 42.517 10.431 1.00 90.31 702 THR A CA 1
ATOM 5282 C C . THR A 1 702 ? 0.467 42.803 11.687 1.00 90.31 702 THR A C 1
ATOM 5284 O O . THR A 1 702 ? -0.062 43.353 12.652 1.00 90.31 702 THR A O 1
ATOM 5287 N N . PHE A 1 703 ? 1.749 42.481 11.652 1.00 90.19 703 PHE A N 1
ATOM 5288 C CA . PHE A 1 703 ? 2.725 42.975 12.616 1.00 90.19 703 PHE A CA 1
ATOM 5289 C C . PHE A 1 703 ? 3.898 43.577 11.852 1.00 90.19 703 PHE A C 1
ATOM 5291 O O . PHE A 1 703 ? 4.135 43.249 10.689 1.00 90.19 703 PHE A O 1
ATOM 5298 N N . VAL A 1 704 ? 4.617 44.491 12.488 1.00 90.00 704 VAL A N 1
ATOM 5299 C CA . VAL A 1 704 ? 5.809 45.101 11.907 1.00 90.00 704 VAL A CA 1
ATOM 5300 C C . VAL A 1 704 ? 7.019 44.295 12.337 1.00 90.00 704 VAL A C 1
ATOM 5302 O O . VAL A 1 704 ? 7.225 44.036 13.522 1.00 90.00 704 VAL A O 1
ATOM 5305 N N . LEU A 1 705 ? 7.822 43.914 11.355 1.00 88.75 705 LEU A N 1
ATOM 5306 C CA . LEU A 1 705 ? 9.120 43.297 11.540 1.00 88.75 705 LEU A CA 1
ATOM 5307 C C . LEU A 1 705 ? 10.170 44.352 11.206 1.00 88.75 705 LEU A C 1
ATOM 5309 O O . LEU A 1 705 ? 10.372 44.680 10.037 1.00 88.75 705 LEU A O 1
ATOM 5313 N N . ASN A 1 706 ? 10.816 44.906 12.232 1.00 84.56 706 ASN A N 1
ATOM 5314 C CA . ASN A 1 706 ? 11.877 45.890 12.048 1.00 84.56 706 ASN A CA 1
ATOM 5315 C C . ASN A 1 706 ? 13.204 45.174 11.903 1.00 84.56 706 ASN A C 1
ATOM 5317 O O . ASN A 1 706 ? 13.659 44.521 12.849 1.00 84.56 706 ASN A O 1
ATOM 5321 N N . THR A 1 707 ? 13.837 45.323 10.741 1.00 79.12 707 THR A N 1
ATOM 5322 C CA . THR A 1 707 ? 15.163 44.751 10.550 1.00 79.12 707 THR A CA 1
ATOM 5323 C C . THR A 1 707 ? 16.272 45.685 11.011 1.00 79.12 707 THR A C 1
ATOM 5325 O O . THR A 1 707 ? 16.157 46.900 10.866 1.00 79.12 707 THR A O 1
ATOM 5328 N N . THR A 1 708 ? 17.381 45.134 11.494 1.00 72.44 708 THR A N 1
ATOM 5329 C CA . THR A 1 708 ? 18.582 45.885 11.886 1.00 72.44 708 THR A CA 1
ATOM 5330 C C . THR A 1 708 ? 19.334 46.481 10.689 1.00 72.44 708 THR A C 1
ATOM 5332 O O . THR A 1 708 ? 20.112 47.416 10.871 1.00 72.44 708 THR A O 1
ATOM 5335 N N . SER A 1 709 ? 19.083 46.004 9.458 1.00 71.75 709 SER A N 1
ATOM 5336 C CA . SER A 1 709 ? 19.583 46.622 8.220 1.00 71.75 709 SER A CA 1
ATOM 5337 C C . SER A 1 709 ? 18.668 46.375 6.998 1.00 71.75 709 SER A C 1
ATOM 5339 O O . SER A 1 709 ? 18.055 45.311 6.907 1.00 71.75 709 SER A O 1
ATOM 5341 N N . PRO A 1 710 ? 18.595 47.305 6.016 1.00 67.00 710 PRO A N 1
ATOM 5342 C CA . PRO A 1 710 ? 17.671 47.213 4.872 1.00 67.00 710 PRO A CA 1
ATOM 5343 C C . PRO A 1 710 ? 17.874 46.010 3.939 1.00 67.00 710 PRO A C 1
ATOM 5345 O O . PRO A 1 710 ? 16.950 45.626 3.230 1.00 67.00 710 PRO A O 1
ATOM 5348 N N . GLY A 1 711 ? 19.075 45.427 3.911 1.00 69.81 711 GLY A N 1
ATOM 5349 C CA . GLY A 1 711 ? 19.410 44.297 3.041 1.00 69.81 711 GLY A CA 1
ATOM 5350 C C . GLY A 1 711 ? 19.163 42.927 3.666 1.00 69.81 711 GLY A C 1
ATOM 5351 O O . GLY A 1 711 ? 19.495 41.923 3.039 1.00 69.81 711 GLY A O 1
ATOM 5352 N N . CYS A 1 712 ? 18.642 42.858 4.895 1.00 73.19 712 CYS A N 1
ATOM 5353 C CA . CYS A 1 712 ? 18.660 41.595 5.614 1.00 73.19 712 CYS A CA 1
ATOM 5354 C C . CYS A 1 712 ? 17.454 40.692 5.362 1.00 73.19 712 CYS A C 1
ATOM 5356 O O . CYS A 1 712 ? 16.312 41.114 5.524 1.00 73.19 712 CYS A O 1
ATOM 5358 N N . SER A 1 713 ? 17.709 39.427 5.034 1.00 75.12 713 SER A N 1
ATOM 5359 C CA . SER A 1 713 ? 16.686 38.397 4.886 1.00 75.12 713 SER A CA 1
ATOM 5360 C C . SER A 1 713 ? 16.188 37.855 6.228 1.00 75.12 713 SER A C 1
ATOM 5362 O O . SER A 1 713 ? 16.990 37.514 7.089 1.00 75.12 713 SER A O 1
ATOM 5364 N N . TRP A 1 714 ? 14.877 37.685 6.372 1.00 78.94 714 TRP A N 1
ATOM 5365 C CA . TRP A 1 714 ? 14.217 37.075 7.530 1.00 78.94 714 TRP A CA 1
ATOM 5366 C C . TRP A 1 714 ? 13.325 35.907 7.087 1.00 78.94 714 TRP A C 1
ATOM 5368 O O . TRP A 1 714 ? 12.828 35.891 5.960 1.00 78.94 714 TRP A O 1
ATOM 5378 N N . THR A 1 715 ? 13.112 34.915 7.963 1.00 71.62 715 THR A N 1
ATOM 5379 C CA . THR A 1 715 ? 12.263 33.730 7.706 1.00 71.62 715 THR A CA 1
ATOM 5380 C C . THR A 1 715 ? 11.505 33.303 8.968 1.00 71.62 715 THR A C 1
ATOM 5382 O O . THR A 1 715 ? 12.037 33.350 10.076 1.00 71.62 715 THR A O 1
ATOM 5385 N N . VAL A 1 716 ? 10.254 32.865 8.805 1.00 68.81 716 VAL A N 1
ATOM 5386 C CA . VAL A 1 716 ? 9.385 32.356 9.879 1.00 68.81 716 VAL A CA 1
ATOM 5387 C C . VAL A 1 716 ? 9.644 30.860 10.096 1.00 68.81 716 VAL A C 1
ATOM 5389 O O . VAL A 1 716 ? 9.352 30.065 9.198 1.00 68.81 716 VAL A O 1
ATOM 5392 N N . SER A 1 717 ? 10.118 30.469 11.281 1.00 54.31 717 SER A N 1
ATOM 5393 C CA . SER A 1 717 ? 10.597 29.115 11.614 1.00 54.31 717 SER A CA 1
ATOM 5394 C C . SER A 1 717 ? 9.667 28.285 12.513 1.00 54.31 717 SER A C 1
ATOM 5396 O O . SER A 1 717 ? 9.759 27.061 12.490 1.00 54.31 717 SER A O 1
ATOM 5398 N N . SER A 1 718 ? 8.742 28.908 13.255 1.00 51.38 718 SER A N 1
ATOM 5399 C CA . SER A 1 718 ? 7.687 28.213 14.022 1.00 51.38 718 SER A CA 1
ATOM 5400 C C . SER A 1 718 ? 6.308 28.721 13.621 1.00 51.38 718 SER A C 1
ATOM 5402 O O . SER A 1 718 ? 6.094 29.933 13.543 1.00 51.38 718 SER A O 1
ATOM 5404 N N . ARG A 1 719 ? 5.372 27.800 13.361 1.00 61.97 719 ARG A N 1
ATOM 5405 C CA . ARG A 1 719 ? 3.984 28.109 12.987 1.00 61.97 719 ARG A CA 1
ATOM 5406 C C . ARG A 1 719 ? 3.031 27.099 13.625 1.00 61.97 719 ARG A C 1
ATOM 5408 O O . ARG A 1 719 ? 2.926 25.977 13.129 1.00 61.97 719 ARG A O 1
ATOM 5415 N N . PRO A 1 720 ? 2.325 27.472 14.703 1.00 70.12 720 PRO A N 1
ATOM 5416 C CA . PRO A 1 720 ? 1.225 26.672 15.223 1.00 70.12 720 PRO A CA 1
ATOM 5417 C C . PRO A 1 720 ? 0.225 26.345 14.101 1.00 70.12 720 PRO A C 1
ATOM 5419 O O . PRO A 1 720 ? -0.043 27.211 13.270 1.00 70.12 720 PRO A O 1
ATOM 5422 N N . PRO A 1 721 ? -0.370 25.140 14.062 1.00 70.38 721 PRO A N 1
ATOM 5423 C CA . PRO A 1 721 ? -1.191 24.684 12.931 1.00 70.38 721 PRO A CA 1
ATOM 5424 C C . PRO A 1 721 ? -2.467 25.514 12.692 1.00 70.38 721 PRO A C 1
ATOM 5426 O O . PRO A 1 721 ? -3.110 25.374 11.650 1.00 70.38 721 PRO A O 1
ATOM 5429 N N . TRP A 1 722 ? -2.824 26.383 13.642 1.00 80.94 722 TRP A N 1
ATOM 5430 C CA . TRP A 1 722 ? -3.951 27.311 13.581 1.00 80.94 722 TRP A CA 1
ATOM 5431 C C . TRP A 1 722 ? -3.561 28.760 13.220 1.00 80.94 722 TRP A C 1
ATOM 5433 O O . TRP A 1 722 ? -4.426 29.635 13.186 1.00 80.94 722 TRP A O 1
ATOM 5443 N N . LEU A 1 723 ? -2.278 29.017 12.933 1.00 83.31 723 LEU A N 1
ATOM 5444 C CA . LEU A 1 723 ? -1.739 30.308 12.501 1.00 83.31 723 LEU A CA 1
ATOM 5445 C C . LEU A 1 723 ? -1.067 30.181 11.133 1.00 83.31 723 LEU A C 1
ATOM 5447 O O . LEU A 1 723 ? -0.243 29.297 10.900 1.00 83.31 723 LEU A O 1
ATOM 5451 N N . GLN A 1 724 ? -1.354 31.124 10.243 1.00 86.81 724 GLN A N 1
ATOM 5452 C CA . GLN A 1 724 ? -0.638 31.286 8.982 1.00 86.81 724 GLN A CA 1
ATOM 5453 C C . GLN A 1 724 ? 0.016 32.662 8.923 1.00 86.81 724 GLN A C 1
ATOM 5455 O O . GLN A 1 724 ? -0.658 33.663 9.137 1.00 86.81 724 GLN A O 1
ATOM 5460 N N . ILE A 1 725 ? 1.308 32.705 8.585 1.00 86.94 725 ILE A N 1
ATOM 5461 C CA . ILE A 1 725 ? 2.074 33.940 8.370 1.00 86.94 725 ILE A CA 1
ATOM 5462 C C . ILE A 1 725 ? 2.452 34.060 6.897 1.00 86.94 725 ILE A C 1
ATOM 5464 O O . ILE A 1 725 ? 2.894 33.071 6.300 1.00 86.94 725 ILE A O 1
ATOM 5468 N N . PHE A 1 726 ? 2.297 35.255 6.326 1.00 82.19 726 PHE A N 1
ATOM 5469 C CA . PHE A 1 726 ? 2.660 35.542 4.943 1.00 82.19 726 PHE A CA 1
ATOM 5470 C C . PHE A 1 726 ? 3.270 36.957 4.773 1.00 82.19 726 PHE A C 1
ATOM 5472 O O . PHE A 1 726 ? 2.720 37.914 5.310 1.00 82.19 726 PHE A O 1
ATOM 5479 N N . PRO A 1 727 ? 4.343 37.128 3.975 1.00 78.88 727 PRO A N 1
ATOM 5480 C CA . PRO A 1 727 ? 5.130 36.049 3.398 1.00 78.88 727 PRO A CA 1
ATOM 5481 C C . PRO A 1 727 ? 5.911 35.331 4.505 1.00 78.88 727 PRO A C 1
ATOM 5483 O O . PRO A 1 727 ? 6.176 35.878 5.572 1.00 78.88 727 PRO A O 1
ATOM 5486 N N . SER A 1 728 ? 6.235 34.061 4.279 1.00 75.50 728 SER A N 1
ATOM 5487 C CA . SER A 1 728 ? 6.977 33.241 5.243 1.00 75.50 728 SER A CA 1
ATOM 5488 C C . SER A 1 728 ? 8.461 33.592 5.351 1.00 75.50 728 SER A C 1
ATOM 5490 O O . SER A 1 728 ? 9.157 33.041 6.202 1.00 75.50 728 SER A O 1
ATOM 5492 N N . SER A 1 729 ? 8.931 34.467 4.469 1.00 80.38 729 SER A N 1
ATOM 5493 C CA . SER A 1 729 ? 10.289 34.986 4.383 1.00 80.38 729 SER A CA 1
ATOM 5494 C C . SER A 1 729 ? 10.280 36.296 3.592 1.00 80.38 729 SER A C 1
ATOM 5496 O O . SER A 1 729 ? 9.382 36.513 2.775 1.00 80.38 729 SER A O 1
ATOM 5498 N N . GLY A 1 730 ? 11.281 37.146 3.780 1.00 78.56 730 GLY A N 1
ATOM 5499 C CA . GLY A 1 730 ? 11.431 38.402 3.043 1.00 78.56 730 GLY A CA 1
ATOM 5500 C C . GLY A 1 730 ? 12.777 39.061 3.318 1.00 78.56 730 GLY A C 1
ATOM 5501 O O . GLY A 1 730 ? 13.627 38.461 3.967 1.00 78.56 730 GLY A O 1
ATOM 5502 N N . THR A 1 731 ? 12.980 40.277 2.813 1.00 81.88 731 THR A N 1
ATOM 5503 C CA . THR A 1 731 ? 14.211 41.063 3.004 1.00 81.88 731 THR A CA 1
ATOM 5504 C C . THR A 1 731 ? 13.888 42.479 3.464 1.00 81.88 731 THR A C 1
ATOM 5506 O O . THR A 1 731 ? 12.960 43.090 2.938 1.00 81.88 731 THR A O 1
ATOM 5509 N N . GLY A 1 732 ? 14.676 43.007 4.399 1.00 81.75 732 GLY A N 1
ATOM 5510 C CA . GLY A 1 732 ? 14.487 44.318 5.009 1.00 81.75 732 GLY A CA 1
ATOM 5511 C C . GLY A 1 732 ? 13.251 44.389 5.906 1.00 81.75 732 GLY A C 1
ATOM 5512 O O . GLY A 1 732 ? 12.527 43.407 6.095 1.00 81.75 732 GLY A O 1
ATOM 5513 N N . THR A 1 733 ? 13.016 45.572 6.473 1.00 86.94 733 THR A N 1
ATOM 5514 C CA . THR A 1 733 ? 11.843 45.845 7.306 1.00 86.94 733 THR A CA 1
ATOM 5515 C C . THR A 1 733 ? 10.581 45.558 6.509 1.00 86.94 733 THR A C 1
ATOM 5517 O O . THR A 1 733 ? 10.436 46.001 5.370 1.00 86.94 733 THR A O 1
ATOM 5520 N N . ALA A 1 734 ? 9.664 44.817 7.119 1.00 86.81 734 ALA A N 1
ATOM 5521 C CA . ALA A 1 734 ? 8.466 44.338 6.455 1.00 86.81 734 ALA A CA 1
ATOM 5522 C C . ALA A 1 734 ? 7.255 44.388 7.382 1.00 86.81 734 ALA A C 1
ATOM 5524 O O . ALA A 1 734 ? 7.365 44.531 8.600 1.00 86.81 734 ALA A O 1
ATOM 5525 N N . THR A 1 735 ? 6.077 44.218 6.794 1.00 89.88 735 THR A N 1
ATOM 5526 C CA . THR A 1 735 ? 4.813 44.132 7.527 1.00 89.88 735 THR A CA 1
ATOM 5527 C C . THR A 1 735 ? 4.110 42.828 7.155 1.00 89.88 735 THR A C 1
ATOM 5529 O O . THR A 1 735 ? 3.212 42.842 6.312 1.00 89.88 735 THR A O 1
ATOM 5532 N N . PRO A 1 736 ? 4.553 41.672 7.696 1.00 88.00 736 PRO A N 1
ATOM 5533 C CA . PRO A 1 736 ? 3.919 40.398 7.391 1.00 88.00 736 PRO A CA 1
ATOM 5534 C C . PRO A 1 736 ? 2.484 40.351 7.921 1.00 88.00 736 PRO A C 1
ATOM 5536 O O . PRO A 1 736 ? 2.164 40.868 8.996 1.00 88.00 736 PRO A O 1
ATOM 5539 N N . GLY A 1 737 ? 1.619 39.692 7.158 1.00 86.88 737 GLY A N 1
ATOM 5540 C CA . GLY A 1 737 ? 0.266 39.358 7.568 1.00 86.88 737 GLY A CA 1
ATOM 5541 C C . GLY A 1 737 ? 0.233 38.069 8.385 1.00 86.88 737 GLY A C 1
ATOM 5542 O O . GLY A 1 737 ? 0.978 37.124 8.113 1.00 86.88 737 GLY A O 1
ATOM 5543 N N . TYR A 1 738 ? -0.673 38.009 9.355 1.00 89.38 738 TYR A N 1
ATOM 5544 C CA . TYR A 1 738 ? -1.069 36.782 10.032 1.00 89.38 738 TYR A CA 1
ATOM 5545 C C . TYR A 1 738 ? -2.554 36.493 9.797 1.00 89.38 738 TYR A C 1
ATOM 5547 O O . TYR A 1 738 ? -3.383 37.395 9.681 1.00 89.38 738 TYR A O 1
ATOM 5555 N N . THR A 1 739 ? -2.896 35.211 9.759 1.00 89.00 739 THR A N 1
ATOM 5556 C CA . THR A 1 739 ? -4.267 34.700 9.771 1.00 89.00 739 THR A CA 1
ATOM 5557 C C . THR A 1 739 ? -4.383 33.689 10.903 1.00 89.00 739 THR A C 1
ATOM 5559 O O . THR A 1 739 ? -3.741 32.641 10.861 1.00 89.00 739 THR A O 1
ATOM 5562 N N . ALA A 1 740 ? -5.185 34.008 11.917 1.00 89.31 740 ALA A N 1
ATOM 5563 C CA . ALA A 1 740 ? -5.471 33.138 13.051 1.00 89.31 740 ALA A CA 1
ATOM 5564 C C . ALA A 1 740 ? -6.829 32.475 12.885 1.00 89.31 740 ALA A C 1
ATOM 5566 O O . ALA A 1 740 ? -7.838 33.173 12.903 1.00 89.31 740 ALA A O 1
ATOM 5567 N N . TYR A 1 741 ? -6.847 31.153 12.724 1.00 89.75 741 TYR A N 1
ATOM 5568 C CA . TYR A 1 741 ? -8.064 30.393 12.434 1.00 89.75 741 TYR A CA 1
ATOM 5569 C C . TYR A 1 741 ? -9.039 30.428 13.617 1.00 89.75 741 TYR A C 1
ATOM 5571 O O . TYR A 1 741 ? -8.602 30.638 14.753 1.00 89.75 741 TYR A O 1
ATOM 5579 N N . PRO A 1 742 ? -10.345 30.196 13.402 1.00 87.00 742 PRO A N 1
ATOM 5580 C CA . PRO A 1 742 ? -11.310 30.133 14.496 1.00 87.00 742 PRO A CA 1
ATOM 5581 C C . PRO A 1 742 ? -10.912 29.111 15.576 1.00 87.00 742 PRO A C 1
ATOM 5583 O O . PRO A 1 742 ? -10.400 28.026 15.279 1.00 87.00 742 PRO A O 1
ATOM 5586 N N . ASN A 1 743 ? -11.112 29.470 16.842 1.00 86.19 743 ASN A N 1
ATOM 5587 C CA . ASN A 1 743 ? -11.008 28.596 18.005 1.00 86.19 743 ASN A CA 1
ATOM 5588 C C . ASN A 1 743 ? -12.410 28.407 18.571 1.00 86.19 743 ASN A C 1
ATOM 5590 O O . ASN A 1 743 ? -12.887 29.293 19.269 1.00 86.19 743 ASN A O 1
ATOM 5594 N N . PHE A 1 744 ? -13.057 27.278 18.280 1.00 81.94 744 PHE A N 1
ATOM 5595 C CA . PHE A 1 744 ? -14.379 26.969 18.836 1.00 81.94 744 PHE A CA 1
ATOM 5596 C C . PHE A 1 744 ? -14.329 26.210 20.168 1.00 81.94 744 PHE A C 1
ATOM 5598 O O . PHE A 1 744 ? -15.353 26.070 20.834 1.00 81.94 744 PHE A O 1
ATOM 5605 N N . THR A 1 745 ? -13.122 25.845 20.616 1.00 76.12 745 THR A N 1
ATOM 5606 C CA . THR A 1 745 ? -12.917 25.119 21.869 1.00 76.12 745 THR A CA 1
ATOM 5607 C C . THR A 1 745 ? -13.235 25.977 23.096 1.00 76.12 745 THR A C 1
ATOM 5609 O O . THR A 1 745 ? -13.227 27.213 23.060 1.00 76.12 745 THR A O 1
ATOM 5612 N N . SER A 1 746 ? -13.473 25.300 24.221 1.00 71.25 746 SER A N 1
ATOM 5613 C CA . SER A 1 746 ? -13.681 25.932 25.525 1.00 71.25 746 SER A CA 1
ATOM 5614 C C . SER A 1 746 ? -12.388 26.450 26.166 1.00 71.25 746 SER A C 1
ATOM 5616 O O . SER A 1 746 ? -12.456 27.113 27.203 1.00 71.25 746 SER A O 1
ATOM 5618 N N . GLN A 1 747 ? -11.227 26.214 25.550 1.00 73.69 747 GLN A N 1
ATOM 5619 C CA . GLN A 1 747 ? -9.921 26.569 26.091 1.00 73.69 747 GLN A CA 1
ATOM 5620 C C . GLN A 1 747 ? -9.274 27.709 25.300 1.00 73.69 747 GLN A C 1
ATOM 5622 O O . GLN A 1 747 ? -9.340 27.779 24.071 1.00 73.69 747 GLN A O 1
ATOM 5627 N N . THR A 1 748 ? -8.616 28.614 26.021 1.00 74.94 748 THR A N 1
ATOM 5628 C CA . THR A 1 748 ? -7.700 29.587 25.417 1.00 74.94 748 THR A CA 1
ATOM 5629 C C . THR A 1 748 ? -6.504 28.836 24.846 1.00 74.94 748 THR A C 1
ATOM 5631 O O . THR A 1 748 ? -5.930 27.987 25.526 1.00 74.94 748 THR A O 1
ATOM 5634 N N . ARG A 1 749 ? -6.099 29.169 23.619 1.00 79.69 749 ARG A N 1
ATOM 5635 C CA . ARG A 1 749 ? -4.889 28.610 23.002 1.00 79.69 749 ARG A CA 1
ATOM 5636 C C . ARG A 1 749 ? -3.868 29.703 22.730 1.00 79.69 749 ARG A C 1
ATOM 5638 O O . ARG A 1 749 ? -4.228 30.815 22.347 1.00 79.69 749 ARG A O 1
ATOM 5645 N N . ILE A 1 750 ? -2.597 29.376 22.939 1.00 75.19 750 ILE A N 1
ATOM 5646 C CA . ILE A 1 750 ? -1.467 30.288 22.745 1.00 75.19 750 ILE A CA 1
ATOM 5647 C C . ILE A 1 750 ? -0.586 29.726 21.639 1.00 75.19 750 ILE A C 1
ATOM 5649 O O . ILE A 1 750 ? -0.310 28.528 21.594 1.00 75.19 750 ILE A O 1
ATOM 5653 N N . GLY A 1 751 ? -0.200 30.589 20.709 1.00 67.94 751 GLY A N 1
ATOM 5654 C CA . GLY A 1 751 ? 0.563 30.228 19.532 1.00 67.94 751 GLY A CA 1
ATOM 5655 C C . GLY A 1 751 ? 1.803 31.088 19.450 1.00 67.94 751 GLY A C 1
ATOM 5656 O O . GLY A 1 751 ? 1.692 32.303 19.350 1.00 67.94 751 GLY A O 1
ATOM 5657 N N . ILE A 1 752 ? 2.974 30.459 19.482 1.00 72.38 752 ILE A N 1
ATOM 5658 C CA . ILE A 1 752 ? 4.250 31.165 19.389 1.00 72.38 752 ILE A CA 1
ATOM 5659 C C . ILE A 1 752 ? 4.785 31.024 17.966 1.00 72.38 752 ILE A C 1
ATOM 5661 O O . ILE A 1 752 ? 5.142 29.931 17.515 1.00 72.38 752 ILE A O 1
ATOM 5665 N N . VAL A 1 753 ? 4.830 32.150 17.261 1.00 67.56 753 VAL A N 1
ATOM 5666 C CA . VAL A 1 753 ? 5.445 32.284 15.943 1.00 67.56 753 VAL A CA 1
ATOM 5667 C C . VAL A 1 753 ? 6.868 32.784 16.139 1.00 67.56 753 VAL A C 1
ATOM 5669 O O . VAL A 1 753 ? 7.085 33.811 16.773 1.00 67.56 753 VAL A O 1
ATOM 5672 N N . VAL A 1 754 ? 7.841 32.063 15.592 1.00 69.38 754 VAL A N 1
ATOM 5673 C CA . VAL A 1 754 ? 9.260 32.433 15.697 1.00 69.38 754 VAL A CA 1
ATOM 5674 C C . VAL A 1 754 ? 9.730 32.957 14.348 1.00 69.38 754 VAL A C 1
ATOM 5676 O O . VAL A 1 754 ? 9.527 32.290 13.330 1.00 69.38 754 VAL A O 1
ATOM 5679 N N . ILE A 1 755 ? 10.343 34.141 14.336 1.00 71.69 755 ILE A N 1
ATOM 5680 C CA . ILE A 1 755 ? 10.899 34.784 13.140 1.00 71.69 755 ILE A CA 1
ATOM 5681 C C . ILE A 1 755 ? 12.317 35.224 13.465 1.00 71.69 755 ILE A C 1
ATOM 5683 O O . ILE A 1 755 ? 12.513 36.114 14.287 1.00 71.69 755 ILE A O 1
ATOM 5687 N N . ASP A 1 756 ? 13.295 34.561 12.850 1.00 66.12 756 ASP A N 1
ATOM 5688 C CA . ASP A 1 756 ? 14.721 34.845 13.065 1.00 66.12 756 ASP A CA 1
ATOM 5689 C C . ASP A 1 756 ? 15.124 34.921 14.562 1.00 66.12 756 ASP A C 1
ATOM 5691 O O . ASP A 1 756 ? 15.859 35.799 15.003 1.00 66.12 756 ASP A O 1
ATOM 5695 N N . GLY A 1 757 ? 14.557 34.022 15.380 1.00 58.19 757 GLY A N 1
ATOM 5696 C CA . GLY A 1 757 ? 14.801 33.935 16.827 1.00 58.19 757 GLY A CA 1
ATOM 5697 C C . GLY A 1 757 ? 13.941 34.855 17.707 1.00 58.19 757 GLY A C 1
ATOM 5698 O O . GLY A 1 757 ? 13.838 34.598 18.905 1.00 58.19 757 GLY A O 1
ATOM 5699 N N . GLN A 1 758 ? 13.267 35.862 17.141 1.00 62.12 758 GLN A N 1
ATOM 5700 C CA . GLN A 1 758 ? 12.288 36.685 17.860 1.00 62.12 758 GLN A CA 1
ATOM 5701 C C . GLN A 1 758 ? 10.929 35.984 17.931 1.00 62.12 758 GLN A C 1
ATOM 5703 O O . GLN A 1 758 ? 10.515 35.306 16.986 1.00 62.12 758 GLN A O 1
ATOM 5708 N N . GLN A 1 759 ? 10.231 36.141 19.057 1.00 75.31 759 GLN A N 1
ATOM 5709 C CA . GLN A 1 759 ? 8.945 35.491 19.308 1.00 75.31 759 GLN A CA 1
ATOM 5710 C C . GLN A 1 759 ? 7.789 36.479 19.163 1.00 75.31 759 GLN A C 1
ATOM 5712 O O . GLN A 1 759 ? 7.796 37.557 19.749 1.00 75.31 759 GLN A O 1
ATOM 5717 N N . LEU A 1 760 ? 6.776 36.062 18.411 1.00 76.94 760 LEU A N 1
ATOM 5718 C CA . LEU A 1 760 ? 5.451 36.654 18.380 1.00 76.94 760 LEU A CA 1
ATOM 5719 C C . LEU A 1 760 ? 4.484 35.697 19.077 1.00 76.94 760 LEU A C 1
ATOM 5721 O O . LEU A 1 760 ? 4.232 34.593 18.587 1.00 76.94 760 LEU A O 1
ATOM 5725 N N . SER A 1 761 ? 3.940 36.118 20.212 1.00 79.06 761 SER A N 1
ATOM 5726 C CA . SER A 1 761 ? 2.898 35.387 20.926 1.00 79.06 761 SER A CA 1
ATOM 5727 C C . SER A 1 761 ? 1.526 35.797 20.405 1.00 79.06 761 SER A C 1
ATOM 5729 O O . SER A 1 761 ? 1.189 36.975 20.373 1.00 79.06 761 SER A O 1
ATOM 5731 N N . ILE A 1 762 ? 0.703 34.838 19.998 1.00 82.44 762 ILE A N 1
ATOM 5732 C CA . ILE A 1 762 ? -0.696 35.084 19.654 1.00 82.44 762 ILE A CA 1
ATOM 5733 C C . ILE A 1 762 ? -1.568 34.302 20.628 1.00 82.44 762 ILE A C 1
ATOM 5735 O O . ILE A 1 762 ? -1.534 33.073 20.661 1.00 82.44 762 ILE A O 1
ATOM 5739 N N . VAL A 1 763 ? -2.351 35.019 21.428 1.00 80.19 763 VAL A N 1
ATOM 5740 C CA . VAL A 1 763 ? -3.286 34.454 22.401 1.00 80.19 763 VAL A CA 1
ATOM 5741 C C . VAL A 1 763 ? -4.686 34.524 21.813 1.00 80.19 763 VAL A C 1
ATOM 5743 O O . VAL A 1 763 ? -5.191 35.605 21.513 1.00 80.19 763 VAL A O 1
ATOM 5746 N N . GLN A 1 764 ? -5.326 33.372 21.647 1.00 85.12 764 GLN A N 1
ATOM 5747 C CA . GLN A 1 764 ? -6.681 33.291 21.122 1.00 85.12 764 GLN A CA 1
ATOM 5748 C C . GLN A 1 764 ? -7.670 32.884 22.205 1.00 85.12 764 GLN A C 1
ATOM 5750 O O . GLN A 1 764 ? -7.526 31.827 22.825 1.00 85.12 764 GLN A O 1
ATOM 5755 N N . SER A 1 765 ? -8.695 33.716 22.399 1.00 81.12 765 SER A N 1
ATOM 5756 C CA . SER A 1 765 ? -9.728 33.485 23.406 1.00 81.12 765 SER A CA 1
ATOM 5757 C C . SER A 1 765 ? -10.612 32.266 23.098 1.00 81.12 765 SER A C 1
ATOM 5759 O O . SER A 1 765 ? -10.635 31.737 21.983 1.00 81.12 765 SER A O 1
ATOM 5761 N N . THR A 1 766 ? -11.316 31.798 24.129 1.00 78.50 766 THR A N 1
ATOM 5762 C CA . THR A 1 766 ? -12.289 30.693 24.087 1.00 78.50 766 THR A CA 1
ATOM 5763 C C . THR A 1 766 ? -13.632 31.111 23.473 1.00 78.50 766 THR A C 1
ATOM 5765 O O . THR A 1 766 ? -14.024 32.278 23.538 1.00 78.50 766 THR A O 1
ATOM 5768 N N . ALA A 1 767 ? -14.364 30.152 22.902 1.00 69.50 767 ALA A N 1
ATOM 5769 C CA . ALA A 1 767 ? -15.597 30.371 22.139 1.00 69.50 767 ALA A CA 1
ATOM 5770 C C . ALA A 1 767 ? -16.897 30.362 22.950 1.00 69.50 767 ALA A C 1
ATOM 5772 O O . ALA A 1 767 ? -17.981 30.236 22.365 1.00 69.50 767 ALA A O 1
ATOM 5773 N N . SER A 1 768 ? -16.819 30.463 24.279 1.00 57.41 768 SER A N 1
ATOM 5774 C CA . SER A 1 768 ? -17.956 30.280 25.195 1.00 57.41 768 SER A CA 1
ATOM 5775 C C . SER A 1 768 ? -19.143 31.236 24.968 1.00 57.41 768 SER A C 1
ATOM 5777 O O . SER A 1 768 ? -20.201 31.024 25.553 1.00 57.41 768 SER A O 1
ATOM 5779 N N . ALA A 1 769 ? -19.010 32.238 24.089 1.00 60.25 769 ALA A N 1
ATOM 5780 C CA . ALA A 1 769 ? -20.038 33.235 23.777 1.00 60.25 769 ALA A CA 1
ATOM 5781 C C . ALA A 1 769 ? -20.691 33.130 22.372 1.00 60.25 769 ALA A C 1
ATOM 5783 O O . ALA A 1 769 ? -21.603 33.904 22.084 1.00 60.25 769 ALA A O 1
ATOM 5784 N N . LEU A 1 770 ? -20.264 32.224 21.473 1.00 69.56 770 LEU A N 1
ATOM 5785 C CA . LEU A 1 770 ? -20.811 32.131 20.100 1.00 69.56 770 LEU A CA 1
ATOM 5786 C C . LEU A 1 770 ? -21.830 30.995 19.941 1.00 69.56 770 LEU A C 1
ATOM 5788 O O . LEU A 1 770 ? -21.505 29.840 20.216 1.00 69.56 770 LEU A O 1
ATOM 5792 N N . SER A 1 771 ? -23.020 31.303 19.406 1.00 79.62 771 SER A N 1
ATOM 5793 C CA . SER A 1 771 ? -24.020 30.288 19.040 1.00 79.62 771 SER A CA 1
ATOM 5794 C C . SER A 1 771 ? -23.554 29.426 17.864 1.00 79.62 771 SER A C 1
ATOM 5796 O O . SER A 1 771 ? -22.826 29.896 16.989 1.00 79.62 771 SER A O 1
ATOM 5798 N N . GLU A 1 772 ? -24.018 28.177 17.797 1.00 81.88 772 GLU A N 1
ATOM 5799 C CA . GLU A 1 772 ? -23.662 27.218 16.738 1.00 81.88 772 GLU A CA 1
ATOM 5800 C C . GLU A 1 772 ? -23.897 27.779 15.322 1.00 81.88 772 GLU A C 1
ATOM 5802 O O . GLU A 1 772 ? -23.052 27.642 14.442 1.00 81.88 772 GLU A O 1
ATOM 5807 N N . GLN A 1 773 ? -25.008 28.492 15.106 1.00 83.00 773 GLN A N 1
ATOM 5808 C CA . GLN A 1 773 ? -25.309 29.127 13.817 1.00 83.00 773 GLN A CA 1
ATOM 5809 C C . GLN A 1 773 ? -24.296 30.223 13.459 1.00 83.00 773 GLN A C 1
ATOM 5811 O O . GLN A 1 773 ? -23.876 30.311 12.307 1.00 83.00 773 GLN A O 1
ATOM 5816 N N . LYS A 1 774 ? -23.853 31.027 14.435 1.00 82.25 774 LYS A N 1
ATOM 5817 C CA . LYS A 1 774 ? -22.812 32.042 14.211 1.00 82.25 774 LYS A CA 1
ATOM 5818 C C . LYS A 1 774 ? -21.442 31.400 13.964 1.00 82.25 774 LYS A C 1
ATOM 5820 O O . LYS A 1 774 ? -20.701 31.893 13.121 1.00 82.25 774 LYS A O 1
ATOM 5825 N N . ARG A 1 775 ? -21.123 30.276 14.621 1.00 84.25 775 ARG A N 1
ATOM 5826 C CA . ARG A 1 775 ? -19.904 29.489 14.339 1.00 84.25 775 ARG A CA 1
ATOM 5827 C C . ARG A 1 775 ? -19.919 28.925 12.917 1.00 84.25 775 ARG A C 1
ATOM 5829 O O . ARG A 1 775 ? -18.929 29.057 12.203 1.00 84.25 775 ARG A O 1
ATOM 5836 N N . PHE A 1 776 ? -21.061 28.391 12.482 1.00 87.50 776 PHE A N 1
ATOM 5837 C CA . PHE A 1 776 ? -21.262 27.886 11.123 1.00 87.50 776 PHE A CA 1
ATOM 5838 C C . PHE A 1 776 ? -21.076 28.970 10.060 1.00 87.50 776 PHE A C 1
ATOM 5840 O O . PHE A 1 776 ? -20.307 28.764 9.123 1.00 87.50 776 PHE A O 1
ATOM 5847 N N . VAL A 1 777 ? -21.699 30.141 10.227 1.00 88.12 777 VAL A N 1
ATOM 5848 C CA . VAL A 1 777 ? -21.513 31.268 9.296 1.00 88.12 777 VAL A CA 1
ATOM 5849 C C . VAL A 1 777 ? -20.036 31.670 9.223 1.00 88.12 777 VAL A C 1
ATOM 5851 O O . VAL A 1 777 ? -19.479 31.740 8.129 1.00 88.12 777 VAL A O 1
ATOM 5854 N N . THR A 1 778 ? -19.367 31.853 10.366 1.00 86.69 778 THR A N 1
ATOM 5855 C CA . THR A 1 778 ? -17.937 32.209 10.413 1.00 86.69 778 THR A CA 1
ATOM 5856 C C . THR A 1 778 ? -17.051 31.175 9.713 1.00 86.69 778 THR A C 1
ATOM 5858 O O . THR A 1 778 ? -16.159 31.547 8.950 1.00 86.69 778 THR A O 1
ATOM 5861 N N . LEU A 1 779 ? -17.310 29.881 9.923 1.00 86.94 779 LEU A N 1
ATOM 5862 C CA . LEU A 1 779 ? -16.539 28.796 9.316 1.00 86.94 779 LEU A CA 1
ATOM 5863 C C . LEU A 1 779 ? -16.735 28.725 7.794 1.00 86.94 779 LEU A C 1
ATOM 5865 O O . LEU A 1 779 ? -15.760 28.540 7.071 1.00 86.94 779 LEU A O 1
ATOM 5869 N N . VAL A 1 780 ? -17.956 28.932 7.289 1.00 89.62 780 VAL A N 1
ATOM 5870 C CA . VAL A 1 780 ? -18.232 28.935 5.840 1.00 89.62 780 VAL A CA 1
ATOM 5871 C C . VAL A 1 780 ? -17.536 30.108 5.146 1.00 89.62 780 VAL A C 1
ATOM 5873 O O . VAL A 1 780 ? -16.865 29.895 4.136 1.00 89.62 780 VAL A O 1
ATOM 5876 N N . TYR A 1 781 ? -17.607 31.321 5.707 1.00 91.69 781 TYR A N 1
ATOM 5877 C CA . TYR A 1 781 ? -16.868 32.477 5.181 1.00 91.69 781 TYR A CA 1
ATOM 5878 C C . TYR A 1 781 ? -15.362 32.206 5.133 1.00 91.69 781 TYR A C 1
ATOM 5880 O O . TYR A 1 781 ? -14.729 32.379 4.090 1.00 91.69 781 TYR A O 1
ATOM 5888 N N . PHE A 1 782 ? -14.796 31.707 6.233 1.00 90.50 782 PHE A N 1
ATOM 5889 C CA . PHE A 1 782 ? -13.367 31.447 6.302 1.00 90.50 782 PHE A CA 1
ATOM 5890 C C . PHE A 1 782 ? -12.929 30.324 5.351 1.00 90.50 782 PHE A C 1
ATOM 5892 O O . PHE A 1 782 ? -11.915 30.447 4.663 1.00 90.50 782 PHE A O 1
ATOM 5899 N N . ASN A 1 783 ? -13.681 29.227 5.266 1.00 90.75 783 ASN A N 1
ATOM 5900 C CA . ASN A 1 783 ? -13.273 28.074 4.471 1.00 90.75 783 ASN A CA 1
ATOM 5901 C C . ASN A 1 783 ? -13.496 28.249 2.964 1.00 90.75 783 ASN A C 1
ATOM 5903 O O . ASN A 1 783 ? -12.709 27.732 2.170 1.00 90.75 783 ASN A O 1
ATOM 5907 N N . PHE A 1 784 ? -14.531 28.971 2.545 1.00 92.69 784 PHE A N 1
ATOM 5908 C CA . PHE A 1 784 ? -14.725 29.259 1.126 1.00 92.69 784 PHE A CA 1
ATOM 5909 C C . PHE A 1 784 ? -13.879 30.450 0.693 1.00 92.69 784 PHE A C 1
ATOM 5911 O O . PHE A 1 784 ? -13.126 30.358 -0.275 1.00 92.69 784 PHE A O 1
ATOM 5918 N N . LEU A 1 785 ? -13.965 31.557 1.425 1.00 91.12 785 LEU A N 1
ATOM 5919 C CA . LEU A 1 785 ? -13.461 32.845 0.956 1.00 91.12 785 LEU A CA 1
ATOM 5920 C C . LEU A 1 785 ? -12.097 33.206 1.544 1.00 91.12 785 LEU A C 1
ATOM 5922 O O . LEU A 1 785 ? -11.445 34.107 1.038 1.00 91.12 785 LEU A O 1
ATOM 5926 N N . GLY A 1 786 ? -11.636 32.517 2.594 1.00 88.00 786 GLY A N 1
ATOM 5927 C CA . GLY A 1 786 ? -10.361 32.822 3.252 1.00 88.00 786 GLY A CA 1
ATOM 5928 C C . GLY A 1 786 ? -10.376 34.102 4.094 1.00 88.00 786 GLY A C 1
ATOM 5929 O O . GLY A 1 786 ? -9.330 34.488 4.609 1.00 88.00 786 GLY A O 1
ATOM 5930 N N . ARG A 1 787 ? -11.543 34.741 4.259 1.00 88.62 787 ARG A N 1
ATOM 5931 C CA . ARG A 1 787 ? -11.747 35.955 5.064 1.00 88.62 787 ARG A CA 1
ATOM 5932 C C . ARG A 1 787 ? -12.822 35.759 6.127 1.00 88.62 787 ARG A C 1
ATOM 5934 O O . ARG A 1 787 ? -13.646 34.851 6.037 1.00 88.62 787 ARG A O 1
ATOM 5941 N N . TYR A 1 788 ? -12.830 36.648 7.112 1.00 88.06 788 TYR A N 1
ATOM 5942 C CA . TYR A 1 788 ? -13.842 36.676 8.165 1.00 88.06 788 TYR A CA 1
ATOM 5943 C C . TYR A 1 788 ? -15.032 37.561 7.759 1.00 88.06 788 TYR A C 1
ATOM 5945 O O . TYR A 1 788 ? -14.825 38.575 7.086 1.00 88.06 788 TYR A O 1
ATOM 5953 N N . PRO A 1 789 ? -16.270 37.197 8.139 1.00 87.50 789 PRO A N 1
ATOM 5954 C CA . PRO A 1 789 ? -17.439 38.017 7.854 1.00 87.50 789 PRO A CA 1
ATOM 5955 C C . PRO A 1 789 ? -17.468 39.274 8.729 1.00 87.50 789 PRO A C 1
ATOM 5957 O O . PRO A 1 789 ? -17.077 39.254 9.897 1.00 87.50 789 PRO A O 1
ATOM 5960 N N . THR A 1 790 ? -17.990 40.365 8.176 1.00 87.56 790 THR A N 1
ATOM 5961 C CA . THR A 1 790 ? -18.378 41.557 8.937 1.00 87.56 790 THR A CA 1
ATOM 5962 C C . THR A 1 790 ? -19.577 41.258 9.840 1.00 87.56 790 THR A C 1
ATOM 5964 O O . THR A 1 790 ? -20.335 40.317 9.598 1.00 87.56 790 THR A O 1
ATOM 5967 N N . GLN A 1 791 ? -19.803 42.083 10.867 1.00 82.31 791 GLN A N 1
ATOM 5968 C CA . GLN A 1 791 ? -20.951 41.897 11.761 1.00 82.31 791 GLN A CA 1
ATOM 5969 C C . GLN A 1 791 ? -22.286 41.917 10.995 1.00 82.31 791 GLN A C 1
ATOM 5971 O O . GLN A 1 791 ? -23.137 41.065 11.230 1.00 82.31 791 GLN A O 1
ATOM 5976 N N . SER A 1 792 ? -22.425 42.801 10.003 1.00 88.19 792 SER A N 1
ATOM 5977 C CA . SER A 1 792 ? -23.607 42.868 9.136 1.00 88.19 792 SER A CA 1
ATOM 5978 C C . SER A 1 792 ? -23.802 41.606 8.288 1.00 88.19 792 SER A C 1
ATOM 5980 O O . SER A 1 792 ? -24.931 41.163 8.101 1.00 88.19 792 SER A O 1
ATOM 5982 N N . GLU A 1 793 ? -22.718 41.001 7.789 1.00 91.50 793 GLU A N 1
ATOM 5983 C CA . GLU A 1 793 ? -22.771 39.719 7.071 1.00 91.50 793 GLU A CA 1
ATOM 5984 C C . GLU A 1 793 ? -23.183 38.572 8.002 1.00 91.50 793 GLU A C 1
ATOM 5986 O O . GLU A 1 793 ? -24.019 37.751 7.623 1.00 91.50 793 GLU A O 1
ATOM 5991 N N . ILE A 1 794 ? -22.657 38.535 9.234 1.00 87.25 794 ILE A N 1
ATOM 5992 C CA . ILE A 1 794 ? -23.080 37.559 10.250 1.00 87.25 794 ILE A CA 1
ATOM 5993 C C . ILE A 1 794 ? -24.576 37.705 10.525 1.00 87.25 794 ILE A C 1
ATOM 5995 O O . ILE A 1 794 ? -25.293 36.708 10.489 1.00 87.25 794 ILE A O 1
ATOM 5999 N N . ASP A 1 795 ? -25.051 38.925 10.774 1.00 85.94 795 ASP A N 1
ATOM 6000 C CA . ASP A 1 795 ? -26.447 39.184 11.131 1.00 85.94 795 ASP A CA 1
ATOM 6001 C C . ASP A 1 795 ? -27.400 38.881 9.966 1.00 85.94 795 ASP A C 1
ATOM 6003 O O . ASP A 1 795 ? -28.472 38.307 10.178 1.00 85.94 795 ASP A O 1
ATOM 6007 N N . PHE A 1 796 ? -26.990 39.176 8.728 1.00 91.19 796 PHE A N 1
ATOM 6008 C CA . PHE A 1 796 ? -27.740 38.832 7.520 1.00 91.19 796 PHE A CA 1
ATOM 6009 C C . PHE A 1 796 ? -27.879 37.313 7.346 1.00 91.19 796 PHE A C 1
ATOM 6011 O O . PHE A 1 796 ? -28.998 36.808 7.229 1.00 91.19 796 PHE A O 1
ATOM 6018 N N . GLN A 1 797 ? -26.768 36.565 7.385 1.00 92.56 797 GLN A N 1
ATOM 6019 C CA . GLN A 1 797 ? -26.815 35.110 7.200 1.00 92.56 797 GLN A CA 1
ATOM 6020 C C . GLN A 1 797 ? -27.486 34.399 8.378 1.00 92.56 797 GLN A C 1
ATOM 6022 O O . GLN A 1 797 ? -28.223 33.434 8.185 1.00 92.56 797 GLN A O 1
ATOM 6027 N N . PHE A 1 798 ? -27.281 34.892 9.600 1.00 88.44 798 PHE A N 1
ATOM 6028 C CA . PHE A 1 798 ? -27.967 34.388 10.785 1.00 88.44 798 PHE A CA 1
ATOM 6029 C C . PHE A 1 798 ? -29.484 34.571 10.666 1.00 88.44 798 PHE A C 1
ATOM 6031 O O . PHE A 1 798 ? -30.231 33.623 10.900 1.00 88.44 798 PHE A O 1
ATOM 6038 N N . SER A 1 799 ? -29.942 35.749 10.229 1.00 88.06 799 SER A N 1
ATOM 6039 C CA . SER A 1 799 ? -31.369 36.018 10.007 1.00 88.06 799 SER A CA 1
ATOM 6040 C C . SER A 1 799 ? -31.958 35.125 8.912 1.00 88.06 799 SER A C 1
ATOM 6042 O O . SER A 1 799 ? -33.079 34.645 9.061 1.00 88.06 799 SER A O 1
ATOM 6044 N N . ALA A 1 800 ? -31.200 34.846 7.846 1.00 89.31 800 ALA A N 1
ATOM 6045 C CA . ALA A 1 800 ? -31.613 33.933 6.779 1.00 89.31 800 ALA A CA 1
ATOM 6046 C C . ALA A 1 800 ? -31.749 32.477 7.264 1.00 89.31 800 ALA A C 1
ATOM 6048 O O . ALA A 1 800 ? -32.707 31.790 6.908 1.00 89.31 800 ALA A O 1
ATOM 6049 N N . LEU A 1 801 ? -30.817 31.999 8.097 1.00 88.75 801 LEU A N 1
ATOM 6050 C CA . LEU A 1 801 ? -30.909 30.675 8.725 1.00 88.75 801 LEU A CA 1
ATOM 6051 C C . LEU A 1 801 ? -32.094 30.605 9.701 1.00 88.75 801 LEU A C 1
ATOM 6053 O O . LEU A 1 801 ? -32.824 29.615 9.712 1.00 88.75 801 LEU A O 1
ATOM 6057 N N . ALA A 1 802 ? -32.323 31.665 10.481 1.00 86.88 802 ALA A N 1
ATOM 6058 C CA . ALA A 1 802 ? -33.442 31.756 11.416 1.00 86.88 802 ALA A CA 1
ATOM 6059 C C . ALA A 1 802 ? -34.813 31.800 10.713 1.00 86.88 802 ALA A C 1
ATOM 6061 O O . ALA A 1 802 ? -35.795 31.312 11.267 1.00 86.88 802 ALA A O 1
ATOM 6062 N N . SER A 1 803 ? -34.883 32.333 9.488 1.00 88.56 803 SER A N 1
ATOM 6063 C CA . SER A 1 803 ? -36.099 32.370 8.663 1.00 88.56 803 SER A CA 1
ATOM 6064 C C . SER A 1 803 ? -36.313 31.124 7.789 1.00 88.56 803 SER A C 1
ATOM 6066 O O . SER A 1 803 ? -37.252 31.095 6.995 1.00 88.56 803 SER A O 1
ATOM 6068 N N . GLY A 1 804 ? -35.492 30.077 7.953 1.00 87.00 804 GLY A N 1
ATOM 6069 C CA . GLY A 1 804 ? -35.696 28.763 7.329 1.00 87.00 804 GLY A CA 1
ATOM 6070 C C . GLY A 1 804 ? -34.769 28.427 6.156 1.00 87.00 804 GLY A C 1
ATOM 6071 O O . GLY A 1 804 ? -34.938 27.377 5.535 1.00 87.00 804 GLY A O 1
ATOM 6072 N N . THR A 1 805 ? -33.768 29.260 5.848 1.00 91.69 805 THR A N 1
ATOM 6073 C CA . THR A 1 805 ? -32.729 28.897 4.867 1.00 91.69 805 THR A CA 1
ATOM 6074 C C . THR A 1 805 ? -31.932 27.699 5.381 1.00 91.69 805 THR A C 1
ATOM 6076 O O . THR A 1 805 ? -31.449 27.700 6.513 1.00 91.69 805 THR A O 1
ATOM 6079 N N . THR A 1 806 ? -31.759 26.664 4.555 1.00 91.81 806 THR A N 1
ATOM 6080 C CA . THR A 1 806 ? -30.992 25.477 4.962 1.00 91.81 806 THR A CA 1
ATOM 6081 C C . THR A 1 806 ? -29.483 25.740 4.932 1.00 91.81 806 THR A C 1
ATOM 6083 O O . THR A 1 806 ? -28.994 26.569 4.158 1.00 91.81 806 THR A O 1
ATOM 6086 N N . ARG A 1 807 ? -28.710 24.976 5.720 1.00 89.00 807 ARG A N 1
ATOM 6087 C CA . ARG A 1 807 ? -27.235 25.000 5.658 1.00 89.00 807 ARG A CA 1
ATOM 6088 C C . ARG A 1 807 ? -26.711 24.679 4.255 1.00 89.00 807 ARG A C 1
ATOM 6090 O O . ARG A 1 807 ? -25.768 25.325 3.808 1.00 89.00 807 ARG A O 1
ATOM 6097 N N . THR A 1 808 ? -27.350 23.740 3.551 1.00 91.88 808 THR A N 1
ATOM 6098 C CA . THR A 1 808 ? -27.036 23.411 2.153 1.00 91.88 808 THR A CA 1
ATOM 6099 C C . THR A 1 808 ? -27.206 24.626 1.254 1.00 91.88 808 THR A C 1
ATOM 6101 O O . THR A 1 808 ? -26.287 24.971 0.518 1.00 91.88 808 THR A O 1
ATOM 6104 N N . THR A 1 809 ? -28.357 25.301 1.326 1.00 92.88 809 THR A N 1
ATOM 6105 C CA . THR A 1 809 ? -28.643 26.482 0.501 1.00 92.88 809 THR A CA 1
ATOM 6106 C C . THR A 1 809 ? -27.610 27.577 0.747 1.00 92.88 809 THR A C 1
ATOM 6108 O O . THR A 1 809 ? -27.101 28.159 -0.208 1.00 92.88 809 THR A O 1
ATOM 6111 N N . LEU A 1 810 ? -27.233 27.806 2.010 1.00 91.38 810 LEU A N 1
ATOM 6112 C CA . LEU A 1 810 ? -26.183 28.764 2.338 1.00 91.38 810 LEU A CA 1
ATOM 6113 C C . LEU A 1 810 ? -24.844 28.368 1.702 1.00 91.38 810 LEU A C 1
ATOM 6115 O O . LEU A 1 810 ? -24.258 29.174 0.989 1.00 91.38 810 LEU A O 1
ATOM 6119 N N . VAL A 1 811 ? -24.377 27.131 1.896 1.00 93.75 811 VAL A N 1
ATOM 6120 C CA . VAL A 1 811 ? -23.117 26.645 1.302 1.00 93.75 811 VAL A CA 1
ATOM 6121 C C . VAL A 1 811 ? -23.123 26.768 -0.221 1.00 93.75 811 VAL A C 1
ATOM 6123 O O . VAL A 1 811 ? -22.125 27.192 -0.802 1.00 93.75 811 VAL A O 1
ATOM 6126 N N . MET A 1 812 ? -24.241 26.451 -0.874 1.00 93.81 812 MET A N 1
ATOM 6127 C CA . MET A 1 812 ? -24.356 26.558 -2.327 1.00 93.81 812 MET A CA 1
ATOM 6128 C C . MET A 1 812 ? -24.247 28.004 -2.826 1.00 93.81 812 MET A C 1
ATOM 6130 O O . MET A 1 812 ? -23.660 28.221 -3.887 1.00 93.81 812 MET A O 1
ATOM 6134 N N . ASN A 1 813 ? -24.702 28.993 -2.049 1.00 92.56 813 ASN A N 1
ATOM 6135 C CA . ASN A 1 813 ? -24.493 30.407 -2.372 1.00 92.56 813 ASN A CA 1
ATOM 6136 C C . ASN A 1 813 ? -22.999 30.779 -2.354 1.00 92.56 813 ASN A C 1
ATOM 6138 O O . ASN A 1 813 ? -22.541 31.488 -3.246 1.00 92.56 813 ASN A O 1
ATOM 6142 N N . PHE A 1 814 ? -22.222 30.265 -1.392 1.00 93.44 814 PHE A N 1
ATOM 6143 C CA . PHE A 1 814 ? -20.768 30.489 -1.332 1.00 93.44 814 PHE A CA 1
ATOM 6144 C C . PHE A 1 814 ? -20.017 29.719 -2.417 1.00 93.44 814 PHE A C 1
ATOM 6146 O O . PHE A 1 814 ? -19.106 30.261 -3.037 1.00 93.44 814 PHE A O 1
ATOM 6153 N N . TYR A 1 815 ? -20.421 28.480 -2.691 1.00 92.50 815 TYR A N 1
ATOM 6154 C CA . TYR A 1 815 ? -19.835 27.668 -3.754 1.00 92.50 815 TYR A CA 1
ATOM 6155 C C . TYR A 1 815 ? -20.045 28.299 -5.142 1.00 92.50 815 TYR A C 1
ATOM 6157 O O . TYR A 1 815 ? -19.162 28.241 -5.995 1.00 92.50 815 TYR A O 1
ATOM 6165 N N . GLY A 1 816 ? -21.207 28.919 -5.372 1.00 88.81 816 GLY A N 1
ATOM 6166 C CA . GLY A 1 816 ? -21.517 29.645 -6.604 1.00 88.81 816 GLY A CA 1
ATOM 6167 C C . GLY A 1 816 ? -20.967 31.075 -6.662 1.00 88.81 816 GLY A C 1
ATOM 6168 O O . GLY A 1 816 ? -21.036 31.698 -7.722 1.00 88.81 816 GLY A O 1
ATOM 6169 N N . ALA A 1 817 ? -20.429 31.604 -5.560 1.00 91.00 817 ALA A N 1
ATOM 6170 C CA . ALA A 1 817 ? -20.026 33.000 -5.469 1.00 91.00 817 ALA A CA 1
ATOM 6171 C C . ALA A 1 817 ? -18.869 33.329 -6.420 1.00 91.00 817 ALA A C 1
ATOM 6173 O O . ALA A 1 817 ? -17.899 32.578 -6.561 1.00 91.00 817 ALA A O 1
ATOM 6174 N N . GLU A 1 818 ? -18.931 34.510 -7.033 1.00 89.31 818 GLU A N 1
ATOM 6175 C CA . GLU A 1 818 ? -17.846 35.018 -7.874 1.00 89.31 818 GLU A CA 1
ATOM 6176 C C . GLU A 1 818 ? -16.523 35.120 -7.097 1.00 89.31 818 GLU A C 1
ATOM 6178 O O . GLU A 1 818 ? -15.462 34.793 -7.629 1.00 89.31 818 GLU A O 1
ATOM 6183 N N . GLU A 1 819 ? -16.592 35.478 -5.814 1.00 90.31 819 GLU A N 1
ATOM 6184 C CA . GLU A 1 819 ? -15.438 35.543 -4.915 1.00 90.31 819 GLU A CA 1
ATOM 6185 C C . GLU A 1 819 ? -14.749 34.173 -4.755 1.00 90.31 819 GLU A C 1
ATOM 6187 O O . GLU A 1 819 ? -13.530 34.071 -4.890 1.00 90.31 819 GLU A O 1
ATOM 6192 N N . PHE A 1 820 ? -15.510 33.085 -4.577 1.00 92.75 820 PHE A N 1
ATOM 6193 C CA . PHE A 1 820 ? -14.947 31.732 -4.495 1.00 92.75 820 PHE A CA 1
ATOM 6194 C C . PHE A 1 820 ? -14.368 31.254 -5.833 1.00 92.75 820 PHE A C 1
ATOM 6196 O O . PHE A 1 820 ? -13.327 30.589 -5.869 1.00 92.75 820 PHE A O 1
ATOM 6203 N N . ASN A 1 821 ? -15.012 31.634 -6.940 1.00 88.50 821 ASN A N 1
ATOM 6204 C CA . ASN A 1 821 ? -14.537 31.325 -8.286 1.00 88.50 821 ASN A CA 1
ATOM 6205 C C . ASN A 1 821 ? -13.188 31.992 -8.584 1.00 88.50 821 ASN A C 1
ATOM 6207 O O . ASN A 1 821 ? -12.280 31.328 -9.086 1.00 88.50 821 ASN A O 1
ATOM 6211 N N . ARG A 1 822 ? -13.039 33.275 -8.232 1.00 87.00 822 ARG A N 1
ATOM 6212 C CA . ARG A 1 822 ? -11.780 34.025 -8.373 1.00 87.00 822 ARG A CA 1
ATOM 6213 C C . ARG A 1 822 ? -10.735 33.625 -7.318 1.00 87.00 822 ARG A C 1
ATOM 6215 O O . ARG A 1 822 ? -9.543 33.815 -7.539 1.00 87.00 822 ARG A O 1
ATOM 6222 N N . GLY A 1 823 ? -11.156 33.047 -6.196 1.00 90.81 823 GLY A N 1
ATOM 6223 C CA . GLY A 1 823 ? -10.282 32.590 -5.118 1.00 90.81 823 GLY A CA 1
ATOM 6224 C C . GLY A 1 823 ? -9.980 31.091 -5.164 1.00 90.81 823 GLY A C 1
ATOM 6225 O O . GLY A 1 823 ? -9.164 30.611 -5.953 1.00 90.81 823 GLY A O 1
ATOM 6226 N N . GLY A 1 824 ? -10.634 30.340 -4.274 1.00 90.50 824 GLY A N 1
ATOM 6227 C CA . GLY A 1 824 ? -10.355 28.924 -4.026 1.00 90.50 824 GLY A CA 1
ATOM 6228 C C . GLY A 1 824 ? -10.404 28.038 -5.274 1.00 90.50 824 GLY A C 1
ATOM 6229 O O . GLY A 1 824 ? -9.544 27.170 -5.439 1.00 90.50 824 GLY A O 1
ATOM 6230 N N . ARG A 1 825 ? -11.354 28.263 -6.190 1.00 89.81 825 ARG A N 1
ATOM 6231 C CA . ARG A 1 825 ? -11.458 27.453 -7.416 1.00 89.81 825 ARG A CA 1
ATOM 6232 C C . ARG A 1 825 ? -10.347 27.758 -8.419 1.00 89.81 825 ARG A C 1
ATOM 6234 O O . ARG A 1 825 ? -9.791 26.823 -8.992 1.00 89.81 825 ARG A O 1
ATOM 6241 N N . PHE A 1 826 ? -9.997 29.033 -8.591 1.00 91.00 826 PHE A N 1
ATOM 6242 C CA . PHE A 1 826 ? -8.862 29.446 -9.418 1.00 91.00 826 PHE A CA 1
ATOM 6243 C C . PHE A 1 826 ? -7.557 28.802 -8.930 1.00 91.00 826 PHE A C 1
ATOM 6245 O O . PHE A 1 826 ? -6.827 28.209 -9.721 1.00 91.00 826 PHE A O 1
ATOM 6252 N N . ILE A 1 827 ? -7.314 28.818 -7.615 1.00 94.06 827 ILE A N 1
ATOM 6253 C CA . ILE A 1 827 ? -6.104 28.243 -7.010 1.00 94.06 827 ILE A CA 1
ATOM 6254 C C . ILE A 1 827 ? -6.024 26.732 -7.216 1.00 94.06 827 ILE A C 1
ATOM 6256 O O . ILE A 1 827 ? -4.977 26.232 -7.613 1.00 94.06 827 ILE A O 1
ATOM 6260 N N . ALA A 1 828 ? -7.116 25.993 -7.002 1.00 93.00 828 ALA A N 1
ATOM 6261 C CA . ALA A 1 828 ? -7.132 24.555 -7.286 1.00 93.00 828 ALA A CA 1
ATOM 6262 C C . ALA A 1 828 ? -6.867 24.267 -8.781 1.00 93.00 828 ALA A C 1
ATOM 6264 O O . ALA A 1 828 ? -6.208 23.286 -9.127 1.00 93.00 828 ALA A O 1
ATOM 6265 N N . GLY A 1 829 ? -7.312 25.168 -9.665 1.00 91.75 829 GLY A N 1
ATOM 6266 C CA . GLY A 1 829 ? -6.991 25.146 -11.089 1.00 91.75 829 GLY A CA 1
ATOM 6267 C C . GLY A 1 829 ? -5.499 25.304 -11.397 1.00 91.75 829 GLY A C 1
ATOM 6268 O O . GLY A 1 829 ? -5.021 24.653 -12.322 1.00 91.75 829 GLY A O 1
ATOM 6269 N N . LEU A 1 830 ? -4.743 26.090 -10.620 1.00 93.56 830 LEU A N 1
ATOM 6270 C CA . LEU A 1 830 ? -3.290 26.241 -10.807 1.00 93.56 830 LEU A CA 1
ATOM 6271 C C . LEU A 1 830 ? -2.560 24.903 -10.644 1.00 93.56 830 LEU A C 1
ATOM 6273 O O . LEU A 1 830 ? -1.748 24.544 -11.494 1.00 93.56 830 LEU A O 1
ATOM 6277 N N . TYR A 1 831 ? -2.894 24.136 -9.603 1.00 93.00 831 TYR A N 1
ATOM 6278 C CA . TYR A 1 831 ? -2.322 22.805 -9.373 1.00 93.00 831 TYR A CA 1
ATOM 6279 C C . TYR A 1 831 ? -2.684 21.834 -10.503 1.00 93.00 831 TYR A C 1
ATOM 6281 O O . TYR A 1 831 ? -1.801 21.252 -11.136 1.00 93.00 831 TYR A O 1
ATOM 6289 N N . ALA A 1 832 ? -3.976 21.727 -10.826 1.00 88.50 832 ALA A N 1
ATOM 6290 C CA . ALA A 1 832 ? -4.448 20.788 -11.841 1.00 88.50 832 ALA A CA 1
ATOM 6291 C C . ALA A 1 832 ? -3.968 21.138 -13.260 1.00 88.50 832 ALA A C 1
ATOM 6293 O O . ALA A 1 832 ? -3.720 20.241 -14.066 1.00 88.50 832 ALA A O 1
ATOM 6294 N N . GLY A 1 833 ? -3.866 22.431 -13.576 1.00 87.38 833 GLY A N 1
ATOM 6295 C CA . GLY A 1 833 ? -3.553 22.932 -14.911 1.00 87.38 833 GLY A CA 1
ATOM 6296 C C . GLY A 1 833 ? -2.061 23.126 -15.183 1.00 87.38 833 GLY A C 1
ATOM 6297 O O . GLY A 1 833 ? -1.614 22.777 -16.271 1.00 87.38 833 GLY A O 1
ATOM 6298 N N . LEU A 1 834 ? -1.293 23.666 -14.228 1.00 90.00 834 LEU A N 1
ATOM 6299 C CA . LEU A 1 834 ? 0.132 23.979 -14.426 1.00 90.00 834 LEU A CA 1
ATOM 6300 C C . LEU A 1 834 ? 1.070 22.908 -13.862 1.00 90.00 834 LEU A C 1
ATOM 6302 O O . LEU A 1 834 ? 2.131 22.681 -14.434 1.00 90.00 834 LEU A O 1
ATOM 6306 N N . LEU A 1 835 ? 0.692 22.242 -12.767 1.00 86.88 835 LEU A N 1
ATOM 6307 C CA . LEU A 1 835 ? 1.518 21.208 -12.121 1.00 86.88 835 LEU A CA 1
ATOM 6308 C C . LEU A 1 835 ? 1.052 19.781 -12.444 1.00 86.88 835 LEU A C 1
ATOM 6310 O O . LEU A 1 835 ? 1.710 18.810 -12.088 1.00 86.88 835 LEU A O 1
ATOM 6314 N N . PHE A 1 836 ? -0.073 19.646 -13.152 1.00 80.31 836 PHE A N 1
ATOM 6315 C CA . PHE A 1 836 ? -0.639 18.373 -13.605 1.00 80.31 836 PHE A CA 1
ATOM 6316 C C . PHE A 1 836 ? -0.939 17.363 -12.476 1.00 80.31 836 PHE A C 1
ATOM 6318 O O . PHE A 1 836 ? -1.009 16.153 -12.697 1.00 80.31 836 PHE A O 1
ATOM 6325 N N . ARG A 1 837 ? -1.200 17.858 -11.265 1.00 83.00 837 ARG A N 1
ATOM 6326 C CA . ARG A 1 837 ? -1.609 17.057 -10.102 1.00 83.00 837 ARG A CA 1
ATOM 6327 C C . ARG A 1 837 ? -2.733 17.736 -9.327 1.00 83.00 837 ARG A C 1
ATOM 6329 O O . ARG A 1 837 ? -3.041 18.900 -9.563 1.00 83.00 837 ARG A O 1
ATOM 6336 N N . ASP A 1 838 ? -3.365 16.998 -8.423 1.00 82.31 838 ASP A N 1
ATOM 6337 C CA . ASP A 1 838 ? -4.350 17.589 -7.519 1.00 82.31 838 ASP A CA 1
ATOM 6338 C C . ASP A 1 838 ? -3.673 18.517 -6.509 1.00 82.31 838 ASP A C 1
ATOM 6340 O O . ASP A 1 838 ? -2.505 18.336 -6.156 1.00 82.31 838 ASP A O 1
ATOM 6344 N N . ALA A 1 839 ? -4.417 19.531 -6.071 1.00 84.19 839 ALA A N 1
ATOM 6345 C CA . ALA A 1 839 ? -4.001 20.351 -4.949 1.00 84.19 839 ALA A CA 1
ATOM 6346 C C . ALA A 1 839 ? -4.150 19.552 -3.652 1.00 84.19 839 ALA A C 1
ATOM 6348 O O . ALA A 1 839 ? -5.153 18.864 -3.469 1.00 84.19 839 ALA A O 1
ATOM 6349 N N . GLU A 1 840 ? -3.202 19.703 -2.735 1.00 85.62 840 GLU A N 1
ATOM 6350 C CA . GLU A 1 840 ? -3.364 19.278 -1.348 1.00 85.62 840 GLU A CA 1
ATOM 6351 C C . GLU A 1 840 ? -3.982 20.409 -0.518 1.00 85.62 840 GLU A C 1
ATOM 6353 O O . GLU A 1 840 ? -3.720 21.597 -0.746 1.00 85.62 840 GLU A O 1
ATOM 6358 N N . PHE A 1 841 ? -4.770 20.058 0.496 1.00 87.12 841 PHE A N 1
ATOM 6359 C CA . PHE A 1 841 ? -5.518 20.993 1.328 1.00 87.12 841 PHE A CA 1
ATOM 6360 C C . PHE A 1 841 ? -4.613 22.041 1.981 1.00 87.12 841 PHE A C 1
ATOM 6362 O O . PHE A 1 841 ? -4.954 23.225 2.012 1.00 87.12 841 PHE A O 1
ATOM 6369 N N . SER A 1 842 ? -3.446 21.628 2.478 1.00 81.00 842 SER A N 1
ATOM 6370 C CA . SER A 1 842 ? -2.494 22.519 3.147 1.00 81.00 842 SER A CA 1
ATOM 6371 C C . SER A 1 842 ? -1.945 23.592 2.200 1.00 81.00 842 SER A C 1
ATOM 6373 O O . SER A 1 842 ? -1.968 24.777 2.544 1.00 81.00 842 SER A O 1
ATOM 6375 N N . GLY A 1 843 ? -1.518 23.197 0.996 1.00 84.12 843 GLY A N 1
ATOM 6376 C CA . GLY A 1 843 ? -1.017 24.097 -0.044 1.00 84.12 843 GLY A CA 1
ATOM 6377 C C . GLY A 1 843 ? -2.114 25.002 -0.601 1.00 84.12 843 GLY A C 1
ATOM 6378 O O . GLY A 1 843 ? -1.945 26.222 -0.667 1.00 84.12 843 GLY A O 1
ATOM 6379 N N . TRP A 1 844 ? -3.279 24.430 -0.907 1.00 93.69 844 TRP A N 1
ATOM 6380 C CA . TRP A 1 844 ? -4.445 25.173 -1.378 1.00 93.69 844 TRP A CA 1
ATOM 6381 C C . TRP A 1 844 ? -4.912 26.228 -0.368 1.00 93.69 844 TRP A C 1
ATOM 6383 O O . TRP A 1 844 ? -5.076 27.396 -0.729 1.00 93.69 844 TRP A O 1
ATOM 6393 N N . ARG A 1 845 ? -5.070 25.853 0.911 1.00 90.50 845 ARG A N 1
ATOM 6394 C CA . ARG A 1 845 ? -5.482 26.768 1.988 1.00 90.50 845 ARG A CA 1
ATOM 6395 C C . ARG A 1 845 ? -4.475 27.900 2.168 1.00 90.50 845 ARG A C 1
ATOM 6397 O O . ARG A 1 845 ? -4.887 29.045 2.353 1.00 90.50 845 ARG A O 1
ATOM 6404 N N . PHE A 1 846 ? -3.178 27.592 2.089 1.00 86.50 846 PHE A N 1
ATOM 6405 C CA . PHE A 1 846 ? -2.119 28.589 2.213 1.00 86.50 846 PHE A CA 1
ATOM 6406 C C . PHE A 1 846 ? -2.246 29.677 1.137 1.00 86.50 846 PHE A C 1
ATOM 6408 O O . PHE A 1 846 ? -2.333 30.860 1.472 1.00 86.50 846 PHE A O 1
ATOM 6415 N N . GLN A 1 847 ? -2.336 29.283 -0.137 1.00 91.31 847 GLN A N 1
ATOM 6416 C CA . GLN A 1 847 ? -2.471 30.231 -1.248 1.00 91.31 847 GLN A CA 1
ATOM 6417 C C . GLN A 1 847 ? -3.811 30.980 -1.207 1.00 91.31 847 GLN A C 1
ATOM 6419 O O . GLN A 1 847 ? -3.860 32.177 -1.488 1.00 91.31 847 GLN A O 1
ATOM 6424 N N . ARG A 1 848 ? -4.898 30.303 -0.804 1.00 92.25 848 ARG A N 1
ATOM 6425 C CA . ARG A 1 848 ? -6.237 30.903 -0.684 1.00 92.25 848 ARG A CA 1
ATOM 6426 C C . ARG A 1 848 ? -6.247 32.040 0.322 1.00 92.25 848 ARG A C 1
ATOM 6428 O O . ARG A 1 848 ? -6.737 33.117 0.006 1.00 92.25 848 ARG A O 1
ATOM 6435 N N . ASN A 1 849 ? -5.697 31.812 1.511 1.00 89.44 849 ASN A N 1
ATOM 6436 C CA . ASN A 1 849 ? -5.640 32.840 2.545 1.00 89.44 849 ASN A CA 1
ATOM 6437 C C . ASN A 1 849 ? -4.782 34.026 2.100 1.00 89.44 849 ASN A C 1
ATOM 6439 O O . ASN A 1 849 ? -5.209 35.161 2.264 1.00 89.44 849 ASN A O 1
ATOM 6443 N N . ALA A 1 850 ? -3.632 33.773 1.464 1.00 86.94 850 ALA A N 1
ATOM 6444 C CA . ALA A 1 850 ? -2.766 34.839 0.963 1.00 86.94 850 ALA A CA 1
ATOM 6445 C C . ALA A 1 850 ? -3.478 35.734 -0.071 1.00 86.94 850 ALA A C 1
ATOM 6447 O O . ALA A 1 850 ? -3.347 36.960 -0.013 1.00 86.94 850 ALA A O 1
ATOM 6448 N N . LEU A 1 851 ? -4.259 35.128 -0.975 1.00 89.88 851 LEU A N 1
ATOM 6449 C CA . LEU A 1 851 ? -5.072 35.839 -1.965 1.00 89.88 851 LEU A CA 1
ATOM 6450 C C . LEU A 1 851 ? -6.230 36.607 -1.311 1.00 89.88 851 LEU A C 1
ATOM 6452 O O . LEU A 1 851 ? -6.448 37.768 -1.638 1.00 89.88 851 LEU A O 1
ATOM 6456 N N . ALA A 1 852 ? -6.936 35.995 -0.355 1.00 88.81 852 ALA A N 1
ATOM 6457 C CA . ALA A 1 852 ? -8.056 36.616 0.359 1.00 88.81 852 ALA A CA 1
ATOM 6458 C C . ALA A 1 852 ? -7.637 37.850 1.174 1.00 88.81 852 ALA A C 1
ATOM 6460 O O . ALA A 1 852 ? -8.401 38.802 1.315 1.00 88.81 852 ALA A O 1
ATOM 6461 N N . THR A 1 853 ? -6.403 37.854 1.682 1.00 83.69 853 THR A N 1
ATOM 6462 C CA . THR A 1 853 ? -5.813 38.995 2.395 1.00 83.69 853 THR A CA 1
ATOM 6463 C C . THR A 1 853 ? -5.111 39.998 1.474 1.00 83.69 853 THR A C 1
ATOM 6465 O O . THR A 1 853 ? -4.442 40.900 1.970 1.00 83.69 853 THR A O 1
ATOM 6468 N N . ASN A 1 854 ? -5.232 39.851 0.147 1.00 85.75 854 ASN A N 1
ATOM 6469 C CA . ASN A 1 854 ? -4.567 40.673 -0.875 1.00 85.75 854 ASN A CA 1
ATOM 6470 C C . ASN A 1 854 ? -3.031 40.710 -0.777 1.00 85.75 854 ASN A C 1
ATOM 6472 O O . ASN A 1 854 ? -2.401 41.624 -1.309 1.00 85.75 854 ASN A O 1
ATOM 6476 N N . VAL A 1 855 ? -2.404 39.729 -0.119 1.00 79.94 855 VAL A N 1
ATOM 6477 C CA . VAL A 1 855 ? -0.935 39.689 -0.015 1.00 79.94 855 VAL A CA 1
ATOM 6478 C C . VAL A 1 855 ? -0.306 39.135 -1.294 1.00 79.94 855 VAL A C 1
ATOM 6480 O O . VAL A 1 855 ? 0.835 39.439 -1.630 1.00 79.94 855 VAL A O 1
ATOM 6483 N N . VAL A 1 856 ? -1.085 38.370 -2.055 1.00 86.06 856 VAL A N 1
ATOM 6484 C CA . VAL A 1 856 ? -0.821 38.043 -3.457 1.00 86.06 856 VAL A CA 1
ATOM 6485 C C . VAL A 1 856 ? -2.061 38.357 -4.282 1.00 86.06 856 VAL A C 1
ATOM 6487 O O . VAL A 1 856 ? -3.174 38.351 -3.763 1.00 86.06 856 VAL A O 1
ATOM 6490 N N . ASN A 1 857 ? -1.873 38.599 -5.576 1.00 90.25 857 ASN A N 1
ATOM 6491 C CA . ASN A 1 857 ? -2.955 38.629 -6.558 1.00 90.25 857 ASN A CA 1
ATOM 6492 C C . ASN A 1 857 ? -2.847 37.406 -7.494 1.00 90.25 857 ASN A C 1
ATOM 6494 O O . ASN A 1 857 ? -1.886 36.635 -7.418 1.00 90.25 857 ASN A O 1
ATOM 6498 N N . GLN A 1 858 ? -3.843 37.205 -8.361 1.00 90.25 858 GLN A N 1
ATOM 6499 C CA . GLN A 1 858 ? -3.901 36.040 -9.253 1.00 90.25 858 GLN A CA 1
ATOM 6500 C C . GLN A 1 858 ? -2.703 35.949 -10.212 1.00 90.25 858 GLN A C 1
ATOM 6502 O O . GLN A 1 858 ? -2.177 34.856 -10.417 1.00 90.25 858 GLN A O 1
ATOM 6507 N N . ASP A 1 859 ? -2.236 37.077 -10.749 1.00 89.62 859 ASP A N 1
ATOM 6508 C CA . ASP A 1 859 ? -1.100 37.102 -11.676 1.00 89.62 859 ASP A CA 1
ATOM 6509 C C . ASP A 1 859 ? 0.208 36.733 -10.967 1.00 89.62 859 ASP A C 1
ATOM 6511 O O . ASP A 1 859 ? 0.986 35.922 -11.475 1.00 89.62 859 ASP A O 1
ATOM 6515 N N . SER A 1 860 ? 0.419 37.240 -9.748 1.00 89.00 860 SER A N 1
ATOM 6516 C CA . SER A 1 860 ? 1.555 36.848 -8.908 1.00 89.00 860 SER A CA 1
ATOM 6517 C C . SER A 1 860 ? 1.514 35.359 -8.560 1.00 89.00 860 SER A C 1
ATOM 6519 O O . SER A 1 860 ? 2.553 34.703 -8.567 1.00 89.00 860 SER A O 1
ATOM 6521 N N . LEU A 1 861 ? 0.331 34.791 -8.299 1.00 92.19 861 LEU A N 1
ATOM 6522 C CA . LEU A 1 861 ? 0.182 33.352 -8.060 1.00 92.19 861 LEU A CA 1
ATOM 6523 C C . LEU A 1 861 ? 0.565 32.526 -9.289 1.00 92.19 861 LEU A C 1
ATOM 6525 O O . LEU A 1 861 ? 1.353 31.592 -9.172 1.00 92.19 861 LEU A O 1
ATOM 6529 N N . VAL A 1 862 ? 0.065 32.883 -10.471 1.00 94.44 862 VAL A N 1
ATOM 6530 C CA . VAL A 1 862 ? 0.418 32.193 -11.722 1.00 94.44 862 VAL A CA 1
ATOM 6531 C C . VAL A 1 862 ? 1.917 32.294 -11.988 1.00 94.44 862 VAL A C 1
ATOM 6533 O O . VAL A 1 862 ? 2.554 31.286 -12.292 1.00 94.44 862 VAL A O 1
ATOM 6536 N N . SER A 1 863 ? 2.500 33.480 -11.806 1.00 92.75 863 SER A N 1
ATOM 6537 C CA . SER A 1 863 ? 3.944 33.688 -11.922 1.00 92.75 863 SER A CA 1
ATOM 6538 C C . SER A 1 863 ? 4.730 32.786 -10.966 1.00 92.75 863 SER A C 1
ATOM 6540 O O . SER A 1 863 ? 5.681 32.129 -11.385 1.00 92.75 863 SER A O 1
ATOM 6542 N N . ASN A 1 864 ? 4.311 32.694 -9.701 1.00 90.75 864 ASN A N 1
ATOM 6543 C CA . ASN A 1 864 ? 4.965 31.853 -8.698 1.00 90.75 864 ASN A CA 1
ATOM 6544 C C . ASN A 1 864 ? 4.886 30.360 -9.046 1.00 90.75 864 ASN A C 1
ATOM 6546 O O . ASN A 1 864 ? 5.855 29.635 -8.839 1.00 90.75 864 ASN A O 1
ATOM 6550 N N . PHE A 1 865 ? 3.762 29.893 -9.598 1.00 93.25 865 PHE A N 1
ATOM 6551 C CA . PHE A 1 865 ? 3.614 28.499 -10.026 1.00 93.25 865 PHE A CA 1
ATOM 6552 C C . PHE A 1 865 ? 4.491 28.186 -11.241 1.00 93.25 865 PHE A C 1
ATOM 6554 O O . PHE A 1 865 ? 5.184 27.171 -11.235 1.00 93.25 865 PHE A O 1
ATOM 6561 N N . LEU A 1 866 ? 4.534 29.072 -12.240 1.00 91.00 866 LEU A N 1
ATOM 6562 C CA . LEU A 1 866 ? 5.398 28.923 -13.418 1.00 91.00 866 LEU A CA 1
ATOM 6563 C C . LEU A 1 866 ? 6.896 28.981 -13.076 1.00 91.00 866 LEU A C 1
ATOM 6565 O O . LEU A 1 866 ? 7.707 28.372 -13.768 1.00 91.00 866 LEU A O 1
ATOM 6569 N N . ALA A 1 867 ? 7.266 29.702 -12.016 1.00 87.31 867 ALA A N 1
ATOM 6570 C CA . ALA A 1 867 ? 8.639 29.791 -11.520 1.00 87.31 867 ALA A CA 1
ATOM 6571 C C . ALA A 1 867 ? 8.975 28.735 -10.451 1.00 87.31 867 ALA A C 1
ATOM 6573 O O . ALA A 1 867 ? 10.099 28.706 -9.948 1.00 87.31 867 ALA A O 1
ATOM 6574 N N . SER A 1 868 ? 8.014 27.890 -10.066 1.00 86.19 868 SER A N 1
ATOM 6575 C CA . SER A 1 868 ? 8.219 26.930 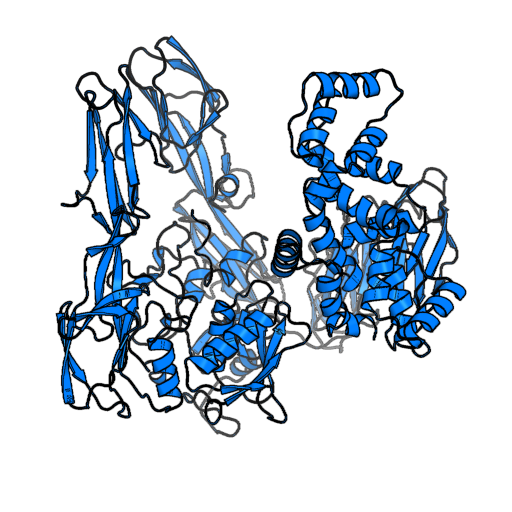-8.984 1.00 86.19 868 SER A CA 1
ATOM 6576 C C . SER A 1 868 ? 9.249 25.863 -9.379 1.00 86.19 868 SER A C 1
ATOM 6578 O O . SER A 1 868 ? 9.263 25.424 -10.534 1.00 86.19 868 SER A O 1
ATOM 6580 N N . PRO A 1 869 ? 10.079 25.376 -8.434 1.00 81.06 869 PRO A N 1
ATOM 6581 C CA . PRO A 1 869 ? 10.977 24.252 -8.694 1.00 81.06 869 PRO A CA 1
ATOM 6582 C C . PRO A 1 869 ? 10.238 23.038 -9.252 1.00 81.06 869 PRO A C 1
ATOM 6584 O O . PRO A 1 869 ? 10.765 22.330 -10.097 1.00 81.06 869 PRO A O 1
ATOM 6587 N N . GLU A 1 870 ? 8.996 22.829 -8.825 1.00 81.94 870 GLU A N 1
ATOM 6588 C CA . GLU A 1 870 ? 8.154 21.744 -9.304 1.00 81.94 870 GLU A CA 1
ATOM 6589 C C . GLU A 1 870 ? 7.815 21.875 -10.796 1.00 81.94 870 GLU A C 1
ATOM 6591 O O . GLU A 1 870 ? 8.037 20.942 -11.569 1.00 81.94 870 GLU A O 1
ATOM 6596 N N . PHE A 1 871 ? 7.353 23.052 -11.230 1.00 85.25 871 PHE A N 1
ATOM 6597 C CA . PHE A 1 871 ? 7.083 23.318 -12.642 1.00 85.25 871 PHE A CA 1
ATOM 6598 C C . PHE A 1 871 ? 8.360 23.228 -13.489 1.00 85.25 871 PHE A C 1
ATOM 6600 O O . PHE A 1 871 ? 8.342 22.657 -14.583 1.00 85.25 871 PHE A O 1
ATOM 6607 N N . LEU A 1 872 ? 9.472 23.761 -12.974 1.00 84.88 872 LEU A N 1
ATOM 6608 C CA . LEU A 1 872 ? 10.761 23.794 -13.666 1.00 84.88 872 LEU A CA 1
ATOM 6609 C C . LEU A 1 872 ? 11.426 22.412 -13.755 1.00 84.88 872 LEU A C 1
ATOM 6611 O O . LEU A 1 872 ? 12.019 22.107 -14.784 1.00 84.88 872 LEU A O 1
ATOM 6615 N N . LEU A 1 873 ? 11.310 21.554 -12.737 1.00 75.06 873 LEU A N 1
ATOM 6616 C CA . LEU A 1 873 ? 11.818 20.176 -12.781 1.00 75.06 873 LEU A CA 1
ATOM 6617 C C . LEU A 1 873 ? 11.013 19.305 -13.749 1.00 75.06 873 LEU A C 1
ATOM 6619 O O . LEU A 1 873 ? 11.590 18.485 -14.458 1.00 75.06 873 LEU A O 1
ATOM 6623 N N . ALA A 1 874 ? 9.692 19.495 -13.801 1.00 69.50 874 ALA A N 1
ATOM 6624 C CA . ALA A 1 874 ? 8.821 18.717 -14.674 1.00 69.50 874 ALA A CA 1
ATOM 6625 C C . ALA A 1 874 ? 8.928 19.122 -16.155 1.00 69.50 874 ALA A C 1
ATOM 6627 O O . ALA A 1 874 ? 8.759 18.275 -17.031 1.00 69.50 874 ALA A O 1
ATOM 6628 N N . ASN A 1 875 ? 9.188 20.403 -16.446 1.00 78.25 875 ASN A N 1
ATOM 6629 C CA . ASN A 1 875 ? 9.087 20.936 -17.810 1.00 78.25 875 ASN A CA 1
ATOM 6630 C C . ASN A 1 875 ? 10.371 21.600 -18.345 1.00 78.25 875 ASN A C 1
ATOM 6632 O O . ASN A 1 875 ? 10.473 21.825 -19.551 1.00 78.25 875 ASN A O 1
ATOM 6636 N N . GLY A 1 876 ? 11.351 21.907 -17.493 1.00 79.38 876 GLY A N 1
ATOM 6637 C CA . GLY A 1 876 ? 12.567 22.630 -17.868 1.00 79.38 876 GLY A CA 1
ATOM 6638 C C . GLY A 1 876 ? 12.315 24.073 -18.328 1.00 79.38 876 GLY A C 1
ATOM 6639 O O . GLY A 1 876 ? 11.245 24.649 -18.125 1.00 79.38 876 GLY A O 1
ATOM 6640 N N . SER A 1 877 ? 13.321 24.674 -18.973 1.00 81.31 877 SER A N 1
ATOM 6641 C CA . SER A 1 877 ? 13.159 25.964 -19.655 1.00 81.31 877 SER A CA 1
ATOM 6642 C C . SER A 1 877 ? 12.505 25.749 -21.020 1.00 81.31 877 SER A C 1
ATOM 6644 O O . SER A 1 877 ? 13.057 25.069 -21.884 1.00 81.31 877 SER A O 1
ATOM 6646 N N . LEU A 1 878 ? 11.317 26.319 -21.217 1.00 87.75 878 LEU A N 1
ATOM 6647 C CA . LEU A 1 878 ? 10.518 26.134 -22.430 1.00 87.75 878 LEU A CA 1
ATOM 6648 C C . LEU A 1 878 ? 10.688 27.309 -23.394 1.00 87.75 878 LEU A C 1
ATOM 6650 O O . LEU A 1 878 ? 10.581 28.469 -22.976 1.00 87.75 878 LEU A O 1
ATOM 6654 N N . SER A 1 879 ? 10.836 27.021 -24.692 1.00 92.69 879 SER A N 1
ATOM 6655 C CA . SER A 1 879 ? 10.646 28.024 -25.751 1.00 92.69 879 SER A CA 1
ATOM 6656 C C . SER A 1 879 ? 9.204 28.549 -25.760 1.00 92.69 879 SER A C 1
ATOM 6658 O O . SER A 1 879 ? 8.317 27.965 -25.133 1.00 92.69 879 SER A O 1
ATOM 6660 N N . THR A 1 880 ? 8.947 29.659 -26.455 1.00 91.56 880 THR A N 1
ATOM 6661 C CA . THR A 1 880 ? 7.597 30.238 -26.563 1.00 91.56 880 THR A CA 1
ATOM 6662 C C . THR A 1 880 ? 6.600 29.227 -27.138 1.00 91.56 880 THR A C 1
ATOM 6664 O O . THR A 1 880 ? 5.532 29.011 -26.569 1.00 91.56 880 THR A O 1
ATOM 6667 N N . GLU A 1 881 ? 6.970 28.534 -28.209 1.00 91.62 881 GLU A N 1
ATOM 6668 C CA . GLU A 1 881 ? 6.135 27.539 -28.882 1.00 91.62 881 GLU A CA 1
ATOM 6669 C C . GLU A 1 881 ? 5.953 26.283 -28.021 1.00 91.62 881 GLU A C 1
ATOM 6671 O O . GLU A 1 881 ? 4.860 25.716 -27.974 1.00 91.62 881 GLU A O 1
ATOM 6676 N N . ALA A 1 882 ? 6.997 25.854 -27.303 1.00 89.94 882 ALA A N 1
ATOM 6677 C CA . ALA A 1 882 ? 6.912 24.728 -26.376 1.00 89.94 882 ALA A CA 1
ATOM 6678 C C . ALA A 1 882 ? 6.002 25.050 -25.181 1.00 89.94 882 ALA A C 1
ATOM 6680 O O . ALA A 1 882 ? 5.217 24.200 -24.765 1.00 89.94 882 ALA A O 1
ATOM 6681 N N . PHE A 1 883 ? 6.049 26.286 -24.674 1.00 94.19 883 PHE A N 1
ATOM 6682 C CA . PHE A 1 883 ? 5.167 26.764 -23.612 1.00 94.19 883 PHE A CA 1
ATOM 6683 C C . PHE A 1 883 ? 3.702 26.790 -24.062 1.00 94.19 883 PHE A C 1
ATOM 6685 O O . PHE A 1 883 ? 2.843 26.265 -23.361 1.00 94.19 883 PHE A O 1
ATOM 6692 N N . VAL A 1 884 ? 3.408 27.310 -25.259 1.00 94.56 884 VAL A N 1
ATOM 6693 C CA . VAL A 1 884 ? 2.044 27.288 -25.816 1.00 94.56 884 VAL A CA 1
ATOM 6694 C C . VAL A 1 884 ? 1.539 25.849 -25.950 1.00 94.56 884 VAL A C 1
ATOM 6696 O O . VAL A 1 884 ? 0.468 25.523 -25.439 1.00 94.56 884 VAL A O 1
ATOM 6699 N N . ASN A 1 885 ? 2.324 24.960 -26.564 1.00 92.44 885 ASN A N 1
ATOM 6700 C CA . ASN A 1 885 ? 1.954 23.548 -26.710 1.00 92.44 885 ASN A CA 1
ATOM 6701 C C . ASN A 1 885 ? 1.738 22.847 -25.359 1.00 92.44 885 ASN A C 1
ATOM 6703 O O . ASN A 1 885 ? 0.841 22.008 -25.238 1.00 92.44 885 ASN A O 1
ATOM 6707 N N . LEU A 1 886 ? 2.521 23.205 -24.336 1.00 92.31 886 LEU A N 1
ATOM 6708 C CA . LEU A 1 886 ? 2.338 22.696 -22.982 1.00 92.31 886 LEU A CA 1
ATOM 6709 C C . LEU A 1 886 ? 0.961 23.069 -22.425 1.00 92.31 886 LEU A C 1
ATOM 6711 O O . LEU A 1 886 ? 0.269 22.182 -21.930 1.00 92.31 886 LEU A O 1
ATOM 6715 N N . LEU A 1 887 ? 0.538 24.333 -22.545 1.00 93.19 887 LEU A N 1
ATOM 6716 C CA . LEU A 1 887 ? -0.756 24.792 -22.028 1.00 93.19 887 LEU A CA 1
ATOM 6717 C C . LEU A 1 887 ? -1.932 24.091 -22.724 1.00 93.19 887 LEU A C 1
ATOM 6719 O O . LEU A 1 887 ? -2.855 23.633 -22.052 1.00 93.19 887 LEU A O 1
ATOM 6723 N N . TYR A 1 888 ? -1.886 23.923 -24.050 1.00 92.44 888 TYR A N 1
ATOM 6724 C CA . TYR A 1 888 ? -2.917 23.166 -24.775 1.00 92.44 888 TYR A CA 1
ATOM 6725 C C . TYR A 1 888 ? -2.999 21.709 -24.298 1.00 92.44 888 TYR A C 1
ATOM 6727 O O . TYR A 1 888 ? -4.087 21.203 -24.014 1.00 92.44 888 TYR A O 1
ATOM 6735 N N . ARG A 1 889 ? -1.857 21.040 -24.111 1.00 88.56 889 ARG A N 1
ATOM 6736 C CA . ARG A 1 889 ? -1.829 19.643 -23.663 1.00 88.56 889 ARG A CA 1
ATOM 6737 C C . ARG A 1 889 ? -2.237 19.478 -22.196 1.00 88.56 889 ARG A C 1
ATOM 6739 O O . ARG A 1 889 ? -3.054 18.616 -21.884 1.00 88.56 889 ARG A O 1
ATOM 6746 N N . GLN A 1 890 ? -1.659 20.260 -21.288 1.00 83.12 890 GLN A N 1
ATOM 6747 C CA . GLN A 1 890 ? -1.847 20.087 -19.844 1.00 83.12 890 GLN A CA 1
ATOM 6748 C C . GLN A 1 890 ? -3.142 20.712 -19.339 1.00 83.12 890 GLN A C 1
ATOM 6750 O O . GLN A 1 890 ? -3.841 20.067 -18.559 1.00 83.12 890 GLN A O 1
ATOM 6755 N N . ILE A 1 891 ? -3.514 21.900 -19.822 1.00 87.44 891 ILE A N 1
ATOM 6756 C CA . ILE A 1 891 ? -4.720 22.605 -19.374 1.00 87.44 891 ILE A CA 1
ATOM 6757 C C . ILE A 1 891 ? -5.924 22.168 -20.211 1.00 87.44 891 ILE A C 1
ATOM 6759 O O . ILE A 1 891 ? -6.932 21.726 -19.657 1.00 87.44 891 ILE A O 1
ATOM 6763 N N . LEU A 1 892 ? -5.822 22.189 -21.540 1.00 86.69 892 LEU A N 1
ATOM 6764 C CA . LEU A 1 892 ? -6.975 21.899 -22.406 1.00 86.69 892 LEU A CA 1
ATOM 6765 C C . LEU A 1 892 ? -7.125 20.409 -22.753 1.00 86.69 892 LEU A C 1
ATOM 6767 O O . LEU A 1 892 ? -8.225 19.950 -23.035 1.00 86.69 892 LEU A O 1
ATOM 6771 N N . GLY A 1 893 ? -6.059 19.614 -22.634 1.00 83.50 893 GLY A N 1
ATOM 6772 C CA . GLY A 1 893 ? -6.110 18.168 -22.869 1.00 83.50 893 GLY A CA 1
ATOM 6773 C C . GLY A 1 893 ? -6.071 17.771 -24.343 1.00 83.50 893 GLY A C 1
ATOM 6774 O O . GLY A 1 893 ? -6.399 16.631 -24.663 1.00 83.50 893 GLY A O 1
ATOM 6775 N N . ARG A 1 894 ? -5.673 18.687 -25.234 1.00 88.25 894 ARG A N 1
ATOM 6776 C CA . ARG A 1 894 ? -5.595 18.453 -26.681 1.00 88.25 894 ARG A CA 1
ATOM 6777 C C . ARG A 1 894 ? -4.310 19.005 -27.280 1.00 88.25 894 ARG A C 1
ATOM 6779 O O . ARG A 1 894 ? -3.666 19.883 -26.711 1.00 88.25 894 ARG A O 1
ATOM 6786 N N . THR A 1 895 ? -3.958 18.510 -28.458 1.00 89.94 895 THR A N 1
ATOM 6787 C CA . THR A 1 895 ? -2.873 19.079 -29.261 1.00 89.94 895 THR A CA 1
ATOM 6788 C C . THR A 1 895 ? -3.358 20.358 -29.947 1.00 89.94 895 THR A C 1
ATOM 6790 O O . THR A 1 895 ? -4.477 20.401 -30.461 1.00 89.94 895 THR A O 1
ATOM 6793 N N . ALA A 1 896 ? -2.532 21.403 -29.940 1.00 90.44 896 ALA A N 1
ATOM 6794 C CA . ALA A 1 896 ? -2.822 22.658 -30.627 1.00 90.44 896 ALA A CA 1
ATOM 6795 C C . ALA A 1 896 ? -2.652 22.502 -32.144 1.00 90.44 896 ALA A C 1
ATOM 6797 O O . ALA A 1 896 ? -1.702 21.863 -32.604 1.00 90.44 896 ALA A O 1
ATOM 6798 N N . ALA A 1 897 ? -3.530 23.120 -32.933 1.00 93.56 897 ALA A N 1
ATOM 6799 C CA . ALA A 1 897 ? -3.307 23.244 -34.368 1.00 93.56 897 ALA A CA 1
ATOM 6800 C C . ALA A 1 897 ? -2.122 24.195 -34.644 1.00 93.56 897 ALA A C 1
ATOM 6802 O O . ALA A 1 897 ? -1.936 25.167 -33.907 1.00 93.56 897 ALA A O 1
ATOM 6803 N N . PRO A 1 898 ? -1.350 24.005 -35.732 1.00 92.56 898 PRO A N 1
ATOM 6804 C CA . PRO A 1 898 ? -0.205 24.869 -36.040 1.00 92.56 898 PRO A CA 1
ATOM 6805 C C . PRO A 1 898 ? -0.544 26.369 -36.100 1.00 92.56 898 PRO A C 1
ATOM 6807 O O . PRO A 1 898 ? 0.239 27.197 -35.642 1.00 92.56 898 PRO A O 1
ATOM 6810 N N . ALA A 1 899 ? -1.737 26.723 -36.594 1.00 91.62 899 ALA A N 1
ATOM 6811 C CA . ALA A 1 899 ? -2.217 28.106 -36.630 1.00 91.62 899 ALA A CA 1
ATOM 6812 C C . ALA A 1 899 ? -2.516 28.681 -35.231 1.00 91.62 899 ALA A C 1
ATOM 6814 O O . ALA A 1 899 ? -2.268 29.860 -34.989 1.00 91.62 899 ALA A O 1
ATOM 6815 N N . GLU A 1 900 ? -3.003 27.856 -34.296 1.00 93.19 900 GLU A N 1
ATOM 6816 C CA . GLU A 1 900 ? -3.228 28.257 -32.901 1.00 93.19 900 GLU A CA 1
ATOM 6817 C C . GLU A 1 900 ? -1.893 28.526 -32.194 1.00 93.19 900 GLU A C 1
ATOM 6819 O O . GLU A 1 900 ? -1.747 29.539 -31.509 1.00 93.19 900 GLU A O 1
ATOM 6824 N N . VAL A 1 901 ? -0.897 27.657 -32.411 1.00 94.31 901 VAL A N 1
ATOM 6825 C CA . VAL A 1 901 ? 0.456 27.847 -31.865 1.00 94.31 901 VAL A CA 1
ATOM 6826 C C . VAL A 1 901 ? 1.077 29.126 -32.415 1.00 94.31 901 VAL A C 1
ATOM 6828 O O . VAL A 1 901 ? 1.584 29.928 -31.637 1.00 94.31 901 VAL A O 1
ATOM 6831 N N . ALA A 1 902 ? 0.991 29.348 -33.730 1.00 90.50 902 ALA A N 1
ATOM 6832 C CA . ALA A 1 902 ? 1.532 30.541 -34.374 1.00 90.50 902 ALA A CA 1
ATOM 6833 C C . ALA A 1 902 ? 0.877 31.833 -33.858 1.00 90.50 902 ALA A C 1
ATOM 6835 O O . ALA A 1 902 ? 1.579 32.807 -33.590 1.00 90.50 902 ALA A O 1
ATOM 6836 N N . LEU A 1 903 ? -0.446 31.835 -33.660 1.00 91.38 903 LEU A N 1
ATOM 6837 C CA . LEU A 1 903 ? -1.176 32.988 -33.132 1.00 91.38 903 LEU A CA 1
ATOM 6838 C C . LEU A 1 903 ? -0.738 33.330 -31.700 1.00 91.38 903 LEU A C 1
ATOM 6840 O O . LEU A 1 903 ? -0.397 34.476 -31.411 1.00 91.38 903 LEU A O 1
ATOM 6844 N N . GLN A 1 904 ? -0.722 32.337 -30.807 1.00 94.25 904 GLN A N 1
ATOM 6845 C CA . GLN A 1 904 ? -0.394 32.559 -29.396 1.00 94.25 904 GLN A CA 1
ATOM 6846 C C . GLN A 1 904 ? 1.097 32.850 -29.190 1.00 94.25 904 GLN A C 1
ATOM 6848 O O . GLN A 1 904 ? 1.451 33.736 -28.414 1.00 94.25 904 GLN A O 1
ATOM 6853 N N . ALA A 1 905 ? 1.983 32.161 -29.915 1.00 92.00 905 ALA A N 1
ATOM 6854 C CA . ALA A 1 905 ? 3.415 32.444 -29.880 1.00 92.00 905 ALA A CA 1
ATOM 6855 C C . ALA A 1 905 ? 3.726 33.831 -30.462 1.00 92.00 905 ALA A C 1
ATOM 6857 O O . ALA A 1 905 ? 4.521 34.571 -29.888 1.00 92.00 905 ALA A O 1
ATOM 6858 N N . GLY A 1 906 ? 3.039 34.235 -31.537 1.00 89.56 906 GLY A N 1
ATOM 6859 C CA . GLY A 1 906 ? 3.127 35.586 -32.093 1.00 89.56 906 GLY A CA 1
ATOM 6860 C C . GLY A 1 906 ? 2.699 36.669 -31.098 1.00 89.56 906 GLY A C 1
ATOM 6861 O O . GLY A 1 906 ? 3.382 37.686 -30.968 1.00 89.56 906 GLY A O 1
ATOM 6862 N N . ALA A 1 907 ? 1.624 36.438 -30.336 1.00 88.44 907 ALA A N 1
ATOM 6863 C CA . ALA A 1 907 ? 1.167 37.351 -29.284 1.00 88.44 907 ALA A CA 1
ATOM 6864 C C . ALA A 1 907 ? 2.149 37.449 -28.098 1.00 88.44 907 ALA A C 1
ATOM 6866 O O . ALA A 1 907 ? 2.316 38.527 -27.532 1.00 88.44 907 ALA A O 1
ATOM 6867 N N . LEU A 1 908 ? 2.833 36.354 -27.744 1.00 90.88 908 LEU A N 1
ATOM 6868 C CA . LEU A 1 908 ? 3.888 36.361 -26.721 1.00 90.88 908 LEU A CA 1
ATOM 6869 C C . LEU A 1 908 ? 5.165 37.066 -27.207 1.00 90.88 908 LEU A C 1
ATOM 6871 O O . LEU A 1 908 ? 5.795 37.793 -26.445 1.00 90.88 908 LEU A O 1
ATOM 6875 N N . ASN A 1 909 ? 5.540 36.879 -28.475 1.00 88.88 909 ASN A N 1
ATOM 6876 C CA . ASN A 1 909 ? 6.768 37.442 -29.045 1.00 88.88 909 ASN A CA 1
ATOM 6877 C C . ASN A 1 909 ? 6.645 38.942 -29.380 1.00 88.88 909 ASN A C 1
ATOM 6879 O O . ASN A 1 909 ? 7.646 39.651 -29.368 1.00 88.88 909 ASN A O 1
ATOM 6883 N N . SER A 1 910 ? 5.436 39.436 -29.672 1.00 80.38 910 SER A N 1
ATOM 6884 C CA . SER A 1 910 ? 5.183 40.855 -29.985 1.00 80.38 910 SER A CA 1
ATOM 6885 C C . SER A 1 910 ? 4.970 41.744 -28.750 1.00 80.38 910 SER A C 1
ATOM 6887 O O . SER A 1 910 ? 4.891 42.964 -28.888 1.00 80.38 910 SER A O 1
ATOM 6889 N N . GLY A 1 911 ? 4.884 41.158 -27.547 1.00 70.88 911 GLY A N 1
ATOM 6890 C CA . GLY A 1 911 ? 4.739 41.869 -26.271 1.00 70.88 911 GLY A CA 1
ATOM 6891 C C . GLY A 1 911 ? 3.328 42.205 -25.732 1.00 70.88 911 GLY A C 1
ATOM 6892 O O . GLY A 1 911 ? 3.269 42.555 -24.553 1.00 70.88 911 GLY A O 1
ATOM 6893 N N . PRO A 1 912 ? 2.187 42.111 -26.458 1.00 72.88 912 PRO A N 1
ATOM 6894 C CA . PRO A 1 912 ? 0.875 42.435 -25.887 1.00 72.88 912 PRO A CA 1
ATOM 6895 C C . PRO A 1 912 ? 0.336 41.364 -24.924 1.00 72.88 912 PRO A C 1
ATOM 6897 O O . PRO A 1 912 ? -0.602 41.645 -24.184 1.00 72.88 912 PRO A O 1
ATOM 6900 N N . GLN A 1 913 ? 0.906 40.153 -24.920 1.00 85.00 913 GLN A N 1
ATOM 6901 C CA . GLN A 1 913 ? 0.517 39.060 -24.028 1.00 85.00 913 GLN A CA 1
ATOM 6902 C C . GLN A 1 913 ? 1.730 38.525 -23.260 1.00 85.00 913 GLN A C 1
ATOM 6904 O O . GLN A 1 913 ? 2.810 38.358 -23.822 1.00 85.00 913 GLN A O 1
ATOM 6909 N N . THR A 1 914 ? 1.552 38.208 -21.975 1.00 92.25 914 THR A N 1
ATOM 6910 C CA . THR A 1 914 ? 2.602 37.596 -21.139 1.00 92.25 914 THR A CA 1
ATOM 6911 C C . THR A 1 914 ? 2.348 36.101 -20.945 1.00 92.25 914 THR A C 1
ATOM 6913 O O . THR A 1 914 ? 1.220 35.629 -21.090 1.00 92.25 914 THR A O 1
ATOM 6916 N N . ARG A 1 915 ? 3.379 35.325 -20.569 1.00 92.12 915 ARG A N 1
ATOM 6917 C CA . ARG A 1 915 ? 3.199 33.901 -20.211 1.00 92.12 915 ARG A CA 1
ATOM 6918 C C . ARG A 1 915 ? 2.205 33.722 -19.060 1.00 92.12 915 ARG A C 1
ATOM 6920 O O . ARG A 1 915 ? 1.404 32.792 -19.090 1.00 92.12 915 ARG A O 1
ATOM 6927 N N . VAL A 1 916 ? 2.237 34.646 -18.098 1.00 93.06 916 VAL A N 1
ATOM 6928 C CA . VAL A 1 916 ? 1.286 34.735 -16.983 1.00 93.06 916 VAL A CA 1
ATOM 6929 C C . VAL A 1 916 ? -0.125 34.996 -17.508 1.00 93.06 916 VAL A C 1
ATOM 6931 O O . VAL A 1 916 ? -1.020 34.203 -17.244 1.00 93.06 916 VAL A O 1
ATOM 6934 N N . GLY A 1 917 ? -0.312 36.027 -18.337 1.00 91.81 917 GLY A N 1
ATOM 6935 C CA . GLY A 1 917 ? -1.612 36.366 -18.922 1.00 91.81 917 GLY A CA 1
ATOM 6936 C C . GLY A 1 917 ? -2.194 35.245 -19.788 1.00 91.81 917 GLY A C 1
ATOM 6937 O O . GLY A 1 917 ? -3.391 34.967 -19.724 1.00 91.81 917 GLY A O 1
ATOM 6938 N N . LEU A 1 918 ? -1.349 34.539 -20.545 1.00 92.81 918 LEU A N 1
ATOM 6939 C CA . LEU A 1 918 ? -1.770 33.402 -21.360 1.00 92.81 918 LEU A CA 1
ATOM 6940 C C . LEU A 1 918 ? -2.186 32.200 -20.500 1.00 92.81 918 LEU A C 1
ATOM 6942 O O . LEU A 1 918 ? -3.248 31.626 -20.733 1.00 92.81 918 LEU A O 1
ATOM 6946 N N . ALA A 1 919 ? -1.398 31.844 -19.482 1.00 93.19 919 ALA A N 1
ATOM 6947 C CA . ALA A 1 919 ? -1.754 30.783 -18.541 1.00 93.19 919 ALA A CA 1
ATOM 6948 C C . ALA A 1 919 ? -3.053 31.115 -17.781 1.00 93.19 919 ALA A C 1
ATOM 6950 O O . ALA A 1 919 ? -3.951 30.274 -17.714 1.00 93.19 919 ALA A O 1
ATOM 6951 N N . SER A 1 920 ? -3.203 32.355 -17.299 1.00 90.50 920 SER A N 1
ATOM 6952 C CA . SER A 1 920 ? -4.434 32.858 -16.674 1.00 90.50 920 SER A CA 1
ATOM 6953 C C . SER A 1 920 ? -5.644 32.736 -17.606 1.00 90.50 920 SER A C 1
ATOM 6955 O O . SER A 1 920 ? -6.712 32.298 -17.173 1.00 90.50 920 SER A O 1
ATOM 6957 N N . ALA A 1 921 ? -5.502 33.071 -18.893 1.00 89.62 921 ALA A N 1
ATOM 6958 C CA . ALA A 1 921 ? -6.583 32.946 -19.871 1.00 89.62 921 ALA A CA 1
ATOM 6959 C C . ALA A 1 921 ? -6.998 31.480 -20.095 1.00 89.62 921 ALA A C 1
ATOM 6961 O O . ALA A 1 921 ? -8.189 31.168 -20.140 1.00 89.62 921 ALA A O 1
ATOM 6962 N N . PHE A 1 922 ? -6.028 30.563 -20.171 1.00 91.75 922 PHE A N 1
ATOM 6963 C CA . PHE A 1 922 ? -6.284 29.130 -20.344 1.00 91.75 922 PHE A CA 1
ATOM 6964 C C . PHE A 1 922 ? -6.983 28.525 -19.120 1.00 91.75 922 PHE A C 1
ATOM 6966 O O . PHE A 1 922 ? -7.966 27.797 -19.275 1.00 91.75 922 PHE A O 1
ATOM 6973 N N . LEU A 1 923 ? -6.544 28.880 -17.910 1.00 89.06 923 LEU A N 1
ATOM 6974 C CA . LEU A 1 923 ? -7.150 28.437 -16.647 1.00 89.06 923 LEU A CA 1
ATOM 6975 C C . LEU A 1 923 ? -8.571 28.981 -16.429 1.00 89.06 923 LEU A C 1
ATOM 6977 O O . LEU A 1 923 ? -9.363 28.371 -15.716 1.00 89.06 923 LEU A O 1
ATOM 6981 N N . ASN A 1 924 ? -8.930 30.105 -17.053 1.00 85.00 924 ASN A N 1
ATOM 6982 C CA . ASN A 1 924 ? -10.285 30.665 -16.992 1.00 85.00 924 ASN A CA 1
ATOM 6983 C C . ASN A 1 924 ? -11.182 30.242 -18.174 1.00 85.00 924 ASN A C 1
ATOM 6985 O O . ASN A 1 924 ? -12.383 30.554 -18.200 1.00 85.00 924 ASN A O 1
ATOM 6989 N N . SER A 1 925 ? -10.637 29.499 -19.142 1.00 86.81 925 SER A N 1
ATOM 6990 C CA . SER A 1 925 ? -11.380 29.037 -20.316 1.00 86.81 925 SER A CA 1
ATOM 6991 C C . SER A 1 925 ? -12.555 28.124 -19.934 1.00 86.81 925 SER A C 1
ATOM 6993 O O . SER A 1 925 ? -12.541 27.418 -18.920 1.00 86.81 925 SER A O 1
ATOM 6995 N N . ALA A 1 926 ? -13.616 28.143 -20.746 1.00 83.06 926 ALA A N 1
ATOM 6996 C CA . ALA A 1 926 ? -14.741 27.221 -20.578 1.00 83.06 926 ALA A CA 1
ATOM 6997 C C . ALA A 1 926 ? -14.303 25.756 -20.773 1.00 83.06 926 ALA A C 1
ATOM 6999 O O . ALA A 1 926 ? -14.774 24.868 -20.067 1.00 83.06 926 ALA A O 1
ATOM 7000 N N . GLU A 1 927 ? -13.348 25.528 -21.678 1.00 85.00 927 GLU A N 1
ATOM 7001 C CA . GLU A 1 927 ? -12.770 24.218 -21.984 1.00 85.00 927 GLU A CA 1
ATOM 7002 C C . GLU A 1 927 ? -12.061 23.610 -20.763 1.00 85.00 927 GLU A C 1
ATOM 7004 O O . GLU A 1 927 ? -12.380 22.488 -20.365 1.00 85.00 927 GLU A O 1
ATOM 7009 N N . PHE A 1 928 ? -11.199 24.375 -20.081 1.00 86.12 928 PHE A N 1
ATOM 7010 C CA . PHE A 1 928 ? -10.573 23.919 -18.837 1.00 86.12 928 PHE A CA 1
ATOM 7011 C C . PHE A 1 928 ? -11.614 23.609 -17.759 1.00 86.12 928 PHE A C 1
ATOM 7013 O O . PHE A 1 928 ? -11.603 22.529 -17.164 1.00 86.12 928 PHE A O 1
ATOM 7020 N N . ARG A 1 929 ? -12.565 24.528 -17.542 1.00 79.81 929 ARG A N 1
ATOM 7021 C CA . ARG A 1 929 ? -13.621 24.358 -16.533 1.00 79.81 929 ARG A CA 1
ATOM 7022 C C . ARG A 1 929 ? -14.475 23.116 -16.780 1.00 79.81 929 ARG A C 1
ATOM 7024 O O . ARG A 1 929 ? -14.825 22.444 -15.813 1.00 79.81 929 ARG A O 1
ATOM 7031 N N . SER A 1 930 ? -14.768 22.791 -18.037 1.00 80.81 930 SER A N 1
ATOM 7032 C CA . SER A 1 930 ? -15.500 21.576 -18.401 1.00 80.81 930 SER A CA 1
ATOM 7033 C C . SER A 1 930 ? -14.671 20.315 -18.159 1.00 80.81 930 SER A C 1
ATOM 7035 O O . SER A 1 930 ? -15.185 19.338 -17.623 1.00 80.81 930 SER A O 1
ATOM 7037 N N . ARG A 1 931 ? -13.383 20.327 -18.523 1.00 82.31 931 ARG A N 1
ATOM 7038 C CA . ARG A 1 931 ? -12.507 19.151 -18.436 1.00 82.31 931 ARG A CA 1
ATOM 7039 C C . ARG A 1 931 ? -12.188 18.749 -16.998 1.00 82.31 931 ARG A C 1
ATOM 7041 O O . ARG A 1 931 ? -12.274 17.573 -16.657 1.00 82.31 931 ARG A O 1
ATOM 7048 N N . VAL A 1 932 ? -11.792 19.705 -16.158 1.00 80.94 932 VAL A N 1
ATOM 7049 C CA . VAL A 1 932 ? -11.356 19.416 -14.778 1.00 80.94 932 VAL A CA 1
ATOM 7050 C C . VAL A 1 932 ? -12.424 19.730 -13.732 1.00 80.94 932 VAL A C 1
ATOM 7052 O O . VAL A 1 932 ? -12.205 19.505 -12.545 1.00 80.94 932 VAL A O 1
ATOM 7055 N N . GLY A 1 933 ? -13.597 20.221 -14.144 1.00 79.50 933 GLY A N 1
ATOM 7056 C CA . GLY A 1 933 ? -14.645 20.704 -13.246 1.00 79.50 933 GLY A CA 1
ATOM 7057 C C . GLY A 1 933 ? -15.094 19.682 -12.205 1.00 79.50 933 GLY A C 1
ATOM 7058 O O . GLY A 1 933 ? -15.168 20.028 -11.027 1.00 79.50 933 GLY A O 1
ATOM 7059 N N . GLY A 1 934 ? -15.329 18.428 -12.603 1.00 84.25 934 GLY A N 1
ATOM 7060 C CA . GLY A 1 934 ? -15.710 17.356 -11.674 1.00 84.25 934 GLY A CA 1
ATOM 7061 C C . GLY A 1 934 ? -14.608 17.030 -10.659 1.00 84.25 934 GLY A C 1
ATOM 7062 O O . GLY A 1 934 ? -14.871 16.917 -9.465 1.00 84.25 934 GLY A O 1
ATOM 7063 N N . ARG A 1 935 ? -13.355 16.982 -11.128 1.00 84.88 935 ARG A N 1
ATOM 7064 C CA . ARG A 1 935 ? -12.147 16.743 -10.318 1.00 84.88 935 ARG A CA 1
ATOM 7065 C C . ARG A 1 935 ? -11.915 17.854 -9.288 1.00 84.88 935 ARG A C 1
ATOM 7067 O O . ARG A 1 935 ? -11.782 17.574 -8.102 1.00 84.88 935 ARG A O 1
ATOM 7074 N N . LEU A 1 936 ? -11.956 19.116 -9.722 1.00 89.50 936 LEU A N 1
ATOM 7075 C CA . LEU A 1 936 ? -11.810 20.268 -8.827 1.00 89.50 936 LEU A CA 1
ATOM 7076 C C . LEU A 1 936 ? -12.959 20.348 -7.822 1.00 89.50 936 LEU A C 1
ATOM 7078 O O . LEU A 1 936 ? -12.733 20.663 -6.661 1.00 89.50 936 LEU A O 1
ATOM 7082 N N . THR A 1 937 ? -14.188 20.046 -8.246 1.00 90.44 937 THR A N 1
ATOM 7083 C CA . THR A 1 937 ? -15.353 20.039 -7.351 1.00 90.44 937 THR A CA 1
ATOM 7084 C C . THR A 1 937 ? -15.208 18.984 -6.263 1.00 90.44 937 THR A C 1
ATOM 7086 O O . THR A 1 937 ? -15.428 19.298 -5.098 1.00 90.44 937 THR A O 1
ATOM 7089 N N . ALA A 1 938 ? -14.782 17.771 -6.623 1.00 88.62 938 ALA A N 1
ATOM 7090 C CA . ALA A 1 938 ? -14.547 16.696 -5.668 1.00 88.62 938 ALA A CA 1
ATOM 7091 C C . ALA A 1 938 ? -13.512 17.084 -4.601 1.00 88.62 938 ALA A C 1
ATOM 7093 O O . ALA A 1 938 ? -13.738 16.824 -3.430 1.00 88.62 938 ALA A O 1
ATOM 7094 N N . PHE A 1 939 ? -12.427 17.771 -4.962 1.00 93.06 939 PHE A N 1
ATOM 7095 C CA . PHE A 1 939 ? -11.481 18.309 -3.978 1.00 93.06 939 PHE A CA 1
ATOM 7096 C C . PHE A 1 939 ? -12.083 19.452 -3.142 1.00 93.06 939 PHE A C 1
ATOM 7098 O O . PHE A 1 939 ? -12.079 19.406 -1.911 1.00 93.06 939 PHE A O 1
ATOM 7105 N N . LEU A 1 940 ? -12.629 20.475 -3.808 1.00 93.38 940 LEU A N 1
ATOM 7106 C CA . LEU A 1 940 ? -13.052 21.723 -3.170 1.00 93.38 940 LEU A CA 1
ATOM 7107 C C . LEU A 1 940 ? -14.165 21.517 -2.144 1.00 93.38 940 LEU A C 1
ATOM 7109 O O . LEU A 1 940 ? -14.180 22.227 -1.145 1.00 93.38 940 LEU A O 1
ATOM 7113 N N . LEU A 1 941 ? -15.076 20.563 -2.349 1.00 91.25 941 LEU A N 1
ATOM 7114 C CA . LEU A 1 941 ? -16.138 20.282 -1.379 1.00 91.25 941 LEU A CA 1
ATOM 7115 C C . LEU A 1 941 ? -15.575 19.787 -0.042 1.00 91.25 941 LEU A C 1
ATOM 7117 O O . LEU A 1 941 ? -15.987 20.266 1.008 1.00 91.25 941 LEU A O 1
ATOM 7121 N N . TYR A 1 942 ? -14.588 18.894 -0.067 1.00 91.44 942 TYR A N 1
ATOM 7122 C CA . TYR A 1 942 ? -13.979 18.360 1.152 1.00 91.44 942 TYR A CA 1
ATOM 7123 C C . TYR A 1 942 ? -13.024 19.374 1.790 1.00 91.44 942 TYR A C 1
ATOM 7125 O O . TYR A 1 942 ? -13.078 19.598 2.999 1.00 91.44 942 TYR A O 1
ATOM 7133 N N . ALA A 1 943 ? -12.247 20.087 0.971 1.00 89.31 943 ALA A N 1
ATOM 7134 C CA . ALA A 1 943 ? -11.364 21.150 1.437 1.00 89.31 943 ALA A CA 1
ATOM 7135 C C . ALA A 1 943 ? -12.128 22.299 2.128 1.00 89.31 943 ALA A C 1
ATOM 7137 O O . ALA A 1 943 ? -11.679 22.820 3.147 1.00 89.31 943 ALA A O 1
ATOM 7138 N N . THR A 1 944 ? -13.290 22.698 1.599 1.00 92.12 944 THR A N 1
ATOM 7139 C CA . THR A 1 944 ? -14.078 23.823 2.139 1.00 92.12 944 THR A CA 1
ATOM 7140 C C . THR A 1 944 ? -15.037 23.417 3.259 1.00 92.12 944 THR A C 1
ATOM 7142 O O . THR A 1 944 ? -15.274 24.208 4.171 1.00 92.12 944 THR A O 1
ATOM 7145 N N . LEU A 1 945 ? -15.585 22.200 3.238 1.00 90.19 945 LEU A N 1
ATOM 7146 C CA . LEU A 1 945 ? -16.549 21.774 4.256 1.00 90.19 945 LEU A CA 1
ATOM 7147 C C . LEU A 1 945 ? -15.878 21.078 5.436 1.00 90.19 945 LEU A C 1
ATOM 7149 O O . LEU A 1 945 ? -16.255 21.341 6.571 1.00 90.19 945 LEU A O 1
ATOM 7153 N N . LEU A 1 946 ? -14.866 20.245 5.191 1.00 87.75 946 LEU A N 1
ATOM 7154 C CA . LEU A 1 946 ? -14.246 19.408 6.225 1.00 87.75 946 LEU A CA 1
ATOM 7155 C C . LEU A 1 946 ? -12.813 19.828 6.566 1.00 87.75 946 LEU A C 1
ATOM 7157 O O . LEU A 1 946 ? -12.244 19.342 7.536 1.00 87.75 946 LEU A O 1
ATOM 7161 N N . GLY A 1 947 ? -12.224 20.754 5.804 1.00 86.50 947 GLY A N 1
ATOM 7162 C CA . GLY A 1 947 ? -10.907 21.302 6.125 1.00 86.50 947 GLY A CA 1
ATOM 7163 C C . GLY A 1 947 ? -9.781 20.268 6.036 1.00 86.50 947 GLY A C 1
ATOM 7164 O O . GLY A 1 947 ? -8.850 20.311 6.840 1.00 86.50 947 GLY A O 1
ATOM 7165 N N . ARG A 1 948 ? -9.880 19.329 5.089 1.00 89.12 948 ARG A N 1
ATOM 7166 C CA . ARG A 1 948 ? -8.877 18.294 4.813 1.00 89.12 948 ARG A CA 1
ATOM 7167 C C . ARG A 1 948 ? -8.949 17.823 3.364 1.00 89.12 948 ARG A C 1
ATOM 7169 O O . ARG A 1 948 ? -9.901 18.133 2.646 1.00 89.12 948 ARG A O 1
ATOM 7176 N N . ASP A 1 949 ? -7.961 17.031 2.965 1.00 83.88 949 ASP A N 1
ATOM 7177 C CA . ASP A 1 949 ? -8.000 16.311 1.699 1.00 83.88 949 ASP A CA 1
ATOM 7178 C C . ASP A 1 949 ? -9.095 15.227 1.707 1.00 83.88 949 ASP A C 1
ATOM 7180 O O . ASP A 1 949 ? -9.327 14.573 2.737 1.00 83.88 949 ASP A O 1
ATOM 7184 N N . PRO A 1 950 ? -9.789 15.015 0.575 1.00 79.19 950 PRO A N 1
ATOM 7185 C CA . PRO A 1 950 ? -10.645 13.851 0.418 1.00 79.19 950 PRO A CA 1
ATOM 7186 C C . PRO A 1 950 ? -9.785 12.584 0.372 1.00 79.19 950 PRO A C 1
ATOM 7188 O O . PRO A 1 950 ? -8.748 12.538 -0.289 1.00 79.19 950 PRO A O 1
ATOM 7191 N N . SER A 1 951 ? -10.239 11.514 1.020 1.00 83.88 951 SER A N 1
ATOM 7192 C CA . SER A 1 951 ? -9.683 10.181 0.778 1.00 83.88 951 SER A CA 1
ATOM 7193 C C . SER A 1 951 ? -9.874 9.774 -0.689 1.00 83.88 951 SER A C 1
ATOM 7195 O O . SER A 1 951 ? -10.779 10.260 -1.375 1.00 83.88 951 SER A O 1
ATOM 7197 N N . THR A 1 952 ? -9.078 8.818 -1.178 1.00 76.69 952 THR A N 1
ATOM 7198 C CA . THR A 1 952 ? -9.194 8.310 -2.558 1.00 76.69 952 THR A CA 1
ATOM 7199 C C . THR A 1 952 ? -10.619 7.848 -2.890 1.00 76.69 952 THR A C 1
ATOM 7201 O O . THR A 1 952 ? -11.098 8.068 -4.004 1.00 76.69 952 THR A O 1
ATOM 7204 N N . ALA A 1 953 ? -11.330 7.266 -1.918 1.00 74.44 953 ALA A N 1
ATOM 7205 C CA . ALA A 1 953 ? -12.716 6.827 -2.071 1.00 74.44 953 ALA A CA 1
ATOM 7206 C C . ALA A 1 953 ? -13.712 7.999 -2.141 1.00 74.44 953 ALA A C 1
ATOM 7208 O O . ALA A 1 953 ? -14.587 8.009 -3.005 1.00 74.44 953 ALA A O 1
ATOM 7209 N N . GLU A 1 954 ? -13.575 9.000 -1.267 1.00 86.00 954 GLU A N 1
ATOM 7210 C CA . GLU A 1 954 ? -14.414 10.207 -1.261 1.00 86.00 954 GLU A CA 1
ATOM 7211 C C . GLU A 1 954 ? -14.278 10.998 -2.564 1.00 86.00 954 GLU A C 1
ATOM 7213 O O . GLU A 1 954 ? -15.282 11.375 -3.173 1.00 86.00 954 GLU A O 1
ATOM 7218 N N . PHE A 1 955 ? -13.040 11.170 -3.027 1.00 85.12 955 PHE A N 1
ATOM 7219 C CA . PHE A 1 955 ? -12.732 11.840 -4.282 1.00 85.12 955 PHE A CA 1
ATOM 7220 C C . PHE A 1 955 ? -13.333 11.093 -5.480 1.00 85.12 955 PHE A C 1
ATOM 7222 O O . PHE A 1 955 ? -14.087 11.679 -6.259 1.00 85.12 955 PHE A O 1
ATOM 7229 N N . SER A 1 956 ? -13.087 9.780 -5.576 1.00 83.94 956 SER A N 1
ATOM 7230 C CA . SER A 1 956 ? -13.604 8.938 -6.667 1.00 83.94 956 SER A CA 1
ATOM 7231 C C . SER A 1 956 ? -15.135 8.896 -6.690 1.00 83.94 956 SER A C 1
ATOM 7233 O O . SER A 1 956 ? -15.749 8.951 -7.759 1.00 83.94 956 SER A O 1
ATOM 7235 N N . ARG A 1 957 ? -15.777 8.844 -5.515 1.00 87.88 957 ARG A N 1
ATOM 7236 C CA . ARG A 1 957 ? -17.241 8.863 -5.390 1.00 87.88 957 ARG A CA 1
ATOM 7237 C C . ARG A 1 957 ? -17.823 10.191 -5.860 1.00 87.88 957 ARG A C 1
ATOM 7239 O O . ARG A 1 957 ? -18.736 10.179 -6.682 1.00 87.88 957 ARG A O 1
ATOM 7246 N N . ALA A 1 958 ? -17.291 11.315 -5.380 1.00 83.81 958 ALA A N 1
ATOM 7247 C CA . ALA A 1 958 ? -17.767 12.637 -5.778 1.00 83.81 958 ALA A CA 1
ATOM 7248 C C . ALA A 1 958 ? -17.593 12.861 -7.289 1.00 83.81 958 ALA A C 1
ATOM 7250 O O . ALA A 1 958 ? -18.511 13.347 -7.946 1.00 83.81 958 ALA A O 1
ATOM 7251 N N . GLN A 1 959 ? -16.469 12.430 -7.871 1.00 85.81 959 GLN A N 1
ATOM 7252 C CA . GLN A 1 959 ? -16.269 12.470 -9.323 1.00 85.81 959 GLN A CA 1
ATOM 7253 C C . GLN A 1 959 ? -17.294 11.616 -10.074 1.00 85.81 959 GLN A C 1
ATOM 7255 O O . GLN A 1 959 ? -17.907 12.103 -11.019 1.00 85.81 959 GLN A O 1
ATOM 7260 N N . THR A 1 960 ? -17.526 10.378 -9.630 1.00 88.62 960 THR A N 1
ATOM 7261 C CA . THR A 1 960 ? -18.500 9.467 -10.255 1.00 88.62 960 THR A CA 1
ATOM 7262 C C . THR A 1 960 ? -19.913 10.051 -10.219 1.00 88.62 960 THR A C 1
ATOM 7264 O O . THR A 1 960 ? -20.617 10.029 -11.226 1.00 88.62 960 THR A O 1
ATOM 7267 N N . GLN A 1 961 ? -20.319 10.631 -9.086 1.00 88.19 961 GLN A N 1
ATOM 7268 C CA . GLN A 1 961 ? -21.622 11.281 -8.929 1.00 88.19 961 GLN A CA 1
ATOM 7269 C C . GLN A 1 961 ? -21.780 12.475 -9.877 1.00 88.19 961 GLN A C 1
ATOM 7271 O O . GLN A 1 961 ? -22.800 12.585 -10.559 1.00 88.19 961 GLN A O 1
ATOM 7276 N N . LEU A 1 962 ? -20.759 13.330 -9.975 1.00 87.62 962 LEU A N 1
ATOM 7277 C CA . LEU A 1 962 ? -20.761 14.484 -10.879 1.00 87.62 962 LEU A CA 1
ATOM 7278 C C . LEU A 1 962 ? -20.793 14.054 -12.352 1.00 87.62 962 LEU A C 1
ATOM 7280 O O . LEU A 1 962 ? -21.533 14.636 -13.141 1.00 87.62 962 LEU A O 1
ATOM 7284 N N . SER A 1 963 ? -20.051 13.006 -12.722 1.00 84.06 963 SER A N 1
ATOM 7285 C CA . SER A 1 963 ? -20.090 12.421 -14.069 1.00 84.06 963 SER A CA 1
ATOM 7286 C C . SER A 1 963 ? -21.444 11.792 -14.408 1.00 84.06 963 SER A C 1
ATOM 7288 O O . SER A 1 963 ? -21.834 11.793 -15.571 1.00 84.06 963 SER A O 1
ATOM 7290 N N . ALA A 1 964 ? -22.177 11.298 -13.407 1.00 86.06 964 ALA A N 1
ATOM 7291 C CA . ALA A 1 964 ? -23.533 10.770 -13.551 1.00 86.06 964 ALA A CA 1
ATOM 7292 C C . ALA A 1 964 ? -24.631 11.857 -13.537 1.00 86.06 964 ALA A C 1
ATOM 7294 O O . ALA A 1 964 ? -25.814 11.526 -13.571 1.00 86.06 964 ALA A O 1
ATOM 7295 N N . GLY A 1 965 ? -24.266 13.145 -13.476 1.00 88.00 965 GLY A N 1
ATOM 7296 C CA . GLY A 1 965 ? -25.214 14.266 -13.480 1.00 88.00 965 GLY A CA 1
ATOM 7297 C C . GLY A 1 965 ? -25.797 14.631 -12.111 1.00 88.00 965 GLY A C 1
ATOM 7298 O O . GLY A 1 965 ? -26.722 15.437 -12.047 1.00 88.00 965 GLY A O 1
ATOM 7299 N N . THR A 1 966 ? -25.262 14.078 -11.016 1.00 91.19 966 THR A N 1
ATOM 7300 C CA . THR A 1 966 ? -25.653 14.467 -9.647 1.00 91.19 966 THR A CA 1
ATOM 7301 C C . THR A 1 966 ? -25.316 15.938 -9.415 1.00 91.19 966 THR A C 1
ATOM 7303 O O . THR A 1 966 ? -24.212 16.384 -9.744 1.00 91.19 966 THR A O 1
ATOM 7306 N N . THR A 1 967 ? -26.242 16.703 -8.830 1.00 92.69 967 THR A N 1
ATOM 7307 C CA . THR A 1 967 ? -25.992 18.124 -8.575 1.00 92.69 967 THR A CA 1
ATOM 7308 C C . THR A 1 967 ? -25.025 18.307 -7.403 1.00 92.69 967 THR A C 1
ATOM 7310 O O . THR A 1 967 ? -24.971 17.499 -6.477 1.00 92.69 967 THR A O 1
ATOM 7313 N N . VAL A 1 968 ? -24.271 19.411 -7.394 1.00 91.44 968 VAL A N 1
ATOM 7314 C CA . VAL A 1 968 ? -23.372 19.739 -6.269 1.00 91.44 968 VAL A CA 1
ATOM 7315 C C . VAL A 1 968 ? -24.153 19.868 -4.953 1.00 91.44 968 VAL A C 1
ATOM 7317 O O . VAL A 1 968 ? -23.658 19.457 -3.908 1.00 91.44 968 VAL A O 1
ATOM 7320 N N . SER A 1 969 ? -25.396 20.358 -5.006 1.00 91.94 969 SER A N 1
ATOM 7321 C CA . SER A 1 969 ? -26.281 20.467 -3.839 1.00 91.94 969 SER A CA 1
ATOM 7322 C C . SER A 1 969 ? -26.587 19.104 -3.207 1.00 91.94 969 SER A C 1
ATOM 7324 O O . SER A 1 969 ? -26.589 18.980 -1.979 1.00 91.94 969 SER A O 1
ATOM 7326 N N . ASP A 1 970 ? -26.785 18.066 -4.024 1.00 91.88 970 ASP A N 1
ATOM 7327 C CA . ASP A 1 970 ? -27.068 16.706 -3.542 1.00 91.88 970 ASP A CA 1
ATOM 7328 C C . ASP A 1 970 ? -25.845 16.065 -2.875 1.00 91.88 970 ASP A C 1
ATOM 7330 O O . ASP A 1 970 ? -25.988 15.229 -1.986 1.00 91.88 970 ASP A O 1
ATOM 7334 N N . ILE A 1 971 ? -24.638 16.491 -3.260 1.00 92.44 971 ILE A N 1
ATOM 7335 C CA . ILE A 1 971 ? -23.382 16.068 -2.625 1.00 92.44 971 ILE A CA 1
ATOM 7336 C C . ILE A 1 971 ? -23.134 16.857 -1.331 1.00 92.44 971 ILE A C 1
ATOM 7338 O O . ILE A 1 971 ? -22.704 16.284 -0.332 1.00 92.44 971 ILE A O 1
ATOM 7342 N N . VAL A 1 972 ? -23.427 18.162 -1.314 1.00 93.31 972 VAL A N 1
ATOM 7343 C CA . VAL A 1 972 ? -23.235 19.036 -0.142 1.00 93.31 972 VAL A CA 1
ATOM 7344 C C . VAL A 1 972 ? -24.169 18.664 1.005 1.00 93.31 972 VAL A C 1
ATOM 7346 O O . VAL A 1 972 ? -23.723 18.607 2.149 1.00 93.31 972 VAL A O 1
ATOM 7349 N N . THR A 1 973 ? -25.444 18.399 0.710 1.00 91.62 973 THR A N 1
ATOM 7350 C CA . THR A 1 973 ? -26.481 18.111 1.715 1.00 91.62 973 THR A CA 1
ATOM 7351 C C . THR A 1 973 ? -26.078 17.052 2.747 1.00 91.62 973 THR A C 1
ATOM 7353 O O . THR A 1 973 ? -26.158 17.341 3.942 1.00 91.62 973 THR A O 1
ATOM 7356 N N . PRO A 1 974 ? -25.603 15.855 2.355 1.00 89.56 974 PRO A N 1
ATOM 7357 C CA . PRO A 1 974 ? -25.157 14.864 3.323 1.00 89.56 974 PRO A CA 1
ATOM 7358 C C . PRO A 1 974 ? -23.863 15.266 4.042 1.00 89.56 974 PRO A C 1
ATOM 7360 O O . PRO A 1 974 ? -23.704 14.898 5.200 1.00 89.56 974 PRO A O 1
ATOM 7363 N N . ILE A 1 975 ? -22.957 16.032 3.413 1.00 88.00 975 ILE A N 1
ATOM 7364 C CA . ILE A 1 975 ? -21.683 16.456 4.029 1.00 88.00 975 ILE A CA 1
ATOM 7365 C C . ILE A 1 975 ? -21.932 17.419 5.194 1.00 88.00 975 ILE A C 1
ATOM 7367 O O . ILE A 1 975 ? -21.417 17.201 6.290 1.00 88.00 975 ILE A O 1
ATOM 7371 N N . VAL A 1 976 ? -22.764 18.447 4.999 1.00 84.88 976 VAL A N 1
ATOM 7372 C CA . VAL A 1 976 ? -23.076 19.439 6.050 1.00 84.88 976 VAL A CA 1
ATOM 7373 C C . VAL A 1 976 ? -23.912 18.867 7.204 1.00 84.88 976 VAL A C 1
ATOM 7375 O O . VAL A 1 976 ? -24.089 19.536 8.222 1.00 84.88 976 VAL A O 1
ATOM 7378 N N . ALA A 1 977 ? -24.417 17.639 7.052 1.00 81.12 977 ALA A N 1
ATOM 7379 C CA . ALA A 1 977 ? -25.133 16.878 8.074 1.00 81.12 977 ALA A CA 1
ATOM 7380 C C . ALA A 1 977 ? -24.248 15.846 8.805 1.00 81.12 977 ALA A C 1
ATOM 7382 O O . ALA A 1 977 ? -24.729 15.150 9.699 1.00 81.12 977 ALA A O 1
ATOM 7383 N N . THR A 1 978 ? -22.969 15.713 8.437 1.00 83.38 978 THR A N 1
ATOM 7384 C CA . THR A 1 978 ? -22.070 14.734 9.064 1.00 83.38 978 THR A CA 1
ATOM 7385 C C . THR A 1 978 ? -21.682 15.121 10.496 1.00 83.38 978 THR A C 1
ATOM 7387 O O . THR A 1 978 ? -21.550 16.312 10.814 1.00 83.38 978 THR A O 1
ATOM 7390 N N . PRO A 1 979 ? -21.406 14.127 11.363 1.00 77.50 979 PRO A N 1
ATOM 7391 C CA . PRO A 1 979 ? -20.779 14.374 12.658 1.00 77.50 979 PRO A CA 1
ATOM 7392 C C . PRO A 1 979 ? -19.418 15.062 12.532 1.00 77.50 979 PRO A C 1
ATOM 7394 O O . PRO A 1 979 ? -19.077 15.873 13.379 1.00 77.50 979 PRO A O 1
ATOM 7397 N N . GLU A 1 980 ? -18.670 14.791 11.459 1.00 80.25 980 GLU A N 1
ATOM 7398 C CA . GLU A 1 980 ? -17.379 15.423 11.178 1.00 80.25 980 GLU A CA 1
ATOM 7399 C C . GLU A 1 980 ? -17.516 16.935 10.942 1.00 80.25 980 GLU A C 1
ATOM 7401 O O . GLU A 1 980 ? -16.840 17.728 11.596 1.00 80.25 980 GLU A O 1
ATOM 7406 N N . PHE A 1 981 ? -18.447 17.350 10.075 1.00 78.88 981 PHE A N 1
ATOM 7407 C CA . PHE A 1 981 ? -18.755 18.766 9.861 1.00 78.88 981 PHE A CA 1
ATOM 7408 C C . PHE A 1 981 ? -19.227 19.442 11.156 1.00 78.88 981 PHE A C 1
ATOM 7410 O O . PHE A 1 981 ? -18.802 20.548 11.481 1.00 78.88 981 PHE A O 1
ATOM 7417 N N . THR A 1 982 ? -20.077 18.753 11.923 1.00 73.81 982 THR A N 1
ATOM 7418 C CA . THR A 1 982 ? -20.622 19.257 13.193 1.00 73.81 982 THR A CA 1
ATOM 7419 C C . THR A 1 982 ? -19.548 19.375 14.280 1.00 73.81 982 THR A C 1
ATOM 7421 O O . THR A 1 982 ? -19.532 20.364 15.004 1.00 73.81 982 THR A O 1
ATOM 7424 N N 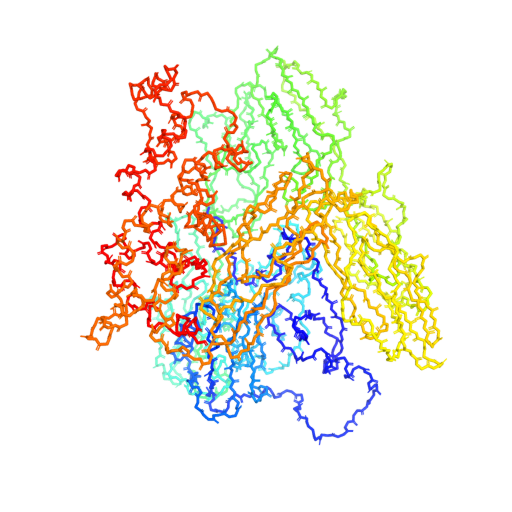. ALA A 1 983 ? -18.607 18.430 14.365 1.00 69.19 983 ALA A N 1
ATOM 7425 C CA . ALA A 1 983 ? -17.470 18.493 15.283 1.00 69.19 983 ALA A CA 1
ATOM 7426 C C . ALA A 1 983 ? -16.549 19.681 14.974 1.00 69.19 983 ALA A C 1
ATOM 7428 O O . ALA A 1 983 ? -15.999 20.272 15.893 1.00 69.19 983 ALA A O 1
ATOM 7429 N N . GLY A 1 984 ? -16.433 20.088 13.705 1.00 62.19 984 GLY A N 1
ATOM 7430 C CA . GLY A 1 984 ? -15.722 21.312 13.323 1.00 62.19 984 GLY A CA 1
ATOM 7431 C C . GLY A 1 984 ? -16.398 22.617 13.776 1.00 62.19 984 GLY A C 1
ATOM 7432 O O . GLY A 1 984 ? -15.760 23.669 13.737 1.00 62.19 984 GLY A O 1
ATOM 7433 N N . LEU A 1 985 ? -17.673 22.573 14.190 1.00 57.88 985 LEU A N 1
ATOM 7434 C CA . LEU A 1 985 ? -18.434 23.715 14.723 1.00 57.88 985 LEU A CA 1
ATOM 7435 C C . LEU A 1 985 ? -18.427 23.791 16.260 1.00 57.88 985 LEU A C 1
ATOM 7437 O O . LEU A 1 985 ? -18.847 24.811 16.823 1.00 57.88 985 LEU A O 1
ATOM 7441 N N . LEU A 1 986 ? -18.004 22.723 16.938 1.00 48.91 986 LEU A N 1
ATOM 7442 C CA . LEU A 1 986 ? -18.002 22.587 18.397 1.00 48.91 986 LEU A CA 1
ATOM 7443 C C . LEU A 1 986 ? -16.618 22.874 18.971 1.00 48.91 986 LEU A C 1
ATOM 7445 O O . LEU A 1 986 ? -16.613 23.544 20.030 1.00 48.91 986 LEU A O 1
#

Nearest PDB structures (foldseek):
  3lqb-assembly1_A  TM=8.916E-01  e=1.292E-13  Danio rerio
  3vtg-assembly1_A  TM=8.704E-01  e=4.992E-14  Oryzias latipes
  1iab-assembly1_A  TM=7.958E-01  e=3.833E-14  Astacus astacus
  7uab-assembly1_H  TM=3.781E-01  e=6.383E-10  Homo sapiens
  7uaf-assembly1_D  TM=3.122E-01  e=1.836E-09  Homo sapiens

pLDDT: mean 77.59, std 17.03, range [19.45, 98.19]

Radius of gyration: 34.4 Å; Cα contacts (8 Å, |Δi|>4): 2051; chains: 1; bounding box: 77×89×88 Å

Foldseek 3Di:
DPPPPDAFVCLPVVVVVPPDDQDWDWAADPNDIAIAGQFPQFGHALQAETPGGPVVRVVVVVDDDDDDDDDVDPDADDQAADVQLEAAEDEPQQDPPCVLLVVLQCQDVVQASHHYHHDDPDQWHEYEDEGPGQYFYAETPTGYGYGYDHPPQGSLSSNLRVLRHRHAAALLLAPCNVVWKDFPVVQAFPVRCRNNDDDRRDPLNCQAFRDQAASSYDFFDQGLVRHTRIATQVGFWGGYHSGHDPRSRSSSCSVSLNFDQWAWEAEGVGQDWWDKQNDIDTPGDTGRDDQFDKIKTAADAQDADDVRQKGWGFRAKSVRDDNIDMDGQHDRNDGPGHRYIYTTTGMKGAEAEDEDPPCPVFWDKDKPPDDPRRIDTAFDKIWIAIGTDPQKAWAAKPPDPATGDGRDIDGCHHGDYIYTDIDNAAKAWEAEPDAQAWKAKQNRIDGPTHIDPDDAFDKIKIAHDQKDACVVPVNHQKIKGWDAKPVGDDRIDMDGHHRHYDYIYTYIWIKGFEAEDEPLFKDKDKPPQADDDDNRRIDTQFDKIKIAIGGDPQKDWQWKDWQGTDRDRIDIHTPNHHTYIYTDIDHDFDDKDWPVDQEDEAELQWDKDKTKIADDQAGWKWKRDPPPQKDFPDTPTDGGIDIGIITGHHAQAQAKDWDWIDIGPGIHIYIYHHPVLPPPVFQQPDKVPLEAEAELLWDKDKIKGAGPDQAAKKAKHFWDPQKDWPPRIDGHIDIIMMTGHHHAAQDWDWGWIAMSNRTRIYIYDYNPPDDLLLLLQSLLCCLQQVDGDDPVSSVVSSVVVVVPQDSLNVSVCSVPDPNSCLALLLLQLLCCQQLVDGDFLVRSSNRRNCCSVVVDHQLRSLVCSCVDPSSCVVQNDDDLLRLQQSNCCRQLVDGDDPVRSCVRSVCCVVPVAHSSRVSSPSSPDPSSCVPCVQQSLLQSLCSRQQVGGDDPVSSVVSSVCVVVVNDSSNVNVVSCVRPSSSVSSD